Protein AF-0000000079327146 (afdb_homodimer)

Sequence (802 aa):
MRKNYFVKLVRYMKNVYHIENGLNKLSDGRVNPTYKTAQVITLVLLGFLLRVKSFNELNLMIKNNEFKELFRRGTQLPLVDAIRDTLKVINIKGLKQINEYIIKKAIENKVFEDGTIDGYTVAAIDGTKFFGSNKKSCPECLRNKAHCFHSGAVMSIVGVGPKLVIDFENYRPGQDSVSKDEGEQNVAKRLLTNAISVHKKLIDVVVYDALACNSVWINHCVKHDVEVIVRAKNNNNNSIREVKKRVNKSELVEAWTDEKGFEKIEVYESVFTMDKVLEPLRFVKYAMKYPNKKRSQIMIVTTCMNMKLKTLFKIIRGRWDIENSIFNNLKKECGLEHCFVHGGNAVEAVLYLIFIASNIMQLFLFR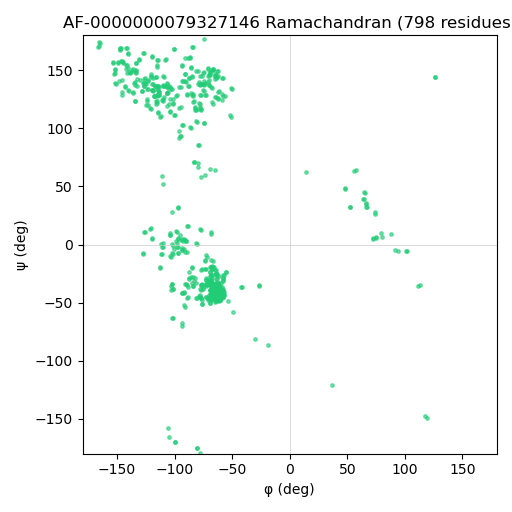RLRKQFSTQREIVRLLLKGLYIMKYKFELVFNSTMRKNYFVKLVRYMKNVYHIENGLNKLSDGRVNPTYKTAQVITLVLLGFLLRVKSFNELNLMIKNNEFKELFRRGTQLPLVDAIRDTLKVINIKGLKQINEYIIKKAIENKVFEDGTIDGYTVAAIDGTKFFGSNKKSCPECLRNKAHCFHSGAVMSIVGVGPKLVIDFENYRPGQDSVSKDEGEQNVAKRLLTNAISVHKKLIDVVVYDALACNSVWINHCVKHDVEVIVRAKNNNNNSIREVKKRVNKSELVEAWTDEKGFEKIEVYESVFTMDKVLEPLRFVKYAMKYPNKKRSQIMIVTTCMNMKLKTLFKIIRGRWDIENSIFNNLKKECGLEHCFVHGGNAVEAVLYLIFIASNIMQLFLFRRLRKQFSTQREIVRLLLKGLYIMKYKFELVFNST

Foldseek 3Di:
DDDQLQLVLLCCCCPQLVLLVLLLPKDWDDDPQPDFSSLLLVLLLVCLLLQPQALVVSQVCVVVCLCVLQADPPDRHDHQVSSQVRLQTIDLVSLLVSLLSLVVSCVVVVQCVVWALVRFWEKEKDKDWFAKDQPDDDQQFDDDPRITTKMWMWIWTWGRTQTATQDIDIWGPQVVHVNDTDDRLVRVLVVVVVSCVSVPPNHAEYEYEQVQPDQVNCVSCVVSVHKYKYWHDPDPFPQVVVVVVVQVPDDFDDKDCDDPFFRIKTKTKDWGDGPPHDAIKIKMKIWTAGPVRDIDMIIMIINDPPDDPVSSVSNNVRNCCCVVVPVVCCVVRNNSHPPHHDDDSSNSSSVSSSSSSSNSLSCCCVPPVNPVDDDPVVSSVSSSVSSNPDHRDPSSHSPSD/DDDQLQLVLLCCCCPQLVLLVLLLPKDWDDDPQPDFSSLLLVLLLVCLLLQPQALVVSQVCVVVCLCVLQADPPDRHDHQVSSQVRLQTIDLVSLLVSLLSLVVSCVVVVQCVVWALVRFWEKEKDKDWFAKDQPDDDQQFDDDPRITTKMWMWIWTFGRTQTATQDIDIWGPQVVHVNDTDDHLVRVLVVVVVSCVSVPPRHAEYEYEQVQPDQVNCVSCVVSVHKYKYWHDPDPFPQVVVVVVVQVPDDFDDKDCDPPFFRIKTKTKDWGDGPPHDAIKIKMKIWTAGPVRDIDMIIMIINDPPDDPVSSVSNNVRNCCCVVVPVVCCVVRNNSHPPHHDDDSSNSSSVSSSSSSSNSLSCCCVPPVPCVDDDSVVSSVSSSVSSNPDHRDPVSHSPSD

Organism: NCBI:txid704125

Solvent-accessible surface area (backbone atoms only — not comparable to full-atom values): 43139 Å² total; per-residue (Å²): 131,86,83,49,53,29,58,52,48,53,47,44,40,48,71,73,58,39,47,58,63,46,37,50,66,38,53,55,71,67,80,84,63,94,60,53,58,24,47,50,50,50,53,52,34,52,36,40,54,62,35,42,63,40,54,64,57,46,35,52,42,51,76,66,51,58,59,49,53,38,35,60,88,88,65,81,75,77,49,54,66,58,43,49,56,47,36,52,38,42,46,57,65,42,56,52,49,39,45,49,45,49,53,52,50,38,55,74,67,50,55,53,74,79,10,30,54,94,80,38,37,35,32,28,50,50,74,47,77,37,30,63,31,72,84,61,80,46,90,53,37,38,75,52,100,75,37,26,30,39,40,27,38,40,31,27,37,33,54,72,26,58,65,33,62,72,50,69,41,70,52,46,57,42,68,73,34,88,86,34,60,40,54,72,63,60,50,44,52,51,46,50,53,53,48,41,69,73,42,56,91,60,56,47,32,40,37,40,50,48,89,52,62,45,40,68,52,52,49,52,34,52,74,69,73,28,39,40,39,21,31,49,58,98,55,90,44,64,54,57,49,51,49,49,56,50,39,74,71,48,67,80,70,48,74,45,70,42,83,84,74,31,55,36,36,41,31,28,62,44,78,45,67,45,76,87,38,88,62,68,30,33,38,40,37,39,40,39,30,33,78,89,67,49,73,51,74,47,35,34,41,24,59,57,80,79,61,53,69,67,56,52,50,50,51,63,58,26,48,52,40,53,52,55,66,42,49,48,40,34,45,72,53,40,29,47,49,45,76,78,47,86,41,61,54,18,40,54,44,51,50,48,39,46,46,42,25,51,33,51,50,36,47,44,40,58,70,72,47,50,88,74,61,90,46,71,67,57,51,39,51,43,28,51,49,22,47,69,64,57,70,75,40,76,88,63,34,55,77,54,110,130,85,83,49,52,29,59,53,49,52,47,44,39,47,72,73,59,38,48,59,64,43,36,48,66,40,52,55,70,66,82,84,64,92,59,55,57,24,48,50,50,47,52,52,35,53,35,41,56,61,34,42,63,41,57,65,56,45,35,50,41,52,76,64,51,56,60,50,52,39,35,60,88,86,64,81,76,77,49,53,66,58,44,49,56,46,37,53,38,42,46,57,66,43,55,52,49,40,44,48,46,49,52,51,50,39,55,74,68,49,56,55,74,79,10,29,53,95,79,36,38,35,31,30,48,49,74,47,77,35,30,65,32,71,83,61,79,46,92,54,37,39,73,53,101,74,39,26,30,39,41,28,36,39,32,28,37,35,55,71,26,60,65,32,62,72,51,70,40,71,52,45,55,42,67,72,33,88,88,34,61,41,52,70,64,62,50,46,50,52,46,50,52,52,47,41,70,73,42,57,92,60,56,48,32,39,38,41,50,49,89,51,62,46,41,69,51,52,50,53,34,52,72,69,72,29,39,41,40,22,31,47,60,98,55,89,45,65,53,56,49,52,49,48,56,49,36,72,69,47,67,80,72,48,74,45,68,42,84,82,75,32,54,34,36,40,30,29,64,43,76,46,66,43,76,88,38,88,61,69,30,33,39,39,38,40,41,38,31,33,77,89,68,49,73,50,74,49,35,35,40,24,59,59,79,81,61,52,68,68,56,52,50,51,49,63,59,26,49,52,40,53,50,53,64,44,50,48,39,33,45,72,52,41,28,47,49,46,76,78,48,84,43,60,53,18,40,53,42,50,50,49,40,46,44,43,26,50,32,52,50,35,46,45,44,56,68,70,47,65,76,73,60,92,46,72,65,56,50,37,50,44,28,51,50,19,48,71,64,56,70,75,41,77,88,64,33,56,80,54,108

Structure (mmCIF, N/CA/C/O backbone):
data_AF-0000000079327146-model_v1
#
loop_
_entity.id
_entity.type
_entity.pdbx_description
1 polymer 'Uncharacterized protein'
#
loop_
_atom_site.group_PDB
_atom_site.id
_atom_site.type_symbol
_atom_site.label_atom_id
_atom_site.label_alt_id
_atom_site.label_comp_id
_atom_site.label_asym_id
_atom_site.label_entity_id
_atom_site.label_seq_id
_atom_site.pdbx_PDB_ins_code
_atom_site.Cartn_x
_atom_site.Cartn_y
_atom_site.Cartn_z
_atom_site.occupancy
_atom_site.B_iso_or_equiv
_atom_site.auth_seq_id
_atom_site.auth_comp_id
_atom_site.auth_asym_id
_atom_site.auth_atom_id
_atom_site.pdbx_PDB_model_num
ATOM 1 N N . MET A 1 1 ? -30.312 -9.43 -4.289 1 40.53 1 MET A N 1
ATOM 2 C CA . MET A 1 1 ? -29.5 -9.547 -3.078 1 40.53 1 MET A CA 1
ATOM 3 C C . MET A 1 1 ? -28.016 -9.672 -3.418 1 40.53 1 MET A C 1
ATOM 5 O O . MET A 1 1 ? -27.625 -10.57 -4.164 1 40.53 1 MET A O 1
ATOM 9 N N . ARG A 1 2 ? -27.188 -8.68 -3.438 1 57 2 ARG A N 1
ATOM 10 C CA . ARG A 1 2 ? -25.844 -8.594 -4.016 1 57 2 ARG A CA 1
ATOM 11 C C . ARG A 1 2 ? -24.922 -9.633 -3.408 1 57 2 ARG A C 1
ATOM 13 O O . ARG A 1 2 ? -25.031 -9.961 -2.225 1 57 2 ARG A O 1
ATOM 20 N N . LYS A 1 3 ? -24.219 -10.57 -4.203 1 80.88 3 LYS A N 1
ATOM 21 C CA . LYS A 1 3 ? -23.375 -11.742 -3.99 1 80.88 3 LYS A CA 1
ATOM 22 C C . LYS A 1 3 ? -22.234 -11.438 -3.021 1 80.88 3 LYS A C 1
ATOM 24 O O . LYS A 1 3 ? -21.562 -10.414 -3.156 1 80.88 3 LYS A O 1
ATOM 29 N N . ASN A 1 4 ? -22.391 -12.148 -1.729 1 91.56 4 ASN A N 1
ATOM 30 C CA . ASN A 1 4 ? -21.297 -12.047 -0.772 1 91.56 4 ASN A CA 1
ATOM 31 C C . ASN A 1 4 ? -20.109 -12.914 -1.188 1 91.56 4 ASN A C 1
ATOM 33 O O . ASN A 1 4 ? -20.125 -14.133 -0.978 1 91.56 4 ASN A O 1
ATOM 37 N N . TYR A 1 5 ? -19.141 -12.289 -1.673 1 91.81 5 TYR A N 1
ATOM 38 C CA . TYR A 1 5 ? -18 -12.984 -2.24 1 91.81 5 TYR A CA 1
ATOM 39 C C . TYR A 1 5 ? -17.188 -13.68 -1.153 1 91.81 5 TYR A C 1
ATOM 41 O O . TYR A 1 5 ? -16.531 -14.688 -1.416 1 91.81 5 TYR A O 1
ATOM 49 N N . PHE A 1 6 ? -17.297 -13.211 0.065 1 95.88 6 PHE A N 1
ATOM 50 C CA . PHE A 1 6 ? -16.562 -13.852 1.154 1 95.88 6 PHE A CA 1
ATOM 51 C C . PHE A 1 6 ? -17.188 -15.195 1.5 1 95.88 6 PHE A C 1
ATOM 53 O O . PHE A 1 6 ? -16.484 -16.188 1.702 1 95.88 6 PHE A O 1
ATOM 60 N N . VAL A 1 7 ? -18.453 -15.18 1.583 1 95.56 7 VAL A N 1
ATOM 61 C CA . VAL A 1 7 ? -19.188 -16.422 1.858 1 95.56 7 VAL A CA 1
ATOM 62 C C . VAL A 1 7 ? -18.922 -17.438 0.747 1 95.56 7 VAL A C 1
ATOM 64 O O . VAL A 1 7 ? -18.719 -18.609 1.016 1 95.56 7 VAL A O 1
ATOM 67 N N . LYS A 1 8 ? -18.891 -16.984 -0.46 1 94.25 8 LYS A N 1
ATOM 68 C CA . LYS A 1 8 ? -18.594 -17.875 -1.587 1 94.25 8 LYS A CA 1
ATOM 69 C C . LYS A 1 8 ? -17.188 -18.453 -1.48 1 94.25 8 LYS A C 1
ATOM 71 O O . LYS A 1 8 ? -16.969 -19.609 -1.801 1 94.25 8 LYS A O 1
ATOM 76 N N . LEU A 1 9 ? -16.266 -17.625 -1.05 1 95.81 9 LEU A N 1
ATOM 77 C CA . LEU A 1 9 ? -14.883 -18.078 -0.888 1 95.81 9 LEU A CA 1
ATOM 78 C C . LEU A 1 9 ? -14.789 -19.156 0.2 1 95.81 9 LEU A C 1
ATOM 80 O O . LEU A 1 9 ? -14.125 -20.172 0.017 1 95.81 9 LEU A O 1
ATOM 84 N N . VAL A 1 10 ? -15.461 -18.906 1.324 1 96.56 10 VAL A N 1
ATOM 85 C CA . VAL A 1 10 ? -15.43 -19.828 2.443 1 96.56 10 VAL A CA 1
ATOM 86 C C . VAL A 1 10 ? -16.047 -21.172 2.023 1 96.56 10 VAL A C 1
ATOM 88 O O . VAL A 1 10 ? -15.5 -22.234 2.312 1 96.56 10 VAL A O 1
ATOM 91 N N . ARG A 1 11 ? -17.141 -21.078 1.323 1 95.25 11 ARG A N 1
ATOM 92 C CA . ARG A 1 11 ? -17.781 -22.297 0.818 1 95.25 11 ARG A CA 1
ATOM 93 C C . ARG A 1 11 ? -16.859 -23.031 -0.148 1 95.25 11 ARG A C 1
ATOM 95 O O . ARG A 1 11 ? -16.781 -24.25 -0.126 1 95.25 11 ARG A O 1
ATOM 102 N N . TYR A 1 12 ? -16.219 -22.297 -0.951 1 95.31 12 TYR A N 1
ATOM 103 C CA . TYR A 1 12 ? -15.273 -22.859 -1.914 1 95.31 12 TYR A CA 1
ATOM 104 C C . TYR A 1 12 ? -14.141 -23.594 -1.205 1 95.31 12 TYR A C 1
ATOM 106 O O . TYR A 1 12 ? -13.773 -24.703 -1.583 1 95.31 12 TYR A O 1
ATOM 114 N N . MET A 1 13 ? -13.594 -23.047 -0.186 1 96.38 13 MET A N 1
ATOM 115 C CA . MET A 1 13 ? -12.508 -23.625 0.585 1 96.38 13 MET A CA 1
ATOM 116 C C . MET A 1 13 ? -12.961 -24.906 1.293 1 96.38 13 MET A C 1
ATOM 118 O O . MET A 1 13 ? -12.242 -25.906 1.304 1 96.38 13 MET A O 1
ATOM 122 N N . LYS A 1 14 ? -14.125 -24.844 1.818 1 95.19 14 LYS A N 1
ATOM 123 C CA . LYS A 1 14 ? -14.633 -25.953 2.625 1 95.19 14 LYS A CA 1
ATOM 124 C C . LYS A 1 14 ? -15.125 -27.094 1.744 1 95.19 14 LYS A C 1
ATOM 126 O O . LYS A 1 14 ? -14.797 -28.266 1.989 1 95.19 14 LYS A O 1
ATOM 131 N N . ASN A 1 15 ? -15.828 -26.719 0.711 1 94.75 15 ASN A N 1
ATOM 132 C CA . ASN A 1 15 ? -16.531 -27.75 -0.053 1 94.75 15 ASN A CA 1
ATOM 133 C C . ASN A 1 15 ? -15.672 -28.281 -1.192 1 94.75 15 ASN A C 1
ATOM 135 O O . ASN A 1 15 ? -15.773 -29.469 -1.548 1 94.75 15 ASN A O 1
ATOM 139 N N . VAL A 1 16 ? -14.906 -27.516 -1.752 1 94.81 16 VAL A N 1
ATOM 140 C CA . VAL A 1 16 ? -14.141 -27.953 -2.92 1 94.81 16 VAL A CA 1
ATOM 141 C C . VAL A 1 16 ? -12.773 -28.469 -2.484 1 94.81 16 VAL A C 1
ATOM 143 O O . VAL A 1 16 ? -12.344 -29.531 -2.92 1 94.81 16 VAL A O 1
ATOM 146 N N . TYR A 1 17 ? -12.164 -27.781 -1.566 1 95.12 17 TYR A N 1
ATOM 147 C CA . TYR A 1 17 ? -10.797 -28.156 -1.22 1 95.12 17 TYR A CA 1
ATOM 148 C C . TYR A 1 17 ? -10.734 -28.75 0.179 1 95.12 17 TYR A C 1
ATOM 150 O O . TYR A 1 17 ? -9.672 -29.172 0.634 1 95.12 17 TYR A O 1
ATOM 158 N N . HIS A 1 18 ? -11.781 -28.828 0.889 1 94 18 HIS A N 1
ATOM 159 C CA . HIS A 1 18 ? -11.883 -29.469 2.193 1 94 18 HIS A CA 1
ATOM 160 C C . HIS A 1 18 ? -10.742 -29.031 3.109 1 94 18 HIS A C 1
ATOM 162 O O . HIS A 1 18 ? -10.07 -29.875 3.713 1 94 18 HIS A O 1
ATOM 168 N N . ILE A 1 19 ? -10.555 -27.781 3.16 1 93.94 19 ILE A N 1
ATOM 169 C CA . ILE A 1 19 ? -9.398 -27.203 3.838 1 93.94 19 ILE A CA 1
ATOM 170 C C . ILE A 1 19 ? -9.453 -27.531 5.328 1 93.94 19 ILE A C 1
ATOM 172 O O . ILE A 1 19 ? -8.414 -27.641 5.988 1 93.94 19 ILE A O 1
ATOM 176 N N . GLU A 1 20 ? -10.625 -27.766 5.855 1 94.06 20 GLU A N 1
ATOM 177 C CA . GLU A 1 20 ? -10.789 -28.047 7.281 1 94.06 20 GLU A CA 1
ATOM 178 C C . GLU A 1 20 ? -10.117 -29.359 7.664 1 94.06 20 GLU A C 1
ATOM 180 O O . GLU A 1 20 ? -9.586 -29.5 8.766 1 94.06 20 GLU A O 1
ATOM 185 N N . ASN A 1 21 ? -10.18 -30.266 6.75 1 92.88 21 ASN A N 1
ATOM 186 C CA . ASN A 1 21 ? -9.531 -31.547 7.02 1 92.88 21 ASN A CA 1
ATOM 187 C C . ASN A 1 21 ? -8.031 -31.375 7.238 1 92.88 21 ASN A C 1
ATOM 189 O O . ASN A 1 21 ? -7.465 -31.984 8.148 1 92.88 21 ASN A O 1
ATOM 193 N N . GLY A 1 22 ? -7.461 -30.594 6.383 1 93.62 22 GLY A N 1
ATOM 194 C CA . GLY A 1 22 ? -6.039 -30.344 6.531 1 93.62 22 GLY A CA 1
ATOM 195 C C . GLY A 1 22 ? -5.707 -29.547 7.777 1 93.62 22 GLY A C 1
ATOM 196 O O . GLY A 1 22 ? -4.727 -29.844 8.469 1 93.62 22 GLY A O 1
ATOM 197 N N . LEU A 1 23 ? -6.555 -28.609 8.094 1 95 23 LEU A N 1
ATOM 198 C CA . LEU A 1 23 ? -6.324 -27.75 9.25 1 95 23 LEU A CA 1
ATOM 199 C C . LEU A 1 23 ? -6.441 -28.547 10.547 1 95 23 LEU A C 1
ATOM 201 O O . LEU A 1 23 ? -5.645 -28.359 11.469 1 95 23 LEU A O 1
ATOM 205 N N . ASN A 1 24 ? -7.367 -29.438 10.625 1 93.5 24 ASN A N 1
ATOM 206 C CA . ASN A 1 24 ? -7.629 -30.188 11.836 1 93.5 24 ASN A CA 1
ATOM 207 C C . ASN A 1 24 ? -6.543 -31.234 12.094 1 93.5 24 ASN A C 1
ATOM 209 O O . ASN A 1 24 ? -6.426 -31.75 13.211 1 93.5 24 ASN A O 1
ATOM 213 N N . LYS A 1 25 ? -5.742 -31.484 11.109 1 93.88 25 LYS A N 1
ATOM 214 C CA . LYS A 1 25 ? -4.672 -32.469 11.258 1 93.88 25 LYS A CA 1
ATOM 215 C C . LYS A 1 25 ? -3.365 -31.797 11.68 1 93.88 25 LYS A C 1
ATOM 217 O O . LYS A 1 25 ? -2.371 -32.469 11.953 1 93.88 25 LYS A O 1
ATOM 222 N N . LEU A 1 26 ? -3.404 -30.516 11.742 1 94.88 26 LEU A N 1
ATOM 223 C CA . LEU A 1 26 ? -2.193 -29.797 12.109 1 94.88 26 LEU A CA 1
ATOM 224 C C . LEU A 1 26 ? -1.849 -30.016 13.578 1 94.88 26 LEU A C 1
ATOM 226 O O . LEU A 1 26 ? -2.742 -30.156 14.414 1 94.88 26 LEU A O 1
ATOM 230 N N . SER A 1 27 ? -0.6 -30.062 13.859 1 92.69 27 SER A N 1
ATOM 231 C CA . SER A 1 27 ? -0.1 -30.203 15.219 1 92.69 27 SER A CA 1
ATOM 232 C C . SER A 1 27 ? 1.026 -29.203 15.5 1 92.69 27 SER A C 1
ATOM 234 O O . SER A 1 27 ? 1.614 -28.656 14.578 1 92.69 27 SER A O 1
ATOM 236 N N . ASP A 1 28 ? 1.175 -28.938 16.766 1 91.25 28 ASP A N 1
ATOM 237 C CA . ASP A 1 28 ? 2.262 -28.047 17.156 1 91.25 28 ASP A CA 1
ATOM 238 C C . ASP A 1 28 ? 2.912 -28.516 18.469 1 91.25 28 ASP A C 1
ATOM 240 O O . ASP A 1 28 ? 2.422 -29.438 19.109 1 91.25 28 ASP A O 1
ATOM 244 N N . GLY A 1 29 ? 3.994 -27.984 18.828 1 89.25 29 GLY A N 1
ATOM 245 C CA . GLY A 1 29 ? 4.789 -28.438 19.969 1 89.25 29 GLY A CA 1
ATOM 246 C C . GLY A 1 29 ? 4.395 -27.766 21.266 1 89.25 29 GLY A C 1
ATOM 247 O O . GLY A 1 29 ? 5.098 -27.906 22.281 1 89.25 29 GLY A O 1
ATOM 248 N N . ARG A 1 30 ? 3.275 -27.125 21.375 1 86.56 30 ARG A N 1
ATOM 249 C CA . ARG A 1 30 ? 2.875 -26.469 22.609 1 86.56 30 ARG A CA 1
ATOM 250 C C . ARG A 1 30 ? 2.381 -27.484 23.641 1 86.56 30 ARG A C 1
ATOM 252 O O . ARG A 1 30 ? 1.719 -28.469 23.281 1 86.56 30 ARG A O 1
ATOM 259 N N . VAL A 1 31 ? 2.777 -27 24.906 1 84.62 31 VAL A N 1
ATOM 260 C CA . VAL A 1 31 ? 2.346 -27.828 26.016 1 84.62 31 VAL A CA 1
ATOM 261 C C . VAL A 1 31 ? 1.033 -27.312 26.578 1 84.62 31 VAL A C 1
ATOM 263 O O . VAL A 1 31 ? 0.959 -26.156 27.016 1 84.62 31 VAL A O 1
ATOM 266 N N . ASN A 1 32 ? -0.092 -28.062 26.578 1 84.38 32 ASN A N 1
ATOM 267 C CA . ASN A 1 32 ? -1.413 -27.688 27.078 1 84.38 32 ASN A CA 1
ATOM 268 C C . ASN A 1 32 ? -1.922 -26.406 26.422 1 84.38 32 ASN A C 1
ATOM 270 O O . ASN A 1 32 ? -2.107 -25.391 27.109 1 84.38 32 ASN A O 1
ATOM 274 N N . PRO A 1 33 ? -2.107 -26.469 25.156 1 85.56 33 PRO A N 1
ATOM 275 C CA . PRO A 1 33 ? -2.504 -25.25 24.453 1 85.56 33 PRO A CA 1
ATOM 276 C C . PRO A 1 33 ? -3.91 -24.781 24.812 1 85.56 33 PRO A C 1
ATOM 278 O O . PRO A 1 33 ? -4.816 -25.594 24.984 1 85.56 33 PRO A O 1
ATOM 281 N N . THR A 1 34 ? -4.062 -23.453 25.047 1 86.75 34 THR A N 1
ATOM 282 C CA . THR A 1 34 ? -5.355 -22.828 25.312 1 86.75 34 THR A CA 1
ATOM 283 C C . THR A 1 34 ? -6.234 -22.859 24.062 1 86.75 34 THR A C 1
ATOM 285 O O . THR A 1 34 ? -7.449 -23.047 24.156 1 86.75 34 THR A O 1
ATOM 288 N N . TYR A 1 35 ? -5.531 -22.766 22.984 1 92.06 35 TYR A N 1
ATOM 289 C CA . TYR A 1 35 ? -6.234 -22.766 21.703 1 92.06 35 TYR A CA 1
ATOM 290 C C . TYR A 1 35 ? -5.785 -23.938 20.828 1 92.06 35 TYR A C 1
ATOM 292 O O . TYR A 1 35 ? -4.602 -24.281 20.812 1 92.06 35 TYR A O 1
ATOM 300 N N . LYS A 1 36 ? -6.734 -24.422 20.141 1 91.88 36 LYS A N 1
ATOM 301 C CA . LYS A 1 36 ? -6.375 -25.484 19.188 1 91.88 36 LYS A CA 1
ATOM 302 C C . LYS A 1 36 ? -5.551 -24.938 18.031 1 91.88 36 LYS A C 1
ATOM 304 O O . LYS A 1 36 ? -5.762 -23.797 17.594 1 91.88 36 LYS A O 1
ATOM 309 N N . THR A 1 37 ? -4.641 -25.766 17.562 1 94.44 37 THR A N 1
ATOM 310 C CA . THR A 1 37 ? -3.764 -25.359 16.469 1 94.44 37 THR A CA 1
ATOM 311 C C . THR A 1 37 ? -4.574 -24.953 15.242 1 94.44 37 THR A C 1
ATOM 313 O O . THR A 1 37 ? -4.281 -23.953 14.594 1 94.44 37 THR A O 1
ATOM 316 N N . ALA A 1 38 ? -5.598 -25.719 15 1 94.38 38 ALA A N 1
ATOM 317 C CA . ALA A 1 38 ? -6.434 -25.453 13.836 1 94.38 38 ALA A CA 1
ATOM 318 C C . ALA A 1 38 ? -7.094 -24.078 13.922 1 94.38 38 ALA A C 1
ATOM 320 O O . ALA A 1 38 ? -7.191 -23.375 12.914 1 94.38 38 ALA A O 1
ATOM 321 N N . GLN A 1 39 ? -7.535 -23.719 15.078 1 94 39 GLN A N 1
ATOM 322 C CA . GLN A 1 39 ? -8.195 -22.438 15.289 1 94 39 GLN A CA 1
ATOM 323 C C . GLN A 1 39 ? -7.242 -21.281 15.016 1 94 39 GLN A C 1
ATOM 325 O O . GLN A 1 39 ? -7.605 -20.312 14.344 1 94 39 GLN A O 1
ATOM 330 N N . VAL A 1 40 ? -6.043 -21.406 15.508 1 95.5 40 VAL A N 1
ATOM 331 C CA . VAL A 1 40 ? -5.039 -20.359 15.359 1 95.5 40 VAL A CA 1
ATOM 332 C C . VAL A 1 40 ? -4.66 -20.219 13.883 1 95.5 40 VAL A C 1
ATOM 334 O O . VAL A 1 40 ? -4.672 -19.109 13.344 1 95.5 40 VAL A O 1
ATOM 337 N N . ILE A 1 41 ? -4.441 -21.312 13.242 1 96.56 41 ILE A N 1
ATOM 338 C CA . ILE A 1 41 ? -3.939 -21.297 11.867 1 96.56 41 ILE A CA 1
ATOM 339 C C . ILE A 1 41 ? -5.047 -20.859 10.922 1 96.56 41 ILE A C 1
ATOM 341 O O . ILE A 1 41 ? -4.785 -20.156 9.938 1 96.56 41 ILE A O 1
ATOM 345 N N . THR A 1 42 ? -6.27 -21.234 11.242 1 96.38 42 THR A N 1
ATOM 346 C CA . THR A 1 42 ? -7.391 -20.781 10.422 1 96.38 42 THR A CA 1
ATOM 347 C C . THR A 1 42 ? -7.48 -19.266 10.414 1 96.38 42 THR A C 1
ATOM 349 O O . THR A 1 42 ? -7.66 -18.656 9.359 1 96.38 42 THR A O 1
ATOM 352 N N . LEU A 1 43 ? -7.348 -18.719 11.547 1 95.69 43 LEU A N 1
ATOM 353 C CA . LEU A 1 43 ? -7.41 -17.266 11.664 1 95.69 43 LEU A CA 1
ATOM 354 C C . LEU A 1 43 ? -6.297 -16.594 10.859 1 95.69 43 LEU A C 1
ATOM 356 O O . LEU A 1 43 ? -6.535 -15.609 10.164 1 95.69 43 LEU A O 1
ATOM 360 N N . VAL A 1 44 ? -5.086 -17.125 10.93 1 96.88 44 VAL A N 1
ATOM 361 C CA . VAL A 1 44 ? -3.941 -16.562 10.211 1 96.88 44 VAL A CA 1
ATOM 362 C C . VAL A 1 44 ? -4.156 -16.719 8.703 1 96.88 44 VAL A C 1
ATOM 364 O O . VAL A 1 44 ? -3.9 -15.781 7.941 1 96.88 44 VAL A O 1
ATOM 367 N N . LEU A 1 45 ? -4.652 -17.859 8.297 1 97.31 45 LEU A N 1
ATOM 368 C CA . LEU A 1 45 ? -4.934 -18.109 6.887 1 97.31 45 LEU A CA 1
ATOM 369 C C . LEU A 1 45 ? -5.961 -17.109 6.355 1 97.31 45 LEU A C 1
ATOM 371 O O . LEU A 1 45 ? -5.777 -16.547 5.277 1 97.31 45 LEU A O 1
ATOM 375 N N . LEU A 1 46 ? -7.027 -16.906 7.129 1 96.88 46 LEU A N 1
ATOM 376 C CA . LEU A 1 46 ? -8.047 -15.945 6.734 1 96.88 46 LEU A CA 1
ATOM 377 C C . LEU A 1 46 ? -7.453 -14.539 6.641 1 96.88 46 LEU A C 1
ATOM 379 O O . LEU A 1 46 ? -7.789 -13.781 5.727 1 96.88 46 LEU A O 1
ATOM 383 N N . GLY A 1 47 ? -6.613 -14.211 7.594 1 96.19 47 GLY A N 1
ATOM 384 C CA . GLY A 1 47 ? -5.926 -12.93 7.539 1 96.19 47 GLY A CA 1
ATOM 385 C C . GLY A 1 47 ? -5.129 -12.742 6.262 1 96.19 47 GLY A C 1
ATOM 386 O O . GLY A 1 47 ? -5.18 -11.672 5.648 1 96.19 47 GLY A O 1
ATOM 387 N N . PHE A 1 48 ? -4.426 -13.766 5.859 1 96.12 48 PHE A N 1
ATOM 388 C CA . PHE A 1 48 ? -3.594 -13.656 4.668 1 96.12 48 PHE A CA 1
ATOM 389 C C . PHE A 1 48 ? -4.453 -13.633 3.408 1 96.12 48 PHE A C 1
ATOM 391 O O . PHE A 1 48 ? -4.086 -13 2.416 1 96.12 48 PHE A O 1
ATOM 398 N N . LEU A 1 49 ? -5.594 -14.289 3.43 1 96.12 49 LEU A N 1
ATOM 399 C CA . LEU A 1 49 ? -6.531 -14.195 2.316 1 96.12 49 LEU A CA 1
ATOM 400 C C . LEU A 1 49 ? -7.035 -12.766 2.141 1 96.12 49 LEU A C 1
ATOM 402 O O . LEU A 1 49 ? -7.266 -12.32 1.016 1 96.12 49 LEU A O 1
ATOM 406 N N . LEU A 1 50 ? -7.145 -12.109 3.266 1 94.94 50 LEU A N 1
ATOM 407 C CA . LEU A 1 50 ? -7.613 -10.727 3.25 1 94.94 50 LEU A CA 1
ATOM 408 C C . LEU A 1 50 ? -6.445 -9.758 3.105 1 94.94 50 LEU A C 1
ATOM 410 O O . LEU A 1 50 ? -6.629 -8.547 3.191 1 94.94 50 LEU A O 1
ATOM 414 N N . ARG A 1 51 ? -5.254 -10.281 2.963 1 92.56 51 ARG A N 1
ATOM 415 C CA . ARG A 1 51 ? -4.031 -9.539 2.674 1 92.56 51 ARG A CA 1
ATOM 416 C C . ARG A 1 51 ? -3.676 -8.602 3.822 1 92.56 51 ARG A C 1
ATOM 418 O O . ARG A 1 51 ? -3.35 -7.434 3.6 1 92.56 51 ARG A O 1
ATOM 425 N N . VAL A 1 52 ? -3.77 -9.141 5.055 1 91.44 52 VAL A N 1
ATOM 426 C CA . VAL A 1 52 ? -3.275 -8.383 6.199 1 91.44 52 VAL A CA 1
ATOM 427 C C . VAL A 1 52 ? -1.765 -8.203 6.086 1 91.44 52 VAL A C 1
ATOM 429 O O . VAL A 1 52 ? -1.05 -9.117 5.672 1 91.44 52 VAL A O 1
ATOM 432 N N . LYS A 1 53 ? -1.238 -7.086 6.461 1 87 53 LYS A N 1
ATOM 433 C CA . LYS A 1 53 ? 0.176 -6.785 6.25 1 87 53 LYS A CA 1
ATOM 434 C C . LYS A 1 53 ? 0.969 -6.938 7.547 1 87 53 LYS A C 1
ATOM 436 O O . LYS A 1 53 ? 2.199 -6.871 7.535 1 87 53 LYS A O 1
ATOM 441 N N . SER A 1 54 ? 0.277 -7.09 8.648 1 89 54 SER A N 1
ATOM 442 C CA . SER A 1 54 ? 0.933 -7.289 9.938 1 89 54 SER A CA 1
ATOM 443 C C . SER A 1 54 ? 0.04 -8.062 10.898 1 89 54 SER A C 1
ATOM 445 O O . SER A 1 54 ? -1.186 -8.055 10.758 1 89 54 SER A O 1
ATOM 447 N N . PHE A 1 55 ? 0.636 -8.664 11.828 1 92.56 55 PHE A N 1
ATOM 448 C CA . PHE A 1 55 ? -0.147 -9.383 12.828 1 92.56 55 PHE A CA 1
ATOM 449 C C . PHE A 1 55 ? -0.834 -8.406 13.773 1 92.56 55 PHE A C 1
ATOM 451 O O . PHE A 1 55 ? -1.828 -8.75 14.414 1 92.56 55 PHE A O 1
ATOM 458 N N . ASN A 1 56 ? -0.315 -7.227 13.828 1 88.06 56 ASN A N 1
ATOM 459 C CA . ASN A 1 56 ? -1.027 -6.199 14.578 1 88.06 56 ASN A CA 1
ATOM 460 C C . ASN A 1 56 ? -2.377 -5.871 13.945 1 88.06 56 ASN A C 1
ATOM 462 O O . ASN A 1 56 ? -3.373 -5.699 14.656 1 88.06 56 ASN A O 1
ATOM 466 N N . GLU A 1 57 ? -2.314 -5.766 12.703 1 89.69 57 GLU A N 1
ATOM 467 C CA . GLU A 1 57 ? -3.57 -5.543 11.992 1 89.69 57 GLU A CA 1
ATOM 468 C C . GLU A 1 57 ? -4.547 -6.691 12.219 1 89.69 57 GLU A C 1
ATOM 470 O O . GLU A 1 57 ? -5.73 -6.469 12.477 1 89.69 57 GLU A O 1
ATOM 475 N N . LEU A 1 58 ? -4.023 -7.859 12.148 1 93.56 58 LEU A N 1
ATOM 476 C CA . LEU A 1 58 ? -4.859 -9.031 12.398 1 93.56 58 LEU A CA 1
ATOM 477 C C . LEU A 1 58 ? -5.406 -9.008 13.82 1 93.56 58 LEU A C 1
ATOM 479 O O . LEU A 1 58 ? -6.578 -9.32 14.047 1 93.56 58 LEU A O 1
ATOM 483 N N . ASN A 1 59 ? -4.562 -8.664 14.711 1 93.12 59 ASN A N 1
ATOM 484 C CA . ASN A 1 59 ? -4.953 -8.57 16.109 1 93.12 59 ASN A CA 1
ATOM 485 C C . ASN A 1 59 ? -6.105 -7.594 16.312 1 93.12 59 ASN A C 1
ATOM 487 O O . ASN A 1 59 ? -7.027 -7.863 17.078 1 93.12 59 ASN A O 1
ATOM 491 N N . LEU A 1 60 ? -6.055 -6.543 15.664 1 90.31 60 LEU A N 1
ATOM 492 C CA . LEU A 1 60 ? -7.109 -5.539 15.766 1 90.31 60 LEU A CA 1
ATOM 493 C C . LEU A 1 60 ? -8.414 -6.059 15.18 1 90.31 60 LEU A C 1
ATOM 495 O O . LEU A 1 60 ? -9.492 -5.812 15.734 1 90.31 60 LEU A O 1
ATOM 499 N N . MET A 1 61 ? -8.336 -6.742 14.133 1 93.12 61 MET A N 1
ATOM 500 C CA . MET A 1 61 ? -9.523 -7.328 13.523 1 93.12 61 MET A CA 1
ATOM 501 C C . MET A 1 61 ? -10.172 -8.344 14.461 1 93.12 61 MET A C 1
ATOM 503 O O . MET A 1 61 ? -11.391 -8.391 14.578 1 93.12 61 MET A O 1
ATOM 507 N N . ILE A 1 62 ? -9.32 -9.109 15.117 1 94.25 62 ILE A N 1
ATOM 508 C CA . ILE A 1 62 ? -9.812 -10.117 16.047 1 94.25 62 ILE A CA 1
ATOM 509 C C . ILE A 1 62 ? -10.484 -9.445 17.234 1 94.25 62 ILE A C 1
ATOM 511 O O . ILE A 1 62 ? -11.586 -9.836 17.641 1 94.25 62 ILE A O 1
ATOM 515 N N . LYS A 1 63 ? -9.82 -8.406 17.734 1 90.12 63 LYS A N 1
ATOM 516 C CA . LYS A 1 63 ? -10.336 -7.688 18.891 1 90.12 63 LYS A CA 1
ATOM 517 C C . LYS A 1 63 ? -11.664 -7.012 18.578 1 90.12 63 LYS A C 1
ATOM 519 O O . LYS A 1 63 ? -12.508 -6.832 19.453 1 90.12 63 LYS A O 1
ATOM 524 N N . ASN A 1 64 ? -11.836 -6.738 17.328 1 89.19 64 ASN A N 1
ATOM 525 C CA . ASN A 1 64 ? -13.078 -6.102 16.906 1 89.19 64 ASN A CA 1
ATOM 526 C C . ASN A 1 64 ? -14.133 -7.137 16.516 1 89.19 64 ASN A C 1
ATOM 528 O O . ASN A 1 64 ? -15.141 -6.801 15.883 1 89.19 64 ASN A O 1
ATOM 532 N N . ASN A 1 65 ? -13.867 -8.383 16.672 1 90.88 65 ASN A N 1
ATOM 533 C CA . ASN A 1 65 ? -14.789 -9.492 16.469 1 90.88 65 ASN A CA 1
ATOM 534 C C . ASN A 1 65 ? -15.195 -9.625 15.008 1 90.88 65 ASN A C 1
ATOM 536 O O . ASN A 1 65 ? -16.359 -9.93 14.711 1 90.88 65 ASN A O 1
ATOM 540 N N . GLU A 1 66 ? -14.32 -9.344 14.188 1 92.75 66 GLU A N 1
ATOM 541 C CA . GLU A 1 66 ? -14.656 -9.352 12.766 1 92.75 66 GLU A CA 1
ATOM 542 C C . GLU A 1 66 ? -14.734 -10.781 12.227 1 92.75 66 GLU A C 1
ATOM 544 O O . GLU A 1 66 ? -15.359 -11.023 11.188 1 92.75 66 GLU A O 1
ATOM 549 N N . PHE A 1 67 ? -14.094 -11.727 12.93 1 94.69 67 PHE A N 1
ATOM 550 C CA . PHE A 1 67 ? -14.078 -13.117 12.469 1 94.69 67 PHE A CA 1
ATOM 551 C C . PHE A 1 67 ? -15.039 -13.969 13.297 1 94.69 67 PHE A C 1
ATOM 553 O O . PHE A 1 67 ? -15.078 -15.188 13.133 1 94.69 67 PHE A O 1
ATOM 560 N N . LYS A 1 68 ? -15.797 -13.398 14.109 1 91.94 68 LYS A N 1
ATOM 561 C CA . LYS A 1 68 ? -16.594 -14.109 15.102 1 91.94 68 LYS A CA 1
ATOM 562 C C . LYS A 1 68 ? -17.609 -15.031 14.438 1 91.94 68 LYS A C 1
ATOM 564 O O . LYS A 1 68 ? -17.906 -16.125 14.945 1 91.94 68 LYS A O 1
ATOM 569 N N . GLU A 1 69 ? -18.141 -14.609 13.297 1 93.81 69 GLU A N 1
ATOM 570 C CA . GLU A 1 69 ? -19.203 -15.359 12.633 1 93.81 69 GLU A CA 1
ATOM 571 C C . GLU A 1 69 ? -18.672 -16.641 12 1 93.81 69 GLU A C 1
ATOM 573 O O . GLU A 1 69 ? -19.438 -17.5 11.586 1 93.81 69 GLU A O 1
ATOM 578 N N . LEU A 1 70 ? -17.328 -16.812 11.969 1 95.25 70 LEU A N 1
ATOM 579 C CA . LEU A 1 70 ? -16.719 -17.953 11.297 1 95.25 70 LEU A CA 1
ATOM 580 C C . LEU A 1 70 ? -16.375 -19.062 12.297 1 95.25 70 LEU A C 1
ATOM 582 O O . LEU A 1 70 ? -15.883 -20.125 11.906 1 95.25 70 LEU A O 1
ATOM 586 N N . PHE A 1 71 ? -16.641 -18.766 13.547 1 94 71 PHE A N 1
ATOM 587 C CA . PHE A 1 71 ? -16.375 -19.734 14.609 1 94 71 PHE A CA 1
ATOM 588 C C . PHE A 1 71 ? -17.625 -19.953 15.461 1 94 71 PHE A C 1
ATOM 590 O O . PHE A 1 71 ? -18.562 -19.156 15.406 1 94 71 PHE A O 1
ATOM 597 N N . ARG A 1 72 ? -17.578 -20.984 16.203 1 91.06 72 ARG A N 1
ATOM 598 C CA . ARG A 1 72 ? -18.734 -21.297 17.047 1 91.06 72 ARG A CA 1
ATOM 599 C C . ARG A 1 72 ? -18.969 -20.172 18.078 1 91.06 72 ARG A C 1
ATOM 601 O O . ARG A 1 72 ? -18.016 -19.547 18.547 1 91.06 72 ARG A O 1
ATOM 608 N N . ARG A 1 73 ? -20.234 -20.031 18.406 1 89.31 73 ARG A N 1
ATOM 609 C CA . ARG A 1 73 ? -20.594 -18.984 19.359 1 89.31 73 ARG A CA 1
ATOM 610 C C . ARG A 1 73 ? -19.922 -19.234 20.719 1 89.31 73 ARG A C 1
ATOM 612 O O . ARG A 1 73 ? -19.859 -20.375 21.188 1 89.31 73 ARG A O 1
ATOM 619 N N . GLY A 1 74 ? -19.328 -18.203 21.188 1 84.69 74 GLY A N 1
ATOM 620 C CA . GLY A 1 74 ? -18.703 -18.297 22.5 1 84.69 74 GLY A CA 1
ATOM 621 C C . GLY A 1 74 ? -17.234 -18.656 22.438 1 84.69 74 GLY A C 1
ATOM 622 O O . GLY A 1 74 ? -16.547 -18.688 23.469 1 84.69 74 GLY A O 1
ATOM 623 N N . THR A 1 75 ? -16.812 -18.922 21.266 1 87.75 75 THR A N 1
ATOM 624 C CA . THR A 1 75 ? -15.414 -19.297 21.109 1 87.75 75 THR A CA 1
ATOM 625 C C . THR A 1 75 ? -14.516 -18.062 21.281 1 87.75 75 THR A C 1
ATOM 627 O O . THR A 1 75 ? -14.781 -17.016 20.719 1 87.75 75 THR A O 1
ATOM 630 N N . GLN A 1 76 ? -13.57 -18.219 22.125 1 89.88 76 GLN A N 1
ATOM 631 C CA . GLN A 1 76 ? -12.578 -17.156 22.266 1 89.88 76 GLN A CA 1
ATOM 632 C C . GLN A 1 76 ? -11.477 -17.297 21.219 1 89.88 76 GLN A C 1
ATOM 634 O O . GLN A 1 76 ? -10.906 -18.375 21.031 1 89.88 76 GLN A O 1
ATOM 639 N N . LEU A 1 77 ? -11.234 -16.281 20.562 1 93.12 77 LEU A N 1
ATOM 640 C CA . LEU A 1 77 ? -10.234 -16.297 19.5 1 93.12 77 LEU A CA 1
ATOM 641 C C . LEU A 1 77 ? -8.867 -15.867 20.031 1 93.12 77 LEU A C 1
ATOM 643 O O . LEU A 1 77 ? -8.781 -15 20.906 1 93.12 77 LEU A O 1
ATOM 647 N N . PRO A 1 78 ? -7.852 -16.531 19.547 1 93.75 78 PRO A N 1
ATOM 648 C CA . PRO A 1 78 ? -6.5 -16.203 20 1 93.75 78 PRO A CA 1
ATOM 649 C C . PRO A 1 78 ? -6.051 -14.805 19.547 1 93.75 78 PRO A C 1
ATOM 651 O O . PRO A 1 78 ? -6.449 -14.344 18.484 1 93.75 78 PRO A O 1
ATOM 654 N N . LEU A 1 79 ? -5.223 -14.266 20.344 1 93.69 79 LEU A N 1
ATOM 655 C CA . LEU A 1 79 ? -4.629 -12.977 20 1 93.69 79 LEU A CA 1
ATOM 656 C C . LEU A 1 79 ? -3.23 -13.164 19.422 1 93.69 79 LEU A C 1
ATOM 658 O O . LEU A 1 79 ? -2.826 -14.281 19.109 1 93.69 79 LEU A O 1
ATOM 662 N N . VAL A 1 80 ? -2.539 -12.086 19.266 1 92.31 80 VAL A N 1
ATOM 663 C CA . VAL A 1 80 ? -1.314 -12.055 18.469 1 92.31 80 VAL A CA 1
ATOM 664 C C . VAL A 1 80 ? -0.242 -12.906 19.141 1 92.31 80 VAL A C 1
ATOM 666 O O . VAL A 1 80 ? 0.51 -13.617 18.484 1 92.31 80 VAL A O 1
ATOM 669 N N . ASP A 1 81 ? -0.12 -12.891 20.391 1 91.62 81 ASP A N 1
ATOM 670 C CA . ASP A 1 81 ? 0.927 -13.633 21.094 1 91.62 81 ASP A CA 1
ATOM 671 C C . ASP A 1 81 ? 0.717 -15.141 20.969 1 91.62 81 ASP A C 1
ATOM 673 O O . ASP A 1 81 ? 1.672 -15.883 20.75 1 91.62 81 ASP A O 1
ATOM 677 N N . ALA A 1 82 ? -0.532 -15.492 21.156 1 93.88 82 ALA A N 1
ATOM 678 C CA . ALA A 1 82 ? -0.85 -16.906 20.984 1 93.88 82 ALA A CA 1
ATOM 679 C C . ALA A 1 82 ? -0.568 -17.359 19.547 1 93.88 82 ALA A C 1
ATOM 681 O O . ALA A 1 82 ? -0.104 -18.484 19.328 1 93.88 82 ALA A O 1
ATOM 682 N N . ILE A 1 83 ? -0.836 -16.484 18.641 1 95.69 83 ILE A N 1
ATOM 683 C CA . ILE A 1 83 ? -0.591 -16.781 17.234 1 95.69 83 ILE A CA 1
ATOM 684 C C . ILE A 1 83 ? 0.907 -16.953 17 1 95.69 83 ILE A C 1
ATOM 686 O O . ILE A 1 83 ? 1.338 -17.938 16.391 1 95.69 83 ILE A O 1
ATOM 690 N N . ARG A 1 84 ? 1.677 -16.062 17.516 1 93.56 84 ARG A N 1
ATOM 691 C CA . ARG A 1 84 ? 3.125 -16.109 17.328 1 93.56 84 ARG A CA 1
ATOM 692 C C . ARG A 1 84 ? 3.715 -17.359 17.969 1 93.56 84 ARG A C 1
ATOM 694 O O . ARG A 1 84 ? 4.559 -18.031 17.375 1 93.56 84 ARG A O 1
ATOM 701 N N . ASP A 1 85 ? 3.236 -17.672 19.109 1 93.56 85 ASP A N 1
ATOM 702 C CA . ASP A 1 85 ? 3.74 -18.828 19.844 1 93.56 85 ASP A CA 1
ATOM 703 C C . ASP A 1 85 ? 3.412 -20.125 19.109 1 93.56 85 ASP A C 1
ATOM 705 O O . ASP A 1 85 ? 4.223 -21.047 19.078 1 93.56 85 ASP A O 1
ATOM 709 N N . THR A 1 86 ? 2.277 -20.172 18.578 1 95.38 86 THR A N 1
ATOM 710 C CA . THR A 1 86 ? 1.874 -21.344 17.828 1 95.38 86 THR A CA 1
ATOM 711 C C . THR A 1 86 ? 2.729 -21.516 16.578 1 95.38 86 THR A C 1
ATOM 713 O O . THR A 1 86 ? 3.197 -22.609 16.281 1 95.38 86 THR A O 1
ATOM 716 N N . LEU A 1 87 ? 2.969 -20.438 15.906 1 95.12 87 LEU A N 1
ATOM 717 C CA . LEU A 1 87 ? 3.703 -20.469 14.648 1 95.12 87 LEU A CA 1
ATOM 718 C C . LEU A 1 87 ? 5.16 -20.859 14.883 1 95.12 87 LEU A C 1
ATOM 720 O O . LEU A 1 87 ? 5.793 -21.469 14.023 1 95.12 87 LEU A O 1
ATOM 724 N N . LYS A 1 88 ? 5.707 -20.578 16 1 93.12 88 LYS A N 1
ATOM 725 C CA . LYS A 1 88 ? 7.098 -20.875 16.328 1 93.12 88 LYS A CA 1
ATOM 726 C C . LYS A 1 88 ? 7.324 -22.375 16.453 1 93.12 88 LYS A C 1
ATOM 728 O O . LYS A 1 88 ? 8.422 -22.875 16.172 1 93.12 88 LYS A O 1
ATOM 733 N N . VAL A 1 89 ? 6.246 -23.078 16.797 1 95 89 VAL A N 1
ATOM 734 C CA . VAL A 1 89 ? 6.473 -24.484 17.125 1 95 89 VAL A CA 1
ATOM 735 C C . VAL A 1 89 ? 5.559 -25.375 16.281 1 95 89 VAL A C 1
ATOM 737 O O . VAL A 1 89 ? 5.406 -26.562 16.562 1 95 89 VAL A O 1
ATOM 740 N N . ILE A 1 90 ? 4.91 -24.859 15.297 1 96.19 90 ILE A N 1
ATOM 741 C CA . ILE A 1 90 ? 3.994 -25.641 14.469 1 96.19 90 ILE A CA 1
ATOM 742 C C . ILE A 1 90 ? 4.785 -26.641 13.625 1 96.19 90 ILE A C 1
ATOM 744 O O . ILE A 1 90 ? 5.93 -26.375 13.25 1 96.19 90 ILE A O 1
ATOM 748 N N . ASN A 1 91 ? 4.168 -27.734 13.383 1 95.81 91 ASN A N 1
ATOM 749 C CA . ASN A 1 91 ? 4.75 -28.719 12.477 1 95.81 91 ASN A CA 1
ATOM 750 C C . ASN A 1 91 ? 4.578 -28.297 11.016 1 95.81 91 ASN A C 1
ATOM 752 O O . ASN A 1 91 ? 3.469 -28.344 10.477 1 95.81 91 ASN A O 1
ATOM 756 N N . ILE A 1 92 ? 5.664 -28.078 10.359 1 95.06 92 ILE A N 1
ATOM 757 C CA . ILE A 1 92 ? 5.68 -27.531 9.008 1 95.06 92 ILE A CA 1
ATOM 758 C C . ILE A 1 92 ? 5.141 -28.562 8.023 1 95.06 92 ILE A C 1
ATOM 760 O O . ILE A 1 92 ? 4.539 -28.203 7.012 1 95.06 92 ILE A O 1
ATOM 764 N N . LYS A 1 93 ? 5.344 -29.766 8.297 1 94.69 93 LYS A N 1
ATOM 765 C CA . LYS A 1 93 ? 4.918 -30.844 7.41 1 94.69 93 LYS A CA 1
ATOM 766 C C . LYS A 1 93 ? 3.412 -30.781 7.16 1 94.69 93 LYS A C 1
ATOM 768 O O . LYS A 1 93 ? 2.953 -31.047 6.047 1 94.69 93 LYS A O 1
ATOM 773 N N . GLY A 1 94 ? 2.717 -30.453 8.195 1 95.38 94 GLY A N 1
ATOM 774 C CA . GLY A 1 94 ? 1.276 -30.328 8.039 1 95.38 94 GLY A CA 1
ATOM 775 C C . GLY A 1 94 ? 0.873 -29.25 7.055 1 95.38 94 GLY A C 1
ATOM 776 O O . GLY A 1 94 ? -0.052 -29.438 6.262 1 95.38 94 GLY A O 1
ATOM 777 N N . LEU A 1 95 ? 1.513 -28.141 7.109 1 96.44 95 LEU A N 1
ATOM 778 C CA . LEU A 1 95 ? 1.221 -27.031 6.203 1 96.44 95 LEU A CA 1
ATOM 779 C C . LEU A 1 95 ? 1.593 -27.391 4.77 1 96.44 95 LEU A C 1
ATOM 781 O O . LEU A 1 95 ? 0.851 -27.078 3.836 1 96.44 95 LEU A O 1
ATOM 785 N N . LYS A 1 96 ? 2.721 -28.047 4.676 1 95.69 96 LYS A N 1
ATOM 786 C CA . LYS A 1 96 ? 3.148 -28.516 3.359 1 95.69 96 LYS A CA 1
ATOM 787 C C . LYS A 1 96 ? 2.115 -29.453 2.748 1 95.69 96 LYS A C 1
ATOM 789 O O . LYS A 1 96 ? 1.788 -29.344 1.564 1 95.69 96 LYS A O 1
ATOM 794 N N . GLN A 1 97 ? 1.572 -30.266 3.537 1 95.75 97 GLN A N 1
ATOM 795 C CA . GLN A 1 97 ? 0.588 -31.234 3.076 1 95.75 97 GLN A CA 1
ATOM 796 C C . GLN A 1 97 ? -0.696 -30.547 2.621 1 95.75 97 GLN A C 1
ATOM 798 O O . GLN A 1 97 ? -1.343 -31 1.672 1 95.75 97 GLN A O 1
ATOM 803 N N . ILE A 1 98 ? -1.044 -29.531 3.305 1 96.69 98 ILE A N 1
ATOM 804 C CA . ILE A 1 98 ? -2.232 -28.781 2.906 1 96.69 98 ILE A CA 1
ATOM 805 C C . ILE A 1 98 ? -2.025 -28.188 1.515 1 96.69 98 ILE A C 1
ATOM 807 O O . ILE A 1 98 ? -2.906 -28.281 0.657 1 96.69 98 ILE A O 1
ATOM 811 N N . ASN A 1 99 ? -0.903 -27.609 1.327 1 96.69 99 ASN A N 1
ATOM 812 C CA . ASN A 1 99 ? -0.605 -27.016 0.025 1 96.69 99 ASN A CA 1
ATOM 813 C C . ASN A 1 99 ? -0.599 -28.062 -1.077 1 96.69 99 ASN A C 1
ATOM 815 O O . ASN A 1 99 ? -1.151 -27.844 -2.156 1 96.69 99 ASN A O 1
ATOM 819 N N . GLU A 1 100 ? 0.023 -29.188 -0.789 1 95.19 100 GLU A N 1
ATOM 820 C CA . GLU A 1 100 ? 0.071 -30.297 -1.748 1 95.19 100 GLU A CA 1
ATOM 821 C C . GLU A 1 100 ? -1.332 -30.781 -2.1 1 95.19 100 GLU A C 1
ATOM 823 O O . GLU A 1 100 ? -1.621 -31.062 -3.264 1 95.19 100 GLU A O 1
ATOM 828 N N . TYR A 1 101 ? -2.084 -30.828 -1.088 1 95.75 101 TYR A N 1
ATOM 829 C CA . TYR A 1 101 ? -3.451 -31.281 -1.311 1 95.75 101 TYR A CA 1
ATOM 830 C C . TYR A 1 101 ? -4.207 -30.312 -2.215 1 95.75 101 TYR A C 1
ATOM 832 O O . TYR A 1 101 ? -4.957 -30.75 -3.1 1 95.75 101 TYR A O 1
ATOM 840 N N . ILE A 1 102 ? -4.082 -29.094 -1.975 1 96 102 ILE A N 1
ATOM 841 C CA . ILE A 1 102 ? -4.766 -28.078 -2.77 1 96 102 ILE A CA 1
ATOM 842 C C . ILE A 1 102 ? -4.359 -28.219 -4.238 1 96 102 ILE A C 1
ATOM 844 O O . ILE A 1 102 ? -5.211 -28.172 -5.129 1 96 102 ILE A O 1
ATOM 848 N N . ILE A 1 103 ? -3.115 -28.406 -4.512 1 93.44 103 ILE A N 1
ATOM 849 C CA . ILE A 1 103 ? -2.609 -28.531 -5.875 1 93.44 103 ILE A CA 1
ATOM 850 C C . ILE A 1 103 ? -3.127 -29.812 -6.508 1 93.44 103 ILE A C 1
ATOM 852 O O . ILE A 1 103 ? -3.588 -29.812 -7.652 1 93.44 103 ILE A O 1
ATOM 856 N N . LYS A 1 104 ? -3.088 -30.859 -5.738 1 92.62 104 LYS A N 1
ATOM 857 C CA . LYS A 1 104 ? -3.584 -32.156 -6.234 1 92.62 104 LYS A CA 1
ATOM 858 C C . LYS A 1 104 ? -5.062 -32.062 -6.602 1 92.62 104 LYS A C 1
ATOM 860 O O . LYS A 1 104 ? -5.48 -32.562 -7.652 1 92.62 104 LYS A O 1
ATOM 865 N N . LYS A 1 105 ? -5.781 -31.469 -5.695 1 93.81 105 LYS A N 1
ATOM 866 C CA . LYS A 1 105 ? -7.211 -31.312 -5.941 1 93.81 105 LYS A CA 1
ATOM 867 C C . LYS A 1 105 ? -7.477 -30.422 -7.145 1 93.81 105 LYS A C 1
ATOM 869 O O . LYS A 1 105 ? -8.43 -30.641 -7.895 1 93.81 105 LYS A O 1
ATOM 874 N N . ALA A 1 106 ? -6.695 -29.406 -7.316 1 91.5 106 ALA A N 1
ATOM 875 C CA . ALA A 1 106 ? -6.836 -28.531 -8.477 1 91.5 106 ALA A CA 1
ATOM 876 C C . ALA A 1 106 ? -6.613 -29.297 -9.773 1 91.5 106 ALA A C 1
ATOM 878 O O . ALA A 1 106 ? -7.301 -29.047 -10.773 1 91.5 106 ALA A O 1
ATOM 879 N N . ILE A 1 107 ? -5.684 -30.188 -9.766 1 87.31 107 ILE A N 1
ATOM 880 C CA . ILE A 1 107 ? -5.398 -31.031 -10.922 1 87.31 107 ILE A CA 1
ATOM 881 C C . ILE A 1 107 ? -6.586 -31.953 -11.203 1 87.31 107 ILE A C 1
ATOM 883 O O . ILE A 1 107 ? -7.02 -32.094 -12.344 1 87.31 107 ILE A O 1
ATOM 887 N N . GLU A 1 108 ? -7.043 -32.5 -10.125 1 89.56 108 GLU A N 1
ATOM 888 C CA . GLU A 1 108 ? -8.188 -33.406 -10.242 1 89.56 108 GLU A CA 1
ATOM 889 C C . GLU A 1 108 ? -9.406 -32.688 -10.797 1 89.56 108 GLU A C 1
ATOM 891 O O . GLU A 1 108 ? -10.195 -33.25 -11.547 1 89.56 108 GLU A O 1
ATOM 896 N N . ASN A 1 109 ? -9.492 -31.422 -10.383 1 89.62 109 ASN A N 1
ATOM 897 C CA . ASN A 1 109 ? -10.625 -30.625 -10.82 1 89.62 109 ASN A CA 1
ATOM 898 C C . ASN A 1 109 ? -10.398 -30.062 -12.227 1 89.62 109 ASN A C 1
ATOM 900 O O . ASN A 1 109 ? -11.18 -29.234 -12.703 1 89.62 109 ASN A O 1
ATOM 904 N N . LYS A 1 110 ? -9.281 -30.344 -12.914 1 86.06 110 LYS A N 1
ATOM 905 C CA . LYS A 1 110 ? -8.969 -30 -14.297 1 86.06 110 LYS A CA 1
ATOM 906 C C . LYS A 1 110 ? -8.828 -28.484 -14.461 1 86.06 110 LYS A C 1
ATOM 908 O O . LYS A 1 110 ? -9.281 -27.922 -15.461 1 86.06 110 LYS A O 1
ATOM 913 N N . VAL A 1 111 ? -8.375 -27.938 -13.422 1 83.75 111 VAL A N 1
ATOM 914 C CA . VAL A 1 111 ? -8.18 -26.484 -13.477 1 83.75 111 VAL A CA 1
ATOM 915 C C . VAL A 1 111 ? -7.129 -26.141 -14.531 1 83.75 111 VAL A C 1
ATOM 917 O O . VAL A 1 111 ? -7.219 -25.109 -15.195 1 83.75 111 VAL A O 1
ATOM 920 N N . PHE A 1 112 ? -6.176 -27.016 -14.789 1 79.19 112 PHE A N 1
ATOM 921 C CA . PHE A 1 112 ? -5.031 -26.703 -15.641 1 79.19 112 PHE A CA 1
ATOM 922 C C . PHE A 1 112 ? -5.305 -27.125 -17.078 1 79.19 112 PHE A C 1
ATOM 924 O O . PHE A 1 112 ? -4.484 -26.891 -17.969 1 79.19 112 PHE A O 1
ATOM 931 N N . GLU A 1 113 ? -6.344 -27.688 -17.312 1 77.19 113 GLU A N 1
ATOM 932 C CA . GLU A 1 113 ? -6.695 -27.984 -18.703 1 77.19 113 GLU A CA 1
ATOM 933 C C . GLU A 1 113 ? -6.883 -26.703 -19.5 1 77.19 113 GLU A C 1
ATOM 935 O O . GLU A 1 113 ? -6.445 -26.625 -20.656 1 77.19 113 GLU A O 1
ATOM 940 N N . ASP A 1 114 ? -7.422 -25.734 -18.859 1 71.25 114 ASP A N 1
ATOM 941 C CA . ASP A 1 114 ? -7.656 -24.453 -19.516 1 71.25 114 ASP A CA 1
ATOM 942 C C . ASP A 1 114 ? -6.527 -23.469 -19.203 1 71.25 114 ASP A C 1
ATOM 944 O O . ASP A 1 114 ? -6.488 -22.375 -19.766 1 71.25 114 ASP A O 1
ATOM 948 N N . GLY A 1 115 ? -5.484 -23.922 -18.516 1 73.56 115 GLY A N 1
ATOM 949 C CA . GLY A 1 115 ? -4.488 -22.969 -18.062 1 73.56 115 GLY A CA 1
ATOM 950 C C . GLY A 1 115 ? -3.094 -23.266 -18.594 1 73.56 115 GLY A C 1
ATOM 951 O O . GLY A 1 115 ? -2.121 -22.641 -18.172 1 73.56 115 GLY A O 1
ATOM 952 N N . THR A 1 116 ? -2.992 -24.141 -19.594 1 83.12 116 THR A N 1
ATOM 953 C CA . THR A 1 116 ? -1.688 -24.531 -20.109 1 83.12 116 THR A CA 1
ATOM 954 C C . THR A 1 116 ? -1.233 -23.578 -21.219 1 83.12 116 THR A C 1
ATOM 956 O O . THR A 1 116 ? -2.004 -22.734 -21.672 1 83.12 116 THR A O 1
ATOM 959 N N . ILE A 1 117 ? 0.074 -23.625 -21.422 1 90.19 117 ILE A N 1
ATOM 960 C CA . ILE A 1 117 ? 0.625 -22.938 -22.578 1 90.19 117 ILE A CA 1
ATOM 961 C C . ILE A 1 117 ? 0.716 -23.891 -23.75 1 90.19 117 ILE A C 1
ATOM 963 O O . ILE A 1 117 ? 1.649 -24.703 -23.844 1 90.19 117 ILE A O 1
ATOM 967 N N . ASP A 1 118 ? -0.209 -23.75 -24.641 1 89.81 118 ASP A N 1
ATOM 968 C CA . ASP A 1 118 ? -0.285 -24.594 -25.828 1 89.81 118 ASP A CA 1
ATOM 969 C C . ASP A 1 118 ? -0.256 -26.078 -25.453 1 89.81 118 ASP A C 1
ATOM 971 O O . ASP A 1 118 ? 0.461 -26.875 -26.078 1 89.81 118 ASP A O 1
ATOM 975 N N . GLY A 1 119 ? -0.81 -26.406 -24.312 1 86.88 119 GLY A N 1
ATOM 976 C CA . GLY A 1 119 ? -0.952 -27.797 -23.891 1 86.88 119 GLY A CA 1
ATOM 977 C C . GLY A 1 119 ? 0.091 -28.219 -22.875 1 86.88 119 GLY A C 1
ATOM 978 O O . GLY A 1 119 ? 0.022 -29.328 -22.344 1 86.88 119 GLY A O 1
ATOM 979 N N . TYR A 1 120 ? 1.035 -27.422 -22.547 1 90.88 120 TYR A N 1
ATOM 980 C CA . TYR A 1 120 ? 2.1 -27.766 -21.609 1 90.88 120 TYR A CA 1
ATOM 981 C C . TYR A 1 120 ? 1.903 -27.047 -20.266 1 90.88 120 TYR A C 1
ATOM 983 O O . TYR A 1 120 ? 1.58 -25.859 -20.234 1 90.88 120 TYR A O 1
ATOM 991 N N . THR A 1 121 ? 1.99 -27.859 -19.234 1 91.06 121 THR A N 1
ATOM 992 C CA . THR A 1 121 ? 2.064 -27.25 -17.922 1 91.06 121 THR A CA 1
ATOM 993 C C . THR A 1 121 ? 3.492 -26.812 -17.609 1 91.06 121 THR A C 1
ATOM 995 O O . THR A 1 121 ? 4.402 -27.641 -17.547 1 91.06 121 THR A O 1
ATOM 998 N N . VAL A 1 122 ? 3.633 -25.531 -17.422 1 93.25 122 VAL A N 1
ATOM 999 C CA . VAL A 1 122 ? 4.973 -24.969 -17.281 1 93.25 122 VAL A CA 1
ATOM 1000 C C . VAL A 1 122 ? 5.152 -24.438 -15.859 1 93.25 122 VAL A C 1
ATOM 1002 O O . VAL A 1 122 ? 4.27 -23.766 -15.328 1 93.25 122 VAL A O 1
ATOM 1005 N N . ALA A 1 123 ? 6.242 -24.812 -15.281 1 93.5 123 ALA A N 1
ATOM 1006 C CA . ALA A 1 123 ? 6.59 -24.297 -13.953 1 93.5 123 ALA A CA 1
ATOM 1007 C C . ALA A 1 123 ? 7.863 -23.453 -14.008 1 93.5 123 ALA A C 1
ATOM 1009 O O . ALA A 1 123 ? 8.812 -23.812 -14.719 1 93.5 123 ALA A O 1
ATOM 1010 N N . ALA A 1 124 ? 7.848 -22.375 -13.352 1 94.69 124 ALA A N 1
ATOM 1011 C CA . ALA A 1 124 ? 9.023 -21.516 -13.273 1 94.69 124 ALA A CA 1
ATOM 1012 C C . ALA A 1 124 ? 9.625 -21.531 -11.875 1 94.69 124 ALA A C 1
ATOM 1014 O O . ALA A 1 124 ? 8.898 -21.656 -10.883 1 94.69 124 ALA A O 1
ATOM 1015 N N . ILE A 1 125 ? 10.922 -21.453 -11.797 1 93.69 125 ILE A N 1
ATOM 1016 C CA . ILE A 1 125 ? 11.641 -21.375 -10.531 1 93.69 125 ILE A CA 1
ATOM 1017 C C . ILE A 1 125 ? 12.445 -20.078 -10.469 1 93.69 125 ILE A C 1
ATOM 1019 O O . ILE A 1 125 ? 13.055 -19.672 -11.461 1 93.69 125 ILE A O 1
ATOM 1023 N N . ASP A 1 126 ? 12.344 -19.422 -9.422 1 92.81 126 ASP A N 1
ATOM 1024 C CA . ASP A 1 126 ? 13.117 -18.188 -9.227 1 92.81 126 ASP A CA 1
ATOM 1025 C C . ASP A 1 126 ? 13.391 -17.953 -7.742 1 92.81 126 ASP A C 1
ATOM 1027 O O . ASP A 1 126 ? 12.617 -18.375 -6.883 1 92.81 126 ASP A O 1
ATOM 1031 N N . GLY A 1 127 ? 14.484 -17.312 -7.512 1 89.19 127 GLY A N 1
ATOM 1032 C CA . GLY A 1 127 ? 14.836 -16.953 -6.148 1 89.19 127 GLY A CA 1
ATOM 1033 C C . GLY A 1 127 ? 14.328 -15.578 -5.742 1 89.19 127 GLY A C 1
ATOM 1034 O O . GLY A 1 127 ? 14.195 -14.688 -6.582 1 89.19 127 GLY A O 1
ATOM 1035 N N . THR A 1 128 ? 14.016 -15.539 -4.492 1 87.94 128 THR A N 1
ATOM 1036 C CA . THR A 1 128 ? 13.555 -14.242 -3.992 1 87.94 128 THR A CA 1
ATOM 1037 C C . THR A 1 128 ? 13.93 -14.07 -2.521 1 87.94 128 THR A C 1
ATOM 1039 O O . THR A 1 128 ? 14.18 -15.055 -1.819 1 87.94 128 THR A O 1
ATOM 1042 N N . LYS A 1 129 ? 14 -12.844 -2.119 1 84.81 129 LYS A N 1
ATOM 1043 C CA . LYS A 1 129 ? 14.188 -12.5 -0.711 1 84.81 129 LYS A CA 1
ATOM 1044 C C . LYS A 1 129 ? 12.844 -12.375 0.007 1 84.81 129 LYS A C 1
ATOM 1046 O O . LYS A 1 129 ? 11.922 -11.742 -0.502 1 84.81 129 LYS A O 1
ATOM 1051 N N . PHE A 1 130 ? 12.688 -13.039 1.124 1 81.25 130 PHE A N 1
ATOM 1052 C CA . PHE A 1 130 ? 11.43 -13.016 1.858 1 81.25 130 PHE A CA 1
ATOM 1053 C C . PHE A 1 130 ? 11.445 -11.922 2.924 1 81.25 130 PHE A C 1
ATOM 1055 O O . PHE A 1 130 ? 10.586 -11.039 2.934 1 81.25 130 PHE A O 1
ATOM 1062 N N . PHE A 1 131 ? 12.25 -12.109 3.988 1 76.38 131 PHE A N 1
ATOM 1063 C CA . PHE A 1 131 ? 12.266 -11.195 5.121 1 76.38 131 PHE A CA 1
ATOM 1064 C C . PHE A 1 131 ? 13.695 -10.781 5.461 1 76.38 131 PHE A C 1
ATOM 1066 O O . PHE A 1 131 ? 14.641 -11.523 5.191 1 76.38 131 PHE A O 1
ATOM 1073 N N . GLY A 1 132 ? 13.797 -9.438 5.828 1 66.88 132 GLY A N 1
ATOM 1074 C CA . GLY A 1 132 ? 15.094 -8.992 6.328 1 66.88 132 GLY A CA 1
ATOM 1075 C C . GLY A 1 132 ? 14.984 -8.109 7.555 1 66.88 132 GLY A C 1
ATOM 1076 O O . GLY A 1 132 ? 13.945 -7.5 7.801 1 66.88 132 GLY A O 1
ATOM 1077 N N . SER A 1 133 ? 15.672 -8.367 8.477 1 65.94 133 SER A N 1
ATOM 1078 C CA . SER A 1 133 ? 15.719 -7.5 9.648 1 65.94 133 SER A CA 1
ATOM 1079 C C . SER A 1 133 ? 17.141 -7.051 9.945 1 65.94 133 SER A C 1
ATOM 1081 O O . SER A 1 133 ? 18.094 -7.816 9.75 1 65.94 133 SER A O 1
ATOM 1083 N N . ASN A 1 134 ? 17.219 -5.844 10.18 1 58.25 134 ASN A N 1
ATOM 1084 C CA . ASN A 1 134 ? 18.531 -5.352 10.602 1 58.25 134 ASN A CA 1
ATOM 1085 C C . ASN A 1 134 ? 18.734 -5.516 12.102 1 58.25 134 ASN A C 1
ATOM 1087 O O . ASN A 1 134 ? 19.859 -5.531 12.586 1 58.25 134 ASN A O 1
ATOM 1091 N N . LYS A 1 135 ? 17.75 -5.66 12.797 1 59.88 135 LYS A N 1
ATOM 1092 C CA . LYS A 1 135 ? 17.828 -5.586 14.258 1 59.88 135 LYS A CA 1
ATOM 1093 C C . LYS A 1 135 ? 17.812 -6.98 14.883 1 59.88 135 LYS A C 1
ATOM 1095 O O . LYS A 1 135 ? 18.531 -7.246 15.844 1 59.88 135 LYS A O 1
ATOM 1100 N N . LYS A 1 136 ? 17.031 -7.887 14.328 1 64.25 136 LYS A N 1
ATOM 1101 C CA . LYS A 1 136 ? 16.859 -9.211 14.914 1 64.25 136 LYS A CA 1
ATOM 1102 C C . LYS A 1 136 ? 17.422 -10.297 13.992 1 64.25 136 LYS A C 1
ATOM 1104 O O . LYS A 1 136 ? 17.297 -10.195 12.773 1 64.25 136 LYS A O 1
ATOM 1109 N N . SER A 1 137 ? 18.188 -11.203 14.633 1 66.94 137 SER A N 1
ATOM 1110 C CA . SER A 1 137 ? 18.766 -12.289 13.844 1 66.94 137 SER A CA 1
ATOM 1111 C C . SER A 1 137 ? 18.406 -13.648 14.438 1 66.94 137 SER A C 1
ATOM 1113 O O . SER A 1 137 ? 18.156 -13.766 15.641 1 66.94 137 SER A O 1
ATOM 1115 N N . CYS A 1 138 ? 18.078 -14.602 13.602 1 68.19 138 CYS A N 1
ATOM 1116 C CA . CYS A 1 138 ? 17.922 -16 13.984 1 68.19 138 CYS A CA 1
ATOM 1117 C C . CYS A 1 138 ? 18.969 -16.875 13.305 1 68.19 138 CYS A C 1
ATOM 1119 O O . CYS A 1 138 ? 19.641 -16.438 12.367 1 68.19 138 CYS A O 1
ATOM 1121 N N . PRO A 1 139 ? 19.234 -18.047 13.852 1 66.75 139 PRO A N 1
ATOM 1122 C CA . PRO A 1 139 ? 20.281 -18.922 13.32 1 66.75 139 PRO A CA 1
ATOM 1123 C C . PRO A 1 139 ? 20.094 -19.234 11.844 1 66.75 139 PRO A C 1
ATOM 1125 O O . PRO A 1 139 ? 21.062 -19.5 11.125 1 66.75 139 PRO A O 1
ATOM 1128 N N . GLU A 1 140 ? 18.922 -19.141 11.383 1 67.56 140 GLU A N 1
ATOM 1129 C CA . GLU A 1 140 ? 18.641 -19.531 10.008 1 67.56 140 GLU A CA 1
ATOM 1130 C C . GLU A 1 140 ? 18.703 -18.328 9.062 1 67.56 140 GLU A C 1
ATOM 1132 O O . GLU A 1 140 ? 18.484 -18.469 7.855 1 67.56 140 GLU A O 1
ATOM 1137 N N . CYS A 1 141 ? 19.094 -17.172 9.672 1 68.81 141 CYS A N 1
ATOM 1138 C CA . CYS A 1 141 ? 19.188 -15.969 8.859 1 68.81 141 CYS A CA 1
ATOM 1139 C C . CYS A 1 141 ? 20.453 -15.992 8.008 1 68.81 141 CYS A C 1
ATOM 1141 O O . CYS A 1 141 ? 21.5 -16.469 8.453 1 68.81 141 CYS A O 1
ATOM 1143 N N . LEU A 1 142 ? 20.312 -15.586 6.797 1 70.88 142 LEU A N 1
ATOM 1144 C CA . LEU A 1 142 ? 21.484 -15.266 6 1 70.88 142 LEU A CA 1
ATOM 1145 C C . LEU A 1 142 ? 22.047 -13.898 6.387 1 70.88 142 LEU A C 1
ATOM 1147 O O . LEU A 1 142 ? 21.312 -13.031 6.855 1 70.88 142 LEU A O 1
ATOM 1151 N N . ARG A 1 143 ? 23.297 -13.805 6.465 1 67.38 143 ARG A N 1
ATOM 1152 C CA . ARG A 1 143 ? 23.891 -12.57 6.973 1 67.38 143 ARG A CA 1
ATOM 1153 C C . ARG A 1 143 ? 24.688 -11.859 5.891 1 67.38 143 ARG A C 1
ATOM 1155 O O . ARG A 1 143 ? 25.438 -12.508 5.148 1 67.38 143 ARG A O 1
ATOM 1162 N N . ASN A 1 144 ? 24.188 -10.773 5.543 1 62.19 144 ASN A N 1
ATOM 1163 C CA . ASN A 1 144 ? 25.094 -9.883 4.824 1 62.19 144 ASN A CA 1
ATOM 1164 C C . ASN A 1 144 ? 25.656 -8.797 5.742 1 62.19 144 ASN A C 1
ATOM 1166 O O . ASN A 1 144 ? 25.297 -8.727 6.918 1 62.19 144 ASN A O 1
ATOM 1170 N N . LYS A 1 145 ? 26.703 -7.965 5.387 1 57.31 145 LYS A N 1
ATOM 1171 C CA . LYS A 1 145 ? 27.422 -7.035 6.238 1 57.31 145 LYS A CA 1
ATOM 1172 C C . LYS A 1 145 ? 26.484 -6.285 7.176 1 57.31 145 LYS A C 1
ATOM 1174 O O . LYS A 1 145 ? 26.781 -6.121 8.359 1 57.31 145 LYS A O 1
ATOM 1179 N N . ALA A 1 146 ? 25.375 -5.973 6.746 1 58 146 ALA A N 1
ATOM 1180 C CA . ALA A 1 146 ? 24.625 -5.043 7.586 1 58 146 ALA A CA 1
ATOM 1181 C C . ALA A 1 146 ? 23.219 -5.586 7.887 1 58 146 ALA A C 1
ATOM 1183 O O . ALA A 1 146 ? 22.547 -5.109 8.805 1 58 146 ALA A O 1
ATOM 1184 N N . HIS A 1 147 ? 22.828 -6.801 7.152 1 66.62 147 HIS A N 1
ATOM 1185 C CA . HIS A 1 147 ? 21.422 -7.133 7.297 1 66.62 147 HIS A CA 1
ATOM 1186 C C . HIS A 1 147 ? 21.203 -8.641 7.312 1 66.62 147 HIS A C 1
ATOM 1188 O O . HIS A 1 147 ? 21.969 -9.391 6.699 1 66.62 147 HIS A O 1
ATOM 1194 N N . CYS A 1 148 ? 20.438 -9.188 8.266 1 73.25 148 CYS A N 1
ATOM 1195 C CA . CYS A 1 148 ? 19.984 -10.57 8.258 1 73.25 148 CYS A CA 1
ATOM 1196 C C . CYS A 1 148 ? 18.703 -10.727 7.461 1 73.25 148 CYS A C 1
ATOM 1198 O O . CYS A 1 148 ? 17.812 -9.867 7.531 1 73.25 148 CYS A O 1
ATOM 1200 N N . PHE A 1 149 ? 18.75 -11.742 6.543 1 77.56 149 PHE A N 1
ATOM 1201 C CA . PHE A 1 149 ? 17.562 -11.898 5.711 1 77.56 149 PHE A CA 1
ATOM 1202 C C . PHE A 1 149 ? 17.312 -13.367 5.402 1 77.56 149 PHE A C 1
ATOM 1204 O O . PHE A 1 149 ? 18.172 -14.211 5.621 1 77.56 149 PHE A O 1
ATOM 1211 N N . HIS A 1 150 ? 16.156 -13.672 5.109 1 82.62 150 HIS A N 1
ATOM 1212 C CA . HIS A 1 150 ? 15.766 -14.992 4.621 1 82.62 150 HIS A CA 1
ATOM 1213 C C . HIS A 1 150 ? 15.445 -14.953 3.129 1 82.62 150 HIS A C 1
ATOM 1215 O O . HIS A 1 150 ? 14.82 -14.008 2.646 1 82.62 150 HIS A O 1
ATOM 1221 N N . SER A 1 151 ? 16.031 -15.859 2.463 1 85.62 151 SER A N 1
ATOM 1222 C CA . SER A 1 151 ? 15.797 -15.992 1.03 1 85.62 151 SER A CA 1
ATOM 1223 C C . SER A 1 151 ? 15.477 -17.438 0.658 1 85.62 151 SER A C 1
ATOM 1225 O O . SER A 1 151 ? 15.75 -18.359 1.434 1 85.62 151 SER A O 1
ATOM 1227 N N . GLY A 1 152 ? 14.883 -17.547 -0.427 1 88.69 152 GLY A N 1
ATOM 1228 C CA . GLY A 1 152 ? 14.539 -18.875 -0.895 1 88.69 152 GLY A CA 1
ATOM 1229 C C . GLY A 1 152 ? 14.133 -18.922 -2.355 1 88.69 152 GLY A C 1
ATOM 1230 O O . GLY A 1 152 ? 14.125 -17.875 -3.027 1 88.69 152 GLY A O 1
ATOM 1231 N N . ALA A 1 153 ? 13.938 -20.141 -2.838 1 92.5 153 ALA A N 1
ATOM 1232 C CA . ALA A 1 153 ? 13.461 -20.359 -4.203 1 92.5 153 ALA A CA 1
ATOM 1233 C C . ALA A 1 153 ? 12.008 -20.812 -4.215 1 92.5 153 ALA A C 1
ATOM 1235 O O . ALA A 1 153 ? 11.586 -21.594 -3.357 1 92.5 153 ALA A O 1
ATOM 1236 N N . VAL A 1 154 ? 11.289 -20.25 -5.145 1 94.62 154 VAL A N 1
ATOM 1237 C CA . VAL A 1 154 ? 9.875 -20.578 -5.277 1 94.62 154 VAL A CA 1
ATOM 1238 C C . VAL A 1 154 ? 9.602 -21.188 -6.652 1 94.62 154 VAL A C 1
ATOM 1240 O O . VAL A 1 154 ? 10.195 -20.766 -7.648 1 94.62 154 VAL A O 1
ATOM 1243 N N . MET A 1 155 ? 8.828 -22.172 -6.68 1 94.56 155 MET A N 1
ATOM 1244 C CA . MET A 1 155 ? 8.359 -22.781 -7.926 1 94.56 155 MET A CA 1
ATOM 1245 C C . MET A 1 155 ? 6.875 -22.516 -8.133 1 94.56 155 MET A C 1
ATOM 1247 O O . MET A 1 155 ? 6.059 -22.766 -7.246 1 94.56 155 MET A O 1
ATOM 1251 N N . SER A 1 156 ? 6.543 -21.938 -9.242 1 94.38 156 SER A N 1
ATOM 1252 C CA . SER A 1 156 ? 5.152 -21.594 -9.523 1 94.38 156 SER A CA 1
ATOM 1253 C C . SER A 1 156 ? 4.777 -21.938 -10.961 1 94.38 156 SER A C 1
ATOM 1255 O O . SER A 1 156 ? 5.637 -21.953 -11.844 1 94.38 156 SER A O 1
ATOM 1257 N N . ILE A 1 157 ? 3.553 -22.234 -11.141 1 91.44 157 ILE A N 1
ATOM 1258 C CA . ILE A 1 157 ? 3.037 -22.469 -12.484 1 91.44 157 ILE A CA 1
ATOM 1259 C C . ILE A 1 157 ? 2.891 -21.141 -13.227 1 91.44 157 ILE A C 1
ATOM 1261 O O . ILE A 1 157 ? 2.469 -20.141 -12.641 1 91.44 157 ILE A O 1
ATOM 1265 N N . VAL A 1 158 ? 3.285 -21.156 -14.461 1 88.5 158 VAL A N 1
ATOM 1266 C CA . VAL A 1 158 ? 3.189 -19.938 -15.266 1 88.5 158 VAL A CA 1
ATOM 1267 C C . VAL A 1 158 ? 2.273 -20.188 -16.469 1 88.5 158 VAL A C 1
ATOM 1269 O O . VAL A 1 158 ? 1.972 -21.328 -16.797 1 88.5 158 VAL A O 1
ATOM 1272 N N . GLY A 1 159 ? 1.811 -18.984 -17.047 1 80.06 159 GLY A N 1
ATOM 1273 C CA . GLY A 1 159 ? 0.958 -19.109 -18.219 1 80.06 159 GLY A CA 1
ATOM 1274 C C . GLY A 1 159 ? -0.436 -18.547 -18 1 80.06 159 GLY A C 1
ATOM 1275 O O . GLY A 1 159 ? -0.609 -17.562 -17.281 1 80.06 159 GLY A O 1
ATOM 1276 N N . VAL A 1 160 ? -1.45 -19.172 -18.672 1 75.81 160 VAL A N 1
ATOM 1277 C CA . VAL A 1 160 ? -2.805 -18.625 -18.719 1 75.81 160 VAL A CA 1
ATOM 1278 C C . VAL A 1 160 ? -3.562 -19.031 -17.453 1 75.81 160 VAL A C 1
ATOM 1280 O O . VAL A 1 160 ? -4.363 -18.266 -16.922 1 75.81 160 VAL A O 1
ATOM 1283 N N . GLY A 1 161 ? -3.229 -20.141 -16.953 1 76.38 161 GLY A N 1
ATOM 1284 C CA . GLY A 1 161 ? -3.926 -20.641 -15.781 1 76.38 161 GLY A CA 1
ATOM 1285 C C . GLY A 1 161 ? -3.537 -19.922 -14.5 1 76.38 161 GLY A C 1
ATOM 1286 O O . GLY A 1 161 ? -2.797 -18.938 -14.539 1 76.38 161 GLY A O 1
ATOM 1287 N N . PRO A 1 162 ? -4.281 -20.375 -13.422 1 86 162 PRO A N 1
ATOM 1288 C CA . PRO A 1 162 ? -3.91 -19.797 -12.133 1 86 162 PRO A CA 1
ATOM 1289 C C . PRO A 1 162 ? -2.436 -20 -11.789 1 86 162 PRO A C 1
ATOM 1291 O O . PRO A 1 162 ? -1.886 -21.078 -12.031 1 86 162 PRO A O 1
ATOM 1294 N N . LYS A 1 163 ? -1.833 -19.016 -11.484 1 89.19 163 LYS A N 1
ATOM 1295 C CA . LYS A 1 163 ? -0.421 -19.047 -11.109 1 89.19 163 LYS A CA 1
ATOM 1296 C C . LYS A 1 163 ? -0.24 -19.531 -9.68 1 89.19 163 LYS A C 1
ATOM 1298 O O . LYS A 1 163 ? -0.094 -18.734 -8.758 1 89.19 163 LYS A O 1
ATOM 1303 N N . LEU A 1 164 ? -0.198 -20.844 -9.578 1 92.62 164 LEU A N 1
ATOM 1304 C CA . LEU A 1 164 ? -0.129 -21.469 -8.258 1 92.62 164 LEU A CA 1
ATOM 1305 C C . LEU A 1 164 ? 1.319 -21.672 -7.828 1 92.62 164 LEU A C 1
ATOM 1307 O O . LEU A 1 164 ? 2.168 -22.031 -8.648 1 92.62 164 LEU A O 1
ATOM 1311 N N . VAL A 1 165 ? 1.553 -21.438 -6.621 1 95 165 VAL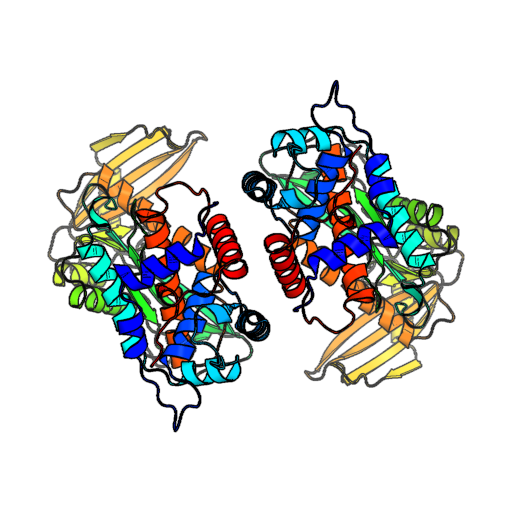 A N 1
ATOM 1312 C CA . VAL A 1 165 ? 2.84 -21.781 -6.027 1 95 165 VAL A CA 1
ATOM 1313 C C . VAL A 1 165 ? 2.855 -23.266 -5.66 1 95 165 VAL A C 1
ATOM 1315 O O . VAL A 1 165 ? 2.105 -23.703 -4.781 1 95 165 VAL A O 1
ATOM 1318 N N . ILE A 1 166 ? 3.707 -23.984 -6.289 1 94.31 166 ILE A N 1
ATOM 1319 C CA . ILE A 1 166 ? 3.785 -25.422 -6.066 1 94.31 166 ILE A CA 1
ATOM 1320 C C . ILE A 1 166 ? 4.492 -25.703 -4.742 1 94.31 166 ILE A C 1
ATOM 1322 O O . ILE A 1 166 ? 4 -26.469 -3.92 1 94.31 166 ILE A O 1
ATOM 1326 N N . ASP A 1 167 ? 5.574 -25.125 -4.625 1 94.5 167 ASP A N 1
ATOM 1327 C CA . ASP A 1 167 ? 6.371 -25.281 -3.412 1 94.5 167 ASP A CA 1
ATOM 1328 C C . ASP A 1 167 ? 7.473 -24.219 -3.334 1 94.5 167 ASP A C 1
ATOM 1330 O O . ASP A 1 167 ? 7.645 -23.438 -4.262 1 94.5 167 ASP A O 1
ATOM 1334 N N . PHE A 1 168 ? 8.078 -24.203 -2.186 1 94.19 168 PHE A N 1
ATOM 1335 C CA . PHE A 1 168 ? 9.219 -23.312 -1.995 1 94.19 168 PHE A CA 1
ATOM 1336 C C . PHE A 1 168 ? 10.234 -23.938 -1.048 1 94.19 168 PHE A C 1
ATOM 1338 O O . PHE A 1 168 ? 9.93 -24.891 -0.339 1 94.19 168 PHE A O 1
ATOM 1345 N N . GLU A 1 169 ? 11.438 -23.453 -1.163 1 91.75 169 GLU A N 1
ATOM 1346 C CA . GLU A 1 169 ? 12.508 -23.906 -0.291 1 91.75 169 GLU A CA 1
ATOM 1347 C C . GLU A 1 169 ? 13.406 -22.75 0.136 1 91.75 169 GLU A C 1
ATOM 1349 O O . GLU A 1 169 ? 13.75 -21.891 -0.679 1 91.75 169 GLU A O 1
ATOM 1354 N N . ASN A 1 170 ? 13.672 -22.734 1.462 1 87.44 170 ASN A N 1
ATOM 1355 C CA . ASN A 1 170 ? 14.555 -21.688 1.986 1 87.44 170 ASN A CA 1
ATOM 1356 C C . ASN A 1 170 ? 16.016 -22.047 1.769 1 87.44 170 ASN A C 1
ATOM 1358 O O . ASN A 1 170 ? 16.391 -23.219 1.762 1 87.44 170 ASN A O 1
ATOM 1362 N N . TYR A 1 171 ? 16.75 -20.922 1.611 1 83.88 171 TYR A N 1
ATOM 1363 C CA . TYR A 1 171 ? 18.203 -21.125 1.577 1 83.88 171 TYR A CA 1
ATOM 1364 C C . TYR A 1 171 ? 18.719 -21.531 2.949 1 83.88 171 TYR A C 1
ATOM 1366 O O . TYR A 1 171 ? 18.25 -21.031 3.975 1 83.88 171 TYR A O 1
ATOM 1374 N N . ARG A 1 172 ? 19.594 -22.484 3.043 1 76.81 172 ARG A N 1
ATOM 1375 C CA . ARG A 1 172 ? 20.203 -22.891 4.305 1 76.81 172 ARG A CA 1
ATOM 1376 C C . ARG A 1 172 ? 21.578 -22.234 4.488 1 76.81 172 ARG A C 1
ATOM 1378 O O . ARG A 1 172 ? 22.391 -22.203 3.564 1 76.81 172 ARG A O 1
ATOM 1385 N N . PRO A 1 173 ? 21.609 -21.656 5.684 1 68.56 173 PRO A N 1
ATOM 1386 C CA . PRO A 1 173 ? 22.922 -21.047 5.918 1 68.56 173 PRO A CA 1
ATOM 1387 C C . PRO A 1 173 ? 24.047 -22.094 5.996 1 68.56 173 PRO A C 1
ATOM 1389 O O . PRO A 1 173 ? 23.812 -23.203 6.465 1 68.56 173 PRO A O 1
ATOM 1392 N N . GLY A 1 174 ? 25.266 -21.734 5.48 1 59.47 174 GLY A N 1
ATOM 1393 C CA . GLY A 1 174 ? 26.516 -22.438 5.699 1 59.47 174 GLY A CA 1
ATOM 1394 C C . GLY A 1 174 ? 26.594 -23.766 4.957 1 59.47 174 GLY A C 1
ATOM 1395 O O . GLY A 1 174 ? 27.422 -24.609 5.27 1 59.47 174 GLY A O 1
ATOM 1396 N N . GLN A 1 175 ? 25.641 -24.25 4.047 1 49.88 175 GLN A N 1
ATOM 1397 C CA . GLN A 1 175 ? 25.656 -25.594 3.463 1 49.88 175 GLN A CA 1
ATOM 1398 C C . GLN A 1 175 ? 26.797 -25.734 2.449 1 49.88 175 GLN A C 1
ATOM 1400 O O . GLN A 1 175 ? 27.453 -26.766 2.396 1 49.88 175 GLN A O 1
ATOM 1405 N N . ASP A 1 176 ? 27 -24.844 1.547 1 46.5 176 ASP A N 1
ATOM 1406 C CA . ASP A 1 176 ? 28.031 -25.047 0.53 1 46.5 176 ASP A CA 1
ATOM 1407 C C . ASP A 1 176 ? 29.422 -24.812 1.105 1 46.5 176 ASP A C 1
ATOM 1409 O O . ASP A 1 176 ? 30.359 -25.562 0.805 1 46.5 176 ASP A O 1
ATOM 1413 N N . SER A 1 177 ? 29.703 -23.672 1.864 1 42.72 177 SER A N 1
ATOM 1414 C CA . SER A 1 177 ? 30.922 -23.453 2.627 1 42.72 177 SER A CA 1
ATOM 1415 C C . SER A 1 177 ? 30.625 -22.672 3.906 1 42.72 177 SER A C 1
ATOM 1417 O O . SER A 1 177 ? 29.594 -22.016 4.023 1 42.72 177 SER A O 1
ATOM 1419 N N . VAL A 1 178 ? 31.375 -23.109 5.008 1 49.41 178 VAL A N 1
ATOM 1420 C CA . VAL A 1 178 ? 31.297 -22.453 6.309 1 49.41 178 VAL A CA 1
ATOM 1421 C C . VAL A 1 178 ? 30.906 -20.984 6.121 1 49.41 178 VAL A C 1
ATOM 1423 O O . VAL A 1 178 ? 30.156 -20.438 6.93 1 49.41 178 VAL A O 1
ATOM 1426 N N . SER A 1 179 ? 31.375 -20.312 4.992 1 49.56 179 SER A N 1
ATOM 1427 C CA . SER A 1 179 ? 31.219 -18.875 4.855 1 49.56 179 SER A CA 1
ATOM 1428 C C . SER A 1 179 ? 30.25 -18.516 3.74 1 49.56 179 SER A C 1
ATOM 1430 O O . SER A 1 179 ? 29.891 -17.359 3.555 1 49.56 179 SER A O 1
ATOM 1432 N N . LYS A 1 180 ? 29.906 -19.594 3.035 1 57.41 180 LYS A N 1
ATOM 1433 C CA . LYS A 1 180 ? 29.125 -19.203 1.862 1 57.41 180 LYS A CA 1
ATOM 1434 C C . LYS A 1 180 ? 27.719 -19.812 1.917 1 57.41 180 LYS A C 1
ATOM 1436 O O . LYS A 1 180 ? 27.562 -21 2.188 1 57.41 180 LYS A O 1
ATOM 1441 N N . ASP A 1 181 ? 26.688 -19.156 1.787 1 65.06 181 ASP A N 1
ATOM 1442 C CA . ASP A 1 181 ? 25.266 -19.5 1.722 1 65.06 181 ASP A CA 1
ATOM 1443 C C . ASP A 1 181 ? 25 -20.469 0.575 1 65.06 181 ASP A C 1
ATOM 1445 O O . ASP A 1 181 ? 25.797 -20.578 -0.359 1 65.06 181 ASP A O 1
ATOM 1449 N N . GLU A 1 182 ? 24.062 -21.422 0.8 1 76.25 182 GLU A N 1
ATOM 1450 C CA . GLU A 1 182 ? 23.656 -22.375 -0.238 1 76.25 182 GLU A CA 1
ATOM 1451 C C . GLU A 1 182 ? 23.312 -21.656 -1.538 1 76.25 182 GLU A C 1
ATOM 1453 O O . GLU A 1 182 ? 22.734 -20.562 -1.515 1 76.25 182 GLU A O 1
ATOM 1458 N N . GLY A 1 183 ? 23.812 -22.172 -2.568 1 77.88 183 GLY A N 1
ATOM 1459 C CA . GLY A 1 183 ? 23.531 -21.578 -3.869 1 77.88 183 GLY A CA 1
ATOM 1460 C C . GLY A 1 183 ? 22.109 -21.797 -4.324 1 77.88 183 GLY A C 1
ATOM 1461 O O . GLY A 1 183 ? 21.469 -22.781 -3.959 1 77.88 183 GLY A O 1
ATOM 1462 N N . GLU A 1 184 ? 21.594 -20.953 -5.074 1 83.62 184 GLU A N 1
ATOM 1463 C CA . GLU A 1 184 ? 20.234 -20.969 -5.605 1 83.62 184 GLU A CA 1
ATOM 1464 C C . GLU A 1 184 ? 19.969 -22.25 -6.395 1 83.62 184 GLU A C 1
ATOM 1466 O O . GLU A 1 184 ? 18.875 -22.812 -6.324 1 83.62 184 GLU A O 1
ATOM 1471 N N . GLN A 1 185 ? 21.016 -22.781 -7.023 1 86.44 185 GLN A N 1
ATOM 1472 C CA . GLN A 1 185 ? 20.828 -23.953 -7.879 1 86.44 185 GLN A CA 1
ATOM 1473 C C . GLN A 1 185 ? 20.625 -25.219 -7.051 1 86.44 185 GLN A C 1
ATOM 1475 O O . GLN A 1 185 ? 19.828 -26.078 -7.418 1 86.44 185 GLN A O 1
ATOM 1480 N N . ASN A 1 186 ? 21.312 -25.328 -6.004 1 87.69 186 ASN A N 1
ATOM 1481 C CA . ASN A 1 186 ? 21.125 -26.484 -5.133 1 87.69 186 ASN A CA 1
ATOM 1482 C C . ASN A 1 186 ? 19.734 -26.531 -4.539 1 87.69 186 ASN A C 1
ATOM 1484 O O . ASN A 1 186 ? 19.109 -27.594 -4.461 1 87.69 186 ASN A O 1
ATOM 1488 N N . VAL A 1 187 ? 19.312 -25.422 -4.18 1 90.75 187 VAL A N 1
ATOM 1489 C CA . VAL A 1 187 ? 17.969 -25.312 -3.611 1 90.75 187 VAL A CA 1
ATOM 1490 C C . VAL A 1 187 ? 16.922 -25.625 -4.68 1 90.75 187 VAL A C 1
ATOM 1492 O O . VAL A 1 187 ? 15.953 -26.328 -4.414 1 90.75 187 VAL A O 1
ATOM 1495 N N . ALA A 1 188 ? 17.203 -25.156 -5.836 1 92.5 188 ALA A N 1
ATOM 1496 C CA . ALA A 1 188 ? 16.297 -25.406 -6.949 1 92.5 188 ALA A CA 1
ATOM 1497 C C . ALA A 1 188 ? 16.219 -26.891 -7.273 1 92.5 188 ALA A C 1
ATOM 1499 O O . ALA A 1 188 ? 15.141 -27.406 -7.59 1 92.5 188 ALA A O 1
ATOM 1500 N N . LYS A 1 189 ? 17.328 -27.547 -7.207 1 93 189 LYS A N 1
ATOM 1501 C CA . LYS A 1 189 ? 17.359 -28.984 -7.48 1 93 189 LYS A CA 1
ATOM 1502 C C . LYS A 1 189 ? 16.516 -29.75 -6.465 1 93 189 LYS A C 1
ATOM 1504 O O . LYS A 1 189 ? 15.727 -30.625 -6.836 1 93 189 LYS A O 1
ATOM 1509 N N . ARG A 1 190 ? 16.688 -29.375 -5.27 1 92.62 190 ARG A N 1
ATOM 1510 C CA . ARG A 1 190 ? 15.906 -30.016 -4.223 1 92.62 190 ARG A CA 1
ATOM 1511 C C . ARG A 1 190 ? 14.422 -29.734 -4.395 1 92.62 190 ARG A C 1
ATOM 1513 O O . ARG A 1 190 ? 13.586 -30.625 -4.223 1 92.62 190 ARG A O 1
ATOM 1520 N N . LEU A 1 191 ? 14.18 -28.531 -4.691 1 93.88 191 LEU A N 1
ATOM 1521 C CA . LEU A 1 191 ? 12.805 -28.094 -4.902 1 93.88 191 LEU A CA 1
ATOM 1522 C C . LEU A 1 191 ? 12.148 -28.875 -6.035 1 93.88 191 LEU A C 1
ATOM 1524 O O . LEU A 1 191 ? 11.023 -29.359 -5.895 1 93.88 191 LEU A O 1
ATOM 1528 N N . LEU A 1 192 ? 12.867 -29.047 -7.137 1 93.62 192 LEU A N 1
ATOM 1529 C CA . LEU A 1 192 ? 12.344 -29.781 -8.281 1 93.62 192 LEU A CA 1
ATOM 1530 C C . LEU A 1 192 ? 12.133 -31.25 -7.926 1 93.62 192 LEU A C 1
ATOM 1532 O O . LEU A 1 192 ? 11.094 -31.828 -8.258 1 93.62 192 LEU A O 1
ATOM 1536 N N . THR A 1 193 ? 13.078 -31.781 -7.242 1 93.81 193 THR A N 1
ATOM 1537 C CA . THR A 1 193 ? 12.984 -33.188 -6.848 1 93.81 193 THR A CA 1
ATOM 1538 C C . THR A 1 193 ? 11.758 -33.406 -5.973 1 93.81 193 THR A C 1
ATOM 1540 O O . THR A 1 193 ? 10.984 -34.344 -6.207 1 93.81 193 THR A O 1
ATOM 1543 N N . ASN A 1 194 ? 11.578 -32.562 -5.062 1 92.12 194 ASN A N 1
ATOM 1544 C CA . ASN A 1 194 ? 10.438 -32.688 -4.156 1 92.12 194 ASN A CA 1
ATOM 1545 C C . ASN A 1 194 ? 9.117 -32.5 -4.891 1 92.12 194 ASN A C 1
ATOM 1547 O O . ASN A 1 194 ? 8.164 -33.25 -4.66 1 92.12 194 ASN A O 1
ATOM 1551 N N . ALA A 1 195 ? 9.055 -31.531 -5.719 1 92.88 195 ALA A N 1
ATOM 1552 C CA . ALA A 1 195 ? 7.828 -31.219 -6.453 1 92.88 195 ALA A CA 1
ATOM 1553 C C . ALA A 1 195 ? 7.426 -32.406 -7.348 1 92.88 195 ALA A C 1
ATOM 1555 O O . ALA A 1 195 ? 6.246 -32.75 -7.43 1 92.88 195 ALA A O 1
ATOM 1556 N N . ILE A 1 196 ? 8.414 -33.031 -7.996 1 91.44 196 ILE A N 1
ATOM 1557 C CA . ILE A 1 196 ? 8.148 -34.125 -8.914 1 91.44 196 ILE A CA 1
ATOM 1558 C C . ILE A 1 196 ? 7.75 -35.375 -8.133 1 91.44 196 ILE A C 1
ATOM 1560 O O . ILE A 1 196 ? 6.895 -36.156 -8.57 1 91.44 196 ILE A O 1
ATOM 1564 N N . SER A 1 197 ? 8.32 -35.5 -7.023 1 91.44 197 SER A N 1
ATOM 1565 C CA . SER A 1 197 ? 8 -36.656 -6.199 1 91.44 197 SER A CA 1
ATOM 1566 C C . SER A 1 197 ? 6.555 -36.594 -5.703 1 91.44 197 SER A C 1
ATOM 1568 O O . SER A 1 197 ? 5.887 -37.625 -5.598 1 91.44 197 SER A O 1
ATOM 1570 N N . VAL A 1 198 ? 6.109 -35.438 -5.457 1 90.88 198 VAL A N 1
ATOM 1571 C CA . VAL A 1 198 ? 4.785 -35.25 -4.871 1 90.88 198 VAL A CA 1
ATOM 1572 C C . VAL A 1 198 ? 3.738 -35.156 -5.977 1 90.88 198 VAL A C 1
ATOM 1574 O O . VAL A 1 198 ? 2.658 -35.75 -5.875 1 90.88 198 VAL A O 1
ATOM 1577 N N . HIS A 1 199 ? 4.152 -34.344 -6.961 1 87 199 HIS A N 1
ATOM 1578 C CA . HIS A 1 199 ? 3.184 -34.031 -8.008 1 87 199 HIS A CA 1
ATOM 1579 C C . HIS A 1 199 ? 3.57 -34.688 -9.328 1 87 199 HIS A C 1
ATOM 1581 O O . HIS A 1 199 ? 3.686 -34.031 -10.352 1 87 199 HIS A O 1
ATOM 1587 N N . LYS A 1 200 ? 3.807 -35.906 -9.344 1 74.62 200 LYS A N 1
ATOM 1588 C CA . LYS A 1 200 ? 4.332 -36.719 -10.422 1 74.62 200 LYS A CA 1
ATOM 1589 C C . LYS A 1 200 ? 4.172 -36.031 -11.773 1 74.62 200 LYS A C 1
ATOM 1591 O O . LYS A 1 200 ? 4.938 -35.125 -12.109 1 74.62 200 LYS A O 1
ATOM 1596 N N . LYS A 1 201 ? 3.061 -36.156 -12.484 1 75 201 LYS A N 1
ATOM 1597 C CA . LYS A 1 201 ? 2.877 -35.812 -13.891 1 75 201 LYS A CA 1
ATOM 1598 C C . LYS A 1 201 ? 2.266 -34.438 -14.039 1 75 201 LYS A C 1
ATOM 1600 O O . LYS A 1 201 ? 1.67 -34.125 -15.078 1 75 201 LYS A O 1
ATOM 1605 N N . LEU A 1 202 ? 2.578 -33.531 -13.102 1 83.31 202 LEU A N 1
ATOM 1606 C CA . LEU A 1 202 ? 1.97 -32.219 -13.18 1 83.31 202 LEU A CA 1
ATOM 1607 C C . LEU A 1 202 ? 2.812 -31.281 -14.047 1 83.31 202 LEU A C 1
ATOM 1609 O O . LEU A 1 202 ? 2.275 -30.531 -14.867 1 83.31 202 LEU A O 1
ATOM 1613 N N . ILE A 1 203 ? 4.082 -31.422 -13.961 1 89.69 203 ILE A N 1
ATOM 1614 C CA . ILE A 1 203 ? 4.977 -30.453 -14.594 1 89.69 203 ILE A CA 1
ATOM 1615 C C . ILE A 1 203 ? 5.586 -31.062 -15.859 1 89.69 203 ILE A C 1
ATOM 1617 O O . ILE A 1 203 ? 6.297 -32.062 -15.789 1 89.69 203 ILE A O 1
ATOM 1621 N N . ASP A 1 204 ? 5.332 -30.406 -16.984 1 91.38 204 ASP A N 1
ATOM 1622 C CA . ASP A 1 204 ? 5.91 -30.859 -18.25 1 91.38 204 ASP A CA 1
ATOM 1623 C C . ASP A 1 204 ? 7.242 -30.172 -18.516 1 91.38 204 ASP A C 1
ATOM 1625 O O . ASP A 1 204 ? 8.188 -30.797 -19.016 1 91.38 204 ASP A O 1
ATOM 1629 N N . VAL A 1 205 ? 7.215 -28.938 -18.219 1 94.38 205 VAL A N 1
ATOM 1630 C CA . VAL A 1 205 ? 8.375 -28.125 -18.578 1 94.38 205 VAL A CA 1
ATOM 1631 C C . VAL A 1 205 ? 8.758 -27.234 -17.406 1 94.38 205 VAL A C 1
ATOM 1633 O O . VAL A 1 205 ? 7.891 -26.688 -16.734 1 94.38 205 VAL A O 1
ATOM 1636 N N . VAL A 1 206 ? 10.031 -27.109 -17.188 1 95.12 206 VAL A N 1
ATOM 1637 C CA . VAL A 1 206 ? 10.531 -26.188 -16.156 1 95.12 206 VAL A CA 1
ATOM 1638 C C . VAL A 1 206 ? 11.336 -25.078 -16.812 1 95.12 206 VAL A C 1
ATOM 1640 O O . VAL A 1 206 ? 12.188 -25.344 -17.672 1 95.12 206 VAL A O 1
ATOM 1643 N N . VAL A 1 207 ? 10.992 -23.891 -16.469 1 95.31 207 VAL A N 1
ATOM 1644 C CA . VAL A 1 207 ? 11.695 -22.734 -17 1 95.31 207 VAL A CA 1
ATOM 1645 C C . VAL A 1 207 ? 12.523 -22.062 -15.906 1 95.31 207 VAL A C 1
ATOM 1647 O O . VAL A 1 207 ? 12.062 -21.938 -14.766 1 95.31 207 VAL A O 1
ATOM 1650 N N . TYR A 1 208 ? 13.719 -21.688 -16.25 1 92.44 208 TYR A N 1
ATOM 1651 C CA . TYR A 1 208 ? 14.641 -21.109 -15.281 1 92.44 208 TYR A CA 1
ATOM 1652 C C . TYR A 1 208 ? 15.422 -19.953 -15.914 1 92.44 208 TYR A C 1
ATOM 1654 O O . TYR A 1 208 ? 15.383 -19.766 -17.125 1 92.44 208 TYR A O 1
ATOM 1662 N N . ASP A 1 209 ? 16.031 -19.172 -15.109 1 89.75 209 ASP A N 1
ATOM 1663 C CA . ASP A 1 209 ? 16.781 -18.016 -15.594 1 89.75 209 ASP A CA 1
ATOM 1664 C C . ASP A 1 209 ? 18.156 -18.422 -16.094 1 89.75 209 ASP A C 1
ATOM 1666 O O . ASP A 1 209 ? 18.484 -19.609 -16.125 1 89.75 209 ASP A O 1
ATOM 1670 N N . ALA A 1 210 ? 18.953 -17.453 -16.469 1 86.06 210 ALA A N 1
ATOM 1671 C CA . ALA A 1 210 ? 20.219 -17.688 -17.141 1 86.06 210 ALA A CA 1
ATOM 1672 C C . ALA A 1 210 ? 21.234 -18.344 -16.188 1 86.06 210 ALA A C 1
ATOM 1674 O O . ALA A 1 210 ? 22.172 -18.984 -16.641 1 86.06 210 ALA A O 1
ATOM 1675 N N . LEU A 1 211 ? 20.984 -18.234 -14.953 1 80.56 211 LEU A N 1
ATOM 1676 C CA . LEU A 1 211 ? 21.891 -18.812 -13.953 1 80.56 211 LEU A CA 1
ATOM 1677 C C . LEU A 1 211 ? 21.875 -20.344 -14.031 1 80.56 211 LEU A C 1
ATOM 1679 O O . LEU A 1 211 ? 22.859 -20.984 -13.641 1 80.56 211 LEU A O 1
ATOM 1683 N N . ALA A 1 212 ? 20.875 -20.844 -14.57 1 84.81 212 ALA A N 1
ATOM 1684 C CA . ALA A 1 212 ? 20.703 -22.297 -14.586 1 84.81 212 ALA A CA 1
ATOM 1685 C C . ALA A 1 212 ? 21.156 -22.891 -15.914 1 84.81 212 ALA A C 1
ATOM 1687 O O . ALA A 1 212 ? 20.938 -24.078 -16.172 1 84.81 212 ALA A O 1
ATOM 1688 N N . CYS A 1 213 ? 21.797 -22.047 -16.672 1 87 213 CYS A N 1
ATOM 1689 C CA . CYS A 1 213 ? 22.234 -22.547 -17.969 1 87 213 CYS A CA 1
ATOM 1690 C C . CYS A 1 213 ? 23.562 -23.312 -17.844 1 87 213 CYS A C 1
ATOM 1692 O O . CYS A 1 213 ? 24.594 -22.844 -18.312 1 87 213 CYS A O 1
ATOM 1694 N N . ASN A 1 214 ? 23.531 -24.453 -17.266 1 88.5 214 ASN A N 1
ATOM 1695 C CA . ASN A 1 214 ? 24.703 -25.312 -17.078 1 88.5 214 ASN A CA 1
ATOM 1696 C C . ASN A 1 214 ? 24.312 -26.797 -17.141 1 88.5 214 ASN A C 1
ATOM 1698 O O . ASN A 1 214 ? 23.125 -27.125 -17.156 1 88.5 214 ASN A O 1
ATOM 1702 N N . SER A 1 215 ? 25.312 -27.578 -17.234 1 89.81 215 SER A N 1
ATOM 1703 C CA . SER A 1 215 ? 25.078 -29 -17.406 1 89.81 215 SER A CA 1
ATOM 1704 C C . SER A 1 215 ? 24.469 -29.625 -16.156 1 89.81 215 SER A C 1
ATOM 1706 O O . SER A 1 215 ? 23.672 -30.562 -16.25 1 89.81 215 SER A O 1
ATOM 1708 N N . VAL A 1 216 ? 24.781 -29.094 -15.062 1 90.12 216 VAL A N 1
ATOM 1709 C CA . VAL A 1 216 ? 24.328 -29.656 -13.797 1 90.12 216 VAL A CA 1
ATOM 1710 C C . VAL A 1 216 ? 22.812 -29.578 -13.711 1 90.12 216 VAL A C 1
ATOM 1712 O O . VAL A 1 216 ? 22.141 -30.578 -13.43 1 90.12 216 VAL A O 1
ATOM 1715 N N . TRP A 1 217 ? 22.281 -28.469 -14 1 92.88 217 TRP A N 1
ATOM 1716 C CA . TRP A 1 217 ? 20.844 -28.266 -13.938 1 92.88 217 TRP A CA 1
ATOM 1717 C C . TRP A 1 217 ? 20.125 -29.047 -15.031 1 92.88 217 TRP A C 1
ATOM 1719 O O . TRP A 1 217 ? 19.125 -29.719 -14.773 1 92.88 217 TRP A O 1
ATOM 1729 N N . ILE A 1 218 ? 20.625 -28.969 -16.203 1 93.19 218 ILE A N 1
ATOM 1730 C CA . ILE A 1 218 ? 19.984 -29.625 -17.344 1 93.19 218 ILE A CA 1
ATOM 1731 C C . ILE A 1 218 ? 19.953 -31.141 -17.109 1 93.19 218 ILE A C 1
ATOM 1733 O O . ILE A 1 218 ? 18.922 -31.781 -17.312 1 93.19 218 ILE A O 1
ATOM 1737 N N . ASN A 1 219 ? 21.016 -31.641 -16.625 1 94.56 219 ASN A N 1
ATOM 1738 C CA . ASN A 1 219 ? 21.062 -33.062 -16.359 1 94.56 219 ASN A CA 1
ATOM 1739 C C . ASN A 1 219 ? 20.094 -33.469 -15.258 1 94.56 219 ASN A C 1
ATOM 1741 O O . ASN A 1 219 ? 19.5 -34.531 -15.305 1 94.56 219 ASN A O 1
ATOM 1745 N N . HIS A 1 220 ? 20 -32.625 -14.297 1 94.38 220 HIS A N 1
ATOM 1746 C CA . HIS A 1 220 ? 19.062 -32.875 -13.211 1 94.38 220 HIS A CA 1
ATOM 1747 C C . HIS A 1 220 ? 17.641 -32.969 -13.719 1 94.38 220 HIS A C 1
ATOM 1749 O O . HIS A 1 220 ? 16.875 -33.844 -13.32 1 94.38 220 HIS A O 1
ATOM 1755 N N . CYS A 1 221 ? 17.266 -32.125 -14.586 1 93.81 221 CYS A N 1
ATOM 1756 C CA . CYS A 1 221 ? 15.922 -32.094 -15.156 1 93.81 221 CYS A CA 1
ATOM 1757 C C . CYS A 1 221 ? 15.68 -33.344 -16.016 1 93.81 221 CYS A C 1
ATOM 1759 O O . CYS A 1 221 ? 14.625 -33.969 -15.93 1 93.81 221 CYS A O 1
ATOM 1761 N N . VAL A 1 222 ? 16.672 -33.656 -16.781 1 92.31 222 VAL A N 1
ATOM 1762 C CA . VAL A 1 222 ? 16.578 -34.812 -17.656 1 92.31 222 VAL A CA 1
ATOM 1763 C C . VAL A 1 222 ? 16.406 -36.094 -16.812 1 92.31 222 VAL A C 1
ATOM 1765 O O . VAL A 1 222 ? 15.625 -36.969 -17.172 1 92.31 222 VAL A O 1
ATOM 1768 N N . LYS A 1 223 ? 17.125 -36.094 -15.758 1 92.06 223 LYS A N 1
ATOM 1769 C CA . LYS A 1 223 ? 17.062 -37.25 -14.867 1 92.06 223 LYS A CA 1
ATOM 1770 C C . LYS A 1 223 ? 15.641 -37.438 -14.32 1 92.06 223 LYS A C 1
ATOM 1772 O O . LYS A 1 223 ? 15.203 -38.562 -14.086 1 92.06 223 LYS A O 1
ATOM 1777 N N . HIS A 1 224 ? 14.938 -36.406 -14.117 1 92.56 224 HIS A N 1
ATOM 1778 C CA . HIS A 1 224 ? 13.586 -36.438 -13.57 1 92.56 224 HIS A CA 1
ATOM 1779 C C . HIS A 1 224 ? 12.539 -36.469 -14.68 1 92.56 224 HIS A C 1
ATOM 1781 O O . HIS A 1 224 ? 11.352 -36.281 -14.414 1 92.56 224 HIS A O 1
ATOM 1787 N N . ASP A 1 225 ? 12.969 -36.562 -15.891 1 90.62 225 ASP A N 1
ATOM 1788 C CA . ASP A 1 225 ? 12.117 -36.688 -17.078 1 90.62 225 ASP A CA 1
ATOM 1789 C C . ASP A 1 225 ? 11.266 -35.438 -17.266 1 90.62 225 ASP A C 1
ATOM 1791 O O . ASP A 1 225 ? 10.055 -35.531 -17.469 1 90.62 225 ASP A O 1
ATOM 1795 N N . VAL A 1 226 ? 11.805 -34.281 -17.016 1 93.19 226 VAL A N 1
ATOM 1796 C CA . VAL A 1 226 ? 11.148 -33 -17.219 1 93.19 226 VAL A CA 1
ATOM 1797 C C . VAL A 1 226 ? 11.914 -32.188 -18.266 1 93.19 226 VAL A C 1
ATOM 1799 O O . VAL A 1 226 ? 13.148 -32.188 -18.281 1 93.19 226 VAL A O 1
ATOM 1802 N N . GLU A 1 227 ? 11.18 -31.578 -19.156 1 94.5 227 GLU A N 1
ATOM 1803 C CA . GLU A 1 227 ? 11.82 -30.734 -20.156 1 94.5 227 GLU A CA 1
ATOM 1804 C C . GLU A 1 227 ? 12.273 -29.406 -19.547 1 94.5 227 GLU A C 1
ATOM 1806 O O . GLU A 1 227 ? 11.656 -28.906 -18.609 1 94.5 227 GLU A O 1
ATOM 1811 N N . VAL A 1 228 ? 13.344 -28.922 -20.094 1 95.25 228 VAL A N 1
ATOM 1812 C CA . VAL A 1 228 ? 13.906 -27.734 -19.484 1 95.25 228 VAL A CA 1
ATOM 1813 C C . VAL A 1 228 ? 14.094 -26.641 -20.531 1 95.25 228 VAL A C 1
ATOM 1815 O O . VAL A 1 228 ? 14.461 -26.922 -21.672 1 95.25 228 VAL A O 1
ATOM 1818 N N . ILE A 1 229 ? 13.75 -25.484 -20.219 1 95.5 229 ILE A N 1
ATOM 1819 C CA . ILE A 1 229 ? 14.016 -24.281 -20.984 1 95.5 229 ILE A CA 1
ATOM 1820 C C . ILE A 1 229 ? 14.766 -23.266 -20.125 1 95.5 229 ILE A C 1
ATOM 1822 O O . ILE A 1 229 ? 14.281 -22.844 -19.078 1 95.5 229 ILE A O 1
ATOM 1826 N N . VAL A 1 230 ? 15.922 -22.891 -20.531 1 94.19 230 VAL A N 1
ATOM 1827 C CA . VAL A 1 230 ? 16.734 -21.953 -19.766 1 94.19 230 VAL A CA 1
ATOM 1828 C C . VAL A 1 230 ? 17.172 -20.797 -20.656 1 94.19 230 VAL A C 1
ATOM 1830 O O . VAL A 1 230 ? 17.469 -20.984 -21.844 1 94.19 230 VAL A O 1
ATOM 1833 N N . ARG A 1 231 ? 17.109 -19.688 -20.062 1 91.88 231 ARG A N 1
ATOM 1834 C CA . ARG A 1 231 ? 17.625 -18.516 -20.781 1 91.88 231 ARG A CA 1
ATOM 1835 C C . ARG A 1 231 ? 19.141 -18.562 -20.906 1 91.88 231 ARG A C 1
ATOM 1837 O O . ARG A 1 231 ? 19.828 -19.031 -20 1 91.88 231 ARG A O 1
ATOM 1844 N N . ALA A 1 232 ? 19.562 -18.125 -22.078 1 87.88 232 ALA A N 1
ATOM 1845 C CA . ALA A 1 232 ? 21 -18.078 -22.297 1 87.88 232 ALA A CA 1
ATOM 1846 C C . ALA A 1 232 ? 21.484 -16.641 -22.422 1 87.88 232 ALA A C 1
ATOM 1848 O O . ALA A 1 232 ? 20.906 -15.836 -23.156 1 87.88 232 ALA A O 1
ATOM 1849 N N . LYS A 1 233 ? 22.156 -16.234 -21.484 1 77.94 233 LYS A N 1
ATOM 1850 C CA . LYS A 1 233 ? 22.797 -14.93 -21.562 1 77.94 233 LYS A CA 1
ATOM 1851 C C . LYS A 1 233 ? 24.297 -15.062 -21.812 1 77.94 233 LYS A C 1
ATOM 1853 O O . LYS A 1 233 ? 24.781 -16.156 -22.125 1 77.94 233 LYS A O 1
ATOM 1858 N N . ASN A 1 234 ? 25.109 -14 -21.625 1 64 234 ASN A N 1
ATOM 1859 C CA . ASN A 1 234 ? 26.547 -14.031 -21.875 1 64 234 ASN A CA 1
ATOM 1860 C C . ASN A 1 234 ? 27.25 -14.984 -20.938 1 64 234 ASN A C 1
ATOM 1862 O O . ASN A 1 234 ? 27.672 -14.594 -19.844 1 64 234 ASN A O 1
ATOM 1866 N N . ASN A 1 235 ? 26.844 -16.266 -21.156 1 61.28 235 ASN A N 1
ATOM 1867 C CA . ASN A 1 235 ? 27.438 -17.234 -20.25 1 61.28 235 ASN A CA 1
ATOM 1868 C C . ASN A 1 235 ? 28.859 -17.594 -20.672 1 61.28 235 ASN A C 1
ATOM 1870 O O . ASN A 1 235 ? 29.219 -17.453 -21.844 1 61.28 235 ASN A O 1
ATOM 1874 N N . ASN A 1 236 ? 29.703 -17.719 -19.734 1 61.78 236 ASN A N 1
ATOM 1875 C CA . ASN A 1 236 ? 31.109 -18.047 -19.906 1 61.78 236 ASN A CA 1
ATOM 1876 C C . ASN A 1 236 ? 31.297 -19.484 -20.406 1 61.78 236 ASN A C 1
ATOM 1878 O O . ASN A 1 236 ? 32.406 -19.984 -20.469 1 61.78 236 ASN A O 1
ATOM 1882 N N . ASN A 1 237 ? 30.266 -20.047 -20.781 1 72.94 237 ASN A N 1
ATOM 1883 C CA . ASN A 1 237 ? 30.406 -21.422 -21.266 1 72.94 237 ASN A CA 1
ATOM 1884 C C . ASN A 1 237 ? 30.812 -21.453 -22.734 1 72.94 237 ASN A C 1
ATOM 1886 O O . ASN A 1 237 ? 30.172 -20.828 -23.578 1 72.94 237 ASN A O 1
ATOM 1890 N N . ASN A 1 238 ? 31.875 -22.078 -22.969 1 78.31 238 ASN A N 1
ATOM 1891 C CA . ASN A 1 238 ? 32.438 -22.141 -24.297 1 78.31 238 ASN A CA 1
ATOM 1892 C C . ASN A 1 238 ? 31.469 -22.734 -25.312 1 78.31 238 ASN A C 1
ATOM 1894 O O . ASN A 1 238 ? 31.375 -22.25 -26.438 1 78.31 238 ASN A O 1
ATOM 1898 N N . SER A 1 239 ? 30.766 -23.703 -24.906 1 81.44 239 SER A N 1
ATOM 1899 C CA . SER A 1 239 ? 29.812 -24.344 -25.797 1 81.44 239 SER A CA 1
ATOM 1900 C C . SER A 1 239 ? 28.719 -23.375 -26.219 1 81.44 239 SER A C 1
ATOM 1902 O O . SER A 1 239 ? 28.297 -23.375 -27.391 1 81.44 239 SER A O 1
ATOM 1904 N N . ILE A 1 240 ? 28.359 -22.531 -25.359 1 83.44 240 ILE A N 1
ATOM 1905 C CA . ILE A 1 240 ? 27.281 -21.594 -25.641 1 83.44 240 ILE A CA 1
ATOM 1906 C C . ILE A 1 240 ? 27.797 -20.469 -26.547 1 83.44 240 ILE A C 1
ATOM 1908 O O . ILE A 1 240 ? 27.078 -20 -27.438 1 83.44 240 ILE A O 1
ATOM 1912 N N . ARG A 1 241 ? 28.984 -20.156 -26.312 1 83.69 241 ARG A N 1
ATOM 1913 C CA . ARG A 1 241 ? 29.594 -19.125 -27.156 1 83.69 241 ARG A CA 1
ATOM 1914 C C . ARG A 1 241 ? 29.703 -19.594 -28.594 1 83.69 241 ARG A C 1
ATOM 1916 O O . ARG A 1 241 ? 29.453 -18.828 -29.531 1 83.69 241 ARG A O 1
ATOM 1923 N N . GLU A 1 242 ? 30.094 -20.781 -28.703 1 85.56 242 GLU A N 1
ATOM 1924 C CA . GLU A 1 242 ? 30.266 -21.344 -30.031 1 85.56 242 GLU A CA 1
ATOM 1925 C C . GLU A 1 242 ? 28.922 -21.438 -30.766 1 85.56 242 GLU A C 1
ATOM 1927 O O . GLU A 1 242 ? 28.828 -21.109 -31.953 1 85.56 242 GLU A O 1
ATOM 1932 N N . VAL A 1 243 ? 27.969 -21.906 -30.094 1 88.06 243 VAL A N 1
ATOM 1933 C CA . VAL A 1 243 ? 26.672 -22.062 -30.75 1 88.06 243 VAL A CA 1
ATOM 1934 C C . VAL A 1 243 ? 26.078 -20.688 -31.047 1 88.06 243 VAL A C 1
ATOM 1936 O O . VAL A 1 243 ? 25.406 -20.5 -32.062 1 88.06 243 VAL A O 1
ATOM 1939 N N . LYS A 1 244 ? 26.328 -19.781 -30.219 1 87.25 244 LYS A N 1
ATOM 1940 C CA . LYS A 1 244 ? 25.875 -18.422 -30.469 1 87.25 244 LYS A CA 1
ATOM 1941 C C . LYS A 1 244 ? 26.453 -17.891 -31.781 1 87.25 244 LYS A C 1
ATOM 1943 O O . LYS A 1 244 ? 25.734 -17.281 -32.562 1 87.25 244 LYS A O 1
ATOM 1948 N N . LYS A 1 245 ? 27.703 -18.109 -31.922 1 86.5 245 LYS A N 1
ATOM 1949 C CA . LYS A 1 245 ? 28.375 -17.688 -33.156 1 86.5 245 LYS A CA 1
ATOM 1950 C C . LYS A 1 245 ? 27.781 -18.375 -34.375 1 86.5 245 LYS A C 1
ATOM 1952 O O . LYS A 1 245 ? 27.578 -17.75 -35.406 1 86.5 245 LYS A O 1
ATOM 1957 N N . ARG A 1 246 ? 27.453 -19.547 -34.188 1 89.12 246 ARG A N 1
ATOM 1958 C CA . ARG A 1 246 ? 26.891 -20.328 -35.281 1 89.12 246 ARG A CA 1
ATOM 1959 C C . ARG A 1 246 ? 25.5 -19.844 -35.656 1 89.12 246 ARG A C 1
ATOM 1961 O O . ARG A 1 246 ? 25.156 -19.75 -36.812 1 89.12 246 ARG A O 1
ATOM 1968 N N . VAL A 1 247 ? 24.781 -19.594 -34.688 1 89.62 247 VAL A N 1
ATOM 1969 C CA . VAL A 1 247 ? 23.391 -19.203 -34.875 1 89.62 247 VAL A CA 1
ATOM 1970 C C . VAL A 1 247 ? 23.344 -17.812 -35.5 1 89.62 247 VAL A C 1
ATOM 1972 O O . VAL A 1 247 ? 22.469 -17.516 -36.312 1 89.62 247 VAL A O 1
ATOM 1975 N N . ASN A 1 248 ? 24.281 -16.984 -35.125 1 86.94 248 ASN A N 1
ATOM 1976 C CA . ASN A 1 248 ? 24.328 -15.641 -35.688 1 86.94 248 ASN A CA 1
ATOM 1977 C C . ASN A 1 248 ? 24.594 -15.672 -37.188 1 86.94 248 ASN A C 1
ATOM 1979 O O . ASN A 1 248 ? 24.219 -14.742 -37.906 1 86.94 248 ASN A O 1
ATOM 1983 N N . LYS A 1 249 ? 25.172 -16.766 -37.625 1 86.5 249 LYS A N 1
ATOM 1984 C CA . LYS A 1 249 ? 25.5 -16.906 -39.062 1 86.5 249 LYS A CA 1
ATOM 1985 C C . LYS A 1 249 ? 24.484 -17.781 -39.781 1 86.5 249 LYS A C 1
ATOM 1987 O O . LYS A 1 249 ? 24.578 -18 -40.969 1 86.5 249 LYS A O 1
ATOM 1992 N N . SER A 1 250 ? 23.609 -18.203 -39 1 87 250 SER A N 1
ATOM 1993 C CA . SER A 1 250 ? 22.656 -19.141 -39.562 1 87 250 SER A CA 1
ATOM 1994 C C . SER A 1 250 ? 21.516 -18.406 -40.281 1 87 250 SER A C 1
ATOM 1996 O O . SER A 1 250 ? 21.406 -17.172 -40.188 1 87 250 SER A O 1
ATOM 1998 N N . GLU A 1 251 ? 20.734 -19.281 -41 1 87.62 251 GLU A N 1
ATOM 1999 C CA . GLU A 1 251 ? 19.625 -18.734 -41.75 1 87.62 251 GLU A CA 1
ATOM 2000 C C . GLU A 1 251 ? 18.375 -18.594 -40.875 1 87.62 251 GLU A C 1
ATOM 2002 O O . GLU A 1 251 ? 18.203 -19.328 -39.906 1 87.62 251 GLU A O 1
ATOM 2007 N N . LEU A 1 252 ? 17.625 -17.656 -41.281 1 90.12 252 LEU A N 1
ATOM 2008 C CA . LEU A 1 252 ? 16.359 -17.391 -40.625 1 90.12 252 LEU A CA 1
ATOM 2009 C C . LEU A 1 252 ? 15.422 -18.594 -40.75 1 90.12 252 LEU A C 1
ATOM 2011 O O . LEU A 1 252 ? 15.242 -19.125 -41.844 1 90.12 252 LEU A O 1
ATOM 2015 N N . VAL A 1 253 ? 14.984 -19 -39.625 1 91.06 253 VAL A N 1
ATOM 2016 C CA . VAL A 1 253 ? 14.102 -20.156 -39.656 1 91.06 253 VAL A CA 1
ATOM 2017 C C . VAL A 1 253 ? 12.648 -19.703 -39.75 1 91.06 253 VAL A C 1
ATOM 2019 O O . VAL A 1 253 ? 11.891 -20.219 -40.562 1 91.06 253 VAL A O 1
ATOM 2022 N N . GLU A 1 254 ? 12.266 -18.844 -38.875 1 91.69 254 GLU A N 1
ATOM 2023 C CA . GLU A 1 254 ? 10.906 -18.328 -38.875 1 91.69 254 GLU A CA 1
ATOM 2024 C C . GLU A 1 254 ? 10.891 -16.828 -38.562 1 91.69 254 GLU A C 1
ATOM 2026 O O . GLU A 1 254 ? 11.789 -16.312 -37.906 1 91.69 254 GLU A O 1
ATOM 2031 N N . ALA A 1 255 ? 9.922 -16.094 -39.125 1 89.56 255 ALA A N 1
ATOM 2032 C CA . ALA A 1 255 ? 9.688 -14.68 -38.844 1 89.56 255 ALA A CA 1
ATOM 2033 C C . ALA A 1 255 ? 8.203 -14.414 -38.625 1 89.56 255 ALA A C 1
ATOM 2035 O O . ALA A 1 255 ? 7.348 -14.953 -39.344 1 89.56 255 ALA A O 1
ATOM 2036 N N . TRP A 1 256 ? 8.047 -13.836 -37.406 1 86.31 256 TRP A N 1
ATOM 2037 C CA . TRP A 1 256 ? 6.652 -13.508 -37.125 1 86.31 256 TRP A CA 1
ATOM 2038 C C . TRP A 1 256 ? 6.484 -12.008 -36.875 1 86.31 256 TRP A C 1
ATOM 2040 O O . TRP A 1 256 ? 7.441 -11.312 -36.531 1 86.31 256 TRP A O 1
ATOM 2050 N N . THR A 1 257 ? 5.305 -11.398 -37.312 1 77.75 257 THR A N 1
ATOM 2051 C CA . THR A 1 257 ? 4.91 -10.039 -36.969 1 77.75 257 THR A CA 1
ATOM 2052 C C . THR A 1 257 ? 3.973 -10.047 -35.75 1 77.75 257 THR A C 1
ATOM 2054 O O . THR A 1 257 ? 3.016 -10.82 -35.719 1 77.75 257 THR A O 1
ATOM 2057 N N . ASP A 1 258 ? 4.598 -9.898 -34.75 1 65.75 258 ASP A N 1
ATOM 2058 C CA . ASP A 1 258 ? 3.748 -9.969 -33.562 1 65.75 258 ASP A CA 1
ATOM 2059 C C . ASP A 1 258 ? 2.969 -8.672 -33.344 1 65.75 258 ASP A C 1
ATOM 2061 O O . ASP A 1 258 ? 3.477 -7.582 -33.656 1 65.75 258 ASP A O 1
ATOM 2065 N N . GLU A 1 259 ? 1.671 -8.852 -33.344 1 54.75 259 GLU A N 1
ATOM 2066 C CA . GLU A 1 259 ? 0.73 -7.746 -33.25 1 54.75 259 GLU A CA 1
ATOM 2067 C C . GLU A 1 259 ? 1.1 -6.824 -32.094 1 54.75 259 GLU A C 1
ATOM 2069 O O . GLU A 1 259 ? 1.016 -5.602 -32.219 1 54.75 259 GLU A O 1
ATOM 2074 N N . LYS A 1 260 ? 1.153 -7.434 -30.891 1 57.28 260 LYS A N 1
ATOM 2075 C CA . LYS A 1 260 ? 1.112 -6.504 -29.766 1 57.28 260 LYS A CA 1
ATOM 2076 C C . LYS A 1 260 ? 2.52 -6.152 -29.297 1 57.28 260 LYS A C 1
ATOM 2078 O O . LYS A 1 260 ? 3.297 -7.035 -28.922 1 57.28 260 LYS A O 1
ATOM 2083 N N . GLY A 1 261 ? 3.1 -5.094 -29.766 1 65.19 261 GLY A N 1
ATOM 2084 C CA . GLY A 1 261 ? 4.258 -4.438 -29.188 1 65.19 261 GLY A CA 1
ATOM 2085 C C . GLY A 1 261 ? 5.496 -4.523 -30.062 1 65.19 261 GLY A C 1
ATOM 2086 O O . GLY A 1 261 ? 6.344 -3.631 -30.031 1 65.19 261 GLY A O 1
ATOM 2087 N N . PHE A 1 262 ? 5.566 -5.949 -30.859 1 71 262 PHE A N 1
ATOM 2088 C CA . PHE A 1 262 ? 6.793 -6.094 -31.641 1 71 262 PHE A CA 1
ATOM 2089 C C . PHE A 1 262 ? 6.508 -5.953 -33.125 1 71 262 PHE A C 1
ATOM 2091 O O . PHE A 1 262 ? 5.477 -6.426 -33.625 1 71 262 PHE A O 1
ATOM 2098 N N . GLU A 1 263 ? 7.312 -5.234 -33.75 1 76.94 263 GLU A N 1
ATOM 2099 C CA . GLU A 1 263 ? 7.199 -5.102 -35.188 1 76.94 263 GLU A CA 1
ATOM 2100 C C . GLU A 1 263 ? 7.543 -6.414 -35.906 1 76.94 263 GLU A C 1
ATOM 2102 O O . GLU A 1 263 ? 6.801 -6.871 -36.75 1 76.94 263 GLU A O 1
ATOM 2107 N N . LYS A 1 264 ? 8.664 -6.898 -35.406 1 86.69 264 LYS A N 1
ATOM 2108 C CA . LYS A 1 264 ? 9.133 -8.117 -36.062 1 86.69 264 LYS A CA 1
ATOM 2109 C C . LYS A 1 264 ? 9.938 -8.984 -35.094 1 86.69 264 LYS A C 1
ATOM 2111 O O . LYS A 1 264 ? 10.727 -8.469 -34.312 1 86.69 264 LYS A O 1
ATOM 2116 N N . ILE A 1 265 ? 9.617 -10.367 -35.25 1 90.75 265 ILE A N 1
ATOM 2117 C CA . ILE A 1 265 ? 10.406 -11.328 -34.5 1 90.75 265 ILE A CA 1
ATOM 2118 C C . ILE A 1 265 ? 11.078 -12.32 -35.438 1 90.75 265 ILE A C 1
ATOM 2120 O O . ILE A 1 265 ? 10.398 -13.016 -36.188 1 90.75 265 ILE A O 1
ATOM 2124 N N . GLU A 1 266 ? 12.328 -12.32 -35.438 1 92.12 266 GLU A N 1
ATOM 2125 C CA . GLU A 1 266 ? 13.117 -13.258 -36.219 1 92.12 266 GLU A CA 1
ATOM 2126 C C . GLU A 1 266 ? 13.688 -14.375 -35.344 1 92.12 266 GLU A C 1
ATOM 2128 O O . GLU A 1 266 ? 14.219 -14.109 -34.281 1 92.12 266 GLU A O 1
ATOM 2133 N N . VAL A 1 267 ? 13.531 -15.562 -35.875 1 95.25 267 VAL A N 1
ATOM 2134 C CA . VAL A 1 267 ? 13.93 -16.703 -35.062 1 95.25 267 VAL A CA 1
ATOM 2135 C C . VAL A 1 267 ? 15.039 -17.484 -35.75 1 95.25 267 VAL A C 1
ATOM 2137 O O . VAL A 1 267 ? 14.961 -17.75 -36.938 1 95.25 267 VAL A O 1
ATOM 2140 N N . TYR A 1 268 ? 16.047 -17.766 -34.969 1 95.19 268 TYR A N 1
ATOM 2141 C CA . TYR A 1 268 ? 17.172 -18.594 -35.406 1 95.19 268 TYR A CA 1
ATOM 2142 C C . TYR A 1 268 ? 17.359 -19.797 -34.5 1 95.19 268 TYR A C 1
ATOM 2144 O O . TYR A 1 268 ? 17.062 -19.719 -33.281 1 95.19 268 TYR A O 1
ATOM 2152 N N . GLU A 1 269 ? 17.672 -20.953 -35 1 94.31 269 GLU A N 1
ATOM 2153 C CA . GLU A 1 269 ? 17.844 -22.125 -34.125 1 94.31 269 GLU A CA 1
ATOM 2154 C C . GLU A 1 269 ? 19.016 -22.984 -34.594 1 94.31 269 GLU A C 1
ATOM 2156 O O . GLU A 1 269 ? 19.422 -22.906 -35.75 1 94.31 269 GLU A O 1
ATOM 2161 N N . SER A 1 270 ? 19.578 -23.625 -33.688 1 93.94 270 SER A N 1
ATOM 2162 C CA . SER A 1 270 ? 20.641 -24.594 -33.969 1 93.94 270 SER A CA 1
ATOM 2163 C C . SER A 1 270 ? 20.672 -25.688 -32.875 1 93.94 270 SER A C 1
ATOM 2165 O O . SER A 1 270 ? 20.266 -25.469 -31.75 1 93.94 270 SER A O 1
ATOM 2167 N N . VAL A 1 271 ? 21.016 -26.844 -33.312 1 93.38 271 VAL A N 1
ATOM 2168 C CA . VAL A 1 271 ? 21.219 -27.953 -32.375 1 93.38 271 VAL A CA 1
ATOM 2169 C C . VAL A 1 271 ? 22.703 -28.062 -32 1 93.38 271 VAL A C 1
ATOM 2171 O O . VAL A 1 271 ? 23.562 -27.938 -32.875 1 93.38 271 VAL A O 1
ATOM 2174 N N . PHE A 1 272 ? 22.922 -28.25 -30.719 1 91.56 272 PHE A N 1
ATOM 2175 C CA . PHE A 1 272 ? 24.312 -28.328 -30.297 1 91.56 272 PHE A CA 1
ATOM 2176 C C . PHE A 1 272 ? 24.469 -29.281 -29.109 1 91.56 272 PHE A C 1
ATOM 2178 O O . PHE A 1 272 ? 23.469 -29.781 -28.578 1 91.56 272 PHE A O 1
ATOM 2185 N N . THR A 1 273 ? 25.719 -29.562 -28.828 1 90.56 273 THR A N 1
ATOM 2186 C CA . THR A 1 273 ? 26.016 -30.406 -27.672 1 90.56 273 THR A CA 1
ATOM 2187 C C . THR A 1 273 ? 26.828 -29.625 -26.625 1 90.56 273 THR A C 1
ATOM 2189 O O . THR A 1 273 ? 27.766 -28.906 -26.984 1 90.56 273 THR A O 1
ATOM 2192 N N . MET A 1 274 ? 26.312 -29.672 -25.453 1 89.06 274 MET A N 1
ATOM 2193 C CA . MET A 1 274 ? 27 -29 -24.359 1 89.06 274 MET A CA 1
ATOM 2194 C C . MET A 1 274 ? 27.922 -29.969 -23.625 1 89.06 274 MET A C 1
ATOM 2196 O O . MET A 1 274 ? 27.609 -31.156 -23.5 1 89.06 274 MET A O 1
ATOM 2200 N N . ASP A 1 275 ? 28.906 -29.312 -23.047 1 86 275 ASP A N 1
ATOM 2201 C CA . ASP A 1 275 ? 29.859 -30.141 -22.297 1 86 275 ASP A CA 1
ATOM 2202 C C . ASP A 1 275 ? 29.188 -30.812 -21.109 1 86 275 ASP A C 1
ATOM 2204 O O . ASP A 1 275 ? 28.5 -30.156 -20.328 1 86 275 ASP A O 1
ATOM 2208 N N . LYS A 1 276 ? 29.297 -32.094 -20.969 1 88 276 LYS A N 1
ATOM 2209 C CA . LYS A 1 276 ? 28.844 -32.906 -19.828 1 88 276 LYS A CA 1
ATOM 2210 C C . LYS A 1 276 ? 27.344 -33.188 -19.906 1 88 276 LYS A C 1
ATOM 2212 O O . LYS A 1 276 ? 26.719 -33.5 -18.906 1 88 276 LYS A O 1
ATOM 2217 N N . VAL A 1 277 ? 26.797 -32.781 -21.016 1 90.88 277 VAL A N 1
ATOM 2218 C CA . VAL A 1 277 ? 25.391 -33.156 -21.266 1 90.88 277 VAL A CA 1
ATOM 2219 C C . VAL A 1 277 ? 25.328 -34.188 -22.375 1 90.88 277 VAL A C 1
ATOM 2221 O O . VAL A 1 277 ? 25.891 -34 -23.453 1 90.88 277 VAL A O 1
ATOM 2224 N N . LEU A 1 278 ? 24.719 -35.219 -22.141 1 87.06 278 LEU A N 1
ATOM 2225 C CA . LEU A 1 278 ? 24.703 -36.344 -23.078 1 87.06 278 LEU A CA 1
ATOM 2226 C C . LEU A 1 278 ? 23.75 -36.062 -24.219 1 87.06 278 LEU A C 1
ATOM 2228 O O . LEU A 1 278 ? 24.062 -36.375 -25.375 1 87.06 278 LEU A O 1
ATOM 2232 N N . GLU A 1 279 ? 22.688 -35.5 -23.953 1 90.44 279 GLU A N 1
ATOM 2233 C CA . GLU A 1 279 ? 21.656 -35.281 -24.984 1 90.44 279 GLU A CA 1
ATOM 2234 C C . GLU A 1 279 ? 21.906 -33.969 -25.719 1 90.44 279 GLU A C 1
ATOM 2236 O O . GLU A 1 279 ? 22.375 -33 -25.141 1 90.44 279 GLU A O 1
ATOM 2241 N N . PRO A 1 280 ? 21.609 -34.062 -26.969 1 93.44 280 PRO A N 1
ATOM 2242 C CA . PRO A 1 280 ? 21.688 -32.812 -27.719 1 93.44 280 PRO A CA 1
ATOM 2243 C C . PRO A 1 280 ? 20.688 -31.766 -27.25 1 93.44 280 PRO A C 1
ATOM 2245 O O . PRO A 1 280 ? 19.594 -32.094 -26.797 1 93.44 280 PRO A O 1
ATOM 2248 N N . LEU A 1 281 ? 21.156 -30.578 -27.344 1 95.06 281 LEU A N 1
ATOM 2249 C CA . LEU A 1 281 ? 20.312 -29.469 -26.906 1 95.06 281 LEU A CA 1
ATOM 2250 C C . LEU A 1 281 ? 19.953 -28.562 -28.078 1 95.06 281 LEU A C 1
ATOM 2252 O O . LEU A 1 281 ? 20.625 -28.594 -29.109 1 95.06 281 LEU A O 1
ATOM 2256 N N . ARG A 1 282 ? 18.859 -27.953 -27.922 1 95.06 282 ARG A N 1
ATOM 2257 C CA . ARG A 1 282 ? 18.344 -27 -28.906 1 95.06 282 ARG A CA 1
ATOM 2258 C C . ARG A 1 282 ? 18.594 -25.562 -28.469 1 95.06 282 ARG A C 1
ATOM 2260 O O . ARG A 1 282 ? 18.25 -25.172 -27.359 1 95.06 282 ARG A O 1
ATOM 2267 N N . PHE A 1 283 ? 19.328 -24.828 -29.297 1 94.56 283 PHE A N 1
ATOM 2268 C CA . PHE A 1 283 ? 19.578 -23.406 -29.078 1 94.56 283 PHE A CA 1
ATOM 2269 C C . PHE A 1 283 ? 18.688 -22.547 -29.969 1 94.56 283 PHE A C 1
ATOM 2271 O O . PHE A 1 283 ? 18.672 -22.734 -31.188 1 94.56 283 PHE A O 1
ATOM 2278 N N . VAL A 1 284 ? 17.953 -21.641 -29.359 1 94.75 284 VAL A N 1
ATOM 2279 C CA . VAL A 1 284 ? 17.031 -20.797 -30.125 1 94.75 284 VAL A CA 1
ATOM 2280 C C . VAL A 1 284 ? 17.281 -19.328 -29.797 1 94.75 284 VAL A C 1
ATOM 2282 O O . VAL A 1 284 ? 17.359 -18.969 -28.625 1 94.75 284 VAL A O 1
ATOM 2285 N N . LYS A 1 285 ? 17.391 -18.531 -30.766 1 94.38 285 LYS A N 1
ATOM 2286 C CA . LYS A 1 285 ? 17.562 -17.078 -30.625 1 94.38 285 LYS A CA 1
ATOM 2287 C C . LYS A 1 285 ? 16.375 -16.328 -31.203 1 94.38 285 LYS A C 1
ATOM 2289 O O . LYS A 1 285 ? 16.016 -16.531 -32.375 1 94.38 285 LYS A O 1
ATOM 2294 N N . TYR A 1 286 ? 15.766 -15.531 -30.391 1 92.69 286 TYR A N 1
ATOM 2295 C CA . TYR A 1 286 ? 14.695 -14.648 -30.828 1 92.69 286 TYR A CA 1
ATOM 2296 C C . TYR A 1 286 ? 15.188 -13.211 -30.938 1 92.69 286 TYR A C 1
ATOM 2298 O O . TYR A 1 286 ? 15.57 -12.602 -29.938 1 92.69 286 TYR A O 1
ATOM 2306 N N . ALA A 1 287 ? 15.211 -12.672 -32.062 1 91.5 287 ALA A N 1
ATOM 2307 C CA . ALA A 1 287 ? 15.555 -11.273 -32.281 1 91.5 287 ALA A CA 1
ATOM 2308 C C . ALA A 1 287 ? 14.297 -10.422 -32.469 1 91.5 287 ALA A C 1
ATOM 2310 O O . ALA A 1 287 ? 13.594 -10.547 -33.469 1 91.5 287 ALA A O 1
ATOM 2311 N N . MET A 1 288 ? 14.086 -9.594 -31.484 1 90.25 288 MET A N 1
ATOM 2312 C CA . MET A 1 288 ? 12.867 -8.789 -31.5 1 90.25 288 MET A CA 1
ATOM 2313 C C . MET A 1 288 ? 13.172 -7.352 -31.891 1 90.25 288 MET A C 1
ATOM 2315 O O . MET A 1 288 ? 14.148 -6.766 -31.406 1 90.25 288 MET A O 1
ATOM 2319 N N . LYS A 1 289 ? 12.367 -6.785 -32.75 1 87.31 289 LYS A N 1
ATOM 2320 C CA . LYS A 1 289 ? 12.445 -5.387 -33.156 1 87.31 289 LYS A CA 1
ATOM 2321 C C . LYS A 1 289 ? 11.195 -4.617 -32.719 1 87.31 289 LYS A C 1
ATOM 2323 O O . LYS A 1 289 ? 10.078 -5.027 -33.031 1 87.31 289 LYS A O 1
ATOM 2328 N N . TYR A 1 290 ? 11.43 -3.633 -31.969 1 84.44 290 TYR A N 1
ATOM 2329 C CA . TYR A 1 290 ? 10.336 -2.797 -31.5 1 84.44 290 TYR A CA 1
ATOM 2330 C C . TYR A 1 290 ? 10.016 -1.703 -32.5 1 84.44 290 TYR A C 1
ATOM 2332 O O . TYR A 1 290 ? 10.844 -1.373 -33.375 1 84.44 290 TYR A O 1
ATOM 2340 N N . PRO A 1 291 ? 8.75 -1.122 -32.375 1 77.62 291 PRO A N 1
ATOM 2341 C CA . PRO A 1 291 ? 8.398 -0.03 -33.281 1 77.62 291 PRO A CA 1
ATOM 2342 C C . PRO A 1 291 ? 9.297 1.19 -33.125 1 77.62 291 PRO A C 1
ATOM 2344 O O . PRO A 1 291 ? 9.578 1.893 -34.094 1 77.62 291 PRO A O 1
ATOM 2347 N N . ASN A 1 292 ? 9.781 1.523 -31.953 1 73.25 292 ASN A N 1
ATOM 2348 C CA . ASN A 1 292 ? 10.68 2.65 -31.703 1 73.25 292 ASN A CA 1
ATOM 2349 C C . ASN A 1 292 ? 12.109 2.332 -32.125 1 73.25 292 ASN A C 1
ATOM 2351 O O . ASN A 1 292 ? 13.047 3.01 -31.688 1 73.25 292 ASN A O 1
ATOM 2355 N N . LYS A 1 293 ? 12.281 1.287 -32.844 1 74.81 293 LYS A N 1
ATOM 2356 C CA . LYS A 1 293 ? 13.555 0.876 -33.406 1 74.81 293 LYS A CA 1
ATOM 2357 C C . LYS A 1 293 ? 14.484 0.287 -32.375 1 74.81 293 LYS A C 1
ATOM 2359 O O . LYS A 1 293 ? 15.672 0.06 -32.625 1 74.81 293 LYS A O 1
ATOM 2364 N N . LYS A 1 294 ? 13.969 0.129 -31.203 1 82.94 294 LYS A N 1
ATOM 2365 C CA . LYS A 1 294 ? 14.773 -0.58 -30.203 1 82.94 294 LYS A CA 1
ATOM 2366 C C . LYS A 1 294 ? 14.789 -2.08 -30.484 1 82.94 294 LYS A C 1
ATOM 2368 O O . LYS A 1 294 ? 13.797 -2.641 -30.953 1 82.94 294 LYS A O 1
ATOM 2373 N N . ARG A 1 295 ? 16.047 -2.648 -30.422 1 85.81 295 ARG A N 1
ATOM 2374 C CA . ARG A 1 295 ? 16.203 -4.078 -30.672 1 85.81 295 ARG A CA 1
ATOM 2375 C C . ARG A 1 295 ? 16.547 -4.824 -29.375 1 85.81 295 ARG A C 1
ATOM 2377 O O . ARG A 1 295 ? 17.25 -4.301 -28.516 1 85.81 295 ARG A O 1
ATOM 2384 N N . SER A 1 296 ? 15.891 -6 -29.156 1 87.62 296 SER A N 1
ATOM 2385 C CA . SER A 1 296 ? 16.203 -6.879 -28.031 1 87.62 296 SER A CA 1
ATOM 2386 C C . SER A 1 296 ? 16.312 -8.336 -28.484 1 87.62 296 SER A C 1
ATOM 2388 O O . SER A 1 296 ? 15.82 -8.695 -29.562 1 87.62 296 SER A O 1
ATOM 2390 N N . GLN A 1 297 ? 17.141 -9.047 -27.844 1 90.25 297 GLN A N 1
ATOM 2391 C CA . GLN A 1 297 ? 17.297 -10.453 -28.203 1 90.25 297 GLN A CA 1
ATOM 2392 C C . GLN A 1 297 ? 17.109 -11.352 -26.984 1 90.25 297 GLN A C 1
ATOM 2394 O O . GLN A 1 297 ? 17.484 -10.977 -25.859 1 90.25 297 GLN A O 1
ATOM 2399 N N . ILE A 1 298 ? 16.484 -12.508 -27.234 1 91.06 298 ILE A N 1
ATOM 2400 C CA . ILE A 1 298 ? 16.344 -13.547 -26.219 1 91.06 298 ILE A CA 1
ATOM 2401 C C . ILE A 1 298 ? 16.922 -14.859 -26.734 1 91.06 298 ILE A C 1
ATOM 2403 O O . ILE A 1 298 ? 16.594 -15.305 -27.828 1 91.06 298 ILE A O 1
ATOM 2407 N N . MET A 1 299 ? 17.797 -15.383 -26.016 1 93.12 299 MET A N 1
ATOM 2408 C CA . MET A 1 299 ? 18.391 -16.672 -26.359 1 93.12 299 MET A CA 1
ATOM 2409 C C . MET A 1 299 ? 18.031 -17.719 -25.328 1 93.12 299 MET A C 1
ATOM 2411 O O . MET A 1 299 ? 18.062 -17.453 -24.125 1 93.12 299 MET A O 1
ATOM 2415 N N . ILE A 1 300 ? 17.672 -18.906 -25.812 1 94.88 300 ILE A N 1
ATOM 2416 C CA . ILE A 1 300 ? 17.281 -19.953 -24.875 1 94.88 300 ILE A CA 1
ATOM 2417 C C . ILE A 1 300 ? 17.969 -21.266 -25.25 1 94.88 300 ILE A C 1
ATOM 2419 O O . ILE A 1 300 ? 18.312 -21.484 -26.406 1 94.88 300 ILE A O 1
ATOM 2423 N N . VAL A 1 301 ? 18.219 -22.047 -24.297 1 94 301 VAL A N 1
ATOM 2424 C CA . VAL A 1 301 ? 18.656 -23.438 -24.438 1 94 301 VAL A CA 1
ATOM 2425 C C . VAL A 1 301 ? 17.562 -24.375 -23.906 1 94 301 VAL A C 1
ATOM 2427 O O . VAL A 1 301 ? 17.031 -24.172 -22.812 1 94 301 VAL A O 1
ATOM 2430 N N . THR A 1 302 ? 17.188 -25.344 -24.703 1 96.31 302 THR A N 1
ATOM 2431 C CA . THR A 1 302 ? 16.094 -26.203 -24.281 1 96.31 302 THR A CA 1
ATOM 2432 C C . THR A 1 302 ? 16.359 -27.656 -24.688 1 96.31 302 THR A C 1
ATOM 2434 O O . THR A 1 302 ? 17.141 -27.922 -25.609 1 96.31 302 THR A O 1
ATOM 2437 N N . THR A 1 303 ? 15.773 -28.531 -23.953 1 95.56 303 THR A N 1
ATOM 2438 C CA . THR A 1 303 ? 15.812 -29.953 -24.281 1 95.56 303 THR A CA 1
ATOM 2439 C C . THR A 1 303 ? 14.641 -30.328 -25.188 1 95.56 303 THR A C 1
ATOM 2441 O O . THR A 1 303 ? 14.586 -31.453 -25.703 1 95.56 303 THR A O 1
ATOM 2444 N N . CYS A 1 304 ? 13.742 -29.391 -25.406 1 94.75 304 CYS A N 1
ATOM 2445 C CA . CYS A 1 304 ? 12.57 -29.656 -26.234 1 94.75 304 CYS A CA 1
ATOM 2446 C C . CYS A 1 304 ? 12.914 -29.562 -27.719 1 94.75 304 CYS A C 1
ATOM 2448 O O . CYS A 1 304 ? 12.883 -28.469 -28.297 1 94.75 304 CYS A O 1
ATOM 2450 N N . MET A 1 305 ? 13.008 -30.656 -28.359 1 93.56 305 MET A N 1
ATOM 2451 C CA . MET A 1 305 ? 13.445 -30.688 -29.75 1 93.56 305 MET A CA 1
ATOM 2452 C C . MET A 1 305 ? 12.273 -30.469 -30.688 1 93.56 305 MET A C 1
ATOM 2454 O O . MET A 1 305 ? 12.438 -29.938 -31.781 1 93.56 305 MET A O 1
ATOM 2458 N N . ASN A 1 306 ? 11.133 -30.828 -30.266 1 92.06 306 ASN A N 1
ATOM 2459 C CA . ASN A 1 306 ? 10.008 -30.828 -31.188 1 92.06 306 ASN A CA 1
ATOM 2460 C C . ASN A 1 306 ? 9.008 -29.734 -30.859 1 92.06 306 ASN A C 1
ATOM 2462 O O . ASN A 1 306 ? 7.984 -29.594 -31.531 1 92.06 306 ASN A O 1
ATOM 2466 N N . MET A 1 307 ? 9.219 -28.938 -29.891 1 94.38 307 MET A N 1
ATOM 2467 C CA . MET A 1 307 ? 8.289 -27.875 -29.516 1 94.38 307 MET A CA 1
ATOM 2468 C C . MET A 1 307 ? 8.328 -26.734 -30.516 1 94.38 307 MET A C 1
ATOM 2470 O O . MET A 1 307 ? 9.398 -26.359 -31 1 94.38 307 MET A O 1
ATOM 2474 N N . LYS A 1 308 ? 7.141 -26.25 -30.797 1 95.06 308 LYS A N 1
ATOM 2475 C CA . LYS A 1 308 ? 7.059 -25.125 -31.734 1 95.06 308 LYS A CA 1
ATOM 2476 C C . LYS A 1 308 ? 7.793 -23.906 -31.188 1 95.06 308 LYS A C 1
ATOM 2478 O O . LYS A 1 308 ? 7.766 -23.641 -29.984 1 95.06 308 LYS A O 1
ATOM 2483 N N . LEU A 1 309 ? 8.383 -23.203 -32.156 1 94.81 309 LEU A N 1
ATOM 2484 C CA . LEU A 1 309 ? 9.18 -22.047 -31.766 1 94.81 309 LEU A CA 1
ATOM 2485 C C . LEU A 1 309 ? 8.297 -20.969 -31.125 1 94.81 309 LEU A C 1
ATOM 2487 O O . LEU A 1 309 ? 8.727 -20.297 -30.188 1 94.81 309 LEU A O 1
ATOM 2491 N N . LYS A 1 310 ? 7.141 -20.906 -31.594 1 92.5 310 LYS A N 1
ATOM 2492 C CA . LYS A 1 310 ? 6.215 -19.938 -31.016 1 92.5 310 LYS A CA 1
ATOM 2493 C C . LYS A 1 310 ? 5.852 -20.312 -29.578 1 92.5 310 LYS A C 1
ATOM 2495 O O . LYS A 1 310 ? 5.707 -19.438 -28.719 1 92.5 310 LYS A O 1
ATOM 2500 N N . THR A 1 311 ? 5.703 -21.531 -29.344 1 93.94 311 THR A N 1
ATOM 2501 C CA . THR A 1 311 ? 5.379 -22.016 -28.016 1 93.94 311 THR A CA 1
ATOM 2502 C C . THR A 1 311 ? 6.535 -21.75 -27.047 1 93.94 311 THR A C 1
ATOM 2504 O O . THR A 1 311 ? 6.316 -21.312 -25.922 1 93.94 311 THR A O 1
ATOM 2507 N N . LEU A 1 312 ? 7.715 -21.984 -27.594 1 94.62 312 LEU A N 1
ATOM 2508 C CA . LEU A 1 312 ? 8.898 -21.703 -26.781 1 94.62 312 LEU A CA 1
ATOM 2509 C C . LEU A 1 312 ? 8.969 -20.234 -26.406 1 94.62 312 LEU A C 1
ATOM 2511 O O . LEU A 1 312 ? 9.305 -19.906 -25.266 1 94.62 312 LEU A O 1
ATOM 2515 N N . PHE A 1 313 ? 8.562 -19.5 -27.328 1 92.12 313 PHE A N 1
ATOM 2516 C CA . PHE A 1 313 ? 8.578 -18.062 -27.094 1 92.12 313 PHE A CA 1
ATOM 2517 C C . PHE A 1 313 ? 7.559 -17.688 -26.031 1 92.12 313 PHE A C 1
ATOM 2519 O O . PHE A 1 313 ? 7.859 -16.891 -25.125 1 92.12 313 PHE A O 1
ATOM 2526 N N . LYS A 1 314 ? 6.461 -18.234 -26.078 1 90.88 314 LYS A N 1
ATOM 2527 C CA . LYS A 1 314 ? 5.414 -17.969 -25.094 1 90.88 314 LYS A CA 1
ATOM 2528 C C . LYS A 1 314 ? 5.859 -18.391 -23.703 1 90.88 314 LYS A C 1
ATOM 2530 O O . LYS A 1 314 ? 5.59 -17.688 -22.719 1 90.88 314 LYS A O 1
ATOM 2535 N N . ILE A 1 315 ? 6.527 -19.469 -23.625 1 92.62 315 ILE A N 1
ATOM 2536 C CA . ILE A 1 315 ? 6.938 -20.016 -22.344 1 92.62 315 ILE A CA 1
ATOM 2537 C C . ILE A 1 315 ? 7.992 -19.125 -21.703 1 92.62 315 ILE A C 1
ATOM 2539 O O . ILE A 1 315 ? 7.891 -18.797 -20.516 1 92.62 315 ILE A O 1
ATOM 2543 N N . ILE A 1 316 ? 8.945 -18.766 -22.516 1 90.81 316 ILE A N 1
ATOM 2544 C CA . ILE A 1 316 ? 10.023 -17.953 -21.953 1 90.81 316 ILE A CA 1
ATOM 2545 C C . ILE A 1 316 ? 9.484 -16.594 -21.516 1 90.81 316 ILE A C 1
ATOM 2547 O O . ILE A 1 316 ? 9.945 -16.031 -20.531 1 90.81 316 ILE A O 1
ATOM 2551 N N . ARG A 1 317 ? 8.57 -16.109 -22.203 1 87.38 317 ARG A N 1
ATOM 2552 C CA . ARG A 1 317 ? 7.938 -14.859 -21.797 1 87.38 317 ARG A CA 1
ATOM 2553 C C . ARG A 1 317 ? 7.094 -15.055 -20.547 1 87.38 317 ARG A C 1
ATOM 2555 O O . ARG A 1 317 ? 6.988 -14.148 -19.719 1 87.38 317 ARG A O 1
ATOM 2562 N N . GLY A 1 318 ? 6.504 -16.203 -20.438 1 88.31 318 GLY A N 1
ATOM 2563 C CA . GLY A 1 318 ? 5.672 -16.531 -19.297 1 88.31 318 GLY A CA 1
ATOM 2564 C C . GLY A 1 318 ? 6.449 -16.625 -18 1 88.31 318 GLY A C 1
ATOM 2565 O O . GLY A 1 318 ? 5.879 -16.5 -16.922 1 88.31 318 GLY A O 1
ATOM 2566 N N . ARG A 1 319 ? 7.754 -16.797 -18.172 1 87.5 319 ARG A N 1
ATOM 2567 C CA . ARG A 1 319 ? 8.578 -16.859 -16.969 1 87.5 319 ARG A CA 1
ATOM 2568 C C . ARG A 1 319 ? 8.43 -15.594 -16.125 1 87.5 319 ARG A C 1
ATOM 2570 O O . ARG A 1 319 ? 8.508 -15.648 -14.906 1 87.5 319 ARG A O 1
ATOM 2577 N N . TRP A 1 320 ? 8.148 -14.547 -16.734 1 83.06 320 TRP A N 1
ATOM 2578 C CA . TRP A 1 320 ? 8.016 -13.258 -16.062 1 83.06 320 TRP A CA 1
ATOM 2579 C C . TRP A 1 320 ? 6.809 -13.25 -15.125 1 83.06 320 TRP A C 1
ATOM 2581 O O . TRP A 1 320 ? 6.703 -12.398 -14.242 1 83.06 320 TRP A O 1
ATOM 2591 N N . ASP A 1 321 ? 5.973 -14.188 -15.273 1 84.12 321 ASP A N 1
ATOM 2592 C CA . ASP A 1 321 ? 4.793 -14.273 -14.414 1 84.12 321 ASP A CA 1
ATOM 2593 C C . ASP A 1 321 ? 5.191 -14.469 -12.953 1 84.12 321 ASP A C 1
ATOM 2595 O O . ASP A 1 321 ? 4.543 -13.938 -12.055 1 84.12 321 ASP A O 1
ATOM 2599 N N . ILE A 1 322 ? 6.227 -15.211 -12.789 1 87.94 322 ILE A N 1
ATOM 2600 C CA . ILE A 1 322 ? 6.633 -15.469 -11.414 1 87.94 322 ILE A CA 1
ATOM 2601 C C . ILE A 1 322 ? 7.059 -14.164 -10.742 1 87.94 322 ILE A C 1
ATOM 2603 O O . ILE A 1 322 ? 6.773 -13.945 -9.562 1 87.94 322 ILE A O 1
ATOM 2607 N N . GLU A 1 323 ? 7.695 -13.328 -11.461 1 82.5 323 GLU A N 1
ATOM 2608 C CA . GLU A 1 323 ? 8.133 -12.047 -10.914 1 82.5 323 GLU A CA 1
ATOM 2609 C C . GLU A 1 323 ? 6.953 -11.117 -10.68 1 82.5 323 GLU A C 1
ATOM 2611 O O . GLU A 1 323 ? 6.801 -10.555 -9.586 1 82.5 323 GLU A O 1
ATOM 2616 N N . ASN A 1 324 ? 6.113 -11.039 -11.633 1 79.56 324 ASN A N 1
ATOM 2617 C CA . ASN A 1 324 ? 5.039 -10.055 -11.57 1 79.56 324 ASN A CA 1
ATOM 2618 C C . ASN A 1 324 ? 3.875 -10.539 -10.719 1 79.56 324 ASN A C 1
ATOM 2620 O O . ASN A 1 324 ? 3.395 -9.82 -9.844 1 79.56 324 ASN A O 1
ATOM 2624 N N . SER A 1 325 ? 3.492 -11.711 -10.922 1 77.69 325 SER A N 1
ATOM 2625 C CA . SER A 1 325 ? 2.256 -12.188 -10.305 1 77.69 325 SER A CA 1
ATOM 2626 C C . SER A 1 325 ? 2.512 -12.75 -8.914 1 77.69 325 SER A C 1
ATOM 2628 O O . SER A 1 325 ? 1.629 -12.711 -8.055 1 77.69 325 SER A O 1
ATOM 2630 N N . ILE A 1 326 ? 3.682 -13.227 -8.781 1 84.12 326 ILE A N 1
ATOM 2631 C CA . ILE A 1 326 ? 3.91 -13.852 -7.484 1 84.12 326 ILE A CA 1
ATOM 2632 C C . ILE A 1 326 ? 4.727 -12.922 -6.594 1 84.12 326 ILE A C 1
ATOM 2634 O O . ILE A 1 326 ? 4.203 -12.344 -5.641 1 84.12 326 ILE A O 1
ATOM 2638 N N . PHE A 1 327 ? 5.918 -12.672 -7.047 1 87.94 327 PHE A N 1
ATOM 2639 C CA . PHE A 1 327 ? 6.82 -11.953 -6.152 1 87.94 327 PHE A CA 1
ATOM 2640 C C . PHE A 1 327 ? 6.355 -10.516 -5.961 1 87.94 327 PHE A C 1
ATOM 2642 O O . PHE A 1 327 ? 6.164 -10.062 -4.828 1 87.94 327 PHE A O 1
ATOM 2649 N N . ASN A 1 328 ? 6.109 -9.852 -7.016 1 86.44 328 ASN A N 1
ATOM 2650 C CA . ASN A 1 328 ? 5.727 -8.445 -6.898 1 86.44 328 ASN A CA 1
ATOM 2651 C C . ASN A 1 328 ? 4.379 -8.289 -6.203 1 86.44 328 ASN A C 1
ATOM 2653 O O . ASN A 1 328 ? 4.227 -7.441 -5.324 1 86.44 328 ASN A O 1
ATOM 2657 N N . ASN A 1 329 ? 3.494 -9.062 -6.527 1 85.81 329 ASN A N 1
ATOM 2658 C CA . ASN A 1 329 ? 2.164 -9.008 -5.934 1 85.81 329 ASN A CA 1
ATOM 2659 C C . ASN A 1 329 ? 2.201 -9.344 -4.445 1 85.81 329 ASN A C 1
ATOM 2661 O O . ASN A 1 329 ? 1.65 -8.609 -3.623 1 85.81 329 ASN A O 1
ATOM 2665 N N . LEU A 1 330 ? 2.861 -10.406 -4.152 1 88.25 330 LEU A N 1
ATOM 2666 C CA . LEU A 1 330 ? 2.875 -10.852 -2.764 1 88.25 330 LEU A CA 1
ATOM 2667 C C . LEU A 1 330 ? 3.713 -9.922 -1.899 1 88.25 330 LEU A C 1
ATOM 2669 O O . LEU A 1 330 ? 3.396 -9.703 -0.728 1 88.25 330 LEU A O 1
ATOM 2673 N N . LYS A 1 331 ? 4.762 -9.398 -2.496 1 86.69 331 LYS A N 1
ATOM 2674 C CA . LYS A 1 331 ? 5.598 -8.453 -1.758 1 86.69 331 LYS A CA 1
ATOM 2675 C C . LYS A 1 331 ? 4.859 -7.145 -1.512 1 86.69 331 LYS A C 1
ATOM 2677 O O . LYS A 1 331 ? 4.914 -6.59 -0.41 1 86.69 331 LYS A O 1
ATOM 2682 N N . LYS A 1 332 ? 4.141 -6.715 -2.432 1 83.31 332 LYS A N 1
ATOM 2683 C CA . LYS A 1 332 ? 3.484 -5.414 -2.346 1 83.31 332 LYS A CA 1
ATOM 2684 C C . LYS A 1 332 ? 2.168 -5.508 -1.582 1 83.31 332 LYS A C 1
ATOM 2686 O O . LYS A 1 332 ? 1.831 -4.617 -0.798 1 83.31 332 LYS A O 1
ATOM 2691 N N . GLU A 1 333 ? 1.493 -6.594 -1.759 1 84.25 333 GLU A N 1
ATOM 2692 C CA . GLU A 1 333 ? 0.109 -6.613 -1.297 1 84.25 333 GLU A CA 1
ATOM 2693 C C . GLU A 1 333 ? -0.067 -7.57 -0.122 1 84.25 333 GLU A C 1
ATOM 2695 O O . GLU A 1 333 ? -1.05 -7.48 0.617 1 84.25 333 GLU A O 1
ATOM 2700 N N . CYS A 1 334 ? 0.835 -8.484 0.047 1 83.88 334 CYS A N 1
ATOM 2701 C CA . CYS A 1 334 ? 0.566 -9.531 1.027 1 83.88 334 CYS A CA 1
ATOM 2702 C C . CYS A 1 334 ? 1.615 -9.531 2.133 1 83.88 334 CYS A C 1
ATOM 2704 O O . CYS A 1 334 ? 1.661 -10.445 2.957 1 83.88 334 CYS A O 1
ATOM 2706 N N . GLY A 1 335 ? 2.469 -8.641 2.125 1 81.5 335 GLY A N 1
ATOM 2707 C CA . GLY A 1 335 ? 3.445 -8.508 3.193 1 81.5 335 GLY A CA 1
ATOM 2708 C C . GLY A 1 335 ? 4.527 -9.57 3.143 1 81.5 335 GLY A C 1
ATOM 2709 O O . GLY A 1 335 ? 5.043 -9.992 4.18 1 81.5 335 GLY A O 1
ATOM 2710 N N . LEU A 1 336 ? 4.824 -10.07 2.027 1 85.19 336 LEU A N 1
ATOM 2711 C CA . LEU A 1 336 ? 5.809 -11.133 1.876 1 85.19 336 LEU A CA 1
ATOM 2712 C C . LEU A 1 336 ? 7.164 -10.703 2.434 1 85.19 336 LEU A C 1
ATOM 2714 O O . LEU A 1 336 ? 7.93 -11.531 2.926 1 85.19 336 LEU A O 1
ATOM 2718 N N . GLU A 1 337 ? 7.445 -9.484 2.465 1 83.5 337 GLU A N 1
ATOM 2719 C CA . GLU A 1 337 ? 8.734 -8.992 2.941 1 83.5 337 GLU A CA 1
ATOM 2720 C C . GLU A 1 337 ? 8.648 -8.539 4.395 1 83.5 337 GLU A C 1
ATOM 2722 O O . GLU A 1 337 ? 9.641 -8.078 4.965 1 83.5 337 GLU A O 1
ATOM 2727 N N . HIS A 1 338 ? 7.516 -8.695 4.93 1 83.44 338 HIS A N 1
ATOM 2728 C CA . HIS A 1 338 ? 7.332 -8.312 6.324 1 83.44 338 HIS A CA 1
ATOM 2729 C C . HIS A 1 338 ? 7.695 -9.461 7.266 1 83.44 338 HIS A C 1
ATOM 2731 O O . HIS A 1 338 ? 7.312 -10.609 7.031 1 83.44 338 HIS A O 1
ATOM 2737 N N . CYS A 1 339 ? 8.383 -9.07 8.266 1 80.5 339 CYS A N 1
ATOM 2738 C CA . CYS A 1 339 ? 8.688 -10.07 9.281 1 80.5 339 CYS A CA 1
ATOM 2739 C C . CYS A 1 339 ? 7.559 -10.164 10.305 1 80.5 339 CYS A C 1
ATOM 2741 O O . CYS A 1 339 ? 7.516 -9.375 11.258 1 80.5 339 CYS A O 1
ATOM 2743 N N . PHE A 1 340 ? 6.75 -11.117 10.18 1 86 340 PHE A N 1
ATOM 2744 C CA . PHE A 1 340 ? 5.609 -11.289 11.078 1 86 340 PHE A CA 1
ATOM 2745 C C . PHE A 1 340 ? 6.059 -11.875 12.414 1 86 340 PHE A C 1
ATOM 2747 O O . PHE A 1 340 ? 5.578 -11.461 13.469 1 86 340 PHE A O 1
ATOM 2754 N N . VAL A 1 341 ? 6.836 -12.828 12.328 1 84.38 341 VAL A N 1
ATOM 2755 C CA . VAL A 1 341 ? 7.387 -13.516 13.492 1 84.38 341 VAL A CA 1
ATOM 2756 C C . VAL A 1 341 ? 8.828 -13.93 13.211 1 84.38 341 VAL A C 1
ATOM 2758 O O . VAL A 1 341 ? 9.133 -14.461 12.141 1 84.38 341 VAL A O 1
ATOM 2761 N N . HIS A 1 342 ? 9.641 -13.703 14.141 1 80.12 342 HIS A N 1
ATOM 2762 C CA . HIS A 1 342 ? 11.031 -14.109 13.977 1 80.12 342 HIS A CA 1
ATOM 2763 C C . HIS A 1 342 ? 11.234 -15.57 14.375 1 80.12 342 HIS A C 1
ATOM 2765 O O . HIS A 1 342 ? 10.547 -16.078 15.266 1 80.12 342 HIS A O 1
ATOM 2771 N N . GLY A 1 343 ? 12.148 -16.234 13.633 1 81.62 343 GLY A N 1
ATOM 2772 C CA . GLY A 1 343 ? 12.438 -17.641 13.844 1 81.62 343 GLY A CA 1
ATOM 2773 C C . GLY A 1 343 ? 12.305 -18.469 12.578 1 81.62 343 GLY A C 1
ATOM 2774 O O . GLY A 1 343 ? 11.406 -18.234 11.766 1 81.62 343 GLY A O 1
ATOM 2775 N N . GLY A 1 344 ? 13.172 -19.422 12.508 1 81 344 GLY A N 1
ATOM 2776 C CA . GLY A 1 344 ? 13.203 -20.219 11.297 1 81 344 GLY A CA 1
ATOM 2777 C C . GLY A 1 344 ? 11.898 -20.953 11.023 1 81 344 GLY A C 1
ATOM 2778 O O . GLY A 1 344 ? 11.336 -20.844 9.938 1 81 344 GLY A O 1
ATOM 2779 N N . ASN A 1 345 ? 11.391 -21.609 12.039 1 88.69 345 ASN A N 1
ATOM 2780 C CA . ASN A 1 345 ? 10.164 -22.391 11.891 1 88.69 345 ASN A CA 1
ATOM 2781 C C . ASN A 1 345 ? 8.961 -21.484 11.641 1 88.69 345 ASN A C 1
ATOM 2783 O O . ASN A 1 345 ? 8.117 -21.781 10.797 1 88.69 345 ASN A O 1
ATOM 2787 N N . ALA A 1 346 ? 8.945 -20.422 12.352 1 90.69 346 ALA A N 1
ATOM 2788 C CA . ALA A 1 346 ? 7.832 -19.484 12.234 1 90.69 346 ALA A CA 1
ATOM 2789 C C . ALA A 1 346 ? 7.809 -18.828 10.852 1 90.69 346 ALA A C 1
ATOM 2791 O O . ALA A 1 346 ? 6.746 -18.656 10.258 1 90.69 346 ALA A O 1
ATOM 2792 N N . VAL A 1 347 ? 8.961 -18.5 10.367 1 88.5 347 VAL A N 1
ATOM 2793 C CA . VAL A 1 347 ? 9.07 -17.859 9.055 1 88.5 347 VAL A CA 1
ATOM 2794 C C . VAL A 1 347 ? 8.57 -18.812 7.973 1 88.5 347 VAL A C 1
ATOM 2796 O O . VAL A 1 347 ? 7.805 -18.422 7.094 1 88.5 347 VAL A O 1
ATOM 2799 N N . GLU A 1 348 ? 9.031 -20 8.062 1 91.62 348 GLU A N 1
ATOM 2800 C CA . GLU A 1 348 ? 8.609 -21 7.086 1 91.62 348 GLU A CA 1
ATOM 2801 C C . GLU A 1 348 ? 7.105 -21.234 7.148 1 91.62 348 GLU A C 1
ATOM 2803 O O . GLU A 1 348 ? 6.453 -21.375 6.109 1 91.62 348 GLU A O 1
ATOM 2808 N N . ALA A 1 349 ? 6.59 -21.266 8.328 1 94.94 349 ALA A N 1
ATOM 2809 C CA . ALA A 1 349 ? 5.152 -21.453 8.5 1 94.94 349 ALA A CA 1
ATOM 2810 C C . ALA A 1 349 ? 4.367 -20.312 7.875 1 94.94 349 ALA A C 1
ATOM 2812 O O . ALA A 1 349 ? 3.387 -20.531 7.16 1 94.94 349 ALA A O 1
ATOM 2813 N N . VAL A 1 350 ? 4.82 -19.125 8.117 1 94.5 350 VAL A N 1
ATOM 2814 C CA . VAL A 1 350 ? 4.156 -17.938 7.594 1 94.5 350 VAL A CA 1
ATOM 2815 C C . VAL A 1 350 ? 4.203 -17.953 6.066 1 94.5 350 VAL A C 1
ATOM 2817 O O . VAL A 1 350 ? 3.205 -17.641 5.406 1 94.5 350 VAL A O 1
ATOM 2820 N N . LEU A 1 351 ? 5.316 -18.344 5.555 1 93.69 351 LEU A N 1
ATOM 2821 C CA . LEU A 1 351 ? 5.453 -18.406 4.102 1 93.69 351 LEU A CA 1
ATOM 2822 C C . LEU A 1 351 ? 4.469 -19.406 3.506 1 93.69 351 LEU A C 1
ATOM 2824 O O . LEU A 1 351 ? 3.795 -19.109 2.518 1 93.69 351 LEU A O 1
ATOM 2828 N N . TYR A 1 352 ? 4.387 -20.531 4.078 1 96.25 352 TYR A N 1
ATOM 2829 C CA . TYR A 1 352 ? 3.432 -21.531 3.596 1 96.25 352 TYR A CA 1
ATOM 2830 C C . TYR A 1 352 ? 2.012 -20.984 3.617 1 96.25 352 TYR A C 1
ATOM 2832 O O . TYR A 1 352 ? 1.253 -21.156 2.662 1 96.25 352 TYR A O 1
ATOM 2840 N N . LEU A 1 353 ? 1.701 -20.344 4.668 1 97 353 LEU A N 1
ATOM 2841 C CA . LEU A 1 353 ? 0.341 -19.844 4.809 1 97 353 LEU A CA 1
ATOM 2842 C C . LEU A 1 353 ? 0.062 -18.75 3.783 1 97 353 LEU A C 1
ATOM 2844 O O . LEU A 1 353 ? -1.048 -18.656 3.254 1 97 353 LEU A O 1
ATOM 2848 N N . ILE A 1 354 ? 1.046 -17.906 3.527 1 95.81 354 ILE A N 1
ATOM 2849 C CA . ILE A 1 354 ? 0.896 -16.891 2.502 1 95.81 354 ILE A CA 1
ATOM 2850 C C . ILE A 1 354 ? 0.68 -17.547 1.142 1 95.81 354 ILE A C 1
ATOM 2852 O O . ILE A 1 354 ? -0.207 -17.141 0.385 1 95.81 354 ILE A O 1
ATOM 2856 N N . PHE A 1 355 ? 1.472 -18.562 0.851 1 96.19 355 PHE A N 1
ATOM 2857 C CA . PHE A 1 355 ? 1.375 -19.234 -0.444 1 96.19 355 PHE A CA 1
ATOM 2858 C C . PHE A 1 355 ? 0.061 -20 -0.564 1 96.19 355 PHE A C 1
ATOM 2860 O O . PHE A 1 355 ? -0.55 -20.016 -1.635 1 96.19 355 PHE A O 1
ATOM 2867 N N . ILE A 1 356 ? -0.333 -20.609 0.488 1 97.31 356 ILE A N 1
ATOM 2868 C CA . ILE A 1 356 ? -1.614 -21.297 0.485 1 97.31 356 ILE A CA 1
ATOM 2869 C C . ILE A 1 356 ? -2.742 -20.312 0.22 1 97.31 356 ILE A C 1
ATOM 2871 O O . ILE A 1 356 ? -3.621 -20.562 -0.606 1 97.31 356 ILE A O 1
ATOM 2875 N N . ALA A 1 357 ? -2.699 -19.234 0.936 1 96.75 357 ALA A N 1
ATOM 2876 C CA . ALA A 1 357 ? -3.707 -18.188 0.733 1 96.75 357 ALA A CA 1
ATOM 2877 C C . ALA A 1 357 ? -3.703 -17.703 -0.71 1 96.75 357 ALA A C 1
ATOM 2879 O O . ALA A 1 357 ? -4.766 -17.516 -1.315 1 96.75 357 ALA A O 1
ATOM 2880 N N . SER A 1 358 ? -2.543 -17.469 -1.222 1 94 358 SER A N 1
ATOM 2881 C CA . SER A 1 358 ? -2.41 -17 -2.6 1 94 358 SER A CA 1
ATOM 2882 C C . SER A 1 358 ? -2.973 -18.016 -3.582 1 94 358 SER A C 1
ATOM 2884 O O . SER A 1 358 ? -3.67 -17.656 -4.531 1 94 358 SER A O 1
ATOM 2886 N N . ASN A 1 359 ? -2.648 -19.281 -3.393 1 95.62 359 ASN A N 1
ATOM 2887 C CA . ASN A 1 359 ? -3.15 -20.344 -4.262 1 95.62 359 ASN A CA 1
ATOM 2888 C C . ASN A 1 359 ? -4.672 -20.422 -4.23 1 95.62 359 ASN A C 1
ATOM 2890 O O . ASN A 1 359 ? -5.316 -20.516 -5.277 1 95.62 359 ASN A O 1
ATOM 2894 N N . ILE A 1 360 ? -5.227 -20.359 -3.033 1 95.75 360 ILE A N 1
ATOM 2895 C CA . ILE A 1 360 ? -6.676 -20.422 -2.895 1 95.75 360 ILE A CA 1
ATOM 2896 C C . ILE A 1 360 ? -7.316 -19.234 -3.613 1 95.75 360 ILE A C 1
ATOM 2898 O O . ILE A 1 360 ? -8.312 -19.391 -4.324 1 95.75 360 ILE A O 1
ATOM 2902 N N . MET A 1 361 ? -6.777 -18.094 -3.438 1 92.75 361 MET A N 1
ATOM 2903 C CA . MET A 1 361 ? -7.305 -16.906 -4.074 1 92.75 361 MET A CA 1
ATOM 2904 C C . MET A 1 361 ? -7.25 -17.016 -5.594 1 92.75 361 MET A C 1
ATOM 2906 O O . MET A 1 361 ? -8.211 -16.688 -6.281 1 92.75 361 MET A O 1
ATOM 2910 N N . GLN A 1 362 ? -6.102 -17.5 -6.09 1 90.44 362 GLN A N 1
ATOM 2911 C CA . GLN A 1 362 ? -5.953 -17.656 -7.535 1 90.44 362 GLN A CA 1
ATOM 2912 C C . GLN A 1 362 ? -6.965 -18.656 -8.086 1 90.44 362 GLN A C 1
ATOM 2914 O O . GLN A 1 362 ? -7.559 -18.438 -9.141 1 90.44 362 GLN A O 1
ATOM 2919 N N . LEU A 1 363 ? -7.094 -19.672 -7.379 1 92.38 363 LEU A N 1
ATOM 2920 C CA . LEU A 1 363 ? -8.047 -20.688 -7.809 1 92.38 363 LEU A CA 1
ATOM 2921 C C . LEU A 1 363 ? -9.477 -20.156 -7.762 1 92.38 363 LEU A C 1
ATOM 2923 O O . LEU A 1 363 ? -10.273 -20.422 -8.664 1 92.38 363 LEU A O 1
ATOM 2927 N N . PHE A 1 364 ? -9.828 -19.469 -6.746 1 92.88 364 PHE A N 1
ATOM 2928 C CA . PHE A 1 364 ? -11.148 -18.859 -6.605 1 92.88 364 PHE A CA 1
ATOM 2929 C C . PHE A 1 364 ? -11.414 -17.875 -7.742 1 92.88 364 PHE A C 1
ATOM 2931 O O . PHE A 1 364 ? -12.5 -17.906 -8.344 1 92.88 364 PHE A O 1
ATOM 2938 N N . LEU A 1 365 ? -10.445 -17.062 -8.031 1 88.12 365 LEU A N 1
ATOM 2939 C CA . LEU A 1 365 ? -10.586 -16.062 -9.086 1 88.12 365 LEU A CA 1
ATOM 2940 C C . LEU A 1 365 ? -10.734 -16.734 -10.453 1 88.12 365 LEU A C 1
ATOM 2942 O O . LEU A 1 365 ? -11.578 -16.328 -11.25 1 88.12 365 LEU A O 1
ATOM 2946 N N . PHE A 1 366 ? -9.961 -17.719 -10.641 1 85.56 366 PHE A N 1
ATOM 2947 C CA . PHE A 1 366 ? -9.898 -18.344 -11.961 1 85.56 366 PHE A CA 1
ATOM 2948 C C . PHE A 1 366 ? -11.125 -19.219 -12.203 1 85.56 366 PHE A C 1
ATOM 2950 O O . PHE A 1 366 ? -11.664 -19.25 -13.312 1 85.56 366 PHE A O 1
ATOM 2957 N N . ARG A 1 367 ? -11.586 -19.812 -11.203 1 85 367 ARG A N 1
ATOM 2958 C CA . ARG A 1 367 ? -12.609 -20.828 -11.414 1 85 367 ARG A CA 1
ATOM 2959 C C . ARG A 1 367 ? -14 -20.297 -11.07 1 85 367 ARG A C 1
ATOM 2961 O O . ARG A 1 367 ? -14.992 -20.672 -11.703 1 85 367 ARG A O 1
ATOM 2968 N N . ARG A 1 368 ? -14.07 -19.469 -10.109 1 83.88 368 ARG A N 1
ATOM 2969 C CA . ARG A 1 368 ? -15.391 -19.047 -9.648 1 83.88 368 ARG A CA 1
ATOM 2970 C C . ARG A 1 368 ? -15.742 -17.656 -10.156 1 83.88 368 ARG A C 1
ATOM 2972 O O . ARG A 1 368 ? -16.906 -17.375 -10.453 1 83.88 368 ARG A O 1
ATOM 2979 N N . LEU A 1 369 ? -14.797 -16.781 -10.172 1 83.44 369 LEU A N 1
ATOM 2980 C CA . LEU A 1 369 ? -15.125 -15.406 -10.5 1 83.44 369 LEU A CA 1
ATOM 2981 C C . LEU A 1 369 ? -14.766 -15.094 -11.953 1 83.44 369 LEU A C 1
ATOM 2983 O O . LEU A 1 369 ? -15.297 -14.156 -12.539 1 83.44 369 LEU A O 1
ATOM 2987 N N . ARG A 1 370 ? -14.172 -16.031 -12.617 1 67.5 370 ARG A N 1
ATOM 2988 C CA . ARG A 1 370 ? -13.773 -15.93 -14.016 1 67.5 370 ARG A CA 1
ATOM 2989 C C . ARG A 1 370 ? -13.297 -14.523 -14.352 1 67.5 370 ARG A C 1
ATOM 2991 O O . ARG A 1 370 ? -12.438 -13.969 -13.672 1 67.5 370 ARG A O 1
ATOM 2998 N N . LYS A 1 371 ? -13.945 -13.734 -15.375 1 63.78 371 LYS A N 1
ATOM 2999 C CA . LYS A 1 371 ? -13.516 -12.469 -15.953 1 63.78 371 LYS A CA 1
ATOM 3000 C C . LYS A 1 371 ? -14.297 -11.297 -15.367 1 63.78 371 LYS A C 1
ATOM 3002 O O . LYS A 1 371 ? -14.422 -10.25 -16 1 63.78 371 LYS A O 1
ATOM 3007 N N . GLN A 1 372 ? -14.734 -11.594 -14.062 1 62.53 372 GLN A N 1
ATOM 3008 C CA . GLN A 1 372 ? -15.617 -10.539 -13.57 1 62.53 372 GLN A CA 1
ATOM 3009 C C . GLN A 1 372 ? -14.812 -9.367 -13.016 1 62.53 372 GLN A C 1
ATOM 3011 O O . GLN A 1 372 ? -15.281 -8.227 -13.023 1 62.53 372 GLN A O 1
ATOM 3016 N N . PHE A 1 373 ? -13.633 -9.812 -12.547 1 63.16 373 PHE A N 1
ATOM 3017 C CA . PHE A 1 373 ? -12.938 -8.727 -11.867 1 63.16 373 PHE A CA 1
ATOM 3018 C C . PHE A 1 373 ? -11.641 -8.383 -12.578 1 63.16 373 PHE A C 1
ATOM 3020 O O . PHE A 1 373 ? -10.984 -9.258 -13.148 1 63.16 373 PHE A O 1
ATOM 3027 N N . SER A 1 374 ? -11.453 -7.117 -12.5 1 60.75 374 SER A N 1
ATOM 3028 C CA . SER A 1 374 ? -10.281 -6.598 -13.195 1 60.75 374 SER A CA 1
ATOM 3029 C C . SER A 1 374 ? -9.031 -6.711 -12.336 1 60.75 374 SER A C 1
ATOM 3031 O O . SER A 1 374 ? -7.926 -6.906 -12.852 1 60.75 374 SER A O 1
ATOM 3033 N N . THR A 1 375 ? -9.219 -6.566 -10.984 1 74.94 375 THR A N 1
ATOM 3034 C CA . THR A 1 375 ? -8.008 -6.555 -10.164 1 74.94 375 THR A CA 1
ATOM 3035 C C . THR A 1 375 ? -8.211 -7.359 -8.883 1 74.94 375 THR A C 1
ATOM 3037 O O . THR A 1 375 ? -9.328 -7.465 -8.383 1 74.94 375 THR A O 1
ATOM 3040 N N . GLN A 1 376 ? -7.133 -7.984 -8.422 1 79.88 376 GLN A N 1
ATOM 3041 C CA . GLN A 1 376 ? -7.18 -8.719 -7.16 1 79.88 376 GLN A CA 1
ATOM 3042 C C . GLN A 1 376 ? -7.48 -7.793 -5.992 1 79.88 376 GLN A C 1
ATOM 3044 O O . GLN A 1 376 ? -8.086 -8.211 -5 1 79.88 376 GLN A O 1
ATOM 3049 N N . ARG A 1 377 ? -7.129 -6.613 -6.148 1 80.75 377 ARG A N 1
ATOM 3050 C CA . ARG A 1 377 ? -7.395 -5.645 -5.09 1 80.75 377 ARG A CA 1
ATOM 3051 C C . ARG A 1 377 ? -8.898 -5.457 -4.887 1 80.75 377 ARG A C 1
ATOM 3053 O O . ARG A 1 377 ? -9.367 -5.352 -3.752 1 80.75 377 ARG A O 1
ATOM 3060 N N . GLU A 1 378 ? -9.57 -5.43 -5.965 1 86.06 378 GLU A N 1
ATOM 3061 C CA . GLU A 1 378 ? -11.016 -5.266 -5.883 1 86.06 378 GLU A CA 1
ATOM 3062 C C . GLU A 1 378 ? -11.672 -6.473 -5.219 1 86.06 378 GLU A C 1
ATOM 3064 O O . GLU A 1 378 ? -12.602 -6.32 -4.418 1 86.06 378 GLU A O 1
ATOM 3069 N N . ILE A 1 379 ? -11.148 -7.582 -5.539 1 88.88 379 ILE A N 1
ATOM 3070 C CA . ILE A 1 379 ? -11.742 -8.781 -4.949 1 88.88 379 ILE A CA 1
ATOM 3071 C C . ILE A 1 379 ? -11.492 -8.789 -3.443 1 88.88 379 ILE A C 1
ATOM 3073 O O . ILE A 1 379 ? -12.375 -9.164 -2.668 1 88.88 379 ILE A O 1
ATOM 3077 N N . VAL A 1 380 ? -10.336 -8.445 -3.064 1 90.5 380 VAL A N 1
ATOM 3078 C CA . VAL A 1 380 ? -10.016 -8.422 -1.642 1 90.5 380 VAL A CA 1
ATOM 3079 C C . VAL A 1 380 ? -10.922 -7.426 -0.923 1 90.5 380 VAL A C 1
ATOM 3081 O O . VAL A 1 380 ? -11.391 -7.691 0.184 1 90.5 380 VAL A O 1
ATOM 3084 N N . ARG A 1 381 ? -11.148 -6.316 -1.561 1 89.75 381 ARG A N 1
ATOM 3085 C CA . ARG A 1 381 ? -12.062 -5.34 -0.981 1 89.75 381 ARG A CA 1
ATOM 3086 C C . ARG A 1 381 ? -13.461 -5.934 -0.813 1 89.75 381 ARG A C 1
ATOM 3088 O O . ARG A 1 381 ? -14.102 -5.742 0.223 1 89.75 381 ARG A O 1
ATOM 3095 N N . LEU A 1 382 ? -13.898 -6.598 -1.774 1 90.81 382 LEU A N 1
ATOM 3096 C CA . LEU A 1 382 ? -15.227 -7.195 -1.73 1 90.81 382 LEU A CA 1
ATOM 3097 C C . LEU A 1 382 ? -15.289 -8.312 -0.698 1 90.81 382 LEU A C 1
ATOM 3099 O O . LEU A 1 382 ? -16.328 -8.531 -0.064 1 90.81 382 LEU A O 1
ATOM 3103 N N . LEU A 1 383 ? -14.164 -9.008 -0.603 1 94.12 383 LEU A N 1
ATOM 3104 C CA . LEU A 1 383 ? -14.102 -10.031 0.435 1 94.12 383 LEU A CA 1
ATOM 3105 C C . LEU A 1 383 ? -14.219 -9.406 1.821 1 94.12 383 LEU A C 1
ATOM 3107 O O . LEU A 1 383 ? -14.938 -9.93 2.682 1 94.12 383 LEU A O 1
ATOM 3111 N N . LEU A 1 384 ? -13.531 -8.328 1.976 1 93.56 384 LEU A N 1
ATOM 3112 C CA . LEU A 1 384 ? -13.602 -7.621 3.252 1 93.56 384 LEU A CA 1
ATOM 3113 C C . LEU A 1 384 ? -15.016 -7.137 3.527 1 93.56 384 LEU A C 1
ATOM 3115 O O . LEU A 1 384 ? -15.523 -7.277 4.645 1 93.56 384 LEU A O 1
ATOM 3119 N N . LYS A 1 385 ? -15.633 -6.617 2.529 1 93.19 385 LYS A N 1
ATOM 3120 C CA . LYS A 1 385 ? -17.031 -6.195 2.656 1 93.19 385 LYS A CA 1
ATOM 3121 C C . LYS A 1 385 ? -17.922 -7.371 3.041 1 93.19 385 LYS A C 1
ATOM 3123 O O . LYS A 1 385 ? -18.75 -7.254 3.943 1 93.19 385 LYS A O 1
ATOM 3128 N N . GLY A 1 386 ? -17.688 -8.484 2.393 1 94.56 386 GLY A N 1
ATOM 3129 C CA . GLY A 1 386 ? -18.469 -9.672 2.693 1 94.56 386 GLY A CA 1
ATOM 3130 C C . GLY A 1 386 ? -18.281 -10.164 4.117 1 94.56 386 GLY A C 1
ATOM 3131 O O . GLY A 1 386 ? -19.25 -10.609 4.754 1 94.56 386 GLY A O 1
ATOM 3132 N N . LEU A 1 387 ? -17.078 -10.078 4.562 1 95.5 387 LEU A N 1
ATOM 3133 C CA . LEU A 1 387 ? -16.781 -10.484 5.934 1 95.5 387 LEU A CA 1
ATOM 3134 C C . LEU A 1 387 ? -17.531 -9.617 6.934 1 95.5 387 LEU A C 1
ATOM 3136 O O . LEU A 1 387 ? -18.094 -10.125 7.91 1 95.5 387 LEU A O 1
ATOM 3140 N N . TYR A 1 388 ? -17.594 -8.336 6.652 1 93.19 388 TYR A N 1
ATOM 3141 C CA . TYR A 1 388 ? -18.203 -7.402 7.59 1 93.19 388 TYR A CA 1
ATOM 3142 C C . TYR A 1 388 ? -19.719 -7.566 7.621 1 93.19 388 TYR A C 1
ATOM 3144 O O . TYR A 1 388 ? -20.344 -7.355 8.656 1 93.19 388 TYR A O 1
ATOM 3152 N N . ILE A 1 389 ? -20.312 -8 6.516 1 93 389 ILE A N 1
ATOM 3153 C CA . ILE A 1 389 ? -21.766 -8.008 6.426 1 93 389 ILE A CA 1
ATOM 3154 C C . ILE A 1 389 ? -22.297 -9.422 6.652 1 93 389 ILE A C 1
ATOM 3156 O O . ILE A 1 389 ? -23.5 -9.617 6.852 1 93 389 ILE A O 1
ATOM 3160 N N . MET A 1 390 ? -21.438 -10.375 6.723 1 93.25 390 MET A N 1
ATOM 3161 C CA . MET A 1 390 ? -21.891 -11.758 6.781 1 93.25 390 MET A CA 1
ATOM 3162 C C . MET A 1 390 ? -22.625 -12.039 8.094 1 93.25 390 MET A C 1
ATOM 3164 O O . MET A 1 390 ? -22.328 -11.414 9.109 1 93.25 390 MET A O 1
ATOM 3168 N N . LYS A 1 391 ? -23.531 -12.945 7.992 1 92.12 391 LYS A N 1
ATOM 3169 C CA . LYS A 1 391 ? -24.281 -13.406 9.156 1 92.12 391 LYS A CA 1
ATOM 3170 C C . LYS A 1 391 ? -23.859 -14.82 9.555 1 92.12 391 LYS A C 1
ATOM 3172 O O . LYS A 1 391 ? -23.297 -15.562 8.75 1 92.12 391 LYS A O 1
ATOM 3177 N N . TYR A 1 392 ? -24.141 -15.109 10.781 1 93.94 392 TYR A N 1
ATOM 3178 C CA . TYR A 1 392 ? -23.766 -16.422 11.297 1 93.94 392 TYR A CA 1
ATOM 3179 C C . TYR A 1 392 ? -24.562 -17.531 10.617 1 93.94 392 TYR A C 1
ATOM 3181 O O . TYR A 1 392 ? -25.797 -17.469 10.562 1 93.94 392 TYR A O 1
ATOM 3189 N N . LYS A 1 393 ? -23.875 -18.359 10.039 1 93.62 393 LYS A N 1
ATOM 3190 C CA . LYS A 1 393 ? -24.406 -19.594 9.484 1 93.62 393 LYS A CA 1
ATOM 3191 C C . LYS A 1 393 ? -23.547 -20.797 9.867 1 93.62 393 LYS A C 1
ATOM 3193 O O . LYS A 1 393 ? -22.328 -20.766 9.727 1 93.62 393 LYS A O 1
ATOM 3198 N N . PHE A 1 394 ? -24.188 -21.781 10.219 1 92.38 394 PHE A N 1
ATOM 3199 C CA . PHE A 1 394 ? -23.5 -22.969 10.719 1 92.38 394 PHE A CA 1
ATOM 3200 C C . PHE A 1 394 ? -22.609 -23.562 9.648 1 92.38 394 PHE A C 1
ATOM 3202 O O . PHE A 1 394 ? -21.516 -24.062 9.938 1 92.38 394 PHE A O 1
ATOM 3209 N N . GLU A 1 395 ? -23.031 -23.469 8.461 1 91.81 395 GLU A N 1
ATOM 3210 C CA . GLU A 1 395 ? -22.281 -24.078 7.363 1 91.81 395 GLU A CA 1
ATOM 3211 C C . GLU A 1 395 ? -20.969 -23.375 7.113 1 91.81 395 GLU A C 1
ATOM 3213 O O . GLU A 1 395 ? -20.047 -23.922 6.504 1 91.81 395 GLU A O 1
ATOM 3218 N N . LEU A 1 396 ? -20.844 -22.125 7.598 1 93.88 396 LEU A N 1
ATOM 3219 C CA . LEU A 1 396 ? -19.672 -21.312 7.324 1 93.88 396 LEU A CA 1
ATOM 3220 C C . LEU A 1 396 ? -18.672 -21.391 8.477 1 93.88 396 LEU A C 1
ATOM 3222 O O . LEU A 1 396 ? -17.531 -20.938 8.352 1 93.88 396 LEU A O 1
ATOM 3226 N N . VAL A 1 397 ? -19.094 -22.031 9.555 1 94.62 397 VAL A N 1
ATOM 3227 C CA . VAL A 1 397 ? -18.281 -22.094 10.758 1 94.62 397 VAL A CA 1
ATOM 3228 C C . VAL A 1 397 ? -17.172 -23.125 10.586 1 94.62 397 VAL A C 1
ATOM 3230 O O . VAL A 1 397 ? -17.422 -24.234 10.094 1 94.62 397 VAL A O 1
ATOM 3233 N N . PHE A 1 398 ? -15.977 -22.734 10.852 1 92.75 398 PHE A N 1
ATOM 3234 C CA . PHE A 1 398 ? -14.852 -23.656 10.82 1 92.75 398 PHE A CA 1
ATOM 3235 C C . PHE A 1 398 ? -14.82 -24.516 12.078 1 92.75 398 PHE A C 1
ATOM 3237 O O . PHE A 1 398 ? -14.836 -23.984 13.195 1 92.75 398 PHE A O 1
ATOM 3244 N N . ASN A 1 399 ? -14.953 -25.797 11.875 1 79.62 399 ASN A N 1
ATOM 3245 C CA . ASN A 1 399 ? -14.93 -26.734 12.992 1 79.62 399 ASN A CA 1
ATOM 3246 C C . ASN A 1 399 ? -13.508 -27.031 13.445 1 79.62 399 ASN A C 1
ATOM 3248 O O . ASN A 1 399 ? -12.852 -27.922 12.906 1 79.62 399 ASN A O 1
ATOM 3252 N N . SER A 1 400 ? -12.859 -26.109 14.031 1 66.06 400 SER A N 1
ATOM 3253 C CA . SER A 1 400 ? -11.5 -26.312 14.508 1 66.06 400 SER A CA 1
ATOM 3254 C C . SER A 1 400 ? -11.484 -27.125 15.805 1 66.06 400 SER A C 1
ATOM 3256 O O . SER A 1 400 ? -11.547 -26.547 16.891 1 66.06 400 SER A O 1
ATOM 3258 N N . THR A 1 401 ? -12.086 -28.438 15.812 1 54.84 401 THR A N 1
ATOM 3259 C CA . THR A 1 401 ? -12.062 -29.359 16.953 1 54.84 401 THR A CA 1
ATOM 3260 C C . THR A 1 401 ? -10.727 -30.078 17.031 1 54.84 401 THR A C 1
ATOM 3262 O O . THR A 1 401 ? -10.133 -30.422 16 1 54.84 401 THR A O 1
ATOM 3265 N N . MET B 1 1 ? -23.844 -2.578 21.109 1 39.88 1 MET B N 1
ATOM 3266 C CA . MET B 1 1 ? -23.938 -2.279 19.688 1 39.88 1 MET B CA 1
ATOM 3267 C C . MET B 1 1 ? -22.672 -1.559 19.203 1 39.88 1 MET B C 1
ATOM 3269 O O . MET B 1 1 ? -22.312 -0.505 19.734 1 39.88 1 MET B O 1
ATOM 3273 N N . ARG B 1 2 ? -21.688 -2.174 18.688 1 57.56 2 ARG B N 1
ATOM 3274 C CA . ARG B 1 2 ? -20.344 -1.646 18.469 1 57.56 2 ARG B CA 1
ATOM 3275 C C . ARG B 1 2 ? -20.391 -0.399 17.594 1 57.56 2 ARG B C 1
ATOM 3277 O O . ARG B 1 2 ? -21.25 -0.272 16.719 1 57.56 2 ARG B O 1
ATOM 3284 N N . LYS B 1 3 ? -19.781 0.757 18 1 80.62 3 LYS B N 1
ATOM 3285 C CA . LYS B 1 3 ? -19.688 2.129 17.516 1 80.62 3 LYS B CA 1
ATOM 3286 C C . LYS B 1 3 ? -19.266 2.166 16.062 1 80.62 3 LYS B C 1
ATOM 3288 O O . LYS B 1 3 ? -18.312 1.489 15.672 1 80.62 3 LYS B O 1
ATOM 3293 N N . ASN B 1 4 ? -20.328 2.594 15.156 1 91.5 4 ASN B N 1
ATOM 3294 C CA . ASN B 1 4 ? -20 2.811 13.758 1 91.5 4 ASN B CA 1
ATOM 3295 C C . ASN B 1 4 ? -19.219 4.109 13.562 1 91.5 4 ASN B C 1
ATOM 3297 O O . ASN B 1 4 ? -19.812 5.191 13.539 1 91.5 4 ASN B O 1
ATOM 3301 N N . TYR B 1 5 ? -18 3.969 13.352 1 91.81 5 TYR B N 1
ATOM 3302 C CA . TYR B 1 5 ? -17.109 5.117 13.281 1 91.81 5 TYR B CA 1
ATOM 3303 C C . TYR B 1 5 ? -17.375 5.938 12.023 1 91.81 5 TYR B C 1
ATOM 3305 O O . TYR B 1 5 ? -17.109 7.145 12 1 91.81 5 TYR B O 1
ATOM 3313 N N . PHE B 1 6 ? -17.938 5.312 11.023 1 95.88 6 PHE B N 1
ATOM 3314 C CA . PHE B 1 6 ? -18.234 6.051 9.805 1 95.88 6 PHE B CA 1
ATOM 3315 C C . PHE B 1 6 ? -19.406 7 10.023 1 95.88 6 PHE B C 1
ATOM 3317 O O . PHE B 1 6 ? -19.375 8.148 9.578 1 95.88 6 PHE B O 1
ATOM 3324 N N . VAL B 1 7 ? -20.391 6.496 10.641 1 95.56 7 VAL B N 1
ATOM 3325 C CA . VAL B 1 7 ? -21.547 7.312 10.953 1 95.56 7 VAL B CA 1
ATOM 3326 C C . VAL B 1 7 ? -21.141 8.477 11.859 1 95.56 7 VAL B C 1
ATOM 3328 O O . VAL B 1 7 ? -21.594 9.602 11.672 1 95.56 7 VAL B O 1
ATOM 3331 N N . LYS B 1 8 ? -20.297 8.219 12.781 1 94.25 8 LYS B N 1
ATOM 3332 C CA . LYS B 1 8 ? -19.797 9.273 13.664 1 94.25 8 LYS B CA 1
ATOM 3333 C C . LYS B 1 8 ? -19.031 10.328 12.875 1 94.25 8 LYS B C 1
ATOM 3335 O O . LYS B 1 8 ? -19.141 11.523 13.164 1 94.25 8 LYS B O 1
ATOM 3340 N N . LEU B 1 9 ? -18.266 9.891 11.914 1 95.75 9 LEU B N 1
ATOM 3341 C CA . LEU B 1 9 ? -17.5 10.82 11.078 1 95.75 9 LEU B CA 1
ATOM 3342 C C . LEU B 1 9 ? -18.438 11.695 10.258 1 95.75 9 LEU B C 1
ATOM 3344 O O . LEU B 1 9 ? -18.234 12.906 10.164 1 95.75 9 LEU B O 1
ATOM 3348 N N . VAL B 1 10 ? -19.453 11.078 9.664 1 96.5 10 VAL B N 1
ATOM 3349 C CA . VAL B 1 10 ? -20.391 11.805 8.836 1 96.5 10 VAL B CA 1
ATOM 3350 C C . VAL B 1 10 ? -21.141 12.836 9.68 1 96.5 10 VAL B C 1
ATOM 3352 O O . VAL B 1 10 ? -21.297 13.992 9.266 1 96.5 10 VAL B O 1
ATOM 3355 N N . ARG B 1 11 ? -21.531 12.422 10.844 1 95.31 11 ARG B N 1
ATOM 3356 C CA . ARG B 1 11 ? -22.203 13.344 11.758 1 95.31 11 ARG B CA 1
ATOM 3357 C C . ARG B 1 11 ? -21.266 14.492 12.141 1 95.31 11 ARG B C 1
ATOM 3359 O O . ARG B 1 11 ? -21.703 15.641 12.234 1 95.31 11 ARG B O 1
ATOM 3366 N N . TYR B 1 12 ? -20.078 14.164 12.367 1 95.31 12 TYR B N 1
ATOM 3367 C CA . TYR B 1 12 ? -19.078 15.164 12.719 1 95.31 12 TYR B CA 1
ATOM 3368 C C . TYR B 1 12 ? -18.906 16.188 11.594 1 95.31 12 TYR B C 1
ATOM 3370 O O . TYR B 1 12 ? -18.859 17.391 11.844 1 95.31 12 TYR B O 1
ATOM 3378 N N . MET B 1 13 ? -18.844 15.758 10.398 1 96.31 13 MET B N 1
ATOM 3379 C CA . MET B 1 13 ? -18.688 16.625 9.227 1 96.31 13 MET B CA 1
ATOM 3380 C C . MET B 1 13 ? -19.906 17.516 9.047 1 96.31 13 MET B C 1
ATOM 3382 O O . MET B 1 13 ? -19.766 18.719 8.766 1 96.31 13 MET B O 1
ATOM 3386 N N . LYS B 1 14 ? -21.031 16.969 9.234 1 95.19 14 LYS B N 1
ATOM 3387 C CA . LYS B 1 14 ? -22.281 17.688 8.977 1 95.19 14 LYS B CA 1
ATOM 3388 C C . LYS B 1 14 ? -22.594 18.641 10.117 1 95.19 14 LYS B C 1
ATOM 3390 O O . LYS B 1 14 ? -22.938 19.812 9.875 1 95.19 14 LYS B O 1
ATOM 3395 N N . ASN B 1 15 ? -22.422 18.156 11.32 1 94.81 15 ASN B N 1
ATOM 3396 C CA . ASN B 1 15 ? -22.922 18.906 12.461 1 94.81 15 ASN B CA 1
ATOM 3397 C C . ASN B 1 15 ? -21.875 19.875 13 1 94.81 15 ASN B C 1
ATOM 3399 O O . ASN B 1 15 ? -22.219 20.953 13.5 1 94.81 15 ASN B O 1
ATOM 3403 N N . VAL B 1 16 ? -20.688 19.547 12.945 1 94.94 16 VAL B N 1
ATOM 3404 C CA . VAL B 1 16 ? -19.656 20.375 13.547 1 94.94 16 VAL B CA 1
ATOM 3405 C C . VAL B 1 16 ? -19.078 21.328 12.508 1 94.94 16 VAL B C 1
ATOM 3407 O O . VAL B 1 16 ? -18.922 22.516 12.758 1 94.94 16 VAL B O 1
ATOM 3410 N N . TYR B 1 17 ? -18.859 20.812 11.328 1 95.19 17 TYR B N 1
ATOM 3411 C CA . TYR B 1 17 ? -18.172 21.625 10.336 1 95.19 17 TYR B CA 1
ATOM 3412 C C . TYR B 1 17 ? -19.109 22.031 9.211 1 95.19 17 TYR B C 1
ATOM 3414 O O . TYR B 1 17 ? -18.734 22.766 8.305 1 95.19 17 TYR B O 1
ATOM 3422 N N . HIS B 1 18 ? -20.312 21.625 9.211 1 94.12 18 HIS B N 1
ATOM 3423 C CA . HIS B 1 18 ? -21.344 22.031 8.258 1 94.12 18 HIS B CA 1
ATOM 3424 C C . HIS B 1 18 ? -20.828 21.953 6.824 1 94.12 18 HIS B C 1
ATOM 3426 O O . HIS B 1 18 ? -20.969 22.906 6.059 1 94.12 18 HIS B O 1
ATOM 3432 N N . ILE B 1 19 ? -20.234 20.859 6.531 1 94 19 ILE B N 1
ATOM 3433 C CA . ILE B 1 19 ? -19.516 20.703 5.266 1 94 19 ILE B CA 1
ATOM 3434 C C . ILE B 1 19 ? -20.5 20.797 4.102 1 94 19 ILE B C 1
ATOM 3436 O O . ILE B 1 19 ? -20.125 21.219 3.004 1 94 19 ILE B O 1
ATOM 3440 N N . GLU B 1 20 ? -21.75 20.5 4.336 1 94 20 GLU B N 1
ATOM 3441 C CA . GLU B 1 20 ? -22.75 20.516 3.277 1 94 20 GLU B CA 1
ATOM 3442 C C . GLU B 1 20 ? -22.969 21.922 2.75 1 94 20 GLU B C 1
ATOM 3444 O O . GLU B 1 20 ? -23.234 22.109 1.56 1 94 20 GLU B O 1
ATOM 3449 N N . ASN B 1 21 ? -22.875 22.844 3.652 1 92.88 21 ASN B N 1
ATOM 3450 C CA . ASN B 1 21 ? -23.031 24.219 3.23 1 92.88 21 ASN B CA 1
ATOM 3451 C C . ASN B 1 21 ? -21.969 24.625 2.211 1 92.88 21 ASN B C 1
ATOM 3453 O O . ASN B 1 21 ? -22.281 25.281 1.213 1 92.88 21 ASN B O 1
ATOM 3457 N N . GLY B 1 22 ? -20.766 24.25 2.512 1 93.62 22 GLY B N 1
ATOM 3458 C CA . GLY B 1 22 ? -19.688 24.531 1.579 1 93.62 22 GLY B CA 1
ATOM 3459 C C . GLY B 1 22 ? -19.812 23.781 0.269 1 93.62 22 GLY B C 1
ATOM 3460 O O . GLY B 1 22 ? -19.578 24.344 -0.802 1 93.62 22 GLY B O 1
ATOM 3461 N N . LEU B 1 23 ? -20.266 22.562 0.361 1 94.94 23 LEU B N 1
ATOM 3462 C CA . LEU B 1 23 ? -20.406 21.719 -0.827 1 94.94 23 LEU B CA 1
ATOM 3463 C C . LEU B 1 23 ? -21.5 22.25 -1.743 1 94.94 23 LEU B C 1
ATOM 3465 O O . LEU B 1 23 ? -21.328 22.281 -2.965 1 94.94 23 LEU B O 1
ATOM 3469 N N . ASN B 1 24 ? -22.562 22.703 -1.192 1 93.5 24 ASN B N 1
ATOM 3470 C CA . ASN B 1 24 ? -23.719 23.141 -1.963 1 93.5 24 ASN B CA 1
ATOM 3471 C C . ASN B 1 24 ? -23.453 24.484 -2.646 1 93.5 24 ASN B C 1
ATOM 3473 O O . ASN B 1 24 ? -24.156 24.859 -3.576 1 93.5 24 ASN B O 1
ATOM 3477 N N . LYS B 1 25 ? -22.422 25.141 -2.232 1 93.94 25 LYS B N 1
ATOM 3478 C CA . LYS B 1 25 ? -22.078 26.438 -2.822 1 93.94 25 LYS B CA 1
ATOM 3479 C C . LYS B 1 25 ? -21.078 26.266 -3.965 1 93.94 25 LYS B C 1
ATOM 3481 O O . LYS B 1 25 ? -20.75 27.234 -4.656 1 93.94 25 LYS B O 1
ATOM 3486 N N . LEU B 1 26 ? -20.656 25.078 -4.148 1 94.94 26 LEU B N 1
ATOM 3487 C CA . LEU B 1 26 ? -19.672 24.844 -5.199 1 94.94 26 LEU B CA 1
ATOM 3488 C C . LEU B 1 26 ? -20.297 25 -6.578 1 94.94 26 LEU B C 1
ATOM 3490 O O . LEU B 1 26 ? -21.484 24.688 -6.77 1 94.94 26 LEU B O 1
ATOM 3494 N N . SER B 1 27 ? -19.547 25.5 -7.496 1 92.81 27 SER B N 1
ATOM 3495 C CA . SER B 1 27 ? -19.969 25.656 -8.883 1 92.81 27 SER B CA 1
ATOM 3496 C C . SER B 1 27 ? -18.906 25.156 -9.852 1 92.81 27 SER B C 1
ATOM 3498 O O . SER B 1 27 ? -17.75 24.969 -9.469 1 92.81 27 SER B O 1
ATOM 3500 N N . ASP B 1 28 ? -19.375 24.812 -11.016 1 91.38 28 ASP B N 1
ATOM 3501 C CA . ASP B 1 28 ? -18.438 24.375 -12.047 1 91.38 28 ASP B CA 1
ATOM 3502 C C . ASP B 1 28 ? -18.844 24.891 -13.422 1 91.38 28 ASP B C 1
ATOM 3504 O O . ASP B 1 28 ? -19.922 25.484 -13.578 1 91.38 28 ASP B O 1
ATOM 3508 N N . GLY B 1 29 ? -18.031 24.781 -14.383 1 89.44 29 GLY B N 1
ATOM 3509 C CA . GLY B 1 29 ? -18.234 25.359 -15.703 1 89.44 29 GLY B CA 1
ATOM 3510 C C . GLY B 1 29 ? -18.984 24.453 -16.641 1 89.44 29 GLY B C 1
ATOM 3511 O O . GLY B 1 29 ? -19.078 24.719 -17.844 1 89.44 29 GLY B O 1
ATOM 3512 N N . ARG B 1 30 ? -19.641 23.438 -16.203 1 86.5 30 ARG B N 1
ATOM 3513 C CA . ARG B 1 30 ? -20.375 22.531 -17.094 1 86.5 30 ARG B CA 1
ATOM 3514 C C . ARG B 1 30 ? -21.688 23.156 -17.531 1 86.5 30 ARG B C 1
ATOM 3516 O O . ARG B 1 30 ? -22.359 23.844 -16.75 1 86.5 30 ARG B O 1
ATOM 3523 N N . VAL B 1 31 ? -21.891 22.703 -18.875 1 84.69 31 VAL B N 1
ATOM 3524 C CA . VAL B 1 31 ? -23.141 23.188 -19.438 1 84.69 31 VAL B CA 1
ATOM 3525 C C . VAL B 1 31 ? -24.234 22.109 -19.266 1 84.69 31 VAL B C 1
ATOM 3527 O O . VAL B 1 31 ? -24.078 20.984 -19.75 1 84.69 31 VAL B O 1
ATOM 3530 N N . ASN B 1 32 ? -25.328 22.344 -18.531 1 84.44 32 ASN B N 1
ATOM 3531 C CA . ASN B 1 32 ? -26.453 21.438 -18.266 1 84.44 32 ASN B CA 1
ATOM 3532 C C . ASN B 1 32 ? -25.969 20.141 -17.625 1 84.44 32 ASN B C 1
ATOM 3534 O O . ASN B 1 32 ? -26.078 19.062 -18.219 1 84.44 32 ASN B O 1
ATOM 3538 N N . PRO B 1 33 ? -25.438 20.266 -16.469 1 85.62 33 PRO B N 1
ATOM 3539 C CA . PRO B 1 33 ? -24.875 19.094 -15.812 1 85.62 33 PRO B CA 1
ATOM 3540 C C . PRO B 1 33 ? -25.938 18.078 -15.406 1 85.62 33 PRO B C 1
ATOM 3542 O O . PRO B 1 33 ? -27.016 18.453 -14.945 1 85.62 33 PRO B O 1
ATOM 3545 N N . THR B 1 34 ? -25.672 16.766 -15.68 1 86.94 34 THR B N 1
ATOM 3546 C CA . THR B 1 34 ? -26.531 15.672 -15.266 1 86.94 34 THR B CA 1
ATOM 3547 C C . THR B 1 34 ? -26.531 15.516 -13.75 1 86.94 34 THR B C 1
ATOM 3549 O O . THR B 1 34 ? -27.547 15.195 -13.148 1 86.94 34 THR B O 1
ATOM 3552 N N . TYR B 1 35 ? -25.391 15.812 -13.25 1 91.94 35 TYR B N 1
ATOM 3553 C CA . TYR B 1 35 ? -25.203 15.695 -11.805 1 91.94 35 TYR B CA 1
ATOM 3554 C C . TYR B 1 35 ? -24.844 17.047 -11.188 1 91.94 35 TYR B C 1
ATOM 3556 O O . TYR B 1 35 ? -24.094 17.812 -11.773 1 91.94 35 TYR B O 1
ATOM 3564 N N . LYS B 1 36 ? -25.375 17.219 -10.031 1 91.88 36 LYS B N 1
ATOM 3565 C CA . LYS B 1 36 ? -25 18.438 -9.32 1 91.88 36 LYS B CA 1
ATOM 3566 C C . LYS B 1 36 ? -23.531 18.391 -8.875 1 91.88 36 LYS B C 1
ATOM 3568 O O . LYS B 1 36 ? -23.016 17.312 -8.547 1 91.88 36 LYS B O 1
ATOM 3573 N N . THR B 1 37 ? -22.922 19.562 -8.875 1 94.5 37 THR B N 1
ATOM 3574 C CA . THR B 1 37 ? -21.516 19.656 -8.5 1 94.5 37 THR B CA 1
ATOM 3575 C C . THR B 1 37 ? -21.297 19.125 -7.086 1 94.5 37 THR B C 1
ATOM 3577 O O . THR B 1 37 ? -20.328 18.406 -6.832 1 94.5 37 THR B O 1
ATOM 3580 N N . ALA B 1 38 ? -22.219 19.453 -6.246 1 94.44 38 ALA B N 1
ATOM 3581 C CA . ALA B 1 38 ? -22.109 19.047 -4.852 1 94.44 38 ALA B CA 1
ATOM 3582 C C . ALA B 1 38 ? -22.109 17.516 -4.727 1 94.44 38 ALA B C 1
ATOM 3584 O O . ALA B 1 38 ? -21.359 16.953 -3.928 1 94.44 38 ALA B O 1
ATOM 3585 N N . GLN B 1 39 ? -22.938 16.875 -5.488 1 94 39 GLN B N 1
ATOM 3586 C CA . GLN B 1 39 ? -23.047 15.422 -5.461 1 94 39 GLN B CA 1
ATOM 3587 C C . GLN B 1 39 ? -21.734 14.758 -5.895 1 94 39 GLN B C 1
ATOM 3589 O O . GLN B 1 39 ? -21.266 13.82 -5.254 1 94 39 GLN B O 1
ATOM 3594 N N . VAL B 1 40 ? -21.172 15.281 -6.941 1 95.56 40 VAL B N 1
ATOM 3595 C CA . VAL B 1 40 ? -19.938 14.727 -7.492 1 95.56 40 VAL B CA 1
ATOM 3596 C C . VAL B 1 40 ? -18.797 14.914 -6.5 1 95.56 40 VAL B C 1
ATOM 3598 O O . VAL B 1 40 ? -18.078 13.961 -6.176 1 95.56 40 VAL B O 1
ATOM 3601 N N . ILE B 1 41 ? -18.703 16.094 -5.945 1 96.56 41 ILE B N 1
ATOM 3602 C CA . ILE B 1 41 ? -17.578 16.438 -5.086 1 96.56 41 ILE B CA 1
ATOM 3603 C C . ILE B 1 41 ? -17.703 15.703 -3.748 1 96.56 41 ILE B C 1
ATOM 3605 O O . ILE B 1 41 ? -16.703 15.289 -3.158 1 96.56 41 ILE B O 1
ATOM 3609 N N . THR B 1 42 ? -18.938 15.555 -3.301 1 96.44 42 THR B N 1
ATOM 3610 C CA . THR B 1 42 ? -19.141 14.812 -2.064 1 96.44 42 THR B CA 1
ATOM 3611 C C . THR B 1 42 ? -18.625 13.383 -2.195 1 96.44 42 THR B C 1
ATOM 3613 O O . THR B 1 42 ? -17.953 12.875 -1.294 1 96.44 42 THR B O 1
ATOM 3616 N N . LEU B 1 43 ? -18.938 12.789 -3.27 1 95.69 43 LEU B N 1
ATOM 3617 C CA . LEU B 1 43 ? -18.484 11.422 -3.514 1 95.69 43 LEU B CA 1
ATOM 3618 C C . LEU B 1 43 ? -16.969 11.336 -3.533 1 95.69 43 LEU B C 1
ATOM 3620 O O . LEU B 1 43 ? -16.391 10.422 -2.953 1 95.69 43 LEU B O 1
ATOM 3624 N N . VAL B 1 44 ? -16.312 12.281 -4.18 1 96.81 44 VAL B N 1
ATOM 3625 C CA . VAL B 1 44 ? -14.852 12.305 -4.277 1 96.81 44 VAL B CA 1
ATOM 3626 C C . VAL B 1 44 ? -14.242 12.531 -2.895 1 96.81 44 VAL B C 1
ATOM 3628 O O . VAL B 1 44 ? -13.273 11.867 -2.514 1 96.81 44 VAL B O 1
ATOM 3631 N N . LEU B 1 45 ? -14.828 13.43 -2.145 1 97.31 45 LEU B N 1
ATOM 3632 C CA . LEU B 1 45 ? -14.359 13.719 -0.792 1 97.31 45 LEU B CA 1
ATOM 3633 C C . LEU B 1 45 ? -14.453 12.477 0.09 1 97.31 45 LEU B C 1
ATOM 3635 O O . LEU B 1 45 ? -13.508 12.156 0.815 1 97.31 45 LEU B O 1
ATOM 3639 N N . LEU B 1 46 ? -15.586 11.797 -0.001 1 96.88 46 LEU B N 1
ATOM 3640 C CA . LEU B 1 46 ? -15.758 10.562 0.763 1 96.88 46 LEU B CA 1
ATOM 3641 C C . LEU B 1 46 ? -14.727 9.516 0.349 1 96.88 46 LEU B C 1
ATOM 3643 O O . LEU B 1 46 ? -14.188 8.805 1.197 1 96.88 46 LEU B O 1
ATOM 3647 N N . GLY B 1 47 ? -14.508 9.43 -0.942 1 96.25 47 GLY B N 1
ATOM 3648 C CA . GLY B 1 47 ? -13.469 8.523 -1.426 1 96.25 47 GLY B CA 1
ATOM 3649 C C . GLY B 1 47 ? -12.109 8.805 -0.828 1 96.25 47 GLY B C 1
ATOM 3650 O O . GLY B 1 47 ? -11.398 7.883 -0.418 1 96.25 47 GLY B O 1
ATOM 3651 N N . PHE B 1 48 ? -11.75 10.07 -0.755 1 96.12 48 PHE B N 1
ATOM 3652 C CA . PHE B 1 48 ? -10.438 10.438 -0.235 1 96.12 48 PHE B CA 1
ATOM 3653 C C . PHE B 1 48 ? -10.375 10.234 1.274 1 96.12 48 PHE B C 1
ATOM 3655 O O . PHE B 1 48 ? -9.32 9.914 1.822 1 96.12 48 PHE B O 1
ATOM 3662 N N . LEU B 1 49 ? -11.492 10.391 1.963 1 96.19 49 LEU B N 1
ATOM 3663 C CA . LEU B 1 49 ? -11.547 10.086 3.387 1 96.19 49 LEU B CA 1
ATOM 3664 C C . LEU B 1 49 ? -11.273 8.609 3.635 1 96.19 49 LEU B C 1
ATOM 3666 O O . LEU B 1 49 ? -10.664 8.242 4.645 1 96.19 49 LEU B O 1
ATOM 3670 N N . LEU B 1 50 ? -11.711 7.832 2.68 1 94.94 50 LEU B N 1
ATOM 3671 C CA . LEU B 1 50 ? -11.516 6.391 2.783 1 94.94 50 LEU B CA 1
ATOM 3672 C C . LEU B 1 50 ? -10.195 5.973 2.148 1 94.94 50 LEU B C 1
ATOM 3674 O O . LEU B 1 50 ? -9.914 4.777 2.025 1 94.94 50 LEU B O 1
ATOM 3678 N N . ARG B 1 51 ? -9.438 6.914 1.678 1 92.5 51 ARG B N 1
ATOM 3679 C CA . ARG B 1 51 ? -8.086 6.746 1.162 1 92.5 51 ARG B CA 1
ATOM 3680 C C . ARG B 1 51 ? -8.086 5.887 -0.099 1 92.5 51 ARG B C 1
ATOM 3682 O O . ARG B 1 51 ? -7.266 4.973 -0.233 1 92.5 51 ARG B O 1
ATOM 3689 N N . VAL B 1 52 ? -9.055 6.199 -0.998 1 91.5 52 VAL B N 1
ATOM 3690 C CA . VAL B 1 52 ? -9.016 5.559 -2.309 1 91.5 52 VAL B CA 1
ATOM 3691 C C . VAL B 1 52 ? -7.758 5.988 -3.059 1 91.5 52 VAL B C 1
ATOM 3693 O O . VAL B 1 52 ? -7.359 7.152 -2.998 1 91.5 52 VAL B O 1
ATOM 3696 N N . LYS B 1 53 ? -7.145 5.125 -3.801 1 87 53 LYS B N 1
ATOM 3697 C CA . LYS B 1 53 ? -5.863 5.426 -4.434 1 87 53 LYS B CA 1
ATOM 3698 C C . LYS B 1 53 ? -6.035 5.707 -5.922 1 87 53 LYS B C 1
ATOM 3700 O O . LYS B 1 53 ? -5.094 6.129 -6.594 1 87 53 LYS B O 1
ATOM 3705 N N . SER B 1 54 ? -7.215 5.445 -6.445 1 88.94 54 SER B N 1
ATOM 3706 C CA . SER B 1 54 ? -7.508 5.719 -7.848 1 88.94 54 SER B CA 1
ATOM 3707 C C . SER B 1 54 ? -9 5.969 -8.062 1 88.94 54 SER B C 1
ATOM 3709 O O . SER B 1 54 ? -9.828 5.508 -7.277 1 88.94 54 SER B O 1
ATOM 3711 N N . PHE B 1 55 ? -9.289 6.648 -9.078 1 92.62 55 PHE B N 1
ATOM 3712 C CA . PHE B 1 55 ? -10.695 6.875 -9.391 1 92.62 55 PHE B CA 1
ATOM 3713 C C . PHE B 1 55 ? -11.344 5.602 -9.922 1 92.62 55 PHE B C 1
ATOM 3715 O O . PHE B 1 55 ? -12.562 5.453 -9.859 1 92.62 55 PHE B O 1
ATOM 3722 N N . ASN B 1 56 ? -10.539 4.723 -10.391 1 87.94 56 ASN B N 1
ATOM 3723 C CA . ASN B 1 56 ? -11.078 3.418 -10.75 1 87.94 56 ASN B CA 1
ATOM 3724 C C . ASN B 1 56 ? -11.609 2.674 -9.531 1 87.94 56 ASN B C 1
ATOM 3726 O O . ASN B 1 56 ? -12.664 2.043 -9.594 1 87.94 56 ASN B O 1
ATOM 3730 N N . GLU B 1 57 ? -10.852 2.752 -8.539 1 89.81 57 GLU B N 1
ATOM 3731 C CA . GLU B 1 57 ? -11.312 2.148 -7.293 1 89.81 57 GLU B CA 1
ATOM 3732 C C . GLU B 1 57 ? -12.602 2.795 -6.812 1 89.81 57 GLU B C 1
ATOM 3734 O O . GLU B 1 57 ? -13.539 2.1 -6.402 1 89.81 57 GLU B O 1
ATOM 3739 N N . LEU B 1 58 ? -12.617 4.07 -6.891 1 93.56 58 LEU B N 1
ATOM 3740 C CA . LEU B 1 58 ? -13.828 4.785 -6.504 1 93.56 58 LEU B CA 1
ATOM 3741 C C . LEU B 1 58 ? -15.008 4.379 -7.383 1 93.56 58 LEU B C 1
ATOM 3743 O O . LEU B 1 58 ? -16.125 4.188 -6.891 1 93.56 58 LEU B O 1
ATOM 3747 N N . ASN B 1 59 ? -14.727 4.281 -8.617 1 93.12 59 ASN B N 1
ATOM 3748 C CA . ASN B 1 59 ? -15.75 3.881 -9.578 1 93.12 59 ASN B CA 1
ATOM 3749 C C . ASN B 1 59 ? -16.344 2.516 -9.234 1 93.12 59 ASN B C 1
ATOM 3751 O O . ASN B 1 59 ? -17.547 2.312 -9.336 1 93.12 59 ASN B O 1
ATOM 3755 N N . LEU B 1 60 ? -15.547 1.647 -8.852 1 90.31 60 LEU B N 1
ATOM 3756 C CA . LEU B 1 60 ? -16 0.31 -8.484 1 90.31 60 LEU B CA 1
ATOM 3757 C C . LEU B 1 60 ? -16.859 0.354 -7.219 1 90.31 60 LEU B C 1
ATOM 3759 O O . LEU B 1 60 ? -17.859 -0.349 -7.121 1 90.31 60 LEU B O 1
ATOM 3763 N N . MET B 1 61 ? -16.484 1.142 -6.312 1 93.19 61 MET B N 1
ATOM 3764 C CA . MET B 1 61 ? -17.25 1.297 -5.09 1 93.19 61 MET B CA 1
ATOM 3765 C C . MET B 1 61 ? -18.641 1.861 -5.391 1 93.19 61 MET B C 1
ATOM 3767 O O . MET B 1 61 ? -19.641 1.419 -4.812 1 93.19 61 MET B O 1
ATOM 3771 N N . ILE B 1 62 ? -18.672 2.812 -6.305 1 94.25 62 ILE B N 1
ATOM 3772 C CA . ILE B 1 62 ? -19.922 3.436 -6.684 1 94.25 62 ILE B CA 1
ATOM 3773 C C . ILE B 1 62 ? -20.812 2.414 -7.391 1 94.25 62 ILE B C 1
ATOM 3775 O O . ILE B 1 62 ? -22 2.297 -7.078 1 94.25 62 ILE B O 1
ATOM 3779 N N . LYS B 1 63 ? -20.203 1.652 -8.297 1 90.06 63 LYS B N 1
ATOM 3780 C CA . LYS B 1 63 ? -20.938 0.651 -9.055 1 90.06 63 LYS B CA 1
ATOM 3781 C C . LYS B 1 63 ? -21.484 -0.438 -8.141 1 90.06 63 LYS B C 1
ATOM 3783 O O . LYS B 1 63 ? -22.531 -1.033 -8.43 1 90.06 63 LYS B O 1
ATOM 3788 N N . ASN B 1 64 ? -20.828 -0.598 -7.039 1 89.25 64 ASN B N 1
ATOM 3789 C CA . ASN B 1 64 ? -21.281 -1.604 -6.082 1 89.25 64 ASN B CA 1
ATOM 3790 C C . ASN B 1 64 ? -22.25 -1.013 -5.062 1 89.25 64 ASN B C 1
ATOM 3792 O O . ASN B 1 64 ? -22.531 -1.63 -4.031 1 89.25 64 ASN B O 1
ATOM 3796 N N . ASN B 1 65 ? -22.609 0.201 -5.199 1 90.81 65 ASN B N 1
ATOM 3797 C CA . ASN B 1 65 ? -23.625 0.894 -4.398 1 90.81 65 ASN B CA 1
ATOM 3798 C C . ASN B 1 65 ? -23.172 1.034 -2.945 1 90.81 65 ASN B C 1
ATOM 3800 O O . ASN B 1 65 ? -23.984 0.906 -2.027 1 90.81 65 ASN B O 1
ATOM 3804 N N . GLU B 1 66 ? -21.969 1.225 -2.779 1 92.75 66 GLU B N 1
ATOM 3805 C CA . GLU B 1 66 ? -21.438 1.271 -1.415 1 92.75 66 GLU B CA 1
ATOM 3806 C C . GLU B 1 66 ? -21.75 2.611 -0.753 1 92.75 66 GLU B C 1
ATOM 3808 O O . GLU B 1 66 ? -21.75 2.719 0.475 1 92.75 66 GLU B O 1
ATOM 3813 N N . PHE B 1 67 ? -22.016 3.645 -1.568 1 94.69 67 PHE B N 1
ATOM 3814 C CA . PHE B 1 67 ? -22.297 4.973 -1.028 1 94.69 67 PHE B CA 1
ATOM 3815 C C . PHE B 1 67 ? -23.781 5.285 -1.088 1 94.69 67 PHE B C 1
ATOM 3817 O O . PHE B 1 67 ? -24.203 6.406 -0.78 1 94.69 67 PHE B O 1
ATOM 3824 N N . LYS B 1 68 ? -24.578 4.371 -1.412 1 91.94 68 LYS B N 1
ATOM 3825 C CA . LYS B 1 68 ? -25.984 4.598 -1.719 1 91.94 68 LYS B CA 1
ATOM 3826 C C . LYS B 1 68 ? -26.734 5.121 -0.499 1 91.94 68 LYS B C 1
ATOM 3828 O O . LYS B 1 68 ? -27.656 5.938 -0.63 1 91.94 68 LYS B O 1
ATOM 3833 N N . GLU B 1 69 ? -26.344 4.672 0.684 1 93.81 69 GLU B N 1
ATOM 3834 C CA . GLU B 1 69 ? -27.047 5.027 1.907 1 93.81 69 GLU B CA 1
ATOM 3835 C C . GLU B 1 69 ? -26.812 6.484 2.287 1 93.81 69 GLU B C 1
ATOM 3837 O O . GLU B 1 69 ? -27.5 7.031 3.15 1 93.81 69 GLU B O 1
ATOM 3842 N N . LEU B 1 70 ? -25.844 7.156 1.603 1 95.31 70 LEU B N 1
ATOM 3843 C CA . LEU B 1 70 ? -25.469 8.516 1.97 1 95.31 70 LEU B CA 1
ATOM 3844 C C . LEU B 1 70 ? -26.188 9.539 1.091 1 95.31 70 LEU B C 1
ATOM 3846 O O . LEU B 1 70 ? -26.016 10.742 1.263 1 95.31 70 LEU B O 1
ATOM 3850 N N . PHE B 1 71 ? -26.953 9.031 0.155 1 93.94 71 PHE B N 1
ATOM 3851 C CA . PHE B 1 71 ? -27.719 9.883 -0.75 1 93.94 71 PHE B CA 1
ATOM 3852 C C . PHE B 1 71 ? -29.188 9.492 -0.75 1 93.94 71 PHE B C 1
ATOM 3854 O O . PHE B 1 71 ? -29.547 8.406 -0.291 1 93.94 71 PHE B O 1
ATOM 3861 N N . ARG B 1 72 ? -29.953 10.367 -1.266 1 91 72 ARG B N 1
ATOM 3862 C CA . ARG B 1 72 ? -31.391 10.102 -1.307 1 91 72 ARG B CA 1
ATOM 3863 C C . ARG B 1 72 ? -31.703 8.867 -2.15 1 91 72 ARG B C 1
ATOM 3865 O O . ARG B 1 72 ? -31 8.594 -3.133 1 91 72 ARG B O 1
ATOM 3872 N N . ARG B 1 73 ? -32.781 8.195 -1.764 1 89.25 73 ARG B N 1
ATOM 3873 C CA . ARG B 1 73 ? -33.156 6.988 -2.488 1 89.25 73 ARG B CA 1
ATOM 3874 C C . ARG B 1 73 ? -33.469 7.305 -3.943 1 89.25 73 ARG B C 1
ATOM 3876 O O . ARG B 1 73 ? -34.125 8.312 -4.234 1 89.25 73 ARG B O 1
ATOM 3883 N N . GLY B 1 74 ? -32.906 6.52 -4.77 1 84.56 74 GLY B N 1
ATOM 3884 C CA . GLY B 1 74 ? -33.188 6.688 -6.184 1 84.56 74 GLY B CA 1
ATOM 3885 C C . GLY B 1 74 ? -32.219 7.602 -6.891 1 84.56 74 GLY B C 1
ATOM 3886 O O . GLY B 1 74 ? -32.281 7.766 -8.109 1 84.56 74 GLY B O 1
ATOM 3887 N N . THR B 1 75 ? -31.359 8.156 -6.117 1 87.62 75 THR B N 1
ATOM 3888 C CA . THR B 1 75 ? -30.375 9.047 -6.719 1 87.62 75 THR B CA 1
ATOM 3889 C C . THR B 1 75 ? -29.328 8.25 -7.5 1 87.62 75 THR B C 1
ATOM 3891 O O . THR B 1 75 ? -28.797 7.25 -7.012 1 87.62 75 THR B O 1
ATOM 3894 N N . GLN B 1 76 ? -29.156 8.656 -8.695 1 89.75 76 GLN B N 1
ATOM 3895 C CA . GLN B 1 76 ? -28.078 8.055 -9.492 1 89.75 76 GLN B CA 1
ATOM 3896 C C . GLN B 1 76 ? -26.75 8.727 -9.211 1 89.75 76 GLN B C 1
ATOM 3898 O O . GLN B 1 76 ? -26.641 9.953 -9.234 1 89.75 76 GLN B O 1
ATOM 3903 N N . LEU B 1 77 ? -25.828 7.965 -8.922 1 93 77 LEU B N 1
ATOM 3904 C CA . LEU B 1 77 ? -24.516 8.5 -8.586 1 93 77 LEU B CA 1
ATOM 3905 C C . LEU B 1 77 ? -23.609 8.562 -9.82 1 93 77 LEU B C 1
ATOM 3907 O O . LEU B 1 77 ? -23.688 7.695 -10.695 1 93 77 LEU B O 1
ATOM 3911 N N . PRO B 1 78 ? -22.844 9.633 -9.891 1 93.69 78 PRO B N 1
ATOM 3912 C CA . PRO B 1 78 ? -21.953 9.789 -11.047 1 93.69 78 PRO B CA 1
ATOM 3913 C C . PRO B 1 78 ? -20.844 8.742 -11.078 1 93.69 78 PRO B C 1
ATOM 3915 O O . PRO B 1 78 ? -20.391 8.289 -10.031 1 93.69 78 PRO B O 1
ATOM 3918 N N . LEU B 1 79 ? -20.453 8.469 -12.258 1 93.62 79 LEU B N 1
ATOM 3919 C CA . LEU B 1 79 ? -19.328 7.555 -12.453 1 93.62 79 LEU B CA 1
ATOM 3920 C C . LEU B 1 79 ? -18.031 8.328 -12.719 1 93.62 79 LEU B C 1
ATOM 3922 O O . LEU B 1 79 ? -18 9.547 -12.555 1 93.62 79 LEU B O 1
ATOM 3926 N N . VAL B 1 80 ? -17.031 7.625 -13.109 1 92.25 80 VAL B N 1
ATOM 3927 C CA . VAL B 1 80 ? -15.672 8.164 -13.125 1 92.25 80 VAL B CA 1
ATOM 3928 C C . VAL B 1 80 ? -15.578 9.281 -14.172 1 92.25 80 VAL B C 1
ATOM 3930 O O . VAL B 1 80 ? -14.922 10.305 -13.938 1 92.25 80 VAL B O 1
ATOM 3933 N N . ASP B 1 81 ? -16.172 9.172 -15.273 1 91.5 81 ASP B N 1
ATOM 3934 C CA . ASP B 1 81 ? -16.062 10.172 -16.328 1 91.5 81 ASP B CA 1
ATOM 3935 C C . ASP B 1 81 ? -16.719 11.484 -15.922 1 91.5 81 ASP B C 1
ATOM 3937 O O . ASP B 1 81 ? -16.172 12.562 -16.172 1 91.5 81 ASP B O 1
ATOM 3941 N N . ALA B 1 82 ? -17.875 11.305 -15.344 1 93.94 82 ALA B N 1
ATOM 3942 C CA . ALA B 1 82 ? -18.562 12.492 -14.852 1 93.94 82 ALA B CA 1
ATOM 3943 C C . ALA B 1 82 ? -17.734 13.188 -13.766 1 93.94 82 ALA B C 1
ATOM 3945 O O . ALA B 1 82 ? -17.703 14.422 -13.695 1 93.94 82 ALA B O 1
ATOM 3946 N N . ILE B 1 83 ? -17.109 12.391 -12.977 1 95.69 83 ILE B N 1
ATOM 3947 C CA . ILE B 1 83 ? -16.266 12.93 -11.914 1 95.69 83 ILE B CA 1
ATOM 3948 C C . ILE B 1 83 ? -15.094 13.695 -12.516 1 95.69 83 ILE B C 1
ATOM 3950 O O . ILE B 1 83 ? -14.828 14.836 -12.141 1 95.69 83 ILE B O 1
ATOM 3954 N N . ARG B 1 84 ? -14.469 13.125 -13.469 1 93.44 84 ARG B N 1
ATOM 3955 C CA . ARG B 1 84 ? -13.312 13.75 -14.109 1 93.44 84 ARG B CA 1
ATOM 3956 C C . ARG B 1 84 ? -13.711 15.047 -14.812 1 93.44 84 ARG B C 1
ATOM 3958 O O . ARG B 1 84 ? -13.016 16.047 -14.703 1 93.44 84 ARG B O 1
ATOM 3965 N N . ASP B 1 85 ? -14.797 14.992 -15.461 1 93.56 85 ASP B N 1
ATOM 3966 C CA . ASP B 1 85 ? -15.273 16.156 -16.188 1 93.56 85 ASP B CA 1
ATOM 3967 C C . ASP B 1 85 ? -15.609 17.312 -15.25 1 93.56 85 ASP B C 1
ATOM 3969 O O . ASP B 1 85 ? -15.352 18.469 -15.555 1 93.56 85 ASP B O 1
ATOM 3973 N N . THR B 1 86 ? -16.188 16.969 -14.188 1 95.31 86 THR B N 1
ATOM 3974 C CA . THR B 1 86 ? -16.531 17.984 -13.203 1 95.31 86 THR B CA 1
ATOM 3975 C C . THR B 1 86 ? -15.273 18.609 -12.609 1 95.31 86 THR B C 1
ATOM 3977 O O . THR B 1 86 ? -15.18 19.844 -12.477 1 95.31 86 THR B O 1
ATOM 3980 N N . LEU B 1 87 ? -14.312 17.812 -12.328 1 95.06 87 LEU B N 1
ATOM 3981 C CA . LEU B 1 87 ? -13.086 18.281 -11.68 1 95.06 87 LEU B CA 1
ATOM 3982 C C . LEU B 1 87 ? -12.281 19.156 -12.617 1 95.06 87 LEU B C 1
ATOM 3984 O O . LEU B 1 87 ? -11.578 20.078 -12.172 1 95.06 87 LEU B O 1
ATOM 3988 N N . LYS B 1 88 ? -12.383 18.984 -13.875 1 93.06 88 LYS B N 1
ATOM 3989 C CA . LYS B 1 88 ? -11.641 19.766 -14.867 1 93.06 88 LYS B CA 1
ATOM 3990 C C . LYS B 1 88 ? -12.117 21.203 -14.906 1 93.06 88 LYS B C 1
ATOM 3992 O O . LYS B 1 88 ? -11.336 22.109 -15.219 1 93.06 88 LYS B O 1
ATOM 3997 N N . VAL B 1 89 ? -13.375 21.391 -14.508 1 95 89 VAL B N 1
ATOM 3998 C CA . VAL B 1 89 ? -13.93 22.719 -14.734 1 95 89 VAL B CA 1
ATOM 3999 C C . VAL B 1 89 ? -14.492 23.281 -13.43 1 95 89 VAL B C 1
ATOM 4001 O O . VAL B 1 89 ? -15.203 24.281 -13.438 1 95 89 VAL B O 1
ATOM 4004 N N . ILE B 1 90 ? -14.234 22.672 -12.336 1 96.19 90 ILE B N 1
ATOM 4005 C CA . ILE B 1 90 ? -14.766 23.141 -11.055 1 96.19 90 ILE B CA 1
ATOM 4006 C C . ILE B 1 90 ? -14.102 24.453 -10.664 1 96.19 90 ILE B C 1
ATOM 4008 O O . ILE B 1 90 ? -12.945 24.703 -11.008 1 96.19 90 ILE B O 1
ATOM 4012 N N . ASN B 1 91 ? -14.852 25.266 -9.984 1 95.88 91 ASN B N 1
ATOM 4013 C CA . ASN B 1 91 ? -14.297 26.5 -9.438 1 95.88 91 ASN B CA 1
ATOM 4014 C C . ASN B 1 91 ? -13.469 26.234 -8.18 1 95.88 91 ASN B C 1
ATOM 4016 O O . ASN B 1 91 ? -14.023 25.906 -7.129 1 95.88 91 ASN B O 1
ATOM 4020 N N . ILE B 1 92 ? -12.219 26.5 -8.266 1 95.06 92 ILE B N 1
ATOM 4021 C CA . ILE B 1 92 ? -11.258 26.172 -7.215 1 95.06 92 ILE B CA 1
ATOM 4022 C C . ILE B 1 92 ? -11.516 27.031 -5.98 1 95.06 92 ILE B C 1
ATOM 4024 O O . ILE B 1 92 ? -11.281 26.594 -4.852 1 95.06 92 ILE B O 1
ATOM 4028 N N . LYS B 1 93 ? -11.992 28.188 -6.176 1 94.69 93 LYS B N 1
ATOM 4029 C CA . LYS B 1 93 ? -12.234 29.109 -5.074 1 94.69 93 LYS B CA 1
ATOM 4030 C C . LYS B 1 93 ? -13.195 28.516 -4.055 1 94.69 93 LYS B C 1
ATOM 4032 O O . LYS B 1 93 ? -13.031 28.719 -2.848 1 94.69 93 LYS B O 1
ATOM 4037 N N . GLY B 1 94 ? -14.141 27.797 -4.566 1 95.38 94 GLY B N 1
ATOM 4038 C CA . GLY B 1 94 ? -15.078 27.156 -3.662 1 95.38 94 GLY B CA 1
ATOM 4039 C C . GLY B 1 94 ? -14.43 26.125 -2.76 1 95.38 94 GLY B C 1
ATOM 4040 O O . GLY B 1 94 ? -14.75 26.031 -1.574 1 95.38 94 GLY B O 1
ATOM 4041 N N . LEU B 1 95 ? -13.562 25.359 -3.291 1 96.5 95 LEU B N 1
ATOM 4042 C CA . LEU B 1 95 ? -12.859 24.344 -2.514 1 96.5 95 LEU B CA 1
ATOM 4043 C C . LEU B 1 95 ? -11.93 24.984 -1.485 1 96.5 95 LEU B C 1
ATOM 4045 O O . LEU B 1 95 ? -11.859 24.531 -0.342 1 96.5 95 LEU B O 1
ATOM 4049 N N . LYS B 1 96 ? -11.297 26.031 -1.946 1 95.75 96 LYS B N 1
ATOM 4050 C CA . LYS B 1 96 ? -10.438 26.797 -1.034 1 95.75 96 LYS B CA 1
ATOM 4051 C C . LYS B 1 96 ? -11.234 27.328 0.153 1 95.75 96 LYS B C 1
ATOM 4053 O O . LYS B 1 96 ? -10.781 27.234 1.298 1 95.75 96 LYS B O 1
ATOM 4058 N N . GLN B 1 97 ? -12.383 27.766 -0.111 1 95.88 97 GLN B N 1
ATOM 4059 C CA . GLN B 1 97 ? -13.234 28.328 0.927 1 95.88 97 GLN B CA 1
ATOM 4060 C C . GLN B 1 97 ? -13.68 27.266 1.921 1 95.88 97 GLN B C 1
ATOM 4062 O O . GLN B 1 97 ? -13.812 27.531 3.115 1 95.88 97 GLN B O 1
ATOM 4067 N N . ILE B 1 98 ? -13.906 26.094 1.416 1 96.69 98 ILE B N 1
ATOM 4068 C CA . ILE B 1 98 ? -14.289 25.016 2.305 1 96.69 98 ILE B CA 1
ATOM 4069 C C . ILE B 1 98 ? -13.148 24.719 3.275 1 96.69 98 ILE B C 1
ATOM 4071 O O . ILE B 1 98 ? -13.367 24.562 4.477 1 96.69 98 ILE B O 1
ATOM 4075 N N . ASN B 1 99 ? -11.984 24.641 2.75 1 96.75 99 ASN B N 1
ATOM 4076 C CA . ASN B 1 99 ? -10.828 24.375 3.596 1 96.75 99 ASN B CA 1
ATOM 4077 C C . ASN B 1 99 ? -10.625 25.469 4.633 1 96.75 99 ASN B C 1
ATOM 4079 O O . ASN B 1 99 ? -10.367 25.188 5.805 1 96.75 99 ASN B O 1
ATOM 4083 N N . GLU B 1 100 ? -10.758 26.703 4.188 1 95.25 100 GLU B N 1
ATOM 4084 C CA . GLU B 1 100 ? -10.625 27.844 5.09 1 95.25 100 GLU B CA 1
ATOM 4085 C C . GLU B 1 100 ? -11.664 27.797 6.207 1 95.25 100 GLU B C 1
ATOM 4087 O O . GLU B 1 100 ? -11.352 28.094 7.363 1 95.25 100 GLU B O 1
ATOM 4092 N N . TYR B 1 101 ? -12.797 27.422 5.789 1 95.81 101 TYR B N 1
ATOM 4093 C CA . TYR B 1 101 ? -13.867 27.344 6.773 1 95.81 101 TYR B CA 1
ATOM 4094 C C . TYR B 1 101 ? -13.562 26.281 7.82 1 95.81 101 TYR B C 1
ATOM 4096 O O . TYR B 1 101 ? -13.805 26.484 9.016 1 95.81 101 TYR B O 1
ATOM 4104 N N . ILE B 1 102 ? -13.117 25.172 7.402 1 96.06 102 ILE B N 1
ATOM 4105 C CA . ILE B 1 102 ? -12.805 24.078 8.312 1 96.06 102 ILE B CA 1
ATOM 4106 C C . ILE B 1 102 ? -11.75 24.547 9.32 1 96.06 102 ILE B C 1
ATOM 4108 O O . ILE B 1 102 ? -11.891 24.281 10.523 1 96.06 102 ILE B O 1
ATOM 4112 N N . ILE B 1 103 ? -10.766 25.234 8.898 1 93.56 103 ILE B N 1
ATOM 4113 C CA . ILE B 1 103 ? -9.688 25.703 9.766 1 93.56 103 ILE B CA 1
ATOM 4114 C C . ILE B 1 103 ? -10.227 26.766 10.727 1 93.56 103 ILE B C 1
ATOM 4116 O O . ILE B 1 103 ? -9.945 26.719 11.93 1 93.56 103 ILE B O 1
ATOM 4120 N N . LYS B 1 104 ? -11.023 27.656 10.195 1 92.75 104 LYS B N 1
ATOM 4121 C CA . LYS B 1 104 ? -11.617 28.688 11.031 1 92.75 104 LYS B CA 1
ATOM 4122 C C . LYS B 1 104 ? -12.484 28.078 12.133 1 92.75 104 LYS B C 1
ATOM 4124 O O . LYS B 1 104 ? -12.414 28.5 13.289 1 92.75 104 LYS B O 1
ATOM 4129 N N . LYS B 1 105 ? -13.281 27.141 11.695 1 93.88 105 LYS B N 1
ATOM 4130 C CA . LYS B 1 105 ? -14.156 26.484 12.664 1 93.88 105 LYS B CA 1
ATOM 4131 C C . LYS B 1 105 ? -13.344 25.719 13.695 1 93.88 105 LYS B C 1
ATOM 4133 O O . LYS B 1 105 ? -13.734 25.641 14.867 1 93.88 105 LYS B O 1
ATOM 4138 N N . ALA B 1 106 ? -12.273 25.109 13.297 1 91.62 106 ALA B N 1
ATOM 4139 C CA . ALA B 1 106 ? -11.406 24.391 14.234 1 91.62 106 ALA B CA 1
ATOM 4140 C C . ALA B 1 106 ? -10.836 25.344 15.281 1 91.62 106 ALA B C 1
ATOM 4142 O O . ALA B 1 106 ? -10.703 24.984 16.453 1 91.62 106 ALA B O 1
ATOM 4143 N N . ILE B 1 107 ? -10.5 26.531 14.859 1 87.5 107 ILE B N 1
ATOM 4144 C CA . ILE B 1 107 ? -9.984 27.547 15.766 1 87.5 107 ILE B CA 1
ATOM 4145 C C . ILE B 1 107 ? -11.078 27.953 16.766 1 87.5 107 ILE B C 1
ATOM 4147 O O . ILE B 1 107 ? -10.828 28.047 17.969 1 87.5 107 ILE B O 1
ATOM 4151 N N . GLU B 1 108 ? -12.219 28.156 16.188 1 89.88 108 GLU B N 1
ATOM 4152 C CA . GLU B 1 108 ? -13.352 28.547 17.016 1 89.88 108 GLU B CA 1
ATOM 4153 C C . GLU B 1 108 ? -13.68 27.484 18.062 1 89.88 108 GLU B C 1
ATOM 4155 O O . GLU B 1 108 ? -14.086 27.797 19.172 1 89.88 108 GLU B O 1
ATOM 4160 N N . ASN B 1 109 ? -13.477 26.25 17.594 1 89.81 109 ASN B N 1
ATOM 4161 C CA . ASN B 1 109 ? -13.758 25.125 18.484 1 89.81 109 ASN B CA 1
ATOM 4162 C C . ASN B 1 109 ? -12.609 24.875 19.469 1 89.81 109 ASN B C 1
ATOM 4164 O O . ASN B 1 109 ? -12.617 23.875 20.188 1 89.81 109 ASN B O 1
ATOM 4168 N N . LYS B 1 110 ? -11.523 25.641 19.453 1 86.38 110 LYS B N 1
ATOM 4169 C CA . LYS B 1 110 ? -10.398 25.625 20.391 1 86.38 110 LYS B CA 1
ATOM 4170 C C . LYS B 1 110 ? -9.617 24.312 20.266 1 86.38 110 LYS B C 1
ATOM 4172 O O . LYS B 1 110 ? -9.18 23.75 21.281 1 86.38 110 LYS B O 1
ATOM 4177 N N . VAL B 1 111 ? -9.633 23.859 19.094 1 84.12 111 VAL B N 1
ATOM 4178 C CA . VAL B 1 111 ? -8.898 22.609 18.859 1 84.12 111 VAL B CA 1
ATOM 4179 C C . VAL B 1 111 ? -7.41 22.844 19.109 1 84.12 111 VAL B C 1
ATOM 4181 O O . VAL B 1 111 ? -6.711 21.938 19.594 1 84.12 111 VAL B O 1
ATOM 4184 N N . PHE B 1 112 ? -6.902 24.031 18.906 1 79.94 112 PHE B N 1
ATOM 4185 C CA . PHE B 1 112 ? -5.469 24.312 18.953 1 79.94 112 PHE B CA 1
ATOM 4186 C C . PHE B 1 112 ? -5.047 24.75 20.344 1 79.94 112 PHE B C 1
ATOM 4188 O O . PHE B 1 112 ? -3.859 24.969 20.609 1 79.94 112 PHE B O 1
ATOM 4195 N N . GLU B 1 113 ? -5.918 24.875 21.188 1 78.19 113 GLU B N 1
ATOM 4196 C CA . GLU B 1 113 ? -5.535 25.172 22.562 1 78.19 113 GLU B CA 1
ATOM 4197 C C . GLU B 1 113 ? -4.73 24.031 23.172 1 78.19 113 GLU B C 1
ATOM 4199 O O . GLU B 1 113 ? -3.74 24.25 23.859 1 78.19 113 GLU B O 1
ATOM 4204 N N . ASP B 1 114 ? -5.109 22.844 22.797 1 72.69 114 ASP B N 1
ATOM 4205 C CA . ASP B 1 114 ? -4.422 21.656 23.281 1 72.69 114 ASP B CA 1
ATOM 4206 C C . ASP B 1 114 ? -3.381 21.172 22.281 1 72.69 114 ASP B C 1
ATOM 4208 O O . ASP B 1 114 ? -2.629 20.234 22.578 1 72.69 114 ASP B O 1
ATOM 4212 N N . GLY B 1 115 ? -3.174 21.906 21.219 1 74.5 115 GLY B N 1
ATOM 4213 C CA . GLY B 1 115 ? -2.322 21.391 20.156 1 74.5 115 GLY B CA 1
ATOM 4214 C C . GLY B 1 115 ? -1.115 22.266 19.875 1 74.5 115 GLY B C 1
ATOM 4215 O O . GLY B 1 115 ? -0.386 22.016 18.906 1 74.5 115 GLY B O 1
ATOM 4216 N N . THR B 1 116 ? -0.816 23.188 20.781 1 83.56 116 THR B N 1
ATOM 4217 C CA . THR B 1 116 ? 0.285 24.125 20.547 1 83.56 116 THR B CA 1
ATOM 4218 C C . THR B 1 116 ? 1.589 23.562 21.109 1 83.56 116 THR B C 1
ATOM 4220 O O . THR B 1 116 ? 1.587 22.547 21.797 1 83.56 116 THR B O 1
ATOM 4223 N N . ILE B 1 117 ? 2.656 24.141 20.578 1 90.38 117 ILE B N 1
ATOM 4224 C CA . ILE B 1 117 ? 3.963 23.844 21.156 1 90.38 117 ILE B CA 1
ATOM 4225 C C . ILE B 1 117 ? 4.305 24.906 22.203 1 90.38 117 ILE B C 1
ATOM 4227 O O . ILE B 1 117 ? 4.746 26 21.859 1 90.38 117 ILE B O 1
ATOM 4231 N N . ASP B 1 118 ? 4.145 24.516 23.438 1 90.06 118 ASP B N 1
ATOM 4232 C CA . ASP B 1 118 ? 4.41 25.406 24.562 1 90.06 118 ASP B CA 1
ATOM 4233 C C . ASP B 1 118 ? 3.656 26.719 24.406 1 90.06 118 ASP B C 1
ATOM 4235 O O . ASP B 1 118 ? 4.219 27.797 24.641 1 90.06 118 ASP B O 1
ATOM 4239 N N . GLY B 1 119 ? 2.492 26.672 23.797 1 87.19 119 GLY B N 1
ATOM 4240 C CA . GLY B 1 119 ? 1.626 27.828 23.688 1 87.19 119 GLY B CA 1
ATOM 4241 C C . GLY B 1 119 ? 1.686 28.5 22.328 1 87.19 119 GLY B C 1
ATOM 4242 O O . GLY B 1 119 ? 0.91 29.406 22.047 1 87.19 119 GLY B O 1
ATOM 4243 N N . TYR B 1 120 ? 2.523 28.094 21.453 1 91.06 120 TYR B N 1
ATOM 4244 C CA . TYR B 1 120 ? 2.672 28.703 20.125 1 91.06 120 TYR B CA 1
ATOM 4245 C C . TYR B 1 120 ? 2.07 27.828 19.047 1 91.06 120 TYR B C 1
ATOM 4247 O O . TYR B 1 120 ? 2.26 26.609 19.047 1 91.06 120 TYR B O 1
ATOM 4255 N N . THR B 1 121 ? 1.274 28.469 18.234 1 91.31 121 THR B N 1
ATOM 4256 C CA . THR B 1 121 ? 0.844 27.781 17.016 1 91.31 121 THR B CA 1
ATOM 4257 C C . THR B 1 121 ? 1.906 27.891 15.93 1 91.31 121 THR B C 1
ATOM 4259 O O . THR B 1 121 ? 2.244 29 15.5 1 91.31 121 THR B O 1
ATOM 4262 N N . VAL B 1 122 ? 2.402 26.766 15.555 1 93.44 122 VAL B N 1
ATOM 4263 C CA . VAL B 1 122 ? 3.539 26.75 14.641 1 93.44 122 VAL B CA 1
ATOM 4264 C C . VAL B 1 122 ? 3.111 26.156 13.305 1 93.44 122 VAL B C 1
ATOM 4266 O O . VAL B 1 122 ? 2.422 25.141 13.258 1 93.44 122 VAL B O 1
ATOM 4269 N N . ALA B 1 123 ? 3.453 26.844 12.266 1 93.75 123 ALA B N 1
ATOM 4270 C CA . ALA B 1 123 ? 3.189 26.359 10.914 1 93.75 123 ALA B CA 1
ATOM 4271 C C . ALA B 1 123 ? 4.492 26.078 10.172 1 93.75 123 ALA B C 1
ATOM 4273 O O . ALA B 1 123 ? 5.453 26.844 10.281 1 93.75 123 ALA B O 1
ATOM 4274 N N . ALA B 1 124 ? 4.539 25 9.508 1 94.94 124 ALA B N 1
ATOM 4275 C CA . ALA B 1 124 ? 5.703 24.641 8.703 1 94.94 124 ALA B CA 1
ATOM 4276 C C . ALA B 1 124 ? 5.387 24.734 7.215 1 94.94 124 ALA B C 1
ATOM 4278 O O . ALA B 1 124 ? 4.262 24.438 6.797 1 94.94 124 ALA B O 1
ATOM 4279 N N . ILE B 1 125 ? 6.34 25.156 6.434 1 93.94 125 ILE B N 1
ATOM 4280 C CA . ILE B 1 125 ? 6.211 25.203 4.98 1 93.94 125 ILE B CA 1
ATOM 4281 C C . ILE B 1 125 ? 7.277 24.328 4.336 1 93.94 125 ILE B C 1
ATOM 4283 O O . ILE B 1 125 ? 8.43 24.312 4.781 1 93.94 125 ILE B O 1
ATOM 4287 N N . ASP B 1 126 ? 6.879 23.562 3.443 1 92.94 126 ASP B N 1
ATOM 4288 C CA . ASP B 1 126 ? 7.816 22.719 2.713 1 92.94 126 ASP B CA 1
ATOM 4289 C C . ASP B 1 126 ? 7.309 22.422 1.306 1 92.94 126 ASP B C 1
ATOM 4291 O O . ASP B 1 126 ? 6.098 22.422 1.064 1 92.94 126 ASP B O 1
ATOM 4295 N N . GLY B 1 127 ? 8.25 22.234 0.437 1 89.25 127 GLY B N 1
ATOM 4296 C CA . GLY B 1 127 ? 7.906 21.875 -0.93 1 89.25 127 GLY B CA 1
ATOM 4297 C C . GLY B 1 127 ? 7.84 20.375 -1.154 1 89.25 127 GLY B C 1
ATOM 4298 O O . GLY B 1 127 ? 8.539 19.609 -0.485 1 89.25 127 GLY B O 1
ATOM 4299 N N . THR B 1 128 ? 6.93 20.062 -2.035 1 87.94 128 THR B N 1
ATOM 4300 C CA . THR B 1 128 ? 6.812 18.641 -2.355 1 87.94 128 THR B CA 1
ATOM 4301 C C . THR B 1 128 ? 6.367 18.438 -3.801 1 87.94 128 THR B C 1
ATOM 4303 O O . THR B 1 128 ? 5.801 19.359 -4.41 1 87.94 128 THR B O 1
ATOM 4306 N N . LYS B 1 129 ? 6.684 17.297 -4.316 1 84.56 129 LYS B N 1
ATOM 4307 C CA . LYS B 1 129 ? 6.195 16.891 -5.629 1 84.56 129 LYS B CA 1
ATOM 4308 C C . LYS B 1 129 ? 4.863 16.156 -5.516 1 84.56 129 LYS B C 1
ATOM 4310 O O . LYS B 1 129 ? 4.707 15.266 -4.672 1 84.56 129 LYS B O 1
ATOM 4315 N N . PHE B 1 130 ? 3.879 16.562 -6.277 1 80.94 130 PHE B N 1
ATOM 4316 C CA . PHE B 1 130 ? 2.559 15.945 -6.203 1 80.94 130 PHE B CA 1
ATOM 4317 C C . PHE B 1 130 ? 2.428 14.828 -7.23 1 80.94 130 PHE B C 1
ATOM 4319 O O . PHE B 1 130 ? 2.125 13.688 -6.875 1 80.94 130 PHE B O 1
ATOM 4326 N N . PHE B 1 131 ? 2.412 15.156 -8.516 1 75.81 131 PHE B N 1
ATOM 4327 C CA . PHE B 1 131 ? 2.182 14.18 -9.578 1 75.81 131 PHE B CA 1
ATOM 4328 C C . PHE B 1 131 ? 3.207 14.344 -10.695 1 75.81 131 PHE B C 1
ATOM 4330 O O . PHE B 1 131 ? 3.756 15.43 -10.883 1 75.81 131 PHE B O 1
ATOM 4337 N N . GLY B 1 132 ? 3.607 13.102 -11.219 1 66.88 132 GLY B N 1
ATOM 4338 C CA . GLY B 1 132 ? 4.461 13.156 -12.398 1 66.88 132 GLY B CA 1
ATOM 4339 C C . GLY B 1 132 ? 4.059 12.164 -13.469 1 66.88 132 GLY B C 1
ATOM 4340 O O . GLY B 1 132 ? 3.404 11.156 -13.18 1 66.88 132 GLY B O 1
ATOM 4341 N N . SER B 1 133 ? 3.941 12.562 -14.555 1 65.38 133 SER B N 1
ATOM 4342 C CA . SER B 1 133 ? 3.672 11.656 -15.656 1 65.38 133 SER B CA 1
ATOM 4343 C C . SER B 1 133 ? 4.734 11.773 -16.75 1 65.38 133 SER B C 1
ATOM 4345 O O . SER B 1 133 ? 5.242 12.867 -17 1 65.38 133 SER B O 1
ATOM 4347 N N . ASN B 1 134 ? 5.137 10.68 -17.141 1 57.5 134 ASN B N 1
ATOM 4348 C CA . ASN B 1 134 ? 6.055 10.703 -18.281 1 57.5 134 ASN B CA 1
ATOM 4349 C C . ASN B 1 134 ? 5.309 10.75 -19.609 1 57.5 134 ASN B C 1
ATOM 4351 O O . ASN B 1 134 ? 5.867 11.156 -20.625 1 57.5 134 ASN B O 1
ATOM 4355 N N . LYS B 1 135 ? 4.16 10.398 -19.625 1 59 135 LYS B N 1
ATOM 4356 C CA . LYS B 1 135 ? 3.449 10.18 -20.875 1 59 135 LYS B CA 1
ATOM 4357 C C . LYS B 1 135 ? 2.541 11.359 -21.219 1 59 135 LYS B C 1
ATOM 4359 O O . LYS B 1 135 ? 2.438 11.766 -22.375 1 59 135 LYS B O 1
ATOM 4364 N N . LYS B 1 136 ? 1.912 11.938 -20.219 1 63.22 136 LYS B N 1
ATOM 4365 C CA . LYS B 1 136 ? 0.947 13.016 -20.438 1 63.22 136 LYS B CA 1
ATOM 4366 C C . LYS B 1 136 ? 1.438 14.328 -19.844 1 63.22 136 LYS B C 1
ATOM 4368 O O . LYS B 1 136 ? 2.059 14.344 -18.781 1 63.22 136 LYS B O 1
ATOM 4373 N N . SER B 1 137 ? 1.31 15.391 -20.703 1 66.38 137 SER B N 1
ATOM 4374 C CA . SER B 1 137 ? 1.746 16.703 -20.234 1 66.38 137 SER B CA 1
ATOM 4375 C C . SER B 1 137 ? 0.629 17.734 -20.359 1 66.38 137 SER B C 1
ATOM 4377 O O . SER B 1 137 ? -0.26 17.594 -21.203 1 66.38 137 SER B O 1
ATOM 4379 N N . CYS B 1 138 ? 0.475 18.562 -19.359 1 67.94 138 CYS B N 1
ATOM 4380 C CA . CYS B 1 138 ? -0.397 19.734 -19.422 1 67.94 138 CYS B CA 1
ATOM 4381 C C . CYS B 1 138 ? 0.411 21.031 -19.328 1 67.94 138 CYS B C 1
ATOM 4383 O O . CYS B 1 138 ? 1.59 21 -18.969 1 67.94 138 CYS B O 1
ATOM 4385 N N . PRO B 1 139 ? -0.145 22.141 -19.797 1 66.44 139 PRO B N 1
ATOM 4386 C CA . PRO B 1 139 ? 0.595 23.406 -19.828 1 66.44 139 PRO B CA 1
ATOM 4387 C C . PRO B 1 139 ? 1.128 23.797 -18.453 1 66.44 139 PRO B C 1
ATOM 4389 O O . PRO B 1 139 ? 2.141 24.5 -18.359 1 66.44 139 PRO B O 1
ATOM 4392 N N . GLU B 1 140 ? 0.542 23.328 -17.453 1 67.44 140 GLU B N 1
ATOM 4393 C CA . GLU B 1 140 ? 0.922 23.734 -16.109 1 67.44 140 GLU B CA 1
ATOM 4394 C C . GLU B 1 140 ? 1.955 22.797 -15.5 1 67.44 140 GLU B C 1
ATOM 4396 O O . GLU B 1 140 ? 2.393 22.984 -14.367 1 67.44 140 GLU B O 1
ATOM 4401 N N . CYS B 1 141 ? 2.352 21.812 -16.359 1 68.69 141 CYS B N 1
ATOM 4402 C CA . CYS B 1 141 ? 3.34 20.844 -15.875 1 68.69 141 CYS B CA 1
ATOM 4403 C C . CYS B 1 141 ? 4.734 21.469 -15.852 1 68.69 141 CYS B C 1
ATOM 4405 O O . CYS B 1 141 ? 5.082 22.266 -16.734 1 68.69 141 CYS B O 1
ATOM 4407 N N . LEU B 1 142 ? 5.441 21.188 -14.82 1 71.12 142 LEU B N 1
ATOM 4408 C CA . LEU B 1 142 ? 6.875 21.453 -14.844 1 71.12 142 LEU B CA 1
ATOM 4409 C C . LEU B 1 142 ? 7.617 20.391 -15.633 1 71.12 142 LEU B C 1
ATOM 4411 O O . LEU B 1 142 ? 7.152 19.25 -15.734 1 71.12 142 LEU B O 1
ATOM 4415 N N . ARG B 1 143 ? 8.516 20.766 -16.406 1 66.88 143 ARG B N 1
ATOM 4416 C CA . ARG B 1 143 ? 9.156 19.812 -17.297 1 66.88 143 ARG B CA 1
ATOM 4417 C C . ARG B 1 143 ? 10.633 19.625 -16.938 1 66.88 143 ARG B C 1
ATOM 4419 O O . ARG B 1 143 ? 11.328 20.594 -16.641 1 66.88 143 ARG B O 1
ATOM 4426 N N . ASN B 1 144 ? 10.883 18.469 -16.516 1 62.12 144 ASN B N 1
ATOM 4427 C CA . ASN B 1 144 ? 12.289 18.094 -16.531 1 62.12 144 ASN B CA 1
ATOM 4428 C C . ASN B 1 144 ? 12.625 17.219 -17.734 1 62.12 144 ASN B C 1
ATOM 4430 O O . ASN B 1 144 ? 11.734 16.875 -18.516 1 62.12 144 ASN B O 1
ATOM 4434 N N . LYS B 1 145 ? 13.906 16.906 -18.125 1 57.06 145 LYS B N 1
ATOM 4435 C CA . LYS B 1 145 ? 14.336 16.25 -19.359 1 57.06 145 LYS B CA 1
ATOM 4436 C C . LYS B 1 145 ? 13.406 15.086 -19.703 1 57.06 145 LYS B C 1
ATOM 4438 O O . LYS B 1 145 ? 13.039 14.914 -20.859 1 57.06 145 LYS B O 1
ATOM 4443 N N . ALA B 1 146 ? 12.953 14.406 -18.781 1 57.59 146 ALA B N 1
ATOM 4444 C CA . ALA B 1 146 ? 12.289 13.164 -19.188 1 57.59 146 ALA B CA 1
ATOM 4445 C C . ALA B 1 146 ? 10.891 13.078 -18.578 1 57.59 146 ALA B C 1
ATOM 4447 O O . ALA B 1 146 ? 10.07 12.266 -19.031 1 57.59 146 ALA B O 1
ATOM 4448 N N . HIS B 1 147 ? 10.531 14.117 -17.609 1 66.38 147 HIS B N 1
ATOM 4449 C CA . HIS B 1 147 ? 9.289 13.844 -16.891 1 66.38 147 HIS B CA 1
ATOM 4450 C C . HIS B 1 147 ? 8.523 15.133 -16.594 1 66.38 147 HIS B C 1
ATOM 4452 O O . HIS B 1 147 ? 9.133 16.188 -16.422 1 66.38 147 HIS B O 1
ATOM 4458 N N . CYS B 1 148 ? 7.23 15.219 -16.922 1 72.81 148 CYS B N 1
ATOM 4459 C CA . CYS B 1 148 ? 6.352 16.297 -16.484 1 72.81 148 CYS B CA 1
ATOM 4460 C C . CYS B 1 148 ? 5.781 16.031 -15.102 1 72.81 148 CYS B C 1
ATOM 4462 O O . CYS B 1 148 ? 5.422 14.891 -14.789 1 72.81 148 CYS B O 1
ATOM 4464 N N . PHE B 1 149 ? 5.926 17.078 -14.242 1 77.31 149 PHE B N 1
ATOM 4465 C CA . PHE B 1 149 ? 5.449 16.859 -12.883 1 77.31 149 PHE B CA 1
ATOM 4466 C C . PHE B 1 149 ? 4.848 18.141 -12.305 1 77.31 149 PHE B C 1
ATOM 4468 O O . PHE B 1 149 ? 5.031 19.219 -12.859 1 77.31 149 PHE B O 1
ATOM 4475 N N . HIS B 1 150 ? 4.031 18 -11.391 1 82.44 150 HIS B N 1
ATOM 4476 C CA . HIS B 1 150 ? 3.49 19.109 -10.617 1 82.44 150 HIS B CA 1
ATOM 4477 C C . HIS B 1 150 ? 4.078 19.141 -9.211 1 82.44 150 HIS B C 1
ATOM 4479 O O . HIS B 1 150 ? 4.25 18.094 -8.578 1 82.44 150 HIS B O 1
ATOM 4485 N N . SER B 1 151 ? 4.527 20.281 -8.859 1 85.5 151 SER B N 1
ATOM 4486 C CA . SER B 1 151 ? 5.074 20.484 -7.523 1 85.5 151 SER B CA 1
ATOM 4487 C C . SER B 1 151 ? 4.477 21.734 -6.871 1 85.5 151 SER B C 1
ATOM 4489 O O . SER B 1 151 ? 3.895 22.578 -7.551 1 85.5 151 SER B O 1
ATOM 4491 N N . GLY B 1 152 ? 4.578 21.719 -5.629 1 88.69 152 GLY B N 1
ATOM 4492 C CA . GLY B 1 152 ? 4.062 22.875 -4.895 1 88.69 152 GLY B CA 1
ATOM 4493 C C . GLY B 1 152 ? 4.547 22.922 -3.459 1 88.69 152 GLY B C 1
ATOM 4494 O O . GLY B 1 152 ? 5.309 22.062 -3.021 1 88.69 152 GLY B O 1
ATOM 4495 N N . ALA B 1 153 ? 4.191 24.047 -2.809 1 92.56 153 ALA B N 1
ATOM 4496 C CA . ALA B 1 153 ? 4.504 24.219 -1.393 1 92.56 153 ALA B CA 1
ATOM 4497 C C . ALA B 1 153 ? 3.252 24.078 -0.532 1 92.56 153 ALA B C 1
ATOM 4499 O O . ALA B 1 153 ? 2.172 24.531 -0.921 1 92.56 153 ALA B O 1
ATOM 4500 N N . VAL B 1 154 ? 3.447 23.406 0.561 1 94.75 154 VAL B N 1
ATOM 4501 C CA . VAL B 1 154 ? 2.34 23.172 1.481 1 94.75 154 VAL B CA 1
ATOM 4502 C C . VAL B 1 154 ? 2.656 23.781 2.842 1 94.75 154 VAL B C 1
ATOM 4504 O O . VAL B 1 154 ? 3.805 23.75 3.293 1 94.75 154 VAL B O 1
ATOM 4507 N N . MET B 1 155 ? 1.712 24.391 3.414 1 94.75 155 MET B N 1
ATOM 4508 C CA . MET B 1 155 ? 1.808 24.922 4.777 1 94.75 155 MET B CA 1
ATOM 4509 C C . MET B 1 155 ? 0.922 24.125 5.727 1 94.75 155 MET B C 1
ATOM 4511 O O . MET B 1 155 ? -0.271 23.938 5.473 1 94.75 155 MET B O 1
ATOM 4515 N N . SER B 1 156 ? 1.504 23.594 6.758 1 94.56 156 SER B N 1
ATOM 4516 C CA . SER B 1 156 ? 0.753 22.781 7.711 1 94.56 156 SER B CA 1
ATOM 4517 C C . SER B 1 156 ? 1.122 23.125 9.148 1 94.56 156 SER B C 1
ATOM 4519 O O . SER B 1 156 ? 2.234 23.578 9.414 1 94.56 156 SER B O 1
ATOM 4521 N N . ILE B 1 157 ? 0.189 22.938 10 1 91.81 157 ILE B N 1
ATOM 4522 C CA . ILE B 1 157 ? 0.442 23.125 11.43 1 91.81 157 ILE B CA 1
ATOM 4523 C C . ILE B 1 157 ? 1.249 21.953 11.961 1 91.81 157 ILE B C 1
ATOM 4525 O O . ILE B 1 157 ? 1.004 20.797 11.594 1 91.81 157 ILE B O 1
ATOM 4529 N N . VAL B 1 158 ? 2.211 22.266 12.781 1 88.94 158 VAL B N 1
ATOM 4530 C CA . VAL B 1 158 ? 3.043 21.219 13.359 1 88.94 158 VAL B CA 1
ATOM 4531 C C . VAL B 1 158 ? 2.916 21.25 14.883 1 88.94 158 VAL B C 1
ATOM 4533 O O . VAL B 1 158 ? 2.438 22.219 15.461 1 88.94 158 VAL B O 1
ATOM 4536 N N . GLY B 1 159 ? 3.342 20.047 15.484 1 80.81 159 GLY B N 1
ATOM 4537 C CA . GLY B 1 159 ? 3.287 19.984 16.938 1 80.81 159 GLY B CA 1
ATOM 4538 C C . GLY B 1 159 ? 2.377 18.891 17.453 1 80.81 159 GLY B C 1
ATOM 4539 O O . GLY B 1 159 ? 2.248 17.828 16.828 1 80.81 159 GLY B O 1
ATOM 4540 N N . VAL B 1 160 ? 1.751 19.125 18.641 1 77.12 160 VAL B N 1
ATOM 4541 C CA . VAL B 1 160 ? 0.998 18.094 19.359 1 77.12 160 VAL B CA 1
ATOM 4542 C C . VAL B 1 160 ? -0.42 18.016 18.797 1 77.12 160 VAL B C 1
ATOM 4544 O O . VAL B 1 160 ? -1.006 16.938 18.719 1 77.12 160 VAL B O 1
ATOM 4547 N N . GLY B 1 161 ? -0.89 19.062 18.297 1 77.31 161 GLY B N 1
ATOM 4548 C CA . GLY B 1 161 ? -2.248 19.094 17.781 1 77.31 161 GLY B CA 1
ATOM 4549 C C . GLY B 1 161 ? -2.381 18.453 16.422 1 77.31 161 GLY B C 1
ATOM 4550 O O . GLY B 1 161 ? -1.448 17.812 15.938 1 77.31 161 GLY B O 1
ATOM 4551 N N . PRO B 1 162 ? -3.666 18.5 15.953 1 86.31 162 PRO B N 1
ATOM 4552 C CA . PRO B 1 162 ? -3.877 17.953 14.602 1 86.31 162 PRO B CA 1
ATOM 4553 C C . PRO B 1 162 ? -3.039 18.672 13.547 1 86.31 162 PRO B C 1
ATOM 4555 O O . PRO B 1 162 ? -2.922 19.906 13.57 1 86.31 162 PRO B O 1
ATOM 4558 N N . LYS B 1 163 ? -2.383 17.984 12.82 1 89.38 163 LYS B N 1
ATOM 4559 C CA . LYS B 1 163 ? -1.547 18.516 11.75 1 89.38 163 LYS B CA 1
ATOM 4560 C C . LYS B 1 163 ? -2.383 18.859 10.523 1 89.38 163 LYS B C 1
ATOM 4562 O O . LYS B 1 163 ? -2.463 18.078 9.578 1 89.38 163 LYS B O 1
ATOM 4567 N N . LEU B 1 164 ? -2.904 20.062 10.57 1 92.75 164 LEU B N 1
ATOM 4568 C CA . LEU B 1 164 ? -3.812 20.5 9.516 1 92.75 164 LEU B CA 1
ATOM 4569 C C . LEU B 1 164 ? -3.047 21.188 8.391 1 92.75 164 LEU B C 1
ATOM 4571 O O . LEU B 1 164 ? -2.105 21.953 8.648 1 92.75 164 LEU B O 1
ATOM 4575 N N . VAL B 1 165 ? -3.451 20.922 7.234 1 95.19 165 VAL B N 1
ATOM 4576 C CA . VAL B 1 165 ? -2.951 21.672 6.082 1 95.19 165 VAL B CA 1
ATOM 4577 C C . VAL B 1 165 ? -3.711 22.984 5.945 1 95.19 165 VAL B C 1
ATOM 4579 O O . VAL B 1 165 ? -4.914 22.984 5.668 1 95.19 165 VAL B O 1
ATOM 4582 N N . ILE B 1 166 ? -3.004 24.031 6.098 1 94.5 166 ILE B N 1
ATOM 4583 C CA . ILE B 1 166 ? -3.619 25.359 6.043 1 94.5 166 ILE B CA 1
ATOM 4584 C C . ILE B 1 166 ? -3.924 25.734 4.594 1 94.5 166 ILE B C 1
ATOM 4586 O O . ILE B 1 166 ? -5.035 26.156 4.277 1 94.5 166 ILE B O 1
ATOM 4590 N N . ASP B 1 167 ? -2.965 25.594 3.836 1 94.62 167 ASP B N 1
ATOM 4591 C CA . ASP B 1 167 ? -3.096 25.906 2.414 1 94.62 167 ASP B CA 1
ATOM 4592 C C . ASP B 1 167 ? -1.914 25.344 1.622 1 94.62 167 ASP B C 1
ATOM 4594 O O . ASP B 1 167 ? -0.976 24.797 2.201 1 94.62 167 ASP B O 1
ATOM 4598 N N . PHE B 1 168 ? -2.082 25.406 0.338 1 94.25 168 PHE B N 1
ATOM 4599 C CA . PHE B 1 168 ? -0.994 25.016 -0.547 1 94.25 168 PHE B CA 1
ATOM 4600 C C . PHE B 1 168 ? -0.992 25.859 -1.815 1 94.25 168 PHE B C 1
ATOM 4602 O O . PHE B 1 168 ? -1.979 26.531 -2.121 1 94.25 168 PHE B O 1
ATOM 4609 N N . GLU B 1 169 ? 0.147 25.906 -2.424 1 91.88 169 GLU B N 1
ATOM 4610 C CA . GLU B 1 169 ? 0.295 26.641 -3.68 1 91.88 169 GLU B CA 1
ATOM 4611 C C . GLU B 1 169 ? 1.172 25.875 -4.664 1 91.88 169 GLU B C 1
ATOM 4613 O O . GLU B 1 169 ? 2.207 25.328 -4.285 1 91.88 169 GLU B O 1
ATOM 4618 N N . ASN B 1 170 ? 0.644 25.781 -5.91 1 87.44 170 ASN B N 1
ATOM 4619 C CA . ASN B 1 170 ? 1.408 25.109 -6.953 1 87.44 170 ASN B CA 1
ATOM 4620 C C . ASN B 1 170 ? 2.486 26.016 -7.539 1 87.44 170 ASN B C 1
ATOM 4622 O O . ASN B 1 170 ? 2.314 27.234 -7.598 1 87.44 170 ASN B O 1
ATOM 4626 N N . TYR B 1 171 ? 3.537 25.297 -7.949 1 83.81 171 TYR B N 1
ATOM 4627 C CA . TYR B 1 171 ? 4.555 26.047 -8.688 1 83.81 171 TYR B CA 1
ATOM 4628 C C . TYR B 1 171 ? 4.043 26.453 -10.062 1 83.81 171 TYR B C 1
ATOM 4630 O O . TYR B 1 171 ? 3.303 25.703 -10.703 1 83.81 171 TYR B O 1
ATO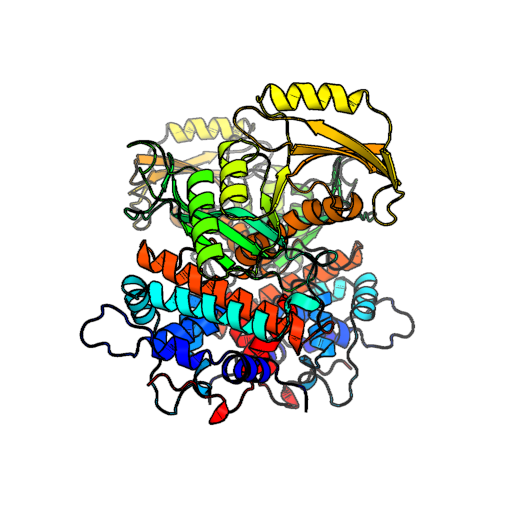M 4638 N N . ARG B 1 172 ? 4.285 27.641 -10.492 1 76.69 172 ARG B N 1
ATOM 4639 C CA . ARG B 1 172 ? 3.891 28.109 -11.82 1 76.69 172 ARG B CA 1
ATOM 4640 C C . ARG B 1 172 ? 5.059 28.031 -12.797 1 76.69 172 ARG B C 1
ATOM 4642 O O . ARG B 1 172 ? 6.176 28.438 -12.477 1 76.69 172 ARG B O 1
ATOM 4649 N N . PRO B 1 173 ? 4.66 27.359 -13.883 1 67.75 173 PRO B N 1
ATOM 4650 C CA . PRO B 1 173 ? 5.746 27.297 -14.859 1 67.75 173 PRO B CA 1
ATOM 4651 C C . PRO B 1 173 ? 6.133 28.672 -15.406 1 67.75 173 PRO B C 1
ATOM 4653 O O . PRO B 1 173 ? 5.281 29.547 -15.523 1 67.75 173 PRO B O 1
ATOM 4656 N N . GLY B 1 174 ? 7.449 28.875 -15.688 1 58.69 174 GLY B N 1
ATOM 4657 C CA . GLY B 1 174 ? 7.988 29.984 -16.453 1 58.69 174 GLY B CA 1
ATOM 4658 C C . GLY B 1 174 ? 7.949 31.312 -15.711 1 58.69 174 GLY B C 1
ATOM 4659 O O . GLY B 1 174 ? 8.094 32.375 -16.312 1 58.69 174 GLY B O 1
ATOM 4660 N N . GLN B 1 175 ? 7.543 31.469 -14.383 1 49.06 175 GLN B N 1
ATOM 4661 C CA . GLN B 1 175 ? 7.367 32.75 -13.727 1 49.06 175 GLN B CA 1
ATOM 4662 C C . GLN B 1 175 ? 8.711 33.438 -13.492 1 49.06 175 GLN B C 1
ATOM 4664 O O . GLN B 1 175 ? 8.844 34.656 -13.672 1 49.06 175 GLN B O 1
ATOM 4669 N N . ASP B 1 176 ? 9.711 32.781 -12.992 1 45.66 176 ASP B N 1
ATOM 4670 C CA . ASP B 1 176 ? 10.953 33.5 -12.688 1 45.66 176 ASP B CA 1
ATOM 4671 C C . ASP B 1 176 ? 11.766 33.75 -13.953 1 45.66 176 ASP B C 1
ATOM 4673 O O . ASP B 1 176 ? 12.359 34.812 -14.125 1 45.66 176 ASP B O 1
ATOM 4677 N N . SER B 1 177 ? 11.953 32.75 -14.891 1 42.59 177 SER B N 1
ATOM 4678 C CA . SER B 1 177 ? 12.531 32.906 -16.219 1 42.59 177 SER B CA 1
ATOM 4679 C C . SER B 1 177 ? 11.914 31.922 -17.219 1 42.59 177 SER B C 1
ATOM 4681 O O . SER B 1 177 ? 11.328 30.922 -16.812 1 42.59 177 SER B O 1
ATOM 4683 N N . VAL B 1 178 ? 11.703 32.5 -18.5 1 49.34 178 VAL B N 1
ATOM 4684 C CA . VAL B 1 178 ? 11.188 31.688 -19.609 1 49.34 178 VAL B CA 1
ATOM 4685 C C . VAL B 1 178 ? 11.57 30.219 -19.406 1 49.34 178 VAL B C 1
ATOM 4687 O O . VAL B 1 178 ? 10.789 29.328 -19.734 1 49.34 178 VAL B O 1
ATOM 4690 N N . SER B 1 179 ? 12.812 29.953 -18.828 1 49.5 179 SER B N 1
ATOM 4691 C CA . SER B 1 179 ? 13.336 28.594 -18.797 1 49.5 179 SER B CA 1
ATOM 4692 C C . SER B 1 179 ? 13.359 28.031 -17.375 1 49.5 179 SER B C 1
ATOM 4694 O O . SER B 1 179 ? 13.656 26.859 -17.172 1 49.5 179 SER B O 1
ATOM 4696 N N . LYS B 1 180 ? 13.055 28.984 -16.5 1 57.22 180 LYS B N 1
ATOM 4697 C CA . LYS B 1 180 ? 13.266 28.484 -15.141 1 57.22 180 LYS B CA 1
ATOM 4698 C C . LYS B 1 180 ? 11.961 28.484 -14.352 1 57.22 180 LYS B C 1
ATOM 4700 O O . LYS B 1 180 ? 11.227 29.469 -14.344 1 57.22 180 LYS B O 1
ATOM 4705 N N . ASP B 1 181 ? 11.531 27.5 -13.758 1 64.94 181 ASP B N 1
ATOM 4706 C CA . ASP B 1 181 ? 10.375 27.266 -12.891 1 64.94 181 ASP B CA 1
ATOM 4707 C C . ASP B 1 181 ? 10.422 28.188 -11.672 1 64.94 181 ASP B C 1
ATOM 4709 O O . ASP B 1 181 ? 11.484 28.719 -11.32 1 64.94 181 ASP B O 1
ATOM 4713 N N . GLU B 1 182 ? 9.242 28.672 -11.219 1 76.12 182 GLU B N 1
ATOM 4714 C CA . GLU B 1 182 ? 9.148 29.516 -10.023 1 76.12 182 GLU B CA 1
ATOM 4715 C C . GLU B 1 182 ? 9.875 28.875 -8.844 1 76.12 182 GLU B C 1
ATOM 4717 O O . GLU B 1 182 ? 9.844 27.656 -8.68 1 76.12 182 GLU B O 1
ATOM 4722 N N . GLY B 1 183 ? 10.617 29.672 -8.195 1 78.06 183 GLY B N 1
ATOM 4723 C CA . GLY B 1 183 ? 11.344 29.172 -7.039 1 78.06 183 GLY B CA 1
ATOM 4724 C C . GLY B 1 183 ? 10.453 28.875 -5.855 1 78.06 183 GLY B C 1
ATOM 4725 O O . GLY B 1 183 ? 9.398 29.5 -5.691 1 78.06 183 GLY B O 1
ATOM 4726 N N . GLU B 1 184 ? 10.797 28 -5.043 1 83.62 184 GLU B N 1
ATOM 4727 C CA . GLU B 1 184 ? 10.062 27.562 -3.857 1 83.62 184 GLU B CA 1
ATOM 4728 C C . GLU B 1 184 ? 9.812 28.719 -2.904 1 83.62 184 GLU B C 1
ATOM 4730 O O . GLU B 1 184 ? 8.742 28.812 -2.297 1 83.62 184 GLU B O 1
ATOM 4735 N N . GLN B 1 185 ? 10.727 29.688 -2.893 1 86.5 185 GLN B N 1
ATOM 4736 C CA . GLN B 1 185 ? 10.609 30.781 -1.941 1 86.5 185 GLN B CA 1
ATOM 4737 C C . GLN B 1 185 ? 9.523 31.766 -2.365 1 86.5 185 GLN B C 1
ATOM 4739 O O . GLN B 1 185 ? 8.805 32.312 -1.521 1 86.5 185 GLN B O 1
ATOM 4744 N N . ASN B 1 186 ? 9.414 32 -3.596 1 87.75 186 ASN B N 1
ATOM 4745 C CA . ASN B 1 186 ? 8.367 32.875 -4.082 1 87.75 186 ASN B CA 1
ATOM 4746 C C . ASN B 1 186 ? 6.977 32.312 -3.803 1 87.75 186 ASN B C 1
ATOM 4748 O O . ASN B 1 186 ? 6.066 33.031 -3.4 1 87.75 186 ASN B O 1
ATOM 4752 N N . VAL B 1 187 ? 6.902 31.094 -4 1 90.75 187 VAL B N 1
ATOM 4753 C CA . VAL B 1 187 ? 5.641 30.406 -3.756 1 90.75 187 VAL B CA 1
ATOM 4754 C C . VAL B 1 187 ? 5.324 30.422 -2.262 1 90.75 187 VAL B C 1
ATOM 4756 O O . VAL B 1 187 ? 4.18 30.656 -1.864 1 90.75 187 VAL B O 1
ATOM 4759 N N . ALA B 1 188 ? 6.352 30.234 -1.516 1 92.56 188 ALA B N 1
ATOM 4760 C CA . ALA B 1 188 ? 6.184 30.234 -0.064 1 92.56 188 ALA B CA 1
ATOM 4761 C C . ALA B 1 188 ? 5.73 31.609 0.431 1 92.56 188 ALA B C 1
ATOM 4763 O O . ALA B 1 188 ? 4.902 31.703 1.34 1 92.56 188 ALA B O 1
ATOM 4764 N N . LYS B 1 189 ? 6.27 32.625 -0.146 1 93.19 189 LYS B N 1
ATOM 4765 C CA . LYS B 1 189 ? 5.883 34 0.24 1 93.19 189 LYS B CA 1
ATOM 4766 C C . LYS B 1 189 ? 4.41 34.25 -0.054 1 93.19 189 LYS B C 1
ATOM 4768 O O . LYS B 1 189 ? 3.688 34.781 0.788 1 93.19 189 LYS B O 1
ATOM 4773 N N . ARG B 1 190 ? 4.031 33.844 -1.19 1 92.75 190 ARG B N 1
ATOM 4774 C CA . ARG B 1 190 ? 2.629 34 -1.556 1 92.75 190 ARG B CA 1
ATOM 4775 C C . ARG B 1 190 ? 1.726 33.188 -0.638 1 92.75 190 ARG B C 1
ATOM 4777 O O . ARG B 1 190 ? 0.665 33.656 -0.221 1 92.75 190 ARG B O 1
ATOM 4784 N N . LEU B 1 191 ? 2.17 32 -0.403 1 93.94 191 LEU B N 1
ATOM 4785 C CA . LEU B 1 191 ? 1.425 31.109 0.468 1 93.94 191 LEU B CA 1
ATOM 4786 C C . LEU B 1 191 ? 1.254 31.719 1.858 1 93.94 191 LEU B C 1
ATOM 4788 O O . LEU B 1 191 ? 0.154 31.703 2.416 1 93.94 191 LEU B O 1
ATOM 4792 N N . LEU B 1 192 ? 2.33 32.281 2.404 1 93.62 192 LEU B N 1
ATOM 4793 C CA . LEU B 1 192 ? 2.281 32.875 3.727 1 93.62 192 LEU B CA 1
ATOM 4794 C C . LEU B 1 192 ? 1.366 34.094 3.727 1 93.62 192 LEU B C 1
ATOM 4796 O O . LEU B 1 192 ? 0.55 34.281 4.637 1 93.62 192 LEU B O 1
ATOM 4800 N N . THR B 1 193 ? 1.49 34.875 2.707 1 93.81 193 THR B N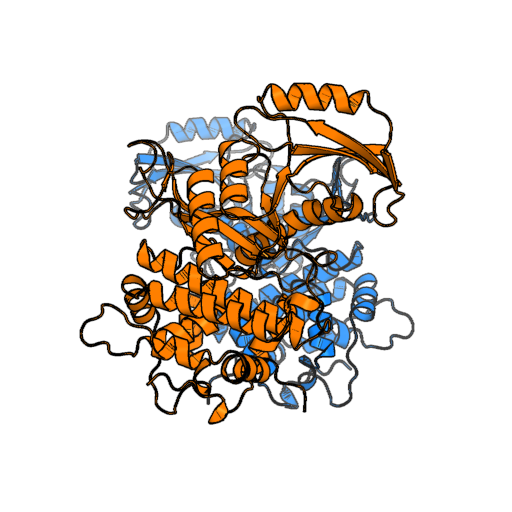 1
ATOM 4801 C CA . THR B 1 193 ? 0.667 36.062 2.602 1 93.81 193 THR B CA 1
ATOM 4802 C C . THR B 1 193 ? -0.815 35.719 2.572 1 93.81 193 THR B C 1
ATOM 4804 O O . THR B 1 193 ? -1.618 36.312 3.297 1 93.81 193 THR B O 1
ATOM 4807 N N . ASN B 1 194 ? -1.12 34.75 1.811 1 92.19 194 ASN B N 1
ATOM 4808 C CA . ASN B 1 194 ? -2.506 34.312 1.691 1 92.19 194 ASN B CA 1
ATOM 4809 C C . ASN B 1 194 ? -3.023 33.719 3.002 1 92.19 194 ASN B C 1
ATOM 4811 O O . ASN B 1 194 ? -4.145 34 3.42 1 92.19 194 ASN B O 1
ATOM 4815 N N . ALA B 1 195 ? -2.232 32.906 3.607 1 92.94 195 ALA B N 1
ATOM 4816 C CA . ALA B 1 195 ? -2.629 32.25 4.848 1 92.94 195 ALA B CA 1
ATOM 4817 C C . ALA B 1 195 ? -2.891 33.281 5.953 1 92.94 195 ALA B C 1
ATOM 4819 O O . ALA B 1 195 ? -3.857 33.156 6.707 1 92.94 195 ALA B O 1
ATOM 4820 N N . ILE B 1 196 ? -2.057 34.312 6.027 1 91.31 196 ILE B N 1
ATOM 4821 C CA . ILE B 1 196 ? -2.174 35.344 7.074 1 91.31 196 ILE B CA 1
ATOM 4822 C C . ILE B 1 196 ? -3.377 36.219 6.793 1 91.31 196 ILE B C 1
ATOM 4824 O O . ILE B 1 196 ? -4.07 36.656 7.719 1 91.31 196 ILE B O 1
ATOM 4828 N N . SER B 1 197 ? -3.621 36.438 5.578 1 91.44 197 SER B N 1
ATOM 4829 C CA . SER B 1 197 ? -4.758 37.281 5.215 1 91.44 197 SER B CA 1
ATOM 4830 C C . SER B 1 197 ? -6.078 36.594 5.586 1 91.44 197 SER B C 1
ATOM 4832 O O . SER B 1 197 ? -7.035 37.281 5.977 1 91.44 197 SER B O 1
ATOM 4834 N N . VAL B 1 198 ? -6.09 35.312 5.492 1 91 198 VAL B N 1
ATOM 4835 C CA . VAL B 1 198 ? -7.324 34.562 5.715 1 91 198 VAL B CA 1
ATOM 4836 C C . VAL B 1 198 ? -7.445 34.219 7.191 1 91 198 VAL B C 1
ATOM 4838 O O . VAL B 1 198 ? -8.523 34.312 7.781 1 91 198 VAL B O 1
ATOM 4841 N N . HIS B 1 199 ? -6.273 33.75 7.66 1 87.44 199 HIS B N 1
ATOM 4842 C CA . HIS B 1 199 ? -6.273 33.25 9.023 1 87.44 199 HIS B CA 1
ATOM 4843 C C . HIS B 1 199 ? -5.477 34.156 9.953 1 87.44 199 HIS B C 1
ATOM 4845 O O . HIS B 1 199 ? -4.402 33.781 10.43 1 87.44 199 HIS B O 1
ATOM 4851 N N . LYS B 1 200 ? -5.828 35.312 10.055 1 74.38 200 LYS B N 1
ATOM 4852 C CA . LYS B 1 200 ? -5.117 36.406 10.727 1 74.38 200 LYS B CA 1
ATOM 4853 C C . LYS B 1 200 ? -4.277 35.875 11.883 1 74.38 200 LYS B C 1
ATOM 4855 O O . LYS B 1 200 ? -3.064 35.688 11.75 1 74.38 200 LYS B O 1
ATOM 4860 N N . LYS B 1 201 ? -4.84 35.625 13.055 1 74.44 201 LYS B N 1
ATOM 4861 C CA . LYS B 1 201 ? -4.105 35.406 14.297 1 74.44 201 LYS B CA 1
ATOM 4862 C C . LYS B 1 201 ? -3.926 33.906 14.586 1 74.44 201 LYS B C 1
ATOM 4864 O O . LYS B 1 201 ? -3.668 33.531 15.727 1 74.44 201 LYS B O 1
ATOM 4869 N N . LEU B 1 202 ? -3.834 33.125 13.523 1 83.31 202 LEU B N 1
ATOM 4870 C CA . LEU B 1 202 ? -3.717 31.688 13.758 1 83.31 202 LEU B CA 1
ATOM 4871 C C . LEU B 1 202 ? -2.256 31.266 13.891 1 83.31 202 LEU B C 1
ATOM 4873 O O . LEU B 1 202 ? -1.908 30.453 14.75 1 83.31 202 LEU B O 1
ATOM 4877 N N . ILE B 1 203 ? -1.407 31.906 13.156 1 89.75 203 ILE B N 1
ATOM 4878 C CA . ILE B 1 203 ? -0.023 31.453 13.055 1 89.75 203 ILE B CA 1
ATOM 4879 C C . ILE B 1 203 ? 0.883 32.406 13.844 1 89.75 203 ILE B C 1
ATOM 4881 O O . ILE B 1 203 ? 1 33.562 13.516 1 89.75 203 ILE B O 1
ATOM 4885 N N . ASP B 1 204 ? 1.552 31.828 14.844 1 91.44 204 ASP B N 1
ATOM 4886 C CA . ASP B 1 204 ? 2.492 32.625 15.633 1 91.44 204 ASP B CA 1
ATOM 4887 C C . ASP B 1 204 ? 3.902 32.531 15.055 1 91.44 204 ASP B C 1
ATOM 4889 O O . ASP B 1 204 ? 4.629 33.531 15.031 1 91.44 204 ASP B O 1
ATOM 4893 N N . VAL B 1 205 ? 4.195 31.359 14.672 1 94.44 205 VAL B N 1
ATOM 4894 C CA . VAL B 1 205 ? 5.57 31.109 14.25 1 94.44 205 VAL B CA 1
ATOM 4895 C C . VAL B 1 205 ? 5.562 30.297 12.953 1 94.44 205 VAL B C 1
ATOM 4897 O O . VAL B 1 205 ? 4.754 29.375 12.797 1 94.44 205 VAL B O 1
ATOM 4900 N N . VAL B 1 206 ? 6.43 30.641 12.055 1 95.25 206 VAL B N 1
ATOM 4901 C CA . VAL B 1 206 ? 6.602 29.859 10.828 1 95.25 206 VAL B CA 1
ATOM 4902 C C . VAL B 1 206 ? 7.988 29.234 10.805 1 95.25 206 VAL B C 1
ATOM 4904 O O . VAL B 1 206 ? 8.984 29.891 11.094 1 95.25 206 VAL B O 1
ATOM 4907 N N . VAL B 1 207 ? 7.988 27.969 10.555 1 95.44 207 VAL B N 1
ATOM 4908 C CA . VAL B 1 207 ? 9.25 27.234 10.484 1 95.44 207 VAL B CA 1
ATOM 4909 C C . VAL B 1 207 ? 9.531 26.812 9.047 1 95.44 207 VAL B C 1
ATOM 4911 O O . VAL B 1 207 ? 8.617 26.391 8.328 1 95.44 207 VAL B O 1
ATOM 4914 N N . TYR B 1 208 ? 10.758 26.969 8.625 1 92.69 208 TYR B N 1
ATOM 4915 C CA . TYR B 1 208 ? 11.148 26.672 7.258 1 92.69 208 TYR B CA 1
ATOM 4916 C C . TYR B 1 208 ? 12.516 26 7.219 1 92.69 208 TYR B C 1
ATOM 4918 O O . TYR B 1 208 ? 13.219 25.953 8.234 1 92.69 208 TYR B O 1
ATOM 4926 N N . ASP B 1 209 ? 12.828 25.406 6.117 1 90.12 209 ASP B N 1
ATOM 4927 C CA . ASP B 1 209 ? 14.094 24.703 5.977 1 90.12 209 ASP B CA 1
ATOM 4928 C C . ASP B 1 209 ? 15.242 25.672 5.676 1 90.12 209 ASP B C 1
ATOM 4930 O O . ASP B 1 209 ? 15.047 26.875 5.676 1 90.12 209 ASP B O 1
ATOM 4934 N N . ALA B 1 210 ? 16.406 25.125 5.441 1 86.56 210 ALA B N 1
ATOM 4935 C CA . ALA B 1 210 ? 17.625 25.922 5.324 1 86.56 210 ALA B CA 1
ATOM 4936 C C . ALA B 1 210 ? 17.609 26.797 4.07 1 86.56 210 ALA B C 1
ATOM 4938 O O . ALA B 1 210 ? 18.312 27.797 3.998 1 86.56 210 ALA B O 1
ATOM 4939 N N . LEU B 1 211 ? 16.781 26.453 3.17 1 81.06 211 LEU B N 1
ATOM 4940 C CA . LEU B 1 211 ? 16.688 27.203 1.923 1 81.06 211 LEU B CA 1
ATOM 4941 C C . LEU B 1 211 ? 16.141 28.609 2.174 1 81.06 211 LEU B C 1
ATOM 4943 O O . LEU B 1 211 ? 16.406 29.531 1.396 1 81.06 211 LEU B O 1
ATOM 4947 N N . ALA B 1 212 ? 15.492 28.766 3.236 1 85 212 ALA B N 1
ATOM 4948 C CA . ALA B 1 212 ? 14.82 30.031 3.516 1 85 212 ALA B CA 1
ATOM 4949 C C . ALA B 1 212 ? 15.648 30.906 4.449 1 85 212 ALA B C 1
ATOM 4951 O O . ALA B 1 212 ? 15.172 31.922 4.938 1 85 212 ALA B O 1
ATOM 4952 N N . CYS B 1 213 ? 16.875 30.469 4.621 1 87.31 213 CYS B N 1
ATOM 4953 C CA . CYS B 1 213 ? 17.719 31.25 5.52 1 87.31 213 CYS B CA 1
ATOM 4954 C C . CYS B 1 213 ? 18.344 32.438 4.793 1 87.31 213 CYS B C 1
ATOM 4956 O O . CYS B 1 213 ? 19.562 32.469 4.582 1 87.31 213 CYS B O 1
ATOM 4958 N N . ASN B 1 214 ? 17.578 33.406 4.465 1 88.75 214 ASN B N 1
ATOM 4959 C CA . ASN B 1 214 ? 18 34.625 3.779 1 88.75 214 ASN B CA 1
ATOM 4960 C C . ASN B 1 214 ? 17.172 35.812 4.219 1 88.75 214 ASN B C 1
ATOM 4962 O O . ASN B 1 214 ? 16.172 35.688 4.914 1 88.75 214 ASN B O 1
ATOM 4966 N N . SER B 1 215 ? 17.672 36.938 3.826 1 90.06 215 SER B N 1
ATOM 4967 C CA . SER B 1 215 ? 17.047 38.188 4.273 1 90.06 215 SER B CA 1
ATOM 4968 C C . SER B 1 215 ? 15.672 38.344 3.648 1 90.06 215 SER B C 1
ATOM 4970 O O . SER B 1 215 ? 14.773 38.938 4.27 1 90.06 215 SER B O 1
ATOM 4972 N N . VAL B 1 216 ? 15.508 37.844 2.494 1 90.44 216 VAL B N 1
ATOM 4973 C CA . VAL B 1 216 ? 14.258 38.031 1.762 1 90.44 216 VAL B CA 1
ATOM 4974 C C . VAL B 1 216 ? 13.117 37.375 2.514 1 90.44 216 VAL B C 1
ATOM 4976 O O . VAL B 1 216 ? 12.078 38 2.766 1 90.44 216 VAL B O 1
ATOM 4979 N N . TRP B 1 217 ? 13.297 36.188 2.912 1 93 217 TRP B N 1
ATOM 4980 C CA . TRP B 1 217 ? 12.266 35.438 3.621 1 93 217 TRP B CA 1
ATOM 4981 C C . TRP B 1 217 ? 12.031 36.031 5.012 1 93 217 TRP B C 1
ATOM 4983 O O . TRP B 1 217 ? 10.891 36.219 5.422 1 93 217 TRP B O 1
ATOM 4993 N N . ILE B 1 218 ? 13.07 36.281 5.699 1 93.38 218 ILE B N 1
ATOM 4994 C CA . ILE B 1 218 ? 12.969 36.781 7.062 1 93.38 218 ILE B CA 1
ATOM 4995 C C . ILE B 1 218 ? 12.234 38.125 7.07 1 93.38 218 ILE B C 1
ATOM 4997 O O . ILE B 1 218 ? 11.328 38.344 7.883 1 93.38 218 ILE B O 1
ATOM 5001 N N . ASN B 1 219 ? 12.57 38.938 6.148 1 94.56 219 ASN B N 1
ATOM 5002 C CA . ASN B 1 219 ? 11.914 40.25 6.062 1 94.56 219 ASN B CA 1
ATOM 5003 C C . ASN B 1 219 ? 10.43 40.094 5.727 1 94.56 219 ASN B C 1
ATOM 5005 O O . ASN B 1 219 ? 9.602 40.844 6.219 1 94.56 219 ASN B O 1
ATOM 5009 N N . HIS B 1 220 ? 10.164 39.188 4.883 1 94.44 220 HIS B N 1
ATOM 5010 C CA . HIS B 1 220 ? 8.773 38.938 4.52 1 94.44 220 HIS B CA 1
ATOM 5011 C C . HIS B 1 220 ? 7.953 38.5 5.734 1 94.44 220 HIS B C 1
ATOM 5013 O O . HIS B 1 220 ? 6.828 38.969 5.922 1 94.44 220 HIS B O 1
ATOM 5019 N N . CYS B 1 221 ? 8.484 37.688 6.562 1 93.69 221 CYS B N 1
ATOM 5020 C CA . CYS B 1 221 ? 7.797 37.219 7.766 1 93.69 221 CYS B CA 1
ATOM 5021 C C . CYS B 1 221 ? 7.613 38.344 8.758 1 93.69 221 CYS B C 1
ATOM 5023 O O . CYS B 1 221 ? 6.535 38.5 9.336 1 93.69 221 CYS B O 1
ATOM 5025 N N . VAL B 1 222 ? 8.641 39.125 8.875 1 92.25 222 VAL B N 1
ATOM 5026 C CA . VAL B 1 222 ? 8.594 40.25 9.797 1 92.25 222 VAL B CA 1
ATOM 5027 C C . VAL B 1 222 ? 7.535 41.25 9.344 1 92.25 222 VAL B C 1
ATOM 5029 O O . VAL B 1 222 ? 6.797 41.812 10.164 1 92.25 222 VAL B O 1
ATOM 5032 N N . LYS B 1 223 ? 7.488 41.438 8.078 1 91.81 223 LYS B N 1
ATOM 5033 C CA . LYS B 1 223 ? 6.504 42.344 7.512 1 91.81 223 LYS B CA 1
ATOM 5034 C C . LYS B 1 223 ? 5.086 41.906 7.848 1 91.81 223 LYS B C 1
ATOM 5036 O O . LYS B 1 223 ? 4.195 42.75 8.039 1 91.81 223 LYS B O 1
ATOM 5041 N N . HIS B 1 224 ? 4.844 40.656 7.938 1 92.5 224 HIS B N 1
ATOM 5042 C CA . HIS B 1 224 ? 3.518 40.125 8.227 1 92.5 224 HIS B CA 1
ATOM 5043 C C . HIS B 1 224 ? 3.338 39.844 9.719 1 92.5 224 HIS B C 1
ATOM 5045 O O . HIS B 1 224 ? 2.365 39.219 10.125 1 92.5 224 HIS B O 1
ATOM 5051 N N . ASP B 1 225 ? 4.281 40.25 10.508 1 90.44 225 ASP B N 1
ATOM 5052 C CA . ASP B 1 225 ? 4.246 40.188 11.969 1 90.44 225 ASP B CA 1
ATOM 5053 C C . ASP B 1 225 ? 4.188 38.719 12.438 1 90.44 225 ASP B C 1
ATOM 5055 O O . ASP B 1 225 ? 3.348 38.375 13.266 1 90.44 225 ASP B O 1
ATOM 5059 N N . VAL B 1 226 ? 4.895 37.844 11.797 1 93.12 226 VAL B N 1
ATOM 5060 C CA . VAL B 1 226 ? 5.016 36.438 12.18 1 93.12 226 VAL B CA 1
ATOM 5061 C C . VAL B 1 226 ? 6.469 36.125 12.531 1 93.12 226 VAL B C 1
ATOM 5063 O O . VAL B 1 226 ? 7.395 36.625 11.867 1 93.12 226 VAL B O 1
ATOM 5066 N N . GLU B 1 227 ? 6.629 35.406 13.602 1 94.56 227 GLU B N 1
ATOM 5067 C CA . GLU B 1 227 ? 7.977 35 13.984 1 94.56 227 GLU B CA 1
ATOM 5068 C C . GLU B 1 227 ? 8.492 33.875 13.07 1 94.56 227 GLU B C 1
ATOM 5070 O O . GLU B 1 227 ? 7.707 33.094 12.562 1 94.56 227 GLU B O 1
ATOM 5075 N N . VAL B 1 228 ? 9.781 33.906 12.883 1 95.31 228 VAL B N 1
ATOM 5076 C CA . VAL B 1 228 ? 10.328 32.969 11.922 1 95.31 228 VAL B CA 1
ATOM 5077 C C . VAL B 1 228 ? 11.453 32.156 12.57 1 95.31 228 VAL B C 1
ATOM 5079 O O . VAL B 1 228 ? 12.234 32.719 13.352 1 95.31 228 VAL B O 1
ATOM 5082 N N . ILE B 1 229 ? 11.477 30.922 12.352 1 95.62 229 ILE B N 1
ATOM 5083 C CA . ILE B 1 229 ? 12.555 30.016 12.719 1 95.62 229 ILE B CA 1
ATOM 5084 C C . ILE B 1 229 ? 13.039 29.266 11.477 1 95.62 229 ILE B C 1
ATOM 5086 O O . ILE B 1 229 ? 12.258 28.578 10.82 1 95.62 229 ILE B O 1
ATOM 5090 N N . VAL B 1 230 ? 14.266 29.422 11.141 1 94.31 230 VAL B N 1
ATOM 5091 C CA . VAL B 1 230 ? 14.812 28.797 9.945 1 94.31 230 VAL B CA 1
ATOM 5092 C C . VAL B 1 230 ? 16.062 28 10.305 1 94.31 230 VAL B C 1
ATOM 5094 O O . VAL B 1 230 ? 16.859 28.422 11.148 1 94.31 230 VAL B O 1
ATOM 5097 N N . ARG B 1 231 ? 16.125 26.891 9.711 1 92.12 231 ARG B N 1
ATOM 5098 C CA . ARG B 1 231 ? 17.328 26.094 9.891 1 92.12 231 ARG B CA 1
ATOM 5099 C C . ARG B 1 231 ? 18.516 26.734 9.164 1 92.12 231 ARG B C 1
ATOM 5101 O O . ARG B 1 231 ? 18.359 27.312 8.086 1 92.12 231 ARG B O 1
ATOM 5108 N N . ALA B 1 232 ? 19.625 26.656 9.867 1 88.19 232 ALA B N 1
ATOM 5109 C CA . ALA B 1 232 ? 20.844 27.188 9.258 1 88.19 232 ALA B CA 1
ATOM 5110 C C . ALA B 1 232 ? 21.828 26.062 8.93 1 88.19 232 ALA B C 1
ATOM 5112 O O . ALA B 1 232 ? 22.109 25.203 9.773 1 88.19 232 ALA B O 1
ATOM 5113 N N . LYS B 1 233 ? 21.984 25.844 7.746 1 78.44 233 LYS B N 1
ATOM 5114 C CA . LYS B 1 233 ? 23.016 24.891 7.324 1 78.44 233 LYS B CA 1
ATOM 5115 C C . LYS B 1 233 ? 24.219 25.609 6.734 1 78.44 233 LYS B C 1
ATOM 5117 O O . LYS B 1 233 ? 24.391 26.812 6.938 1 78.44 233 LYS B O 1
ATOM 5122 N N . ASN B 1 234 ? 25.062 24.969 5.898 1 64.69 234 ASN B N 1
ATOM 5123 C CA . ASN B 1 234 ? 26.25 25.578 5.32 1 64.69 234 ASN B CA 1
ATOM 5124 C C . ASN B 1 234 ? 25.891 26.656 4.301 1 64.69 234 ASN B C 1
ATOM 5126 O O . ASN B 1 234 ? 25.766 26.375 3.109 1 64.69 234 ASN B O 1
ATOM 5130 N N . ASN B 1 235 ? 25.266 27.672 4.926 1 61.72 235 ASN B N 1
ATOM 5131 C CA . ASN B 1 235 ? 24.828 28.719 3.998 1 61.72 235 ASN B CA 1
ATOM 5132 C C . ASN B 1 235 ? 26 29.641 3.611 1 61.72 235 ASN B C 1
ATOM 5134 O O . ASN B 1 235 ? 26.953 29.766 4.363 1 61.72 235 ASN B O 1
ATOM 5138 N N . ASN B 1 236 ? 26.047 29.953 2.402 1 61.78 236 ASN B N 1
ATOM 5139 C CA . ASN B 1 236 ? 27.062 30.812 1.812 1 61.78 236 ASN B CA 1
ATOM 5140 C C . ASN B 1 236 ? 26.938 32.25 2.299 1 61.78 236 ASN B C 1
ATOM 5142 O O . ASN B 1 236 ? 27.641 33.156 1.81 1 61.78 236 ASN B O 1
ATOM 5146 N N . ASN B 1 237 ? 26.156 32.438 3.217 1 73.19 237 ASN B N 1
ATOM 5147 C CA . ASN B 1 237 ? 26.016 33.812 3.703 1 73.19 237 ASN B CA 1
ATOM 5148 C C . ASN B 1 237 ? 27.109 34.156 4.699 1 73.19 237 ASN B C 1
ATOM 5150 O O . ASN B 1 237 ? 27.328 33.438 5.668 1 73.19 237 ASN B O 1
ATOM 5154 N N . ASN B 1 238 ? 27.781 35.156 4.379 1 78.5 238 ASN B N 1
ATOM 5155 C CA . ASN B 1 238 ? 28.922 35.594 5.188 1 78.5 238 ASN B CA 1
ATOM 5156 C C . ASN B 1 238 ? 28.5 35.875 6.629 1 78.5 238 ASN B C 1
ATOM 5158 O O . ASN B 1 238 ? 29.234 35.531 7.562 1 78.5 238 ASN B O 1
ATOM 5162 N N . SER B 1 239 ? 27.391 36.469 6.793 1 81.69 239 SER B N 1
ATOM 5163 C CA . SER B 1 239 ? 26.922 36.781 8.133 1 81.69 239 SER B CA 1
ATOM 5164 C C . SER B 1 239 ? 26.703 35.531 8.969 1 81.69 239 SER B C 1
ATOM 5166 O O . SER B 1 239 ? 27.031 35.5 10.156 1 81.69 239 SER B O 1
ATOM 5168 N N . ILE B 1 240 ? 26.297 34.5 8.336 1 83.75 240 ILE B N 1
ATOM 5169 C CA . ILE B 1 240 ? 26.016 33.25 9.031 1 83.75 240 ILE B CA 1
ATOM 5170 C C . ILE B 1 240 ? 27.312 32.531 9.367 1 83.75 240 ILE B C 1
ATOM 5172 O O . ILE B 1 240 ? 27.453 31.938 10.438 1 83.75 240 ILE B O 1
ATOM 5176 N N . ARG B 1 241 ? 28.203 32.688 8.484 1 84 241 ARG B N 1
ATOM 5177 C CA . ARG B 1 241 ? 29.5 32.062 8.727 1 84 241 ARG B CA 1
ATOM 5178 C C . ARG B 1 241 ? 30.188 32.719 9.93 1 84 241 ARG B C 1
ATOM 5180 O O . ARG B 1 241 ? 30.797 32.031 10.742 1 84 241 ARG B O 1
ATOM 5187 N N . GLU B 1 242 ? 30.078 33.969 9.938 1 85.56 242 GLU B N 1
ATOM 5188 C CA . GLU B 1 242 ? 30.719 34.688 11.031 1 85.56 242 GLU B CA 1
ATOM 5189 C C . GLU B 1 242 ? 30.094 34.344 12.375 1 85.56 242 GLU B C 1
ATOM 5191 O O . GLU B 1 242 ? 30.797 34.156 13.367 1 85.56 242 GLU B O 1
ATOM 5196 N N . VAL B 1 243 ? 28.828 34.344 12.391 1 88.31 243 VAL B N 1
ATOM 5197 C CA . VAL B 1 243 ? 28.156 34.062 13.656 1 88.31 243 VAL B CA 1
ATOM 5198 C C . VAL B 1 243 ? 28.422 32.594 14.062 1 88.31 243 VAL B C 1
ATOM 5200 O O . VAL B 1 243 ? 28.531 32.312 15.25 1 88.31 243 VAL B O 1
ATOM 5203 N N . LYS B 1 244 ? 28.484 31.781 13.125 1 87.38 244 LYS B N 1
ATOM 5204 C CA . LYS B 1 244 ? 28.812 30.391 13.414 1 87.38 244 LYS B CA 1
ATOM 5205 C C . LYS B 1 244 ? 30.156 30.266 14.117 1 87.38 244 LYS B C 1
ATOM 5207 O O . LYS B 1 244 ? 30.297 29.531 15.094 1 87.38 244 LYS B O 1
ATOM 5212 N N . LYS B 1 245 ? 31.094 30.984 13.594 1 86.56 245 LYS B N 1
ATOM 5213 C CA . LYS B 1 245 ? 32.406 30.984 14.203 1 86.56 245 LYS B CA 1
ATOM 5214 C C . LYS B 1 245 ? 32.375 31.547 15.617 1 86.56 245 LYS B C 1
ATOM 5216 O O . LYS B 1 245 ? 33.031 31.016 16.516 1 86.56 245 LYS B O 1
ATOM 5221 N N . ARG B 1 246 ? 31.578 32.469 15.789 1 89.25 246 ARG B N 1
ATOM 5222 C CA . ARG B 1 246 ? 31.453 33.094 17.094 1 89.25 246 ARG B CA 1
ATOM 5223 C C . ARG B 1 246 ? 30.797 32.156 18.094 1 89.25 246 ARG B C 1
ATOM 5225 O O . ARG B 1 246 ? 31.219 32.094 19.25 1 89.25 246 ARG B O 1
ATOM 5232 N N . VAL B 1 247 ? 29.828 31.547 17.656 1 89.75 247 VAL B N 1
ATOM 5233 C CA . VAL B 1 247 ? 29.062 30.672 18.531 1 89.75 247 VAL B CA 1
ATOM 5234 C C . VAL B 1 247 ? 29.906 29.453 18.906 1 89.75 247 VAL B C 1
ATOM 5236 O O . VAL B 1 247 ? 29.812 28.938 20.031 1 89.75 247 VAL B O 1
ATOM 5239 N N . ASN B 1 248 ? 30.719 29.031 17.984 1 87.06 248 ASN B N 1
ATOM 5240 C CA . ASN B 1 248 ? 31.578 27.875 18.25 1 87.06 248 ASN B CA 1
ATOM 5241 C C . ASN B 1 248 ? 32.594 28.188 19.359 1 87.06 248 ASN B C 1
ATOM 5243 O O . ASN B 1 248 ? 33.062 27.281 20.047 1 87.06 248 ASN B O 1
ATOM 5247 N N . LYS B 1 249 ? 32.844 29.453 19.562 1 86.44 249 LYS B N 1
ATOM 5248 C CA . LYS B 1 249 ? 33.781 29.875 20.578 1 86.44 249 LYS B CA 1
ATOM 5249 C C . LYS B 1 249 ? 33.094 30.391 21.828 1 86.44 249 LYS B C 1
ATOM 5251 O O . LYS B 1 249 ? 33.719 30.766 22.797 1 86.44 249 LYS B O 1
ATOM 5256 N N . SER B 1 250 ? 31.859 30.328 21.719 1 87 250 SER B N 1
ATOM 5257 C CA . SER B 1 250 ? 31.078 30.891 22.828 1 87 250 SER B CA 1
ATOM 5258 C C . SER B 1 250 ? 30.922 29.859 23.938 1 87 250 SER B C 1
ATOM 5260 O O . SER B 1 250 ? 31.25 28.688 23.766 1 87 250 SER B O 1
ATOM 5262 N N . GLU B 1 251 ? 30.375 30.453 25.078 1 87.62 251 GLU B N 1
ATOM 5263 C CA . GLU B 1 251 ? 30.172 29.609 26.234 1 87.62 251 GLU B CA 1
ATOM 5264 C C . GLU B 1 251 ? 28.828 28.891 26.172 1 87.62 251 GLU B C 1
ATOM 5266 O O . GLU B 1 251 ? 27.891 29.391 25.547 1 87.62 251 GLU B O 1
ATOM 5271 N N . LEU B 1 252 ? 28.844 27.797 26.797 1 90.19 252 LEU B N 1
ATOM 5272 C CA . LEU B 1 252 ? 27.641 26.984 26.906 1 90.19 252 LEU B CA 1
ATOM 5273 C C . LEU B 1 252 ? 26.547 27.719 27.656 1 90.19 252 LEU B C 1
ATOM 5275 O O . LEU B 1 252 ? 26.797 28.281 28.734 1 90.19 252 LEU B O 1
ATOM 5279 N N . VAL B 1 253 ? 25.469 27.812 27.031 1 91.06 253 VAL B N 1
ATOM 5280 C CA . VAL B 1 253 ? 24.359 28.547 27.672 1 91.06 253 VAL B CA 1
ATOM 5281 C C . VAL B 1 253 ? 23.516 27.578 28.484 1 91.06 253 VAL B C 1
ATOM 5283 O O . VAL B 1 253 ? 23.203 27.844 29.656 1 91.06 253 VAL B O 1
ATOM 5286 N N . GLU B 1 254 ? 23.062 26.531 27.844 1 91.88 254 GLU B N 1
ATOM 5287 C CA . GLU B 1 254 ? 22.25 25.531 28.516 1 91.88 254 GLU B CA 1
ATOM 5288 C C . GLU B 1 254 ? 22.656 24.109 28.094 1 91.88 254 GLU B C 1
ATOM 5290 O O . GLU B 1 254 ? 23.156 23.906 26.984 1 91.88 254 GLU B O 1
ATOM 5295 N N . ALA B 1 255 ? 22.516 23.141 29 1 89.88 255 ALA B N 1
ATOM 5296 C CA . ALA B 1 255 ? 22.734 21.719 28.734 1 89.88 255 ALA B CA 1
ATOM 5297 C C . ALA B 1 255 ? 21.609 20.875 29.312 1 89.88 255 ALA B C 1
ATOM 5299 O O . ALA B 1 255 ? 21.156 21.125 30.422 1 89.88 255 ALA B O 1
ATOM 5300 N N . TRP B 1 256 ? 21.047 20.125 28.312 1 86.81 256 TRP B N 1
ATOM 5301 C CA . TRP B 1 256 ? 19.984 19.25 28.797 1 86.81 256 TRP B CA 1
ATOM 5302 C C . TRP B 1 256 ? 20.312 17.797 28.516 1 86.81 256 TRP B C 1
ATOM 5304 O O . TRP B 1 256 ? 21.109 17.484 27.625 1 86.81 256 TRP B O 1
ATOM 5314 N N . THR B 1 257 ? 19.875 16.828 29.453 1 78.31 257 THR B N 1
ATOM 5315 C CA . THR B 1 257 ? 19.891 15.391 29.203 1 78.31 257 THR B CA 1
ATOM 5316 C C . THR B 1 257 ? 18.531 14.906 28.719 1 78.31 257 THR B C 1
ATOM 5318 O O . THR B 1 257 ? 17.5 15.242 29.297 1 78.31 257 THR B O 1
ATOM 5321 N N . ASP B 1 258 ? 18.516 14.82 27.469 1 66.06 258 ASP B N 1
ATOM 5322 C CA . ASP B 1 258 ? 17.203 14.398 26.969 1 66.06 258 ASP B CA 1
ATOM 5323 C C . ASP B 1 258 ? 17.016 12.891 27.141 1 66.06 258 ASP B C 1
ATOM 5325 O O . ASP B 1 258 ? 17.953 12.117 26.984 1 66.06 258 ASP B O 1
ATOM 5329 N N . GLU B 1 259 ? 15.961 12.555 27.875 1 55.78 259 GLU B N 1
ATOM 5330 C CA . GLU B 1 259 ? 15.641 11.164 28.172 1 55.78 259 GLU B CA 1
ATOM 5331 C C . GLU B 1 259 ? 15.555 10.328 26.906 1 55.78 259 GLU B C 1
ATOM 5333 O O . GLU B 1 259 ? 15.938 9.156 26.906 1 55.78 259 GLU B O 1
ATOM 5338 N N . LYS B 1 260 ? 14.797 10.898 25.938 1 57.31 260 LYS B N 1
ATOM 5339 C CA . LYS B 1 260 ? 14.492 9.953 24.875 1 57.31 260 LYS B CA 1
ATOM 5340 C C . LYS B 1 260 ? 15.469 10.102 23.703 1 57.31 260 LYS B C 1
ATOM 5342 O O . LYS B 1 260 ? 15.586 11.188 23.125 1 57.31 260 LYS B O 1
ATOM 5347 N N . GLY B 1 261 ? 16.531 9.367 23.703 1 65.06 261 GLY B N 1
ATOM 5348 C CA . GLY B 1 261 ? 17.328 9.117 22.516 1 65.06 261 GLY B CA 1
ATOM 5349 C C . GLY B 1 261 ? 18.703 9.773 22.578 1 65.06 261 GLY B C 1
ATOM 5350 O O . GLY B 1 261 ? 19.672 9.25 22 1 65.06 261 GLY B O 1
ATOM 5351 N N . PHE B 1 262 ? 18.672 11.219 23.328 1 70.81 262 PHE B N 1
ATOM 5352 C CA . PHE B 1 262 ? 19.953 11.906 23.312 1 70.81 262 PHE B CA 1
ATOM 5353 C C . PHE B 1 262 ? 20.609 11.844 24.688 1 70.81 262 PHE B C 1
ATOM 5355 O O . PHE B 1 262 ? 19.938 11.945 25.719 1 70.81 262 PHE B O 1
ATOM 5362 N N . GLU B 1 263 ? 21.828 11.555 24.656 1 76.81 263 GLU B N 1
ATOM 5363 C CA . GLU B 1 263 ? 22.578 11.562 25.906 1 76.81 263 GLU B CA 1
ATOM 5364 C C . GLU B 1 263 ? 22.719 12.984 26.453 1 76.81 263 GLU B C 1
ATOM 5366 O O . GLU B 1 263 ? 22.469 13.219 27.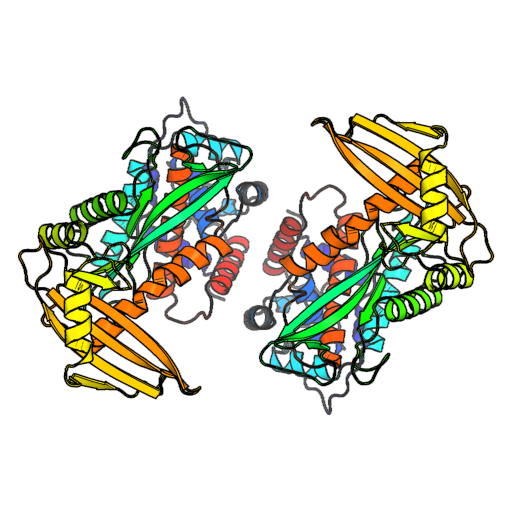641 1 76.81 263 GLU B O 1
ATOM 5371 N N . LYS B 1 264 ? 23.109 13.805 25.516 1 86.75 264 LYS B N 1
ATOM 5372 C CA . LYS B 1 264 ? 23.344 15.172 25.953 1 86.75 264 LYS B CA 1
ATOM 5373 C C . LYS B 1 264 ? 23.094 16.156 24.812 1 86.75 264 LYS B C 1
ATOM 5375 O O . LYS B 1 264 ? 23.469 15.898 23.656 1 86.75 264 LYS B O 1
ATOM 5380 N N . ILE B 1 265 ? 22.391 17.312 25.266 1 90.88 265 ILE B N 1
ATOM 5381 C CA . ILE B 1 265 ? 22.188 18.406 24.328 1 90.88 265 ILE B CA 1
ATOM 5382 C C . ILE B 1 265 ? 22.828 19.688 24.875 1 90.88 265 ILE B C 1
ATOM 5384 O O . ILE B 1 265 ? 22.469 20.156 25.953 1 90.88 265 ILE B O 1
ATOM 5388 N N . GLU B 1 266 ? 23.781 20.172 24.188 1 92.31 266 GLU B N 1
ATOM 5389 C CA . GLU B 1 266 ? 24.438 21.422 24.531 1 92.31 266 GLU B CA 1
ATOM 5390 C C . GLU B 1 266 ? 23.953 22.562 23.625 1 92.31 266 GLU B C 1
ATOM 5392 O O . GLU B 1 266 ? 23.875 22.391 22.406 1 92.31 266 GLU B O 1
ATOM 5397 N N . VAL B 1 267 ? 23.656 23.656 24.281 1 95.44 267 VAL B N 1
ATOM 5398 C CA . VAL B 1 267 ? 23.078 24.75 23.516 1 95.44 267 VAL B CA 1
ATOM 5399 C C . VAL B 1 267 ? 23.984 25.969 23.594 1 95.44 267 VAL B C 1
ATOM 5401 O O . VAL B 1 267 ? 24.469 26.328 24.656 1 95.44 267 VAL B O 1
ATOM 5404 N N . TYR B 1 268 ? 24.203 26.531 22.438 1 95.31 268 TYR B N 1
ATOM 5405 C CA . TYR B 1 268 ? 24.953 27.766 22.281 1 95.31 268 TYR B CA 1
ATOM 5406 C C . TYR B 1 268 ? 24.125 28.828 21.562 1 95.31 268 TYR B C 1
ATOM 5408 O O . TYR B 1 268 ? 23.297 28.484 20.703 1 95.31 268 TYR B O 1
ATOM 5416 N N . GLU B 1 269 ? 24.203 30.062 21.922 1 94.31 269 GLU B N 1
ATOM 5417 C CA . GLU B 1 269 ? 23.406 31.094 21.266 1 94.31 269 GLU B CA 1
ATOM 5418 C C . GLU B 1 269 ? 24.203 32.406 21.109 1 94.31 269 GLU B C 1
ATOM 5420 O O . GLU B 1 269 ? 25.156 32.625 21.844 1 94.31 269 GLU B O 1
ATOM 5425 N N . SER B 1 270 ? 23.875 33.094 20.125 1 94 270 SER B N 1
ATOM 5426 C CA . SER B 1 270 ? 24.438 34.438 19.891 1 94 270 SER B CA 1
ATOM 5427 C C . SER B 1 270 ? 23.469 35.312 19.125 1 94 270 SER B C 1
ATOM 5429 O O . SER B 1 270 ? 22.625 34.812 18.375 1 94 270 SER B O 1
ATOM 5431 N N . VAL B 1 271 ? 23.5 36.562 19.406 1 93.5 271 VAL B N 1
ATOM 5432 C CA . VAL B 1 271 ? 22.719 37.531 18.656 1 93.5 271 VAL B CA 1
ATOM 5433 C C . VAL B 1 271 ? 23.578 38.156 17.578 1 93.5 271 VAL B C 1
ATOM 5435 O O . VAL B 1 271 ? 24.75 38.469 17.812 1 93.5 271 VAL B O 1
ATOM 5438 N N . PHE B 1 272 ? 22.984 38.25 16.406 1 91.56 272 PHE B N 1
ATOM 5439 C CA . PHE B 1 272 ? 23.766 38.812 15.305 1 91.56 272 PHE B CA 1
ATOM 5440 C C . PHE B 1 272 ? 22.859 39.594 14.352 1 91.56 272 PHE B C 1
ATOM 5442 O O . PHE B 1 272 ? 21.641 39.594 14.516 1 91.56 272 PHE B O 1
ATOM 5449 N N . THR B 1 273 ? 23.516 40.312 13.461 1 90.69 273 THR B N 1
ATOM 5450 C CA . THR B 1 273 ? 22.797 41.062 12.438 1 90.69 273 THR B CA 1
ATOM 5451 C C . THR B 1 273 ? 23.125 40.5 11.047 1 90.69 273 THR B C 1
ATOM 5453 O O . THR B 1 273 ? 24.297 40.25 10.734 1 90.69 273 THR B O 1
ATOM 5456 N N . MET B 1 274 ? 22.094 40.219 10.367 1 89.25 274 MET B N 1
ATOM 5457 C CA . MET B 1 274 ? 22.25 39.75 8.992 1 89.25 274 MET B CA 1
ATOM 5458 C C . MET B 1 274 ? 22.156 40.906 8 1 89.25 274 MET B C 1
ATOM 5460 O O . MET B 1 274 ? 21.406 41.844 8.203 1 89.25 274 MET B O 1
ATOM 5464 N N . ASP B 1 275 ? 22.844 40.594 6.906 1 86.12 275 ASP B N 1
ATOM 5465 C CA . ASP B 1 275 ? 22.828 41.625 5.871 1 86.12 275 ASP B CA 1
ATOM 5466 C C . ASP B 1 275 ? 21.422 41.844 5.324 1 86.12 275 ASP B C 1
ATOM 5468 O O . ASP B 1 275 ? 20.734 40.906 4.969 1 86.12 275 ASP B O 1
ATOM 5472 N N . LYS B 1 276 ? 20.938 43.062 5.305 1 88.31 276 LYS B N 1
ATOM 5473 C CA . LYS B 1 276 ? 19.672 43.5 4.699 1 88.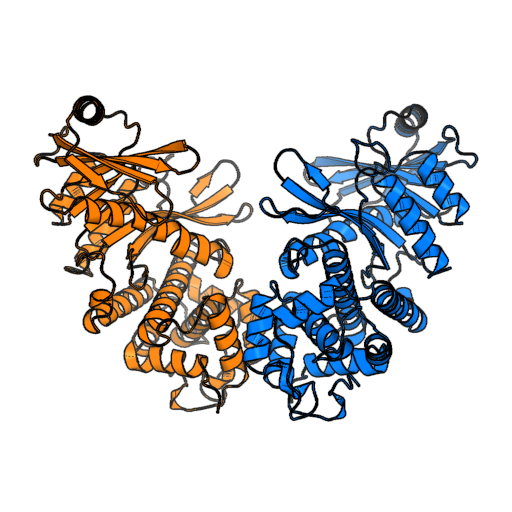31 276 LYS B CA 1
ATOM 5474 C C . LYS B 1 276 ? 18.484 43.156 5.617 1 88.31 276 LYS B C 1
ATOM 5476 O O . LYS B 1 276 ? 17.344 43.094 5.164 1 88.31 276 LYS B O 1
ATOM 5481 N N . VAL B 1 277 ? 18.828 42.75 6.789 1 91.06 277 VAL B N 1
ATOM 5482 C CA . VAL B 1 277 ? 17.797 42.562 7.797 1 91.06 277 VAL B CA 1
ATOM 5483 C C . VAL B 1 277 ? 17.938 43.625 8.875 1 91.06 277 VAL B C 1
ATOM 5485 O O . VAL B 1 277 ? 19.016 43.812 9.445 1 91.06 277 VAL B O 1
ATOM 5488 N N . LEU B 1 278 ? 16.969 44.312 9.133 1 87.25 278 LEU B N 1
ATOM 5489 C CA . LEU B 1 278 ? 17.047 45.438 10.047 1 87.25 278 LEU B CA 1
ATOM 5490 C C . LEU B 1 278 ? 17.062 44.969 11.492 1 87.25 278 LEU B C 1
ATOM 5492 O O . LEU B 1 278 ? 17.812 45.5 12.32 1 87.25 278 LEU B O 1
ATOM 5496 N N . GLU B 1 279 ? 16.328 44 11.789 1 90.44 279 GLU B N 1
ATOM 5497 C CA . GLU B 1 279 ? 16.203 43.531 13.164 1 90.44 279 GLU B CA 1
ATOM 5498 C C . GLU B 1 279 ? 17.297 42.5 13.5 1 90.44 279 GLU B C 1
ATOM 5500 O O . GLU B 1 279 ? 17.719 41.719 12.641 1 90.44 279 GLU B O 1
ATOM 5505 N N . PRO B 1 280 ? 17.703 42.625 14.711 1 93.5 280 PRO B N 1
ATOM 5506 C CA . PRO B 1 280 ? 18.672 41.594 15.133 1 93.5 280 PRO B CA 1
ATOM 5507 C C . PRO B 1 280 ? 18.062 40.188 15.164 1 93.5 280 PRO B C 1
ATOM 5509 O O . PRO B 1 280 ? 16.859 40.031 15.422 1 93.5 280 PRO B O 1
ATOM 5512 N N . LEU B 1 281 ? 18.922 39.312 14.844 1 95.12 281 LEU B N 1
ATOM 5513 C CA . LEU B 1 281 ? 18.469 37.906 14.812 1 95.12 281 LEU B CA 1
ATOM 5514 C C . LEU B 1 281 ? 19.188 37.094 15.875 1 95.12 281 LEU B C 1
ATOM 5516 O O . LEU B 1 281 ? 20.25 37.5 16.375 1 95.12 281 LEU B O 1
ATOM 5520 N N . ARG B 1 282 ? 18.531 36.094 16.25 1 95.06 282 ARG B N 1
ATOM 5521 C CA . ARG B 1 282 ? 19.047 35.125 17.234 1 95.06 282 ARG B CA 1
ATOM 5522 C C . ARG B 1 282 ? 19.547 33.875 16.562 1 95.06 282 ARG B C 1
ATOM 5524 O O . ARG B 1 282 ? 18.828 33.25 15.781 1 95.06 282 ARG B O 1
ATOM 5531 N N . PHE B 1 283 ? 20.828 33.562 16.781 1 94.69 283 PHE B N 1
ATOM 5532 C CA . PHE B 1 283 ? 21.438 32.344 16.281 1 94.69 283 PHE B CA 1
ATOM 5533 C C . PHE B 1 283 ? 21.609 31.328 17.406 1 94.69 283 PHE B C 1
ATOM 5535 O O . PHE B 1 283 ? 22.188 31.641 18.438 1 94.69 283 PHE B O 1
ATOM 5542 N N . VAL B 1 284 ? 21.062 30.125 17.188 1 94.88 284 VAL B N 1
ATOM 5543 C CA . VAL B 1 284 ? 21.125 29.109 18.219 1 94.88 284 VAL B CA 1
ATOM 5544 C C . VAL B 1 284 ? 21.688 27.812 17.641 1 94.88 284 VAL B C 1
ATOM 5546 O O . VAL B 1 284 ? 21.25 27.359 16.578 1 94.88 284 VAL B O 1
ATOM 5549 N N . LYS B 1 285 ? 22.609 27.234 18.297 1 94.56 285 LYS B N 1
ATOM 5550 C CA . LYS B 1 285 ? 23.219 25.969 17.906 1 94.56 285 LYS B CA 1
ATOM 5551 C C . LYS B 1 285 ? 22.938 24.891 18.953 1 94.56 285 LYS B C 1
ATOM 5553 O O . LYS B 1 285 ? 23.219 25.078 20.125 1 94.56 285 LYS B O 1
ATOM 5558 N N . TYR B 1 286 ? 22.344 23.828 18.5 1 93 286 TYR B N 1
ATOM 5559 C CA . TYR B 1 286 ? 22.125 22.656 19.344 1 93 286 TYR B CA 1
ATOM 5560 C C . TYR B 1 286 ? 23.109 21.531 19 1 93 286 TYR B C 1
ATOM 5562 O O . TYR B 1 286 ? 23.078 21 17.891 1 93 286 TYR B O 1
ATOM 5570 N N . ALA B 1 287 ? 23.953 21.203 19.875 1 91.62 287 ALA B N 1
ATOM 5571 C CA . ALA B 1 287 ? 24.875 20.078 19.703 1 91.62 287 ALA B CA 1
ATOM 5572 C C . ALA B 1 287 ? 24.359 18.844 20.438 1 91.62 287 ALA B C 1
ATOM 5574 O O . ALA B 1 287 ? 24.328 18.812 21.672 1 91.62 287 ALA B O 1
ATOM 5575 N N . MET B 1 288 ? 23.984 17.875 19.625 1 90.31 288 MET B N 1
ATOM 5576 C CA . MET B 1 288 ? 23.391 16.672 20.203 1 90.31 288 MET B CA 1
ATOM 5577 C C . MET B 1 288 ? 24.391 15.516 20.188 1 90.31 288 MET B C 1
ATOM 5579 O O . MET B 1 288 ? 25.078 15.297 19.188 1 90.31 288 MET B O 1
ATOM 5583 N N . LYS B 1 289 ? 24.469 14.797 21.266 1 87.44 289 LYS B N 1
ATOM 5584 C CA . LYS B 1 289 ? 25.281 13.602 21.406 1 87.44 289 LYS B CA 1
ATOM 5585 C C . LYS B 1 289 ? 24.422 12.367 21.656 1 87.44 289 LYS B C 1
ATOM 5587 O O . LYS B 1 289 ? 23.578 12.359 22.547 1 87.44 289 LYS B O 1
ATOM 5592 N N . TYR B 1 290 ? 24.562 11.445 20.781 1 84.56 290 TYR B N 1
ATOM 5593 C CA . TYR B 1 290 ? 23.812 10.203 20.891 1 84.56 290 TYR B CA 1
ATOM 5594 C C . TYR B 1 290 ? 24.547 9.195 21.766 1 84.56 290 TYR B C 1
ATOM 5596 O O . TYR B 1 290 ? 25.75 9.312 21.984 1 84.56 290 TYR B O 1
ATOM 5604 N N . PRO B 1 291 ? 23.766 8.164 22.266 1 77.75 291 PRO B N 1
ATOM 5605 C CA . PRO B 1 291 ? 24.406 7.137 23.078 1 77.75 291 PRO B CA 1
ATOM 5606 C C . PRO B 1 291 ? 25.469 6.352 22.297 1 77.75 291 PRO B C 1
ATOM 5608 O O . PRO B 1 291 ? 26.469 5.934 22.875 1 77.75 291 PRO B O 1
ATOM 5611 N N . ASN B 1 292 ? 25.328 6.09 21.031 1 73.69 292 ASN B N 1
ATOM 5612 C CA . ASN B 1 292 ? 26.297 5.375 20.203 1 73.69 292 ASN B CA 1
ATOM 5613 C C . ASN B 1 292 ? 27.453 6.27 19.797 1 73.69 292 ASN B C 1
ATOM 5615 O O . ASN B 1 292 ? 28.188 5.961 18.859 1 73.69 292 ASN B O 1
ATOM 5619 N N . LYS B 1 293 ? 27.562 7.391 20.438 1 75.19 293 LYS B N 1
ATOM 5620 C CA . LYS B 1 293 ? 28.672 8.328 20.266 1 75.19 293 LYS B CA 1
ATOM 5621 C C . LYS B 1 293 ? 28.562 9.094 18.953 1 75.19 293 LYS B C 1
ATOM 5623 O O . LYS B 1 293 ? 29.5 9.773 18.531 1 75.19 293 LYS B O 1
ATOM 5628 N N . LYS B 1 294 ? 27.484 8.898 18.281 1 83.31 294 LYS B N 1
ATOM 5629 C CA . LYS B 1 294 ? 27.25 9.727 17.109 1 83.31 294 LYS B CA 1
ATOM 5630 C C . LYS B 1 294 ? 26.844 11.141 17.516 1 83.31 294 LYS B C 1
ATOM 5632 O O . LYS B 1 294 ? 26.141 11.336 18.516 1 83.31 294 LYS B O 1
ATOM 5637 N N . ARG B 1 295 ? 27.531 12.148 16.844 1 85.88 295 ARG B N 1
ATOM 5638 C CA . ARG B 1 295 ? 27.234 13.547 17.125 1 85.88 295 ARG B CA 1
ATOM 5639 C C . ARG B 1 295 ? 26.484 14.203 15.969 1 85.88 295 ARG B C 1
ATOM 5641 O O . ARG B 1 295 ? 26.75 13.891 14.805 1 85.88 295 ARG B O 1
ATOM 5648 N N . SER B 1 296 ? 25.438 15 16.297 1 87.69 296 SER B N 1
ATOM 5649 C CA . SER B 1 296 ? 24.719 15.781 15.297 1 87.69 296 SER B CA 1
ATOM 5650 C C . SER B 1 296 ? 24.484 17.203 15.781 1 87.69 296 SER B C 1
ATOM 5652 O O . SER B 1 296 ? 24.578 17.484 16.984 1 87.69 296 SER B O 1
ATOM 5654 N N . GLN B 1 297 ? 24.469 18.109 14.875 1 90.44 297 GLN B N 1
ATOM 5655 C CA . GLN B 1 297 ? 24.25 19.5 15.25 1 90.44 297 GLN B CA 1
ATOM 5656 C C . GLN B 1 297 ? 23.094 20.109 14.453 1 90.44 297 GLN B C 1
ATOM 5658 O O . GLN B 1 297 ? 22.906 19.781 13.281 1 90.44 297 GLN B O 1
ATOM 5663 N N . ILE B 1 298 ? 22.312 20.953 15.141 1 91.31 298 ILE B N 1
ATOM 5664 C CA . ILE B 1 298 ? 21.25 21.719 14.5 1 91.31 298 ILE B CA 1
ATOM 5665 C C . ILE B 1 298 ? 21.469 23.219 14.766 1 91.31 298 ILE B C 1
ATOM 5667 O O . ILE B 1 298 ? 21.656 23.625 15.914 1 91.31 298 ILE B O 1
ATOM 5671 N N . MET B 1 299 ? 21.547 23.953 13.758 1 93.25 299 MET B N 1
ATOM 5672 C CA . MET B 1 299 ? 21.672 25.391 13.875 1 93.25 299 MET B CA 1
ATOM 5673 C C . MET B 1 299 ? 20.438 26.109 13.336 1 93.25 299 MET B C 1
ATOM 5675 O O . MET B 1 299 ? 19.906 25.703 12.297 1 93.25 299 MET B O 1
ATOM 5679 N N . ILE B 1 300 ? 19.969 27.094 14.07 1 95 300 ILE B N 1
ATOM 5680 C CA . ILE B 1 300 ? 18.766 27.781 13.633 1 95 300 ILE B CA 1
ATOM 5681 C C . ILE B 1 300 ? 18.969 29.297 13.727 1 95 300 ILE B C 1
ATOM 5683 O O . ILE B 1 300 ? 19.781 29.766 14.539 1 95 300 ILE B O 1
ATOM 5687 N N . VAL B 1 301 ? 18.344 30 12.898 1 94.12 301 VAL B N 1
ATOM 5688 C CA . VAL B 1 301 ? 18.219 31.453 12.945 1 94.12 301 VAL B CA 1
ATOM 5689 C C . VAL B 1 301 ? 16.766 31.844 13.211 1 94.12 301 VAL B C 1
ATOM 5691 O O . VAL B 1 301 ? 15.844 31.328 12.562 1 94.12 301 VAL B O 1
ATOM 5694 N N . THR B 1 302 ? 16.531 32.688 14.18 1 96.44 302 THR B N 1
ATOM 5695 C CA . THR B 1 302 ? 15.156 33 14.531 1 96.44 302 THR B CA 1
ATOM 5696 C C . THR B 1 302 ? 15.008 34.469 14.898 1 96.44 302 THR B C 1
ATOM 5698 O O . THR B 1 302 ? 15.992 35.125 15.25 1 96.44 302 THR B O 1
ATOM 5701 N N . THR B 1 303 ? 13.836 34.938 14.727 1 95.69 303 THR B N 1
ATOM 5702 C CA . THR B 1 303 ? 13.492 36.312 15.141 1 95.69 303 THR B CA 1
ATOM 5703 C C . THR B 1 303 ? 12.969 36.312 16.578 1 95.69 303 THR B C 1
ATOM 5705 O O . THR B 1 303 ? 12.758 37.375 17.156 1 95.69 303 THR B O 1
ATOM 5708 N N . CYS B 1 304 ? 12.789 35.125 17.141 1 94.81 304 CYS B N 1
ATOM 5709 C CA . CYS B 1 304 ? 12.266 35.031 18.5 1 94.81 304 CYS B CA 1
ATOM 5710 C C . CYS B 1 304 ? 13.367 35.25 19.531 1 94.81 304 CYS B C 1
ATOM 5712 O O . CYS B 1 304 ? 14.078 34.312 19.906 1 94.81 304 CYS B O 1
ATOM 5714 N N . MET B 1 305 ? 13.359 36.375 20.141 1 93.69 305 MET B N 1
ATOM 5715 C CA . MET B 1 305 ? 14.438 36.719 21.062 1 93.69 305 MET B CA 1
ATOM 5716 C C . MET B 1 305 ? 14.156 36.219 22.469 1 93.69 305 MET B C 1
ATOM 5718 O O . MET B 1 305 ? 15.086 35.906 23.219 1 93.69 305 MET B O 1
ATOM 5722 N N . ASN B 1 306 ? 12.945 36.031 22.766 1 92.19 306 ASN B N 1
ATOM 5723 C CA . ASN B 1 306 ? 12.602 35.719 24.141 1 92.19 306 ASN B CA 1
ATOM 5724 C C . ASN B 1 306 ? 12.102 34.281 24.281 1 92.19 306 ASN B C 1
ATOM 5726 O O . ASN B 1 306 ? 11.75 33.875 25.391 1 92.19 306 ASN B O 1
ATOM 5730 N N . MET B 1 307 ? 12.047 33.531 23.266 1 94.44 307 MET B N 1
ATOM 5731 C CA . MET B 1 307 ? 11.547 32.156 23.344 1 94.44 307 MET B CA 1
ATOM 5732 C C . MET B 1 307 ? 12.57 31.25 24.016 1 94.44 307 MET B C 1
ATOM 5734 O O . MET B 1 307 ? 13.773 31.375 23.781 1 94.44 307 MET B O 1
ATOM 5738 N N . LYS B 1 308 ? 12.023 30.359 24.828 1 95.19 308 LYS B N 1
ATOM 5739 C CA . LYS B 1 308 ? 12.898 29.422 25.516 1 95.19 308 LYS B CA 1
ATOM 5740 C C . LYS B 1 308 ? 13.625 28.516 24.516 1 95.19 308 LYS B C 1
ATOM 5742 O O . LYS B 1 308 ? 13.055 28.125 23.5 1 95.19 308 LYS B O 1
ATOM 5747 N N . LEU B 1 309 ? 14.852 28.234 24.891 1 94.94 309 LEU B N 1
ATOM 5748 C CA . LEU B 1 309 ? 15.688 27.422 24.016 1 94.94 309 LEU B CA 1
ATOM 5749 C C . LEU B 1 309 ? 15.102 26.031 23.828 1 94.94 309 LEU B C 1
ATOM 5751 O O . LEU B 1 309 ? 15.156 25.469 22.734 1 94.94 309 LEU B O 1
ATOM 5755 N N . LYS B 1 310 ? 14.516 25.578 24.828 1 92.75 310 LYS B N 1
ATOM 5756 C CA . LYS B 1 310 ? 13.883 24.266 24.75 1 92.75 310 LYS B CA 1
ATOM 5757 C C . LYS B 1 310 ? 12.688 24.297 23.797 1 92.75 310 LYS B C 1
ATOM 5759 O O . LYS B 1 310 ? 12.453 23.344 23.062 1 92.75 310 LYS B O 1
ATOM 5764 N N . THR B 1 311 ? 11.977 25.328 23.828 1 94.12 311 THR B N 1
ATOM 5765 C CA . THR B 1 311 ? 10.82 25.5 22.953 1 94.12 311 THR B CA 1
ATOM 5766 C C . THR B 1 311 ? 11.258 25.578 21.5 1 94.12 311 THR B C 1
ATOM 5768 O O . THR B 1 311 ? 10.648 24.969 20.625 1 94.12 311 THR B O 1
ATOM 5771 N N . LEU B 1 312 ? 12.359 26.312 21.328 1 94.94 312 LEU B N 1
ATOM 5772 C CA . LEU B 1 312 ? 12.906 26.422 19.984 1 94.94 312 LEU B CA 1
ATOM 5773 C C . LEU B 1 312 ? 13.312 25.062 19.453 1 94.94 312 LEU B C 1
ATOM 5775 O O . LEU B 1 312 ? 13.07 24.734 18.281 1 94.94 312 LEU B O 1
ATOM 5779 N N . PHE B 1 313 ? 13.812 24.344 20.344 1 92.5 313 PHE B N 1
ATOM 5780 C CA . PHE B 1 313 ? 14.25 23 19.969 1 92.5 313 PHE B CA 1
ATOM 5781 C C . PHE B 1 313 ? 13.055 22.141 19.594 1 92.5 313 PHE B C 1
ATOM 5783 O O . PHE B 1 313 ? 13.102 21.422 18.594 1 92.5 313 PHE B O 1
ATOM 5790 N N . LYS B 1 314 ? 12.039 22.219 20.328 1 91.19 314 LYS B N 1
ATOM 5791 C CA . LYS B 1 314 ? 10.828 21.453 20.047 1 91.19 314 LYS B CA 1
ATOM 5792 C C . LYS B 1 314 ? 10.234 21.844 18.688 1 91.19 314 LYS B C 1
ATOM 5794 O O . LYS B 1 314 ? 9.766 20.984 17.938 1 91.19 314 LYS B O 1
ATOM 5799 N N . ILE B 1 315 ? 10.273 23.062 18.391 1 93.06 315 ILE B N 1
ATOM 5800 C CA . ILE B 1 315 ? 9.664 23.578 17.172 1 93.06 315 ILE B CA 1
ATOM 5801 C C . ILE B 1 315 ? 10.438 23.094 15.953 1 93.06 315 ILE B C 1
ATOM 5803 O O . ILE B 1 315 ? 9.844 22.609 14.984 1 93.06 315 ILE B O 1
ATOM 5807 N N . ILE B 1 316 ? 11.734 23.219 16.078 1 91.06 316 ILE B N 1
ATOM 5808 C CA . ILE B 1 316 ? 12.547 22.844 14.922 1 91.06 316 ILE B CA 1
ATOM 5809 C C . ILE B 1 316 ? 12.43 21.328 14.688 1 91.06 316 ILE B C 1
ATOM 5811 O O . ILE B 1 316 ? 12.453 20.875 13.547 1 91.06 316 ILE B O 1
ATOM 5815 N N . ARG B 1 317 ? 12.305 20.625 15.695 1 87.62 317 ARG B N 1
ATOM 5816 C CA . ARG B 1 317 ? 12.094 19.188 15.562 1 87.62 317 ARG B CA 1
ATOM 5817 C C . ARG B 1 317 ? 10.711 18.891 15 1 87.62 317 ARG B C 1
ATOM 5819 O O . ARG B 1 317 ? 10.531 17.922 14.258 1 87.62 317 ARG B O 1
ATOM 5826 N N . GLY B 1 318 ? 9.773 19.703 15.375 1 88.56 318 GLY B N 1
ATOM 5827 C CA . GLY B 1 318 ? 8.398 19.547 14.914 1 88.56 318 GLY B CA 1
ATOM 5828 C C . GLY B 1 318 ? 8.242 19.766 13.43 1 88.56 318 GLY B C 1
ATOM 5829 O O . GLY B 1 318 ? 7.27 19.297 12.82 1 88.56 318 GLY B O 1
ATOM 5830 N N . ARG B 1 319 ? 9.242 20.438 12.875 1 87.75 319 ARG B N 1
ATOM 5831 C CA . ARG B 1 319 ? 9.188 20.672 11.438 1 87.75 319 ARG B CA 1
ATOM 5832 C C . ARG B 1 319 ? 9.094 19.359 10.672 1 87.75 319 ARG B C 1
ATOM 5834 O O . ARG B 1 319 ? 8.461 19.281 9.617 1 87.75 319 ARG B O 1
ATOM 5841 N N . TRP B 1 320 ? 9.609 18.359 11.211 1 83.25 320 TRP B N 1
ATOM 5842 C CA . TRP B 1 320 ? 9.641 17.047 10.562 1 83.25 320 TRP B CA 1
ATOM 5843 C C . TRP B 1 320 ? 8.234 16.453 10.445 1 83.25 320 TRP B C 1
ATOM 5845 O O . TRP B 1 320 ? 8.008 15.531 9.672 1 83.25 320 TRP B O 1
ATOM 5855 N N . ASP B 1 321 ? 7.336 17.016 11.133 1 84.56 321 ASP B N 1
ATOM 5856 C CA . ASP B 1 321 ? 5.957 16.547 11.078 1 84.56 321 ASP B CA 1
ATOM 5857 C C . ASP B 1 321 ? 5.383 16.688 9.672 1 84.56 321 ASP B C 1
ATOM 5859 O O . ASP B 1 321 ? 4.613 15.852 9.211 1 84.56 321 ASP B O 1
ATOM 5863 N N . ILE B 1 322 ? 5.781 17.75 9.062 1 88.38 322 ILE B N 1
ATOM 5864 C CA . ILE B 1 322 ? 5.23 17.984 7.734 1 88.38 322 ILE B CA 1
ATOM 5865 C C . ILE B 1 322 ? 5.684 16.875 6.789 1 88.38 322 ILE B C 1
ATOM 5867 O O . ILE B 1 322 ? 4.91 16.406 5.945 1 88.38 322 ILE B O 1
ATOM 5871 N N . GLU B 1 323 ? 6.867 16.438 6.93 1 82.69 323 GLU B N 1
ATOM 5872 C CA . GLU B 1 323 ? 7.387 15.375 6.082 1 82.69 323 GLU B CA 1
ATOM 5873 C C . GLU B 1 323 ? 6.738 14.039 6.422 1 82.69 323 GLU B C 1
ATOM 5875 O O . GLU B 1 323 ? 6.258 13.328 5.531 1 82.69 323 GLU B O 1
ATOM 5880 N N . ASN B 1 324 ? 6.664 13.758 7.66 1 80.12 324 ASN B N 1
ATOM 5881 C CA . ASN B 1 324 ? 6.207 12.438 8.078 1 80.12 324 ASN B CA 1
ATOM 5882 C C . ASN B 1 324 ? 4.684 12.336 8.047 1 80.12 324 ASN B C 1
ATOM 5884 O O . ASN B 1 324 ? 4.133 11.391 7.48 1 80.12 324 ASN B O 1
ATOM 5888 N N . SER B 1 325 ? 4.051 13.273 8.555 1 77.94 325 SER B N 1
ATOM 5889 C CA . S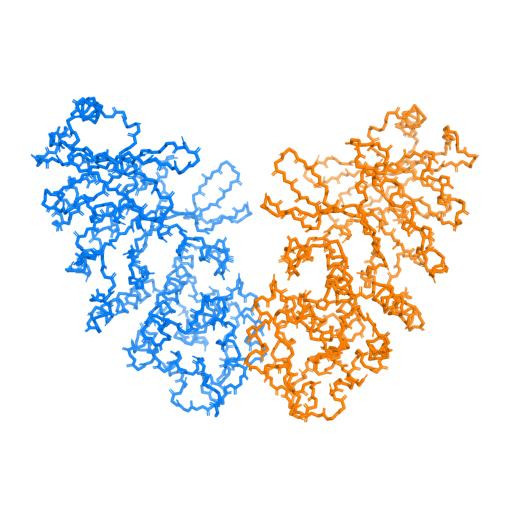ER B 1 325 ? 2.609 13.164 8.773 1 77.94 325 SER B CA 1
ATOM 5890 C C . SER B 1 325 ? 1.831 13.609 7.539 1 77.94 325 SER B C 1
ATOM 5892 O O . SER B 1 325 ? 0.719 13.133 7.297 1 77.94 325 SER B O 1
ATOM 5894 N N . ILE B 1 326 ? 2.445 14.484 6.863 1 84.56 326 ILE B N 1
ATOM 5895 C CA . ILE B 1 326 ? 1.677 14.992 5.734 1 84.56 326 ILE B CA 1
ATOM 5896 C C . ILE B 1 326 ? 2.17 14.336 4.441 1 84.56 326 ILE B C 1
ATOM 5898 O O . ILE B 1 326 ? 1.484 13.484 3.869 1 84.56 326 ILE B O 1
ATOM 5902 N N . PHE B 1 327 ? 3.398 14.617 4.148 1 88.25 327 PHE B N 1
ATOM 5903 C CA . PHE B 1 327 ? 3.863 14.195 2.832 1 88.25 327 PHE B CA 1
ATOM 5904 C C . PHE B 1 327 ? 3.969 12.672 2.758 1 88.25 327 PHE B C 1
ATOM 5906 O O . PHE B 1 327 ? 3.377 12.047 1.876 1 88.25 327 PHE B O 1
ATOM 5913 N N . ASN B 1 328 ? 4.605 12.102 3.695 1 86.69 328 ASN B N 1
ATOM 5914 C CA . ASN B 1 328 ? 4.797 10.656 3.645 1 86.69 328 ASN B CA 1
ATOM 5915 C C . ASN B 1 328 ? 3.477 9.906 3.781 1 86.69 328 ASN B C 1
ATOM 5917 O O . ASN B 1 328 ? 3.211 8.961 3.037 1 86.69 328 ASN B O 1
ATOM 5921 N N . ASN B 1 329 ? 2.705 10.312 4.617 1 85.94 329 ASN B N 1
ATOM 5922 C CA . ASN B 1 329 ? 1.409 9.68 4.844 1 85.94 329 ASN B CA 1
ATOM 5923 C C . ASN B 1 329 ? 0.5 9.812 3.627 1 85.94 329 ASN B C 1
ATOM 5925 O O . ASN B 1 329 ? -0.07 8.828 3.16 1 85.94 329 ASN B O 1
ATOM 5929 N N . LEU B 1 330 ? 0.418 11.016 3.148 1 88.25 330 LEU B N 1
ATOM 5930 C CA . LEU B 1 330 ? -0.501 11.258 2.041 1 88.25 330 LEU B CA 1
ATOM 5931 C C . LEU B 1 330 ? 0.018 10.625 0.755 1 88.25 330 LEU B C 1
ATOM 5933 O O . LEU B 1 330 ? -0.768 10.156 -0.075 1 88.25 330 LEU B O 1
ATOM 5937 N N . LYS B 1 331 ? 1.322 10.625 0.625 1 86.5 331 LYS B N 1
ATOM 5938 C CA . LYS B 1 331 ? 1.909 9.992 -0.556 1 86.5 331 LYS B CA 1
ATOM 5939 C C . LYS B 1 331 ? 1.733 8.477 -0.518 1 86.5 331 LYS B C 1
ATOM 5941 O O . LYS B 1 331 ? 1.391 7.863 -1.528 1 86.5 331 LYS B O 1
ATOM 5946 N N . LYS B 1 332 ? 1.866 7.922 0.589 1 83.06 332 LYS B N 1
ATOM 5947 C CA . LYS B 1 332 ? 1.833 6.469 0.717 1 83.06 332 LYS B CA 1
ATOM 5948 C C . LYS B 1 332 ? 0.399 5.957 0.809 1 83.06 332 LYS B C 1
ATOM 5950 O O . LYS B 1 332 ? 0.067 4.918 0.236 1 83.06 332 LYS B O 1
ATOM 5955 N N . GLU B 1 333 ? -0.436 6.707 1.454 1 84.19 333 GLU B N 1
ATOM 5956 C CA . GLU B 1 333 ? -1.726 6.137 1.826 1 84.19 333 GLU B CA 1
ATOM 5957 C C . GLU B 1 333 ? -2.867 6.801 1.062 1 84.19 333 GLU B C 1
ATOM 5959 O O . GLU B 1 333 ? -3.965 6.25 0.971 1 84.19 333 GLU B O 1
ATOM 5964 N N . CYS B 1 334 ? -2.631 7.965 0.536 1 83.75 334 CYS B N 1
ATOM 5965 C CA . CYS B 1 334 ? -3.77 8.695 -0.005 1 83.75 334 CYS B CA 1
ATOM 5966 C C . CYS B 1 334 ? -3.588 8.969 -1.494 1 83.75 334 CYS B C 1
ATOM 5968 O O . CYS B 1 334 ? -4.359 9.719 -2.092 1 83.75 334 CYS B O 1
ATOM 5970 N N . GLY B 1 335 ? -2.604 8.477 -2.053 1 81.31 335 GLY B N 1
ATOM 5971 C CA . GLY B 1 335 ? -2.412 8.617 -3.488 1 81.31 335 GLY B CA 1
ATOM 5972 C C . GLY B 1 335 ? -1.981 10.008 -3.906 1 81.31 335 GLY B C 1
ATOM 5973 O O . GLY B 1 335 ? -2.318 10.469 -5 1 81.31 335 GLY B O 1
ATOM 5974 N N . LEU B 1 336 ? -1.359 10.711 -3.08 1 85.06 336 LEU B N 1
ATOM 5975 C CA . LEU B 1 336 ? -0.947 12.078 -3.363 1 85.06 336 LEU B CA 1
ATOM 5976 C C . LEU B 1 336 ? -0.074 12.133 -4.613 1 85.06 336 LEU B C 1
ATOM 5978 O O . LEU B 1 336 ? -0.084 13.133 -5.336 1 85.06 336 LEU B O 1
ATOM 5982 N N . GLU B 1 337 ? 0.577 11.125 -4.941 1 83.56 337 GLU B N 1
ATOM 5983 C CA . GLU B 1 337 ? 1.47 11.117 -6.098 1 83.56 337 GLU B CA 1
ATOM 5984 C C . GLU B 1 337 ? 0.792 10.484 -7.312 1 83.56 337 GLU B C 1
ATOM 5986 O O . GLU B 1 337 ? 1.405 10.359 -8.375 1 83.56 337 GLU B O 1
ATOM 5991 N N . HIS B 1 338 ? -0.405 10.141 -7.121 1 83.38 338 HIS B N 1
ATOM 5992 C CA . HIS B 1 338 ? -1.151 9.547 -8.227 1 83.38 338 HIS B CA 1
ATOM 5993 C C . HIS B 1 338 ? -1.828 10.625 -9.07 1 83.38 338 HIS B C 1
ATOM 5995 O O . HIS B 1 338 ? -2.432 11.555 -8.531 1 83.38 338 HIS B O 1
ATOM 6001 N N . CYS B 1 339 ? -1.713 10.43 -10.32 1 80.38 339 CYS B N 1
ATOM 6002 C CA . CYS B 1 339 ? -2.426 11.336 -11.211 1 80.38 339 CYS B CA 1
ATOM 6003 C C . CYS B 1 339 ? -3.857 10.859 -11.438 1 80.38 339 CYS B C 1
ATOM 6005 O O . CYS B 1 339 ? -4.105 10.023 -12.312 1 80.38 339 CYS B O 1
ATOM 6007 N N . PHE B 1 340 ? -4.766 11.43 -10.773 1 85.81 340 PHE B N 1
ATOM 6008 C CA . PHE B 1 340 ? -6.168 11.039 -10.875 1 85.81 340 PHE B CA 1
ATOM 6009 C C . PHE B 1 340 ? -6.793 11.586 -12.156 1 85.81 340 PHE B C 1
ATOM 6011 O O . PHE B 1 340 ? -7.566 10.898 -12.82 1 85.81 340 PHE B O 1
ATOM 6018 N N . VAL B 1 341 ? -6.539 12.773 -12.391 1 84.31 341 VAL B N 1
ATOM 6019 C CA . VAL B 1 341 ? -7.031 13.469 -13.578 1 84.31 341 VAL B CA 1
ATOM 6020 C C . VAL B 1 341 ? -5.965 14.438 -14.086 1 84.31 341 VAL B C 1
ATOM 6022 O O . VAL B 1 341 ? -5.348 15.164 -13.297 1 84.31 341 VAL B O 1
ATOM 6025 N N . HIS B 1 342 ? -5.797 14.445 -15.328 1 79.94 342 HIS B N 1
ATOM 6026 C CA . HIS B 1 342 ? -4.832 15.375 -15.914 1 79.94 342 HIS B CA 1
ATOM 6027 C C . HIS B 1 342 ? -5.457 16.734 -16.156 1 79.94 342 HIS B C 1
ATOM 6029 O O . HIS B 1 342 ? -6.656 16.844 -16.438 1 79.94 342 HIS B O 1
ATOM 6035 N N . GLY B 1 343 ? -4.613 17.781 -15.953 1 81.5 343 GLY B N 1
ATOM 6036 C CA . GLY B 1 343 ? -5.059 19.156 -16.109 1 81.5 343 GLY B CA 1
ATOM 6037 C C . GLY B 1 343 ? -4.785 20.016 -14.883 1 81.5 343 GLY B C 1
ATOM 6038 O O . GLY B 1 343 ? -4.922 19.547 -13.75 1 81.5 343 GLY B O 1
ATOM 6039 N N . GLY B 1 344 ? -4.469 21.234 -15.18 1 81 344 GLY B N 1
ATOM 6040 C CA . GLY B 1 344 ? -4.09 22.109 -14.094 1 81 344 GLY B CA 1
ATOM 6041 C C . GLY B 1 344 ? -5.191 22.312 -13.07 1 81 344 GLY B C 1
ATOM 6042 O O . GLY B 1 344 ? -4.977 22.109 -11.875 1 81 344 GLY B O 1
ATOM 6043 N N . ASN B 1 345 ? -6.375 22.609 -13.562 1 88.69 345 ASN B N 1
ATOM 6044 C CA . ASN B 1 345 ? -7.508 22.844 -12.672 1 88.69 345 ASN B CA 1
ATOM 6045 C C . ASN B 1 345 ? -7.918 21.594 -11.922 1 88.69 345 ASN B C 1
ATOM 6047 O O . ASN B 1 345 ? -8.203 21.641 -10.727 1 88.69 345 ASN B O 1
ATOM 6051 N N . ALA B 1 346 ? -7.906 20.531 -12.625 1 90.62 346 ALA B N 1
ATOM 6052 C CA . ALA B 1 346 ? -8.305 19.25 -12.031 1 90.62 346 ALA B CA 1
ATOM 6053 C C . ALA B 1 346 ? -7.316 18.812 -10.961 1 90.62 346 ALA B C 1
ATOM 6055 O O . ALA B 1 346 ? -7.719 18.312 -9.906 1 90.62 346 ALA B O 1
ATOM 6056 N N . VAL B 1 347 ? -6.078 19.016 -11.227 1 88.38 347 VAL B N 1
ATOM 6057 C CA . VAL B 1 347 ? -5.039 18.625 -10.273 1 88.38 347 VAL B CA 1
ATOM 6058 C C . VAL B 1 347 ? -5.184 19.438 -8.992 1 88.38 347 VAL B C 1
ATOM 6060 O O . VAL B 1 347 ? -5.125 18.891 -7.891 1 88.38 347 VAL B O 1
ATOM 6063 N N . GLU B 1 348 ? -5.348 20.688 -9.172 1 91.56 348 GLU B N 1
ATOM 6064 C CA . GLU B 1 348 ? -5.512 21.562 -8.016 1 91.56 348 GLU B CA 1
ATOM 6065 C C . GLU B 1 348 ? -6.754 21.188 -7.211 1 91.56 348 GLU B C 1
ATOM 6067 O O . GLU B 1 348 ? -6.727 21.188 -5.98 1 91.56 348 GLU B O 1
ATOM 6072 N N . ALA B 1 349 ? -7.789 20.875 -7.906 1 94.94 349 ALA B N 1
ATOM 6073 C CA . ALA B 1 349 ? -9.031 20.484 -7.242 1 94.94 349 ALA B CA 1
ATOM 6074 C C . ALA B 1 349 ? -8.828 19.203 -6.438 1 94.94 349 ALA B C 1
ATOM 6076 O O . ALA B 1 349 ? -9.258 19.109 -5.281 1 94.94 349 ALA B O 1
ATOM 6077 N N . VAL B 1 350 ? -8.172 18.25 -7.027 1 94.5 350 VAL B N 1
ATOM 6078 C CA . VAL B 1 350 ? -7.922 16.984 -6.371 1 94.5 350 VAL B CA 1
ATOM 6079 C C . VAL B 1 350 ? -7.062 17.188 -5.129 1 94.5 350 VAL B C 1
ATOM 6081 O O . VAL B 1 350 ? -7.324 16.609 -4.074 1 94.5 350 VAL B O 1
ATOM 6084 N N . LEU B 1 351 ? -6.102 18.047 -5.262 1 93.62 351 LEU B N 1
ATOM 6085 C CA . LEU B 1 351 ? -5.23 18.328 -4.125 1 93.62 351 LEU B CA 1
ATOM 6086 C C . LEU B 1 351 ? -6.023 18.953 -2.975 1 93.62 351 LEU B C 1
ATOM 6088 O O . LEU B 1 351 ? -5.871 18.531 -1.823 1 93.62 351 LEU B O 1
ATOM 6092 N N . TYR B 1 352 ? -6.832 19.875 -3.271 1 96.25 352 TYR B N 1
ATOM 6093 C CA . TYR B 1 352 ? -7.664 20.469 -2.234 1 96.25 352 TYR B CA 1
ATOM 6094 C C . TYR B 1 352 ? -8.523 19.422 -1.543 1 96.25 352 TYR B C 1
ATOM 6096 O O . TYR B 1 352 ? -8.633 19.406 -0.315 1 96.25 352 TYR B O 1
ATOM 6104 N N . LEU B 1 353 ? -9.078 18.594 -2.328 1 97.06 353 LEU B N 1
ATOM 6105 C CA . LEU B 1 353 ? -9.969 17.594 -1.763 1 97.06 353 LEU B CA 1
ATOM 6106 C C . LEU B 1 353 ? -9.195 16.609 -0.888 1 97.06 353 LEU B C 1
ATOM 6108 O O . LEU B 1 353 ? -9.703 16.156 0.146 1 97.06 353 LEU B O 1
ATOM 6112 N N . ILE B 1 354 ? -8.008 16.25 -1.307 1 95.81 354 ILE B N 1
ATOM 6113 C CA . ILE B 1 354 ? -7.164 15.375 -0.497 1 95.81 354 ILE B CA 1
ATOM 6114 C C . ILE B 1 354 ? -6.836 16.062 0.829 1 95.81 354 ILE B C 1
ATOM 6116 O O . ILE B 1 354 ? -6.93 15.445 1.893 1 95.81 354 ILE B O 1
ATOM 6120 N N . PHE B 1 355 ? -6.477 17.344 0.756 1 96.25 355 PHE B N 1
ATOM 6121 C CA . PHE B 1 355 ? -6.098 18.062 1.962 1 96.25 355 PHE B CA 1
ATOM 6122 C C . PHE B 1 355 ? -7.305 18.281 2.871 1 96.25 355 PHE B C 1
ATOM 6124 O O . PHE B 1 355 ? -7.184 18.203 4.094 1 96.25 355 PHE B O 1
ATOM 6131 N N . ILE B 1 356 ? -8.414 18.562 2.291 1 97.38 356 ILE B N 1
ATOM 6132 C CA . ILE B 1 356 ? -9.633 18.703 3.076 1 97.38 356 ILE B CA 1
ATOM 6133 C C . ILE B 1 356 ? -9.945 17.391 3.793 1 97.38 356 ILE B C 1
ATOM 6135 O O . ILE B 1 356 ? -10.242 17.391 4.988 1 97.38 356 ILE B O 1
ATOM 6139 N N . ALA B 1 357 ? -9.883 16.328 3.051 1 96.81 357 ALA B N 1
ATOM 6140 C CA . ALA B 1 357 ? -10.125 15.016 3.645 1 96.81 357 ALA B CA 1
ATOM 6141 C C . ALA B 1 357 ? -9.141 14.742 4.781 1 96.81 357 ALA B C 1
ATOM 6143 O O . ALA B 1 357 ? -9.531 14.25 5.84 1 96.81 357 ALA B O 1
ATOM 6144 N N . SER B 1 358 ? -7.914 15.039 4.539 1 94.12 358 SER B N 1
ATOM 6145 C CA . SER B 1 358 ? -6.883 14.836 5.555 1 94.12 358 SER B CA 1
ATOM 6146 C C . SER B 1 358 ? -7.156 15.672 6.797 1 94.12 358 SER B C 1
ATOM 6148 O O . SER B 1 358 ? -7.016 15.188 7.922 1 94.12 358 SER B O 1
ATOM 6150 N N . ASN B 1 359 ? -7.508 16.938 6.617 1 95.75 359 ASN B N 1
ATOM 6151 C CA . ASN B 1 359 ? -7.812 17.812 7.738 1 95.75 359 ASN B CA 1
ATOM 6152 C C . ASN B 1 359 ? -8.992 17.297 8.555 1 95.75 359 ASN B C 1
ATOM 6154 O O . ASN B 1 359 ? -8.93 17.266 9.789 1 95.75 359 ASN B O 1
ATOM 6158 N N . ILE B 1 360 ? -10.031 16.875 7.859 1 95.81 360 ILE B N 1
ATOM 6159 C CA . ILE B 1 360 ? -11.211 16.359 8.547 1 95.81 360 ILE B CA 1
ATOM 6160 C C . ILE B 1 360 ? -10.836 15.109 9.344 1 95.81 360 ILE B C 1
ATOM 6162 O O . ILE B 1 360 ? -11.242 14.961 10.5 1 95.81 360 ILE B O 1
ATOM 6166 N N . MET B 1 361 ? -10.086 14.258 8.773 1 92.81 361 MET B N 1
ATOM 6167 C CA . MET B 1 361 ? -9.672 13.031 9.445 1 92.81 361 MET B CA 1
ATOM 6168 C C . MET B 1 361 ? -8.844 13.352 10.688 1 92.81 361 MET B C 1
ATOM 6170 O O . MET B 1 361 ? -9.055 12.758 11.742 1 92.81 361 MET B O 1
ATOM 6174 N N . GLN B 1 362 ? -7.902 14.305 10.523 1 90.56 362 GLN B N 1
ATOM 6175 C CA . GLN B 1 362 ? -7.062 14.68 11.656 1 90.56 362 GLN B CA 1
ATOM 6176 C C . GLN B 1 362 ? -7.895 15.273 12.789 1 90.56 362 GLN B C 1
ATOM 6178 O O . GLN B 1 362 ? -7.668 14.969 13.961 1 90.56 362 GLN B O 1
ATOM 6183 N N . LEU B 1 363 ? -8.773 16.062 12.406 1 92.38 363 LEU B N 1
ATOM 6184 C CA . LEU B 1 363 ? -9.641 16.672 13.406 1 92.38 363 LEU B CA 1
ATOM 6185 C C . LEU B 1 363 ? -10.516 15.633 14.086 1 92.38 363 LEU B C 1
ATOM 6187 O O . LEU B 1 363 ? -10.711 15.68 15.305 1 92.38 363 LEU B O 1
ATOM 6191 N N . PHE B 1 364 ? -11.062 14.742 13.352 1 92.81 364 PHE B N 1
ATOM 6192 C CA . PHE B 1 364 ? -11.891 13.664 13.883 1 92.81 364 PHE B CA 1
ATOM 6193 C C . PHE B 1 364 ? -11.094 12.797 14.859 1 92.81 364 PHE B C 1
ATOM 6195 O O . PHE B 1 364 ? -11.578 12.477 15.945 1 92.81 364 PHE B O 1
ATOM 6202 N N . LEU B 1 365 ? -9.906 12.469 14.461 1 88.19 365 LEU B N 1
ATOM 6203 C CA . LEU B 1 365 ? -9.047 11.625 15.289 1 88.19 365 LEU B CA 1
ATOM 6204 C C . LEU B 1 365 ? -8.664 12.344 16.578 1 88.19 365 LEU B C 1
ATOM 6206 O O . LEU B 1 365 ? -8.695 11.742 17.656 1 88.19 365 LEU B O 1
ATOM 6210 N N . PHE B 1 366 ? -8.359 13.562 16.438 1 85.56 366 PHE B N 1
ATOM 6211 C CA . PHE B 1 366 ? -7.828 14.312 17.578 1 85.56 366 PHE B CA 1
ATOM 6212 C C . PHE B 1 366 ? -8.938 14.672 18.562 1 85.56 366 PHE B C 1
ATOM 6214 O O . PHE B 1 366 ? -8.742 14.602 19.766 1 85.56 366 PHE B O 1
ATOM 6221 N N . ARG B 1 367 ? -10.062 14.922 18.062 1 85.06 367 ARG B N 1
ATOM 6222 C CA . ARG B 1 367 ? -11.094 15.484 18.922 1 85.06 367 ARG B CA 1
ATOM 6223 C C . ARG B 1 367 ? -12.102 14.414 19.328 1 85.06 367 ARG B C 1
ATOM 6225 O O . ARG B 1 367 ? -12.633 14.445 20.438 1 85.06 367 ARG B O 1
ATOM 6232 N N . ARG B 1 368 ? -12.367 13.516 18.484 1 83.88 368 ARG B N 1
ATOM 6233 C CA . ARG B 1 368 ? -13.445 12.578 18.781 1 83.88 368 ARG B CA 1
ATOM 6234 C C . ARG B 1 368 ? -12.891 11.234 19.219 1 83.88 368 ARG B C 1
ATOM 6236 O O . ARG B 1 368 ? -13.477 10.57 20.078 1 83.88 368 ARG B O 1
ATOM 6243 N N . LEU B 1 369 ? -11.836 10.781 18.719 1 83.5 369 LEU B N 1
ATOM 6244 C CA . LEU B 1 369 ? -11.375 9.43 19 1 83.5 369 LEU B CA 1
ATOM 6245 C C . LEU B 1 369 ? -10.211 9.453 20 1 83.5 369 LEU B C 1
ATOM 6247 O O . LEU B 1 369 ? -9.93 8.445 20.641 1 83.5 369 LEU B O 1
ATOM 6251 N N . ARG B 1 370 ? -9.898 10.5 20.609 1 63.22 370 ARG B N 1
ATOM 6252 C CA . ARG B 1 370 ? -8.961 10.812 21.688 1 63.22 370 ARG B CA 1
ATOM 6253 C C . ARG B 1 370 ? -7.992 9.664 21.906 1 63.22 370 ARG B C 1
ATOM 6255 O O . ARG B 1 370 ? -7.965 9.07 23 1 63.22 370 ARG B O 1
ATOM 6262 N N . LYS B 1 371 ? -7.125 9.109 21.203 1 63.47 371 LYS B N 1
ATOM 6263 C CA . LYS B 1 371 ? -6.004 8.195 21.406 1 63.47 371 LYS B CA 1
ATOM 6264 C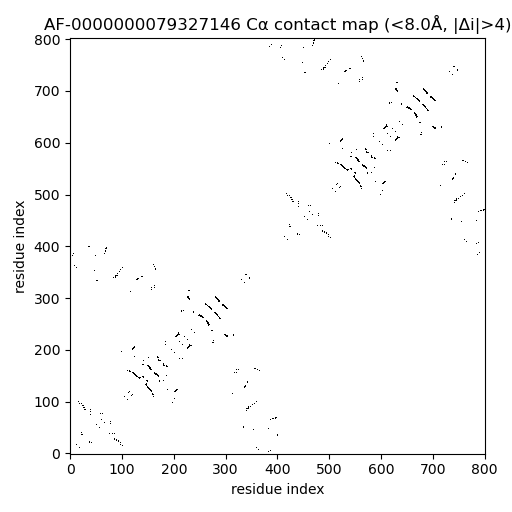 C . LYS B 1 371 ? -6.457 6.742 21.344 1 63.47 371 LYS B C 1
ATOM 6266 O O . LYS B 1 371 ? -5.781 5.852 21.859 1 63.47 371 LYS B O 1
ATOM 6271 N N . GLN B 1 372 ? -7.664 6.539 20.953 1 61.69 372 GLN B N 1
ATOM 6272 C CA . GLN B 1 372 ? -8.164 5.168 20.953 1 61.69 372 GLN B CA 1
ATOM 6273 C C . GLN B 1 372 ? -7.434 4.312 19.922 1 61.69 372 GLN B C 1
ATOM 6275 O O . GLN B 1 372 ? -7.312 3.098 20.094 1 61.69 372 GLN B O 1
ATOM 6280 N N . PHE B 1 373 ? -7.008 5.102 18.984 1 62.81 373 PHE B N 1
ATOM 6281 C CA . PHE B 1 373 ? -6.461 4.273 17.906 1 62.81 373 PHE B CA 1
ATOM 6282 C C . PHE B 1 373 ? -4.969 4.527 17.75 1 62.81 373 PHE B C 1
ATOM 6284 O O . PHE B 1 373 ? -4.496 5.645 17.953 1 62.81 373 PHE B O 1
ATOM 6291 N N . SER B 1 374 ? -4.406 3.428 17.453 1 60.53 374 SER B N 1
ATOM 6292 C CA . SER B 1 374 ? -2.955 3.457 17.312 1 60.53 374 SER B CA 1
ATOM 6293 C C . SER B 1 374 ? -2.529 3.963 15.945 1 60.53 374 SER B C 1
ATOM 6295 O O . SER B 1 374 ? -1.495 4.621 15.812 1 60.53 374 SER B O 1
ATOM 6297 N N . THR B 1 375 ? -3.355 3.643 14.914 1 75.19 375 THR B N 1
ATOM 6298 C CA . THR B 1 375 ? -2.887 4.027 13.586 1 75.19 375 THR B CA 1
ATOM 6299 C C . THR B 1 375 ? -4.043 4.535 12.727 1 75.19 375 THR B C 1
ATOM 6301 O O . THR B 1 375 ? -5.195 4.141 12.93 1 75.19 375 THR B O 1
ATOM 6304 N N . GLN B 1 376 ? -3.748 5.484 11.844 1 79.75 376 GLN B N 1
ATOM 6305 C CA . GLN B 1 376 ? -4.75 5.988 10.906 1 79.75 376 GLN B CA 1
ATOM 6306 C C . GLN B 1 376 ? -5.25 4.879 9.992 1 79.75 376 GLN B C 1
ATOM 6308 O O . GLN B 1 376 ? -6.398 4.902 9.547 1 79.75 376 GLN B O 1
ATOM 6313 N N . ARG B 1 377 ? -4.449 3.951 9.797 1 80.88 377 ARG B N 1
ATOM 6314 C CA . ARG B 1 377 ? -4.852 2.83 8.953 1 80.88 377 ARG B CA 1
ATOM 6315 C C . ARG B 1 377 ? -6 2.055 9.586 1 80.88 377 ARG B C 1
ATOM 6317 O O . ARG B 1 377 ? -6.93 1.639 8.891 1 80.88 377 ARG B O 1
ATOM 6324 N N . GLU B 1 378 ? -5.895 1.903 10.844 1 86.06 378 GLU B N 1
ATOM 6325 C CA . GLU B 1 378 ? -6.945 1.184 11.547 1 86.06 378 GLU B CA 1
ATOM 6326 C C . GLU B 1 378 ? -8.266 1.953 11.508 1 86.06 378 GLU B C 1
ATOM 6328 O O . GLU B 1 378 ? -9.328 1.36 11.336 1 86.06 378 GLU B O 1
ATOM 6333 N N . ILE B 1 379 ? -8.133 3.205 11.625 1 88.94 379 ILE B N 1
ATOM 6334 C CA . ILE B 1 379 ? -9.352 4.004 11.609 1 88.94 379 ILE B CA 1
ATOM 6335 C C . ILE B 1 379 ? -10 3.926 10.227 1 88.94 379 ILE B C 1
ATOM 6337 O O . ILE B 1 379 ? -11.227 3.838 10.117 1 88.94 379 ILE B O 1
ATOM 6341 N N . VAL B 1 380 ? -9.211 4.008 9.234 1 90.56 380 VAL B N 1
ATOM 6342 C CA . VAL B 1 380 ? -9.75 3.939 7.879 1 90.56 380 VAL B CA 1
ATOM 6343 C C . VAL B 1 380 ? -10.43 2.592 7.66 1 90.56 380 VAL B C 1
ATOM 6345 O O . VAL B 1 380 ? -11.492 2.52 7.035 1 90.56 380 VAL B O 1
ATOM 6348 N N . ARG B 1 381 ? -9.82 1.567 8.18 1 89.75 381 ARG B N 1
ATOM 6349 C CA . ARG B 1 381 ? -10.445 0.25 8.078 1 89.75 381 ARG B CA 1
ATOM 6350 C C . ARG B 1 381 ? -11.797 0.231 8.781 1 89.75 381 ARG B C 1
ATOM 6352 O O . ARG B 1 381 ? -12.766 -0.316 8.25 1 89.75 381 ARG B O 1
ATOM 6359 N N . LEU B 1 382 ? -11.852 0.786 9.891 1 90.81 382 LEU B N 1
ATOM 6360 C CA . LEU B 1 382 ? -13.094 0.814 10.656 1 90.81 382 LEU B CA 1
ATOM 6361 C C . LEU B 1 382 ? -14.133 1.691 9.969 1 90.81 382 LEU B C 1
ATOM 6363 O O . LEU B 1 382 ? -15.328 1.408 10.039 1 90.81 382 LEU B O 1
ATOM 6367 N N . LEU B 1 383 ? -13.633 2.746 9.359 1 94.06 383 LEU B N 1
ATOM 6368 C CA . LEU B 1 383 ? -14.547 3.582 8.594 1 94.06 383 LEU B CA 1
ATOM 6369 C C . LEU B 1 383 ? -15.148 2.801 7.43 1 94.06 383 LEU B C 1
ATOM 6371 O O . LEU B 1 383 ? -16.359 2.891 7.176 1 94.06 383 LEU B O 1
ATOM 6375 N N . LEU B 1 384 ? -14.305 2.059 6.789 1 93.56 384 LEU B N 1
ATOM 6376 C CA . LEU B 1 384 ? -14.781 1.233 5.688 1 93.56 384 LEU B CA 1
ATOM 6377 C C . LEU B 1 384 ? -15.805 0.209 6.176 1 93.56 384 LEU B C 1
ATOM 6379 O O . LEU B 1 384 ? -16.844 0.008 5.543 1 93.56 384 LEU B O 1
ATOM 6383 N N . LYS B 1 385 ? -15.516 -0.385 7.277 1 93.25 385 LYS B N 1
ATOM 6384 C CA . LYS B 1 385 ? -16.469 -1.321 7.883 1 93.25 385 LYS B CA 1
ATOM 6385 C C . LYS B 1 385 ? -17.797 -0.638 8.195 1 93.25 385 LYS B C 1
ATOM 6387 O O . LYS B 1 385 ? -18.859 -1.174 7.891 1 93.25 385 LYS B O 1
ATOM 6392 N N . GLY B 1 386 ? -17.688 0.547 8.734 1 94.56 386 GLY B N 1
ATOM 6393 C CA . GLY B 1 386 ? -18.891 1.302 9.062 1 94.56 386 GLY B CA 1
ATOM 6394 C C . GLY B 1 386 ? -19.719 1.65 7.84 1 94.56 386 GLY B C 1
ATOM 6395 O O . GLY B 1 386 ? -20.953 1.613 7.887 1 94.56 386 GLY B O 1
ATOM 6396 N N . LEU B 1 387 ? -19.047 1.99 6.797 1 95.5 387 LEU B N 1
ATOM 6397 C CA . LEU B 1 387 ? -19.719 2.309 5.547 1 95.5 387 LEU B CA 1
ATOM 6398 C C . LEU B 1 387 ? -20.5 1.102 5.027 1 95.5 387 LEU B C 1
ATOM 6400 O O . LEU B 1 387 ? -21.641 1.235 4.578 1 95.5 387 LEU B O 1
ATOM 6404 N N . TYR B 1 388 ? -19.891 -0.053 5.133 1 93.19 388 TYR B N 1
ATOM 6405 C CA . TYR B 1 388 ? -20.484 -1.26 4.574 1 93.19 388 TYR B CA 1
ATOM 6406 C C . TYR B 1 388 ? -21.703 -1.695 5.395 1 93.19 388 TYR B C 1
ATOM 6408 O O . TYR B 1 388 ? -22.656 -2.256 4.852 1 93.19 388 TYR B O 1
ATOM 6416 N N . ILE B 1 389 ? -21.703 -1.397 6.691 1 93.06 389 ILE B N 1
ATOM 6417 C CA . ILE B 1 389 ? -22.75 -1.95 7.555 1 93.06 389 ILE B CA 1
ATOM 6418 C C . ILE B 1 389 ? -23.797 -0.886 7.836 1 93.06 389 ILE B C 1
ATOM 6420 O O . ILE B 1 389 ? -24.875 -1.192 8.359 1 93.06 389 ILE B O 1
ATOM 6424 N N . MET B 1 390 ? -23.562 0.307 7.426 1 93.19 390 MET B N 1
ATOM 6425 C CA . MET B 1 390 ? -24.469 1.392 7.801 1 93.19 390 MET B CA 1
ATOM 6426 C C . MET B 1 390 ? -25.828 1.213 7.148 1 93.19 390 MET B C 1
ATOM 6428 O O . MET B 1 390 ? -25.938 0.634 6.062 1 93.19 390 MET B O 1
ATOM 6432 N N . LYS B 1 391 ? -26.797 1.698 7.84 1 92.19 391 LYS B N 1
ATOM 6433 C CA . LYS B 1 391 ? -28.172 1.695 7.344 1 92.19 391 LYS B CA 1
ATOM 6434 C C . LYS B 1 391 ? -28.609 3.1 6.945 1 92.19 391 LYS B C 1
ATOM 6436 O O . LYS B 1 391 ? -28.047 4.09 7.402 1 92.19 391 LYS B O 1
ATOM 6441 N N . TYR B 1 392 ? -29.609 3.109 6.129 1 93.88 392 TYR B N 1
ATOM 6442 C CA . TYR B 1 392 ? -30.109 4.391 5.652 1 93.88 392 TYR B CA 1
ATOM 6443 C C . TYR B 1 392 ? -30.75 5.18 6.789 1 93.88 392 TYR B C 1
ATOM 6445 O O . TYR B 1 392 ? -31.609 4.66 7.504 1 93.88 392 TYR B O 1
ATOM 6453 N N . LYS B 1 393 ? -30.25 6.281 6.977 1 93.56 393 LYS B N 1
ATOM 6454 C CA . LYS B 1 393 ? -30.828 7.273 7.883 1 93.56 393 LYS B CA 1
ATOM 6455 C C . LYS B 1 393 ? -30.859 8.656 7.238 1 93.56 393 LYS B C 1
ATOM 6457 O O . LYS B 1 393 ? -29.859 9.117 6.684 1 93.56 393 LYS B O 1
ATOM 6462 N N . PHE B 1 394 ? -31.906 9.266 7.426 1 92.25 394 PHE B N 1
ATOM 6463 C CA . PHE B 1 394 ? -32.125 10.555 6.77 1 92.25 394 PHE B CA 1
ATOM 6464 C C . PHE B 1 394 ? -31.109 11.578 7.238 1 92.25 394 PHE B C 1
ATOM 6466 O O . PHE B 1 394 ? -30.641 12.414 6.453 1 92.25 394 PHE B O 1
ATOM 6473 N N . GLU B 1 395 ? -30.734 11.477 8.43 1 91.88 395 GLU B N 1
ATOM 6474 C CA . GLU B 1 395 ? -29.812 12.469 9 1 91.88 395 GLU B CA 1
ATOM 6475 C C . GLU B 1 395 ? -28.422 12.344 8.398 1 91.88 395 GLU B C 1
ATOM 6477 O O . GLU B 1 395 ? -27.625 13.289 8.469 1 91.88 395 GLU B O 1
ATOM 6482 N N . LEU B 1 396 ? -28.125 11.195 7.793 1 93.81 396 LEU B N 1
ATOM 6483 C CA . LEU B 1 396 ? -26.781 10.938 7.273 1 93.81 396 LEU B CA 1
ATOM 6484 C C . LEU B 1 396 ? -26.703 11.25 5.785 1 93.81 396 LEU B C 1
ATOM 6486 O O . LEU B 1 396 ? -25.609 11.281 5.211 1 93.81 396 LEU B O 1
ATOM 6490 N N . VAL B 1 397 ? -27.844 11.539 5.195 1 94.62 397 VAL B N 1
ATOM 6491 C CA . VAL B 1 397 ? -27.922 11.758 3.756 1 94.62 397 VAL B CA 1
ATOM 6492 C C . VAL B 1 397 ? -27.406 13.156 3.424 1 94.62 397 VAL B C 1
ATOM 6494 O O . VAL B 1 397 ? -27.75 14.133 4.102 1 94.62 397 VAL B O 1
ATOM 6497 N N . PHE B 1 398 ? -26.516 13.219 2.5 1 92.69 398 PHE B N 1
ATOM 6498 C CA . PHE B 1 398 ? -26.016 14.508 2.021 1 92.69 398 PHE B CA 1
ATOM 6499 C C . PHE B 1 398 ? -27.016 15.141 1.058 1 92.69 398 PHE B C 1
ATOM 6501 O O . PHE B 1 398 ? -27.422 14.516 0.079 1 92.69 398 PHE B O 1
ATOM 6508 N N . ASN B 1 399 ? -27.531 16.281 1.462 1 79.25 399 ASN B N 1
ATOM 6509 C CA . ASN B 1 399 ? -28.5 17 0.639 1 79.25 399 ASN B CA 1
ATOM 6510 C C . ASN B 1 399 ? -27.812 17.781 -0.479 1 79.25 399 ASN B C 1
ATOM 6512 O O . ASN B 1 399 ? -27.406 18.938 -0.287 1 79.25 399 ASN B O 1
ATOM 6516 N N . SER B 1 400 ? -27.219 17.141 -1.41 1 65.62 400 SER B N 1
ATOM 6517 C CA . SER B 1 400 ? -26.562 17.812 -2.527 1 65.62 400 SER B CA 1
ATOM 6518 C C . SER B 1 400 ? -27.578 18.375 -3.512 1 65.62 400 SER B C 1
ATOM 6520 O O . SER B 1 400 ? -28.062 17.656 -4.398 1 65.62 400 SER B O 1
ATOM 6522 N N . THR B 1 401 ? -28.531 19.359 -3.041 1 54.5 401 THR B N 1
ATOM 6523 C CA . THR B 1 401 ? -29.484 20.062 -3.885 1 54.5 401 THR B CA 1
ATOM 6524 C C . THR B 1 401 ? -28.812 21.203 -4.637 1 54.5 401 THR B C 1
ATOM 6526 O O . THR B 1 401 ? -27.922 21.875 -4.102 1 54.5 401 THR B O 1
#

Secondary structure (DSSP, 8-state):
----HHHHHHHIIIIIS-HHHHHHT--B--SS-SS-HHHHHHHHHHHHHTT---HHHHHHHHHTTTTGGGS-TTPPPP-HHHHHHHHHHB-HHHHHHHHHHHHHHHHHTTTTTSSSBTTB-EEEEEEEEEEEESS---TT-EE-SS-EEEEEEEEEEESSS---EEEEEEPPTTSSBTTBPPPHHHHHHHHHHHHHHHSGGG-SEEEE-GGG-SHHHHHHHHHTT-EEEEEE-S---HHHHHHHHHHHTSPP-EEE--SSS-SEEEEEEEEE--TT--S-EEEEEEEEE-TTS-EEEEEEEES-SSS-HHHHHHHHHHTHHIIIIIIIHHHHHS-TTS-SS-SHHHHHHHHHHHHHHHHHHHHHIIIIIGGG-S-HHHHHHHHHHHHHH----GGGS----/----HHHHHHHIIIIIS-HHHHHHT--B--SS-SS-HHHHHHHHHHHHHTT---HHHHHHHHHTTTTGGGS-TTPPPP-HHHHHHHHHHB-HHHHHHHHHHHHHHHHHTTGGGSSSBTTB-EEEEEEEEEEEESS---TT-EE-SS-EEEEEEEEEEESSS---EEEEEEPPTTSSBTTBPPPHHHHHHHHHHHHHHHSGGG-SEEEE-GGG-SHHHHHHHHHTT-EEEEEE-S---HHHHHHHHHHHTSPP-EEE--SSS-SEEEEEEEEE--TT--S-EEEEEEEEE-TTS-EEEEEEEES-SSS-HHHHHHHHHHTHHIIIIIIIHHHHHS-TTS-SS-SHHHHHHHHHHHHHHHHHHHHHIIIIITT--S-HHHHHHHHHHHHHH----GGGS----

pLDDT: mean 86.96, std 10.65, range [39.88, 97.38]

Radius of gyration: 30.99 Å; Cα contacts (8 Å, |Δi|>4): 1411; chains: 2; bounding box: 67×83×71 Å

Nearest PDB structures (foldseek):
  4dm0-assembly1_A-2  TM=6.662E-01  e=2.240E-12  Escherichia coli
  3ecp-assembly1_A-2  TM=6.571E-01  e=1.483E-11  Escherichia coli
  1mm8-assembly1_A-2  TM=6.719E-01  e=5.407E-11  Escherichia coli
  1mus-assembly1_A-2  TM=6.757E-01  e=1.032E-10  Escherichia coli
  5iy2-assembly2_B  TM=4.843E-01  e=5.526E-02  Acinetobacter baumannii

InterPro domains:
  IPR002559 Transposase IS4-like domain [PF01609] (176-360)
  IPR012337 Ribonuclease H-like superfamily [SSF53098] (202-381)